Protein AF-0000000084946130 (afdb_homodimer)

InterPro domains:
  IPR002641 Patatin-like phospholipase domain [PF01734] (5-190)
  IPR002641 Patatin-like phospholipase domain [PS51635] (5-190)
  IPR016035 Acyl transferase/acyl hydrolase/lysophospholipase [SSF52151] (1-271)
  IPR050301 Neuropathy target esterase [PTHR14226] (4-206)

Solvent-accessible surface area (backbone atoms only — not comparable to full-atom values): 45003 Å² total; per-residue (Å²): 133,36,31,24,38,26,23,23,36,40,48,44,39,40,26,21,51,45,17,27,50,51,37,40,46,76,74,66,57,74,59,44,29,31,18,8,2,13,35,12,18,49,55,34,50,33,53,35,44,66,34,55,68,55,50,48,48,45,58,73,62,58,46,50,70,47,40,32,75,63,78,69,88,70,83,64,66,50,70,62,49,58,73,38,67,87,52,48,66,69,53,48,65,75,42,70,84,59,71,31,46,59,43,60,55,36,50,50,54,51,57,71,71,56,50,70,66,40,50,72,68,36,82,27,40,43,34,38,24,26,20,33,44,91,79,65,45,72,45,79,46,38,58,80,70,40,59,87,51,62,64,66,59,55,26,51,16,6,46,10,46,61,64,64,23,35,70,33,70,57,96,85,45,32,19,22,24,3,42,74,74,40,35,54,31,54,66,58,35,46,75,74,54,39,60,32,35,43,34,39,47,60,43,66,69,69,90,57,64,76,54,59,74,36,70,56,43,43,76,44,53,47,61,55,83,72,74,57,43,83,51,47,48,64,70,59,33,52,48,31,22,50,49,21,25,50,48,39,32,29,76,69,66,69,29,43,71,69,71,43,40,21,69,56,84,81,67,61,61,68,50,16,46,53,41,41,49,52,52,52,52,51,34,50,53,35,61,71,31,69,70,34,46,71,72,35,94,51,65,44,57,67,63,50,58,55,34,54,86,55,89,58,88,70,54,50,45,59,49,52,38,54,36,48,52,49,54,42,35,56,75,70,64,58,74,55,88,48,82,39,46,54,68,59,49,53,51,51,53,47,52,55,45,50,56,53,42,63,71,42,38,66,59,43,53,69,58,51,65,79,37,56,69,73,57,41,50,76,53,35,79,73,44,50,65,66,53,45,21,45,50,46,32,50,30,60,76,66,71,46,89,71,68,63,66,66,34,68,81,74,38,47,66,36,45,52,42,18,50,51,55,60,46,75,104,134,37,31,24,40,26,24,23,34,40,48,44,40,42,27,21,52,46,16,27,50,51,39,39,46,75,74,65,59,75,61,43,27,31,21,8,2,14,34,14,18,48,56,36,49,32,53,35,44,64,33,55,67,56,49,49,48,46,57,73,63,58,45,49,70,47,40,34,75,64,80,67,87,69,82,65,67,50,71,61,50,57,72,38,66,87,52,47,67,68,52,47,67,76,42,71,83,58,70,32,45,58,43,60,54,36,53,52,53,52,55,70,71,57,49,69,64,38,51,70,68,38,82,26,40,41,34,37,24,25,20,34,44,90,78,64,45,71,43,79,46,40,57,78,70,39,59,88,51,60,66,64,59,56,26,50,17,6,45,10,44,62,64,65,24,33,71,33,70,58,96,85,46,31,19,22,24,4,42,73,73,39,34,55,32,52,67,58,35,46,74,73,55,37,61,33,35,43,36,40,48,60,42,65,68,68,89,58,65,78,54,60,75,36,71,56,44,44,77,46,54,46,62,56,83,72,74,58,43,82,51,46,48,62,70,58,32,53,48,31,21,51,47,20,24,51,47,38,31,29,76,68,68,67,29,42,70,70,70,44,40,21,68,56,81,82,68,60,60,67,50,16,48,52,40,40,51,54,53,52,53,52,35,51,53,36,62,70,32,68,68,34,47,71,72,34,93,51,66,44,57,68,63,50,58,55,32,54,85,57,90,58,88,70,53,49,47,60,47,51,37,53,36,48,51,48,55,43,36,56,74,71,63,57,74,55,88,48,81,39,46,53,68,60,50,52,53,50,52,47,53,55,45,51,55,53,42,63,71,43,38,67,59,43,54,68,57,51,68,77,35,56,70,72,57,40,50,74,53,36,78,72,45,50,65,66,52,47,21,47,50,45,31,50,30,59,75,66,69,46,90,70,68,60,65,64,33,69,77,75,38,49,66,36,45,52,40,17,50,51,56,61,45,74,104

Sequence (850 aa):
MKRGLVLAGGGSKGAYQAGCIKALKELGYDFDLVTGTSIGALNGLLVVQEDYNTLYRLWDEITISEVLEDPVNFNFSIDSMLSQTNLIKPFFKSYINEKGADITPLKNILHALYNEEKAFNNKIDYGVVAVKYPKLTPIEITKEEMKPVPAIEYAIASASCFPAFPVHHIDKQGYIDGGYYDNLPISLALKMGADKIIAIELNQDATHDYFLDRPDIIFIRPSYDLGGFLDFGREILDWRIKLGYHDTLKKFNQLKGYRYNFKNFEINHELAHKFYRLILNYEDSINKNVVSKTITSSSTPLSDLLKNNTYLKELTTEDYFVRAVEITMDHYHYQSDLLYDLNEVCHEIFNTFKEEYQERYDILEKRFVDIPIKELFSKIKKLSSKDAICAFYHSLNNNEEIETTLISNIFLEEYLIALLLYTLVMKRGLVLAGGGSKGAYQAGCIKALKELGYDFDLVTGTSIGALNGLLVVQEDYNTLYRLWDEITISEVLEDPVNFNFSIDSMLSQTNLIKPFFKSYINEKGADITPLKNILHALYNEEKAFNNKIDYGVVAVKYPKLTPIEITKEEMKPVPAIEYAIASASCFPAFPVHHIDKQGYIDGGYYDNLPISLALKMGADKIIAIELNQDATHDYFLDRPDIIFIRPSYDLGGFLDFGREILDWRIKLGYHDTLKKFNQLKGYRYNFKNFEINHELAHKFYRLILNYEDSINKNVVSKTITSSSTPLSDLLKNNTYLKELTTEDYFVRAVEITMDHYHYQSDLLYDLNEVCHEIFNTFKEEYQERYDILEKRFVDIPIKELFSKIKKLSSKDAICAFYHSLNNNEEIETTLISNIFLEEYLIALLLYTLV

Foldseek 3Di:
DFEEEWEFDFALLCLLVLLQVVLCVVVPDDGQEYEAFASSQLLRLCVLLVVSVCSNVCLLDDFLCLFFVDPDPCPPCVVVVLLPLVCVLVVVVVCVPAQATDRVSVLVVSVVSDDQCSRQVGSYKYWYWKAWPPVRHIDIAISVRCPPPRSSQVNVLQNAAPPNHGFRDDPNITIHHRSSPARTPPVSVVVVPHPAYETEDSAQDDSDCVCPPDPRYHYQYFLDRLDHNSDSDNVSSVLSSLRSNQSNCCSVPCFDDRQATENDDDDDLQLLQQLVVVQVVLLVVLVVDPVSVVLFPDSRQLVVVLCPSGPDPDADSSSLLRSLLVLLCVVVPHDRSDYDHSVVSLVVSLVVLVVVLVVCVVVCCVVVVPDDLVNVLVVCVVPDLSRLLSVLLVCVVVVHDDDSNSCRPDNVSSNSNSSNSNSSD/DFEEEWEFDFALLCLLVLLQVVLCVVVPDDGQEYEAFASSQLLRLCVLLVVSVCSNVCLLDDFLCLFFVDPDPCPPCVVVVLVPLVCVLVVVVVCVPAQATDRVSVLVVSVVSDDQCSRQVGSYKYWYWKAWPPVRHIDIAISVRCPPPRSSQVNVLQNAAPPNHGFRDDPNITIHHRSSPARTPPVSVVVVPHPAYETEDSAQDDSDCVCPPDPRYHYQYFLDRLDHNSDSDNVSSVLSSLRSNQSNCCSVPCFDDRQATENDDDDDLQLLQQLVVVQVVLLVVLVVDPVSVVLFPDSRQLVVVLCPSGPDPDADSRSLLRSLLVLLCVVVPHDRSDYDHSVVSLVVSLVVLVVLLVVCVVVCCVVVVPDDLVNVLVVCVVPDLSRLLSNLLVCVVVVHDDDSNSCRPDNVSSNSNSSNSNSSD

pLDDT: mean 86.2, std 16.12, range [40.66, 98.94]

Secondary structure (DSSP, 8-state):
--EEEEE---GGGHHHHHHHHHHHHHTT---SEEEEETHHHHHHHHHHTT-HHHHHHHHHH--GGGT-SS-------HHHHHT-GGGHHHHHHTTTT------HHHHHHHHHH--HHHHHHSSSEEEEEEEEETTTEEEEEEHHHHTTS-HHHHHHHHT--TTTSPPEEETTEEEEEGGGT-SS-HHHHHHTT-SEEEEE-SSSS-S-GGGTT-TTEEEE--SS----TT---HHHHHHHHHHHHHHHHHHTTSSB-SSSEE------HHHHHHHHHHHHHHHHHHHH-HHHHHH-S-SSHHHHHHHTTS--SS--HHHHHHHHHHHHHHHTT--TTSEE-HHHHHHHHHHHHHHHHHHHHHHHHHHHSSS-HHHHHHHHTT--HHHHHHHHHHHHHTTPPPPHHHHHHH-HHHHHHHHHHHHT-/--EEEEE---GGGHHHHHHHHHHHHHTT---SEEEEETHHHHHHHHHHTT-HHHHHHHHHH--GGGT-SS-------HHHHHT-GGGHHHHHHTTTT------HHHHHHHHHH--HHHHHHSSSEEEEEEEEETTTEEEEEEHHHHTTS-HHHHHHHHT--TTTSPPEEETTEEEEEGGGT-SS-HHHHHHTT-SEEEEE-SSSS-S-GGGTT-TTEEEE--SS----TT---HHHHHHHHHHHHHHHHHHTTSSB-SSSEE------HHHHHHHHHHHHHHHHHHHH-HHHHHH-S-SSHHHHHHHTTS--SS--HHHHHHHHHHHHHHHTT--TTSEE-HHHHHHHHHHHHHHHHHHHHHHHHHHHHSS-HHHHHHHHTT--HHHHHHHHHHHHHTTPPPPHHHHHHH-HHHHHHHHHHHHT-

Structure (mmCIF, N/CA/C/O backbone):
data_AF-0000000084946130-model_v1
#
loop_
_entity.id
_entity.type
_entity.pdbx_description
1 polymer 'Phospholipase, patatin family'
#
loop_
_atom_site.group_PDB
_atom_site.id
_atom_site.type_symbol
_atom_site.label_atom_id
_atom_site.label_alt_id
_atom_site.label_comp_id
_atom_site.label_asym_id
_atom_site.label_entity_id
_atom_site.label_seq_id
_atom_site.pdbx_PDB_ins_code
_atom_site.Cartn_x
_atom_site.Cartn_y
_atom_site.Cartn_z
_atom_site.occupancy
_atom_site.B_iso_or_equiv
_atom_site.auth_seq_id
_atom_site.auth_comp_id
_atom_site.auth_asym_id
_atom_site.auth_atom_id
_atom_site.pdbx_PDB_model_num
ATOM 1 N N . MET A 1 1 ? 19.047 13.203 16.828 1 86.88 1 MET A N 1
ATOM 2 C CA . MET A 1 1 ? 17.797 13.148 16.078 1 86.88 1 MET A CA 1
ATOM 3 C C . MET A 1 1 ? 16.734 14.031 16.734 1 86.88 1 MET A C 1
ATOM 5 O O . MET A 1 1 ? 16.516 13.969 17.938 1 86.88 1 MET A O 1
ATOM 9 N N . LYS A 1 2 ? 16.25 15.031 16.031 1 95.75 2 LYS A N 1
ATOM 10 C CA . LYS A 1 2 ? 15.234 15.961 16.531 1 95.75 2 LYS A CA 1
ATOM 11 C C . LYS A 1 2 ? 13.828 15.445 16.219 1 95.75 2 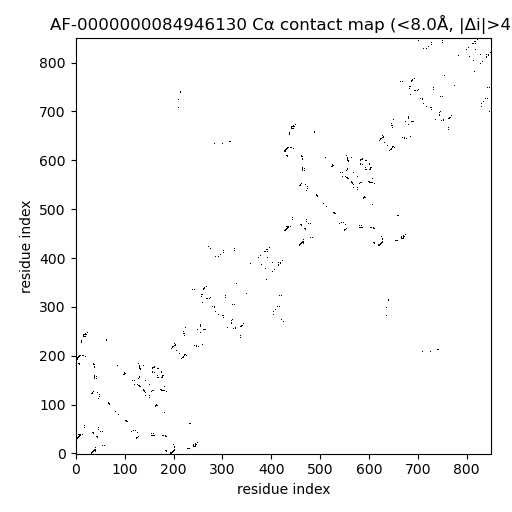LYS A C 1
ATOM 13 O O . LYS A 1 2 ? 13.516 15.094 15.086 1 95.75 2 LYS A O 1
ATOM 18 N N . ARG A 1 3 ? 13.016 15.414 17.281 1 97.38 3 ARG A N 1
ATOM 19 C CA . ARG A 1 3 ? 11.633 14.969 17.141 1 97.38 3 ARG A CA 1
ATOM 20 C C . ARG A 1 3 ? 10.672 16.156 17.125 1 97.38 3 ARG A C 1
ATOM 22 O O . ARG A 1 3 ? 10.68 16.984 18.031 1 97.38 3 ARG A O 1
ATOM 29 N N . GLY A 1 4 ? 9.859 16.172 16.047 1 98.75 4 GLY A N 1
ATOM 30 C CA . GLY A 1 4 ? 8.883 17.234 15.914 1 98.75 4 GLY A CA 1
ATOM 31 C C . GLY A 1 4 ? 7.453 16.781 16.109 1 98.75 4 GLY A C 1
ATOM 32 O O . GLY A 1 4 ? 7.086 15.68 15.703 1 98.75 4 GLY A O 1
ATOM 33 N N . LEU A 1 5 ? 6.664 17.594 16.797 1 98.88 5 LEU A N 1
ATOM 34 C CA . LEU A 1 5 ? 5.215 17.438 16.906 1 98.88 5 LEU A CA 1
ATOM 35 C C . LEU A 1 5 ? 4.504 18.484 16.062 1 98.88 5 LEU A C 1
ATOM 37 O O . LEU A 1 5 ? 4.762 19.688 16.203 1 98.88 5 LEU A O 1
ATOM 41 N N . VAL A 1 6 ? 3.711 18.047 15.125 1 98.94 6 VAL A N 1
ATOM 42 C CA . VAL A 1 6 ? 3.014 18.953 14.227 1 98.94 6 VAL A CA 1
ATOM 43 C C . VAL A 1 6 ? 1.508 18.875 14.461 1 98.94 6 VAL A C 1
ATOM 45 O O . VAL A 1 6 ? 0.928 17.781 14.414 1 98.94 6 VAL A O 1
ATOM 48 N N . LEU A 1 7 ? 0.896 20 14.727 1 98.88 7 LEU A N 1
ATOM 49 C CA . LEU A 1 7 ? -0.502 20.031 15.141 1 98.88 7 LEU A CA 1
ATOM 50 C C . LEU A 1 7 ? -1.347 20.812 14.141 1 98.88 7 LEU A C 1
ATOM 52 O O . LEU A 1 7 ? -1.06 21.984 13.867 1 98.88 7 LEU A O 1
ATOM 56 N N . ALA A 1 8 ? -2.426 20.266 13.648 1 98.44 8 ALA A N 1
ATOM 57 C CA . ALA A 1 8 ? -3.291 20.875 12.633 1 98.44 8 ALA A CA 1
ATOM 58 C C . ALA A 1 8 ? -4.238 21.891 13.266 1 98.44 8 ALA A C 1
ATOM 60 O O . ALA A 1 8 ? -4.477 21.859 14.469 1 98.44 8 ALA A O 1
ATOM 61 N N . GLY A 1 9 ? -4.734 22.766 12.406 1 97 9 GLY A N 1
ATOM 62 C CA . GLY A 1 9 ? -5.844 23.625 12.789 1 97 9 GLY A CA 1
ATOM 63 C C . GLY A 1 9 ? -7.195 22.953 12.656 1 97 9 GLY A C 1
ATOM 64 O O . GLY A 1 9 ? -7.355 22.016 11.859 1 97 9 GLY A O 1
ATOM 65 N N . GLY A 1 10 ? -8.102 23.438 13.555 1 94.38 10 GLY A N 1
ATOM 66 C CA . GLY A 1 10 ? -9.398 22.781 13.477 1 94.38 10 GLY A CA 1
ATOM 67 C C . GLY A 1 10 ? -10.367 23.25 14.547 1 94.38 10 GLY A C 1
ATOM 68 O O . GLY A 1 10 ? -11.344 22.562 14.859 1 94.38 10 GLY A O 1
ATOM 69 N N . GLY A 1 11 ? -10.117 24.391 15.188 1 91 11 GLY A N 1
ATOM 70 C CA . GLY A 1 11 ? -11.023 24.922 16.188 1 91 11 GLY A CA 1
ATOM 71 C C . GLY A 1 11 ? -11.203 24 17.391 1 91 11 GLY A C 1
ATOM 72 O O . GLY A 1 11 ? -10.227 23.562 17.984 1 91 11 GLY A O 1
ATOM 73 N N . SER A 1 12 ? -12.492 23.75 17.672 1 90.94 12 SER A N 1
ATOM 74 C CA . SER A 1 12 ? -12.789 22.953 18.875 1 90.94 12 SER A CA 1
ATOM 75 C C . SER A 1 12 ? -12.328 21.516 18.703 1 90.94 12 SER A C 1
ATOM 77 O O . SER A 1 12 ? -12.25 20.766 19.672 1 90.94 12 SER A O 1
ATOM 79 N N . LYS A 1 13 ? -11.984 21.109 17.5 1 96.12 13 LYS A N 1
ATOM 80 C CA . LYS A 1 13 ? -11.453 19.766 17.281 1 96.12 13 LYS A CA 1
ATOM 81 C C . LYS A 1 13 ? -10.109 19.578 17.984 1 96.12 13 LYS A C 1
ATOM 83 O O . LYS A 1 13 ? -9.609 18.453 18.109 1 96.12 13 LYS A O 1
ATOM 88 N N . GLY A 1 14 ? -9.539 20.672 18.469 1 97 14 GLY A N 1
ATOM 89 C CA . GLY A 1 14 ? -8.281 20.641 19.203 1 97 14 GLY A CA 1
ATOM 90 C C . GLY A 1 14 ? -8.32 19.75 20.438 1 97 14 GLY A C 1
ATOM 91 O O . GLY A 1 14 ? -7.281 19.344 20.938 1 97 14 GLY A O 1
ATOM 92 N N . ALA A 1 15 ? -9.57 19.469 20.953 1 97.19 15 ALA A N 1
ATOM 93 C CA . ALA A 1 15 ? -9.734 18.547 22.062 1 97.19 15 ALA A CA 1
ATOM 94 C C . ALA A 1 15 ? -9.148 17.172 21.734 1 97.19 15 ALA A C 1
ATOM 96 O O . ALA A 1 15 ? -8.578 16.5 22.609 1 97.19 15 ALA A O 1
ATOM 97 N N . TYR A 1 16 ? -9.281 16.766 20.516 1 98.25 16 TYR A N 1
ATOM 98 C CA . TYR A 1 16 ? -8.695 15.508 20.047 1 98.25 16 TYR A CA 1
ATOM 99 C C . TYR A 1 16 ? -7.188 15.508 20.234 1 98.25 16 TYR A C 1
ATOM 101 O O . TYR A 1 16 ? -6.613 14.5 20.672 1 98.25 16 TYR A O 1
ATOM 109 N N . GLN A 1 17 ? -6.516 16.625 19.953 1 98.81 17 GLN A N 1
ATOM 110 C CA . GLN A 1 17 ? -5.07 16.766 20.094 1 98.81 17 GLN A CA 1
ATOM 111 C C . GLN A 1 17 ? -4.652 16.594 21.562 1 98.81 17 GLN A C 1
ATOM 113 O O . GLN A 1 17 ? -3.607 16.016 21.844 1 98.81 17 GLN A O 1
ATOM 118 N N . ALA A 1 18 ? -5.484 17.141 22.453 1 98.25 18 ALA A N 1
ATOM 119 C CA . ALA A 1 18 ? -5.184 16.984 23.875 1 98.25 18 ALA A CA 1
ATOM 120 C C . ALA A 1 18 ? -5.105 15.516 24.266 1 98.25 18 ALA A C 1
ATOM 122 O O . ALA A 1 18 ? -4.199 15.109 25 1 98.25 18 ALA A O 1
ATOM 123 N N . GLY A 1 19 ? -6.074 14.734 23.75 1 98.38 19 GLY A N 1
ATOM 124 C CA . GLY A 1 19 ? -6.043 13.305 24 1 98.38 19 GLY A CA 1
ATOM 125 C C . GLY A 1 19 ? -4.82 12.625 23.406 1 98.38 19 GLY A C 1
ATOM 126 O O . GLY A 1 19 ? -4.195 11.781 24.062 1 98.38 19 GLY A O 1
ATOM 127 N N . CYS A 1 20 ? -4.492 12.977 22.188 1 98.81 20 CYS A N 1
ATOM 128 C CA . CYS A 1 20 ? -3.324 12.414 21.531 1 98.81 20 CYS A CA 1
ATOM 129 C C . CYS A 1 20 ? -2.051 12.711 22.312 1 98.81 20 CYS A C 1
ATOM 131 O O . CYS A 1 20 ? -1.237 11.82 22.547 1 98.81 20 CYS A O 1
ATOM 133 N N . ILE A 1 21 ? -1.889 13.961 22.703 1 98.75 21 ILE A N 1
ATOM 134 C CA . ILE A 1 21 ? -0.683 14.422 23.391 1 98.75 21 ILE A CA 1
ATOM 135 C C . ILE A 1 21 ? -0.556 13.727 24.75 1 98.75 21 ILE A C 1
ATOM 137 O O . ILE A 1 21 ? 0.54 13.328 25.141 1 98.75 21 ILE A O 1
ATOM 141 N N . LYS A 1 22 ? -1.69 13.609 25.438 1 98.25 22 LYS A N 1
ATOM 142 C CA . LYS A 1 22 ? -1.681 12.891 26.703 1 98.25 22 LYS A CA 1
ATOM 143 C C . LYS A 1 22 ? -1.158 11.469 26.516 1 98.25 22 LYS A C 1
ATOM 145 O O . LYS A 1 22 ? -0.281 11.023 27.266 1 98.25 22 LYS A O 1
ATOM 150 N N . ALA A 1 23 ? -1.681 10.742 25.531 1 98.38 23 ALA A N 1
ATOM 151 C CA . ALA A 1 23 ? -1.244 9.375 25.25 1 98.38 23 ALA A CA 1
ATOM 152 C C . ALA A 1 23 ? 0.241 9.336 24.906 1 98.38 23 ALA A C 1
ATOM 154 O O . ALA A 1 23 ? 0.976 8.477 25.406 1 98.38 23 ALA A O 1
ATOM 155 N N . LEU A 1 24 ? 0.704 10.242 24.078 1 98.62 24 LEU A N 1
ATOM 156 C CA . LEU A 1 24 ? 2.105 10.297 23.672 1 98.62 24 LEU A CA 1
ATOM 157 C C . LEU A 1 24 ? 3.012 10.5 24.891 1 98.62 24 LEU A C 1
ATOM 159 O O . LEU A 1 24 ? 4.047 9.844 25 1 98.62 24 LEU A O 1
ATOM 163 N N . LYS A 1 25 ? 2.623 11.398 25.75 1 97.81 25 LYS A N 1
ATOM 164 C CA . LYS A 1 25 ? 3.41 11.648 26.953 1 97.81 25 LYS A CA 1
ATOM 165 C C . LYS A 1 25 ? 3.477 10.406 27.844 1 97.81 25 LYS A C 1
ATOM 167 O O . LYS A 1 25 ? 4.543 10.062 28.359 1 97.81 25 LYS A O 1
ATOM 172 N N . GLU A 1 26 ? 2.34 9.805 28 1 97.56 26 GLU A N 1
ATOM 173 C CA . GLU A 1 26 ? 2.283 8.602 28.828 1 97.56 26 GLU A CA 1
ATOM 174 C C . GLU A 1 26 ? 3.139 7.488 28.219 1 97.56 26 GLU A C 1
ATOM 176 O O . GLU A 1 26 ? 3.66 6.637 28.953 1 97.56 26 GLU A O 1
ATOM 181 N N . LEU A 1 27 ? 3.318 7.473 26.906 1 97.56 27 LEU A N 1
ATOM 182 C CA . LEU A 1 27 ? 4.133 6.473 26.219 1 97.56 27 LEU A CA 1
ATOM 183 C C . LEU A 1 27 ? 5.609 6.852 26.266 1 97.56 27 LEU A C 1
ATOM 185 O O . LEU A 1 27 ? 6.465 6.094 25.812 1 97.56 27 LEU A O 1
ATOM 189 N N . GLY A 1 28 ? 5.895 8.07 26.734 1 96.94 28 GLY A N 1
ATOM 190 C CA . GLY A 1 28 ? 7.273 8.484 26.953 1 96.94 28 GLY A CA 1
ATOM 191 C C . GLY A 1 28 ? 7.832 9.32 25.812 1 96.94 28 GLY A C 1
ATOM 192 O O . GLY A 1 28 ? 9.047 9.484 25.703 1 96.94 28 GLY A O 1
ATOM 193 N N . TYR A 1 29 ? 6.996 9.891 25.031 1 96.06 29 TYR A N 1
ATOM 194 C CA . TYR A 1 29 ? 7.461 10.711 23.922 1 96.06 29 TYR A CA 1
ATOM 195 C C . TYR A 1 29 ? 7.73 12.141 24.375 1 96.06 29 TYR A C 1
ATOM 197 O O . TYR A 1 29 ? 6.902 12.75 25.047 1 96.06 29 TYR A O 1
ATOM 205 N N . ASP A 1 30 ? 8.914 12.617 24.031 1 95.62 30 ASP A N 1
ATOM 206 C CA . ASP A 1 30 ? 9.273 14.023 24.172 1 95.62 30 ASP A CA 1
ATOM 207 C C . ASP A 1 30 ? 9.547 14.656 22.797 1 95.62 30 ASP A C 1
ATOM 209 O O . ASP A 1 30 ? 9.836 13.953 21.828 1 95.62 30 ASP A O 1
ATOM 213 N N . PHE A 1 31 ? 9.508 15.969 22.797 1 97.56 31 PHE A N 1
ATOM 214 C CA . PHE A 1 31 ? 9.656 16.656 21.516 1 97.56 31 PHE A CA 1
ATOM 215 C C . PHE A 1 31 ? 10.695 17.75 21.594 1 97.56 31 PHE A C 1
ATOM 217 O O . PHE A 1 31 ? 10.844 18.391 22.641 1 97.56 31 PHE A O 1
ATOM 224 N N . ASP A 1 32 ? 11.398 17.938 20.531 1 98.19 32 ASP A N 1
ATOM 225 C CA . ASP A 1 32 ? 12.406 19 20.438 1 98.19 32 ASP A CA 1
ATOM 226 C C . ASP A 1 32 ? 11.836 20.25 19.781 1 98.19 32 ASP A C 1
ATOM 228 O O . ASP A 1 32 ? 12.359 21.344 19.969 1 98.19 32 ASP A O 1
ATOM 232 N N . LEU A 1 33 ? 10.797 20.078 19.047 1 98.31 33 LEU A N 1
ATOM 233 C CA . LEU A 1 33 ? 10.133 21.219 18.422 1 98.31 33 LEU A CA 1
ATOM 234 C C . LEU A 1 33 ? 8.656 20.922 18.203 1 98.31 33 LEU A C 1
ATOM 236 O O . LEU A 1 33 ? 8.258 19.766 18.062 1 98.31 33 LEU A O 1
ATOM 240 N N . VAL A 1 34 ? 7.805 21.938 18.188 1 98.75 34 VAL A N 1
ATOM 241 C CA . VAL A 1 34 ? 6.371 21.891 17.938 1 98.75 34 VAL A CA 1
ATOM 242 C C . VAL A 1 34 ? 5.992 22.938 16.891 1 98.75 34 VAL A C 1
ATOM 244 O O . VAL A 1 34 ? 6.426 24.094 16.984 1 98.75 34 VAL A O 1
ATOM 247 N N . THR A 1 35 ? 5.363 22.516 15.836 1 98.81 35 THR A N 1
ATOM 248 C CA . THR A 1 35 ? 4.758 23.453 14.898 1 98.81 35 THR A CA 1
ATOM 249 C C . THR A 1 35 ? 3.242 23.281 14.867 1 98.81 35 THR A C 1
ATOM 251 O O . THR A 1 35 ? 2.732 22.188 15.086 1 98.81 35 THR A O 1
ATOM 254 N N . GLY A 1 36 ? 2.543 24.375 14.688 1 98.62 36 GLY A N 1
ATOM 255 C CA . GLY A 1 36 ? 1.093 24.266 14.695 1 98.62 36 GLY A CA 1
ATOM 256 C C . GLY A 1 36 ? 0.409 25.391 13.953 1 98.62 36 GLY A C 1
ATOM 257 O O . GLY A 1 36 ? 1.017 26.438 13.703 1 98.62 36 GLY A O 1
ATOM 258 N N . THR A 1 37 ? -0.782 25.172 13.562 1 97.81 37 THR A N 1
ATOM 259 C CA . THR A 1 37 ? -1.651 26.156 12.93 1 97.81 37 THR A CA 1
ATOM 260 C C . THR A 1 37 ? -2.973 26.281 13.68 1 97.81 37 THR A C 1
ATOM 262 O O . THR A 1 37 ? -3.596 25.266 14.016 1 97.81 37 THR A O 1
ATOM 265 N N . SER A 1 38 ? -3.434 27.531 13.969 1 95.75 38 SER A N 1
ATOM 266 C CA . SER A 1 38 ? -4.703 27.797 14.641 1 95.75 38 SER A CA 1
ATOM 267 C C . SER A 1 38 ? -4.754 27.125 16.016 1 95.75 38 SER A C 1
ATOM 269 O O . SER A 1 38 ? -3.896 27.359 16.859 1 95.75 38 SER A O 1
ATOM 271 N N . ILE A 1 39 ? -5.711 26.281 16.25 1 95.25 39 ILE A N 1
ATOM 272 C CA . ILE A 1 39 ? -5.801 25.594 17.531 1 95.25 39 ILE A CA 1
ATOM 273 C C . ILE A 1 39 ? -4.535 24.781 17.781 1 95.25 39 ILE A C 1
ATOM 275 O O . ILE A 1 39 ? -4.102 24.625 18.922 1 95.25 39 ILE A O 1
ATOM 279 N N . GLY A 1 40 ? -3.938 24.281 16.703 1 98.06 40 GLY A N 1
ATOM 280 C CA . GLY A 1 40 ? -2.666 23.594 16.828 1 98.06 40 GLY A CA 1
ATOM 281 C C . GLY A 1 40 ? -1.554 24.469 17.359 1 98.06 40 GLY A C 1
ATOM 282 O O . GLY A 1 40 ? -0.707 24.016 18.141 1 98.06 40 GLY A O 1
ATOM 283 N N . ALA A 1 41 ? -1.538 25.734 16.906 1 98 41 ALA A N 1
ATOM 284 C CA . ALA A 1 41 ? -0.574 26.703 17.438 1 98 41 ALA A CA 1
ATOM 285 C C . ALA A 1 41 ? -0.812 26.953 18.922 1 98 41 ALA A C 1
ATOM 287 O O . ALA A 1 41 ? 0.137 27.016 19.703 1 98 41 ALA A O 1
ATOM 288 N N . LEU A 1 42 ? -2.08 27.062 19.328 1 95.94 42 LEU A N 1
ATOM 289 C CA . LEU A 1 42 ? -2.439 27.328 20.703 1 95.94 42 LEU A CA 1
ATOM 290 C C . LEU A 1 42 ? -2.105 26.141 21.609 1 95.94 42 LEU A C 1
ATOM 292 O O . LEU A 1 42 ? -1.437 26.297 22.625 1 95.94 42 LEU A O 1
ATOM 296 N N . ASN A 1 43 ? -2.549 24.922 21.234 1 97.75 43 ASN A N 1
ATOM 297 C CA . ASN A 1 43 ? -2.168 23.719 21.969 1 97.75 43 ASN A CA 1
ATOM 298 C C . ASN A 1 43 ? -0.652 23.547 22 1 97.75 43 ASN A C 1
ATOM 300 O O . ASN A 1 43 ? -0.09 23.172 23.031 1 97.75 43 ASN A O 1
ATOM 304 N N . GLY A 1 44 ? -0.013 23.844 20.859 1 98.25 44 GLY A N 1
ATOM 305 C CA . GLY A 1 44 ? 1.431 23.703 20.75 1 98.25 44 GLY A CA 1
ATOM 306 C C . GLY A 1 44 ? 2.188 24.594 21.734 1 98.25 44 GLY A C 1
ATOM 307 O O . GLY A 1 44 ? 3.23 24.188 22.25 1 98.25 44 GLY A O 1
ATOM 308 N N . LEU A 1 45 ? 1.667 25.766 21.953 1 97 45 LEU A N 1
ATOM 309 C CA . LEU A 1 45 ? 2.309 26.688 22.891 1 97 45 LEU A CA 1
ATOM 310 C C . LEU A 1 45 ? 2.318 26.125 24.297 1 97 45 LEU A C 1
ATOM 312 O O . LEU A 1 45 ? 3.309 26.266 25.031 1 97 45 LEU A O 1
ATOM 316 N N . LEU A 1 46 ? 1.202 25.469 24.703 1 96.69 46 LEU A N 1
ATOM 317 C CA . LEU A 1 46 ? 1.142 24.828 26.016 1 96.69 46 LEU A CA 1
ATOM 318 C C . LEU A 1 46 ? 2.119 23.672 26.094 1 96.69 46 LEU A C 1
ATOM 320 O O . LEU A 1 46 ? 2.709 23.422 27.156 1 96.69 46 LEU A O 1
ATOM 324 N N . VAL A 1 47 ? 2.352 22.953 25.016 1 97.38 47 VAL A N 1
ATOM 325 C CA . VAL A 1 47 ? 3.324 21.859 24.953 1 97.38 47 VAL A CA 1
ATOM 326 C C . VAL A 1 47 ? 4.734 22.422 25.109 1 97.38 47 VAL A C 1
ATOM 328 O O . VAL A 1 47 ? 5.543 21.891 25.875 1 97.38 47 VAL A O 1
ATOM 331 N N . VAL A 1 48 ? 5.039 23.531 24.422 1 97.19 48 VAL A N 1
ATOM 332 C CA . VAL A 1 48 ? 6.352 24.172 24.453 1 97.19 48 VAL A CA 1
ATOM 333 C C . VAL A 1 48 ? 6.668 24.641 25.875 1 97.19 48 VAL A C 1
ATOM 335 O O . VAL A 1 48 ? 7.812 24.547 26.328 1 97.19 48 VAL A O 1
ATOM 338 N N . GLN A 1 49 ? 5.605 25.125 26.562 1 96.31 49 GLN A N 1
ATOM 339 C CA . GLN A 1 49 ? 5.746 25.578 27.953 1 96.31 49 GLN A CA 1
ATOM 340 C C . GLN A 1 49 ? 5.797 24.391 28.906 1 96.31 49 GLN A C 1
ATOM 342 O O . GLN A 1 49 ? 5.914 24.578 30.125 1 96.31 49 GLN A O 1
ATOM 347 N N . GLU A 1 50 ? 5.562 23.172 28.375 1 95.38 50 GLU A N 1
ATOM 348 C CA . GLU A 1 50 ? 5.488 21.938 29.141 1 95.38 50 GLU A CA 1
ATOM 349 C C . GLU A 1 50 ? 4.359 21.984 30.156 1 95.38 50 GLU A C 1
ATOM 351 O O . GLU A 1 50 ? 4.508 21.5 31.281 1 95.38 50 GLU A O 1
ATOM 356 N N . ASP A 1 51 ? 3.385 22.672 29.828 1 94.81 51 ASP A N 1
ATOM 357 C CA . ASP A 1 51 ? 2.189 22.766 30.656 1 94.81 51 ASP A CA 1
ATOM 358 C C . ASP A 1 51 ? 1.129 21.766 30.203 1 94.81 51 ASP A C 1
ATOM 360 O O . ASP A 1 51 ? -0.006 22.141 29.906 1 94.81 51 ASP A O 1
ATOM 364 N N . TYR A 1 52 ? 1.444 20.562 30.266 1 95 52 TYR A N 1
ATOM 365 C CA . TYR A 1 52 ? 0.578 19.5 29.781 1 95 52 TYR A CA 1
ATOM 366 C C . TYR A 1 52 ? -0.702 19.406 30.609 1 95 52 TYR A C 1
ATOM 368 O O . TYR A 1 52 ? -1.795 19.266 30.047 1 95 52 TYR A O 1
ATOM 376 N N . ASN A 1 53 ? -0.569 19.5 31.844 1 94.31 53 ASN A N 1
ATOM 377 C CA . ASN A 1 53 ? -1.741 19.438 32.719 1 94.31 53 ASN A CA 1
ATOM 378 C C . ASN A 1 53 ? -2.723 20.578 32.406 1 94.31 53 ASN A C 1
ATOM 380 O O . ASN A 1 53 ? -3.938 20.359 32.438 1 94.31 53 ASN A O 1
ATOM 384 N N . THR A 1 54 ? -2.143 21.703 32.188 1 94.06 54 THR A N 1
ATOM 385 C CA . THR A 1 54 ? -2.973 22.844 31.828 1 94.06 54 THR A CA 1
ATOM 386 C C . THR A 1 54 ? -3.699 22.594 30.516 1 94.06 54 THR A C 1
ATOM 388 O O . THR A 1 54 ? -4.883 22.922 30.375 1 94.06 54 THR A O 1
ATOM 391 N N . LEU A 1 55 ? -3.029 22.031 29.594 1 94.88 55 LEU A N 1
ATOM 392 C CA . LEU A 1 55 ? -3.621 21.672 28.312 1 94.88 55 LEU A CA 1
ATOM 393 C C . LEU A 1 55 ? -4.82 20.75 28.516 1 94.88 55 LEU A C 1
ATOM 395 O O . LEU A 1 55 ? -5.898 21 27.969 1 94.88 55 LEU A O 1
ATOM 399 N N . TYR A 1 56 ? -4.672 19.766 29.375 1 93.62 56 TYR A N 1
ATOM 400 C CA . TYR A 1 56 ? -5.727 18.781 29.609 1 93.62 56 TYR A CA 1
ATOM 401 C C . TYR A 1 56 ? -6.91 19.422 30.328 1 93.62 56 TYR A C 1
ATOM 403 O O . TYR A 1 56 ? -8.062 19.234 29.922 1 93.62 56 TYR A O 1
ATOM 411 N N . ARG A 1 57 ? -6.613 20.203 31.266 1 91.38 57 ARG A N 1
ATOM 412 C CA . ARG A 1 57 ? -7.648 20.859 32.062 1 91.38 57 ARG A CA 1
ATOM 413 C C . ARG A 1 57 ? -8.438 21.844 31.203 1 91.38 57 ARG A C 1
ATOM 415 O O . ARG A 1 57 ? -9.656 21.969 31.359 1 91.38 57 ARG A O 1
ATOM 422 N N . LEU A 1 58 ? -7.688 22.516 30.391 1 90.44 58 LEU A N 1
ATOM 423 C CA . LEU A 1 58 ? -8.336 23.484 29.516 1 90.44 58 LEU A CA 1
ATOM 424 C C . LEU A 1 58 ? -9.453 22.828 28.703 1 90.44 58 LEU A C 1
ATOM 426 O O . LEU A 1 58 ? -10.586 23.312 28.703 1 90.44 58 LEU A O 1
ATOM 430 N N . TRP A 1 59 ? -9.164 21.75 28.125 1 92.56 59 TRP A N 1
ATOM 431 C CA . TRP A 1 59 ? -10.141 21.094 27.25 1 92.56 59 TRP A CA 1
ATOM 432 C C . TRP A 1 59 ? -11.188 20.344 28.078 1 92.56 59 TRP A C 1
ATOM 434 O O . TRP A 1 59 ? -12.305 20.109 27.609 1 92.56 59 TRP A O 1
ATOM 444 N N . ASP A 1 60 ? -10.867 20.031 29.297 1 89.5 60 ASP A N 1
ATOM 445 C CA . ASP A 1 60 ? -11.82 19.391 30.188 1 89.5 60 ASP A CA 1
ATOM 446 C C . ASP A 1 60 ? -12.867 20.391 30.672 1 89.5 60 ASP A C 1
ATOM 448 O O . ASP A 1 60 ? -14.008 20 30.969 1 89.5 60 ASP A O 1
ATOM 452 N N . GLU A 1 61 ? -12.469 21.688 30.656 1 86.5 61 GLU A N 1
ATOM 453 C CA . GLU A 1 61 ? -13.312 22.656 31.359 1 86.5 61 GLU A CA 1
ATOM 454 C C . GLU A 1 61 ? -13.875 23.703 30.406 1 86.5 61 GLU A C 1
ATOM 456 O O . GLU A 1 61 ? -14.859 24.375 30.719 1 86.5 61 GLU A O 1
ATOM 461 N N . ILE A 1 62 ? -13.297 23.828 29.281 1 83.25 62 ILE A N 1
ATOM 462 C CA . ILE A 1 62 ? -13.625 24.938 28.391 1 83.25 62 ILE A CA 1
ATOM 463 C C . ILE A 1 62 ? -15.086 24.844 27.969 1 83.25 62 ILE A C 1
ATOM 465 O O . ILE A 1 62 ? -15.602 23.75 27.734 1 83.25 62 ILE A O 1
ATOM 469 N N . THR A 1 63 ? -15.781 25.984 27.906 1 74.88 63 THR A N 1
ATOM 470 C CA . THR A 1 63 ? -17.156 26.109 27.438 1 74.88 63 THR A CA 1
ATOM 471 C C . THR A 1 63 ? -17.25 27.156 26.328 1 74.88 63 THR A C 1
ATOM 473 O O . THR A 1 63 ? -16.344 27.969 26.156 1 74.88 63 THR A O 1
ATOM 476 N N . ILE A 1 64 ? -18.359 27.109 25.609 1 69.25 64 ILE A N 1
ATOM 477 C CA . ILE A 1 64 ? -18.562 28.016 24.469 1 69.25 64 ILE A CA 1
ATOM 478 C C . ILE A 1 64 ? -18.547 29.469 24.969 1 69.25 64 ILE A C 1
ATOM 480 O O . ILE A 1 64 ? -18.062 30.359 24.266 1 69.25 64 ILE A O 1
ATOM 484 N N . SER A 1 65 ? -19.141 29.688 26.031 1 66.81 65 SER A N 1
ATOM 485 C CA . SER A 1 65 ? -19.234 31.031 26.578 1 66.81 65 SER A CA 1
ATOM 486 C C . SER A 1 65 ? -17.844 31.609 26.859 1 66.81 65 SER A C 1
ATOM 488 O O . SER A 1 65 ? -17.672 32.844 26.875 1 66.81 65 SER A O 1
ATOM 490 N N . GLU A 1 66 ? -16.969 30.766 27.047 1 69.25 66 GLU A N 1
ATOM 491 C CA . GLU A 1 66 ? -15.594 31.188 27.312 1 69.25 66 GLU A CA 1
ATOM 492 C C . GLU A 1 66 ? -14.859 31.5 26 1 69.25 66 GLU A C 1
ATOM 494 O O . GLU A 1 66 ? -13.805 32.125 26.016 1 69.25 66 GLU A O 1
ATOM 499 N N . VAL A 1 67 ? -15.5 31.094 24.984 1 67.94 67 VAL A N 1
ATOM 500 C CA . VAL A 1 67 ? -14.828 31.281 23.688 1 67.94 67 VAL A CA 1
ATOM 501 C C . VAL A 1 67 ? -15.492 32.406 22.922 1 67.94 67 VAL A C 1
ATOM 503 O O . VAL A 1 67 ? -14.805 33.281 22.391 1 67.94 67 VAL A O 1
ATOM 506 N N . LEU A 1 68 ? -16.781 32.344 22.859 1 66.56 68 LEU A N 1
ATOM 507 C CA . LEU A 1 68 ? -17.547 33.312 22.109 1 66.56 68 LEU A CA 1
ATOM 508 C C . LEU A 1 68 ? -18.547 34.031 23 1 66.56 68 LEU A C 1
ATOM 510 O O . LEU A 1 68 ? -19.25 33.406 23.797 1 66.56 68 LEU A O 1
ATOM 514 N N . GLU A 1 69 ? -18.547 35.344 23.031 1 58.16 69 GLU A N 1
ATOM 515 C CA . GLU A 1 69 ? -19.562 36.062 23.797 1 58.16 69 GLU A CA 1
ATOM 516 C C . GLU A 1 69 ? -20.938 35.906 23.156 1 58.16 69 GLU A C 1
ATOM 518 O O . GLU A 1 69 ? -21.938 35.719 23.859 1 58.16 69 GLU A O 1
ATOM 523 N N . ASP A 1 70 ? -21.125 36.219 21.797 1 55.28 70 ASP A N 1
ATOM 524 C CA . ASP A 1 70 ? -22.391 36.094 21.078 1 55.28 70 ASP A CA 1
ATOM 525 C C . ASP A 1 70 ? -22.266 35.062 19.938 1 55.28 70 ASP A C 1
ATOM 527 O O . ASP A 1 70 ? -21.75 35.375 18.875 1 55.28 70 ASP A O 1
ATOM 531 N N . PRO A 1 71 ? -22.531 33.812 20.328 1 51.03 71 PRO A N 1
ATOM 532 C CA . PRO A 1 71 ? -22.344 32.781 19.281 1 51.03 71 PRO A CA 1
ATOM 533 C C . PRO A 1 71 ? -23.141 33.094 18.016 1 51.03 71 PRO A C 1
ATOM 535 O O . PRO A 1 71 ? -24.359 33.281 18.094 1 51.03 71 PRO A O 1
ATOM 538 N N . VAL A 1 72 ? -22.656 33.875 17.094 1 46.19 72 VAL A N 1
ATOM 539 C CA . VAL A 1 72 ? -23.312 34.062 15.805 1 46.19 72 VAL A CA 1
ATOM 540 C C . VAL A 1 72 ? -23.359 32.719 15.07 1 46.19 72 VAL A C 1
ATOM 542 O O . VAL A 1 72 ? -22.438 31.906 15.172 1 46.19 72 VAL A O 1
ATOM 545 N N . ASN A 1 73 ? -24.594 32.219 14.703 1 44.34 73 ASN A N 1
ATOM 546 C CA . ASN A 1 73 ? -24.844 31.031 13.883 1 44.34 73 ASN A CA 1
ATOM 547 C C . ASN A 1 73 ? -24.016 31.047 12.609 1 44.34 73 ASN A C 1
ATOM 549 O O . ASN A 1 73 ? -24.406 31.625 11.602 1 44.34 73 ASN A O 1
ATOM 553 N N . PHE A 1 74 ? -22.797 31.141 12.648 1 43.34 74 PHE A N 1
ATOM 554 C CA . PHE A 1 74 ? -22.062 31.062 11.391 1 43.34 74 PHE A CA 1
ATOM 555 C C . PHE A 1 74 ? -22.125 29.656 10.812 1 43.34 74 PHE A C 1
ATOM 557 O O . PHE A 1 74 ? -21.609 28.703 11.414 1 43.34 74 PHE A O 1
ATOM 564 N N . ASN A 1 75 ? -23.188 29.312 10.117 1 42.25 75 ASN A N 1
ATOM 565 C CA . ASN A 1 75 ? -23.219 28.094 9.297 1 42.25 75 ASN A CA 1
ATOM 566 C C . ASN A 1 75 ? -22.047 28.047 8.32 1 42.25 75 ASN A C 1
ATOM 568 O O . ASN A 1 75 ? -22.25 28.125 7.105 1 42.25 75 ASN A O 1
ATOM 572 N N . PHE A 1 76 ? -20.953 28.766 8.516 1 41.88 76 PHE A N 1
ATOM 573 C CA . PHE A 1 76 ? -19.953 28.781 7.453 1 41.88 76 PHE A CA 1
ATOM 574 C C . PHE A 1 76 ? -19.25 27.438 7.352 1 41.88 76 PHE A C 1
ATOM 576 O O . PHE A 1 76 ? -18.719 26.922 8.344 1 41.88 76 PHE A O 1
ATOM 583 N N . SER A 1 77 ? -19.594 26.656 6.441 1 45.91 77 SER A N 1
ATOM 584 C CA . SER A 1 77 ? -18.766 25.5 6.129 1 45.91 77 SER A CA 1
ATOM 585 C C . SER A 1 77 ? -17.328 25.906 5.863 1 45.91 77 SER A C 1
ATOM 587 O O . SER A 1 77 ? -16.938 26.078 4.707 1 45.91 77 SER A O 1
ATOM 589 N N . ILE A 1 78 ? -16.641 26.594 6.684 1 45.97 78 ILE A N 1
ATOM 590 C CA . ILE A 1 78 ? -15.242 26.984 6.582 1 45.97 78 ILE A CA 1
ATOM 591 C C . ILE A 1 78 ? -14.406 25.781 6.141 1 45.97 78 ILE A C 1
ATOM 593 O O . ILE A 1 78 ? -13.352 25.953 5.523 1 45.97 78 ILE A O 1
ATOM 597 N N . ASP A 1 79 ? -14.938 24.672 6.543 1 49.62 79 ASP A N 1
ATOM 598 C CA . ASP A 1 79 ? -14.18 23.484 6.16 1 49.62 79 ASP A CA 1
ATOM 599 C C . ASP A 1 79 ? -13.953 23.438 4.648 1 49.62 79 ASP A C 1
ATOM 601 O O . ASP A 1 79 ? -12.867 23.078 4.188 1 49.62 79 ASP A O 1
ATOM 605 N N . SER A 1 80 ? -15.078 23.828 3.949 1 47.06 80 SER A N 1
ATOM 606 C CA . SER A 1 80 ? -14.977 23.828 2.494 1 47.06 80 SER A CA 1
ATOM 607 C C . SER A 1 80 ? -14.055 24.953 2.014 1 47.06 80 SER A C 1
ATOM 609 O O . SER A 1 80 ? -13.406 24.828 0.978 1 47.06 80 SER A O 1
ATOM 611 N N . MET A 1 81 ? -14.023 25.953 2.744 1 47.12 81 MET A N 1
ATOM 612 C CA . MET A 1 81 ? -13.227 27.094 2.297 1 47.12 81 MET A CA 1
ATOM 613 C C . MET A 1 81 ? -11.742 26.828 2.482 1 47.12 81 MET A C 1
ATOM 615 O O . MET A 1 81 ? -10.922 27.219 1.65 1 47.12 81 MET A O 1
ATOM 619 N N . LEU A 1 82 ? -11.484 26.25 3.551 1 48.5 82 LEU A N 1
ATOM 620 C CA . LEU A 1 82 ? -10.094 25.922 3.85 1 48.5 82 LEU A CA 1
ATOM 621 C C . LEU A 1 82 ? -9.523 24.953 2.807 1 48.5 82 LEU A C 1
ATOM 623 O O . LEU A 1 82 ? -8.312 24.922 2.586 1 48.5 82 LEU A O 1
ATOM 627 N N . SER A 1 83 ? -10.453 24.188 2.201 1 45.88 83 SER A N 1
ATOM 628 C CA . SER A 1 83 ? -9.977 23.219 1.224 1 45.88 83 SER A CA 1
ATOM 629 C C . SER A 1 83 ? -9.781 23.859 -0.146 1 45.88 83 SER A C 1
ATOM 631 O O . SER A 1 83 ? -9.195 23.266 -1.043 1 45.88 83 SER A O 1
ATOM 633 N N . GLN A 1 84 ? -10.32 25.188 -0.374 1 40.66 84 GLN A N 1
ATOM 634 C CA . GLN A 1 84 ? -10.273 25.797 -1.7 1 40.66 84 GLN A CA 1
ATOM 635 C C . GLN A 1 84 ? -9.43 27.062 -1.69 1 40.66 84 GLN A C 1
ATOM 637 O O . GLN A 1 84 ? -9.961 28.172 -1.516 1 40.66 84 GLN A O 1
ATOM 642 N N . THR A 1 85 ? -8.188 26.969 -1.797 1 45.97 85 THR A N 1
ATOM 643 C CA . THR A 1 85 ? -7.219 28.062 -1.744 1 45.97 85 THR A CA 1
ATOM 644 C C . THR A 1 85 ? -7.566 29.141 -2.762 1 45.97 85 THR A C 1
ATOM 646 O O . THR A 1 85 ? -7.348 30.328 -2.512 1 45.97 85 THR A O 1
ATOM 649 N N . ASN A 1 86 ? -8.062 28.781 -3.955 1 43.84 86 ASN A N 1
ATOM 650 C CA . ASN A 1 86 ? -8.219 29.719 -5.062 1 43.84 86 ASN A CA 1
ATOM 651 C C . ASN A 1 86 ? -9.312 30.734 -4.781 1 43.84 86 ASN A C 1
ATOM 653 O O . ASN A 1 86 ? -9.438 31.734 -5.492 1 43.84 86 ASN A O 1
ATOM 657 N N . LEU A 1 87 ? -10.086 30.484 -3.865 1 43.66 87 LEU A N 1
ATOM 658 C CA . LEU A 1 87 ? -11.25 31.344 -3.707 1 43.66 87 LEU A CA 1
ATOM 659 C C . LEU A 1 87 ? -11.094 32.25 -2.486 1 43.66 87 LEU A C 1
ATOM 661 O O . LEU A 1 87 ? -12.055 32.906 -2.059 1 43.66 87 LEU A O 1
ATOM 665 N N . ILE A 1 88 ? -9.891 32.344 -2.027 1 50.03 88 ILE A N 1
ATOM 666 C CA . ILE A 1 88 ? -9.711 33.062 -0.771 1 50.03 88 ILE A CA 1
ATOM 667 C C . ILE A 1 88 ? -9.875 34.562 -1.007 1 50.03 88 ILE A C 1
ATOM 669 O O . ILE A 1 88 ? -10.547 35.25 -0.236 1 50.03 88 ILE A O 1
ATOM 673 N N . LYS A 1 89 ? -9.289 35.156 -2.08 1 53.62 89 LYS A N 1
ATOM 674 C CA . LYS A 1 89 ? -9.281 36.625 -2.305 1 53.62 89 LYS A CA 1
ATOM 675 C C . LYS A 1 89 ? -10.695 37.156 -2.48 1 53.62 89 LYS A C 1
ATOM 677 O O . LYS A 1 89 ? -11.086 38.125 -1.825 1 53.62 89 LYS A O 1
ATOM 682 N N . PRO A 1 90 ? -11.383 36.5 -3.41 1 46.34 90 PRO A N 1
ATOM 683 C CA . PRO A 1 90 ? -12.742 37 -3.545 1 46.34 90 PRO A CA 1
ATOM 684 C C . PRO A 1 90 ? -13.555 36.875 -2.262 1 46.34 90 PRO A C 1
ATOM 686 O O . PRO A 1 90 ? -14.398 37.719 -1.962 1 46.34 90 PRO A O 1
ATOM 689 N N . PHE A 1 91 ? -13.305 35.906 -1.6 1 48.25 91 PHE A N 1
ATOM 690 C CA . PHE A 1 91 ? -14.031 35.625 -0.363 1 48.25 91 PHE A CA 1
ATOM 691 C C . PHE A 1 91 ? -13.789 36.75 0.653 1 48.25 91 PHE A C 1
ATOM 693 O O . PHE A 1 91 ? -14.734 37.281 1.235 1 48.25 91 PHE A O 1
ATOM 700 N N . PHE A 1 92 ? -12.625 37.188 0.737 1 51.97 92 PHE A N 1
ATOM 701 C CA . PHE A 1 92 ? -12.305 38.156 1.781 1 51.97 92 PHE A CA 1
ATOM 702 C C . PHE A 1 92 ? -12.75 39.562 1.381 1 51.97 92 PHE A C 1
ATOM 704 O O . PHE A 1 92 ? -13.047 40.375 2.24 1 51.97 92 PHE A O 1
ATOM 711 N N . LYS A 1 93 ? -12.859 39.875 0.125 1 53 93 LYS A N 1
ATOM 712 C CA . LYS A 1 93 ? -13.336 41.188 -0.332 1 53 93 LYS A CA 1
ATOM 713 C C . LYS A 1 93 ? -14.758 41.438 0.167 1 53 93 LYS A C 1
ATOM 715 O O . LYS A 1 93 ? -15.109 42.594 0.46 1 53 93 LYS A O 1
ATOM 720 N N . SER A 1 94 ? -15.477 40.344 0.285 1 47.69 94 SER A N 1
ATOM 721 C CA . SER A 1 94 ? -16.875 40.5 0.685 1 47.69 94 SER A CA 1
ATOM 722 C C . SER A 1 94 ? -16.984 40.719 2.189 1 47.69 94 SER A C 1
ATOM 724 O O . SER A 1 94 ? -18.016 41.188 2.676 1 47.69 94 SER A O 1
ATOM 726 N N . TYR A 1 95 ? -15.953 40.469 2.883 1 49.19 95 TYR A N 1
ATOM 727 C CA . TYR A 1 95 ? -16.078 40.562 4.336 1 49.19 95 TYR A CA 1
ATOM 728 C C . TYR A 1 95 ? -15.188 41.656 4.898 1 49.19 95 TYR A C 1
ATOM 730 O O . TYR A 1 95 ? -14.922 41.688 6.105 1 49.19 95 TYR A O 1
ATOM 738 N N . ILE A 1 96 ? -14.68 42.469 4.152 1 47.34 96 ILE A N 1
ATOM 739 C CA . ILE A 1 96 ? -13.742 43.531 4.527 1 47.34 96 ILE A CA 1
ATOM 740 C C . ILE A 1 96 ? -14.344 44.375 5.641 1 47.34 96 ILE A C 1
ATOM 742 O O . ILE A 1 96 ? -13.633 44.844 6.535 1 47.34 96 ILE A O 1
ATOM 746 N N . ASN A 1 97 ? -15.695 44.375 5.629 1 47.97 97 ASN A N 1
ATOM 747 C CA . ASN A 1 97 ? -16.328 45.25 6.609 1 47.97 97 ASN A CA 1
ATOM 748 C C . ASN A 1 97 ? -16.812 44.5 7.832 1 47.97 97 ASN A C 1
ATOM 750 O O . ASN A 1 97 ? -17.453 45.062 8.719 1 47.97 97 ASN A O 1
ATOM 754 N N . GLU A 1 98 ? -16.625 43.188 7.891 1 53.88 98 GLU A N 1
ATOM 755 C CA . GLU A 1 98 ? -17.141 42.375 8.984 1 53.88 98 GLU A CA 1
ATOM 756 C C . GLU A 1 98 ? -16.172 42.344 10.156 1 53.88 98 GLU A C 1
ATOM 758 O O . GLU A 1 98 ? -14.953 42.344 9.961 1 53.88 98 GLU A O 1
ATOM 763 N N . LYS A 1 99 ? -16.609 42.688 11.422 1 59.12 99 LYS A N 1
ATOM 764 C CA . LYS A 1 99 ? -15.805 42.812 12.633 1 59.12 99 LYS A CA 1
ATOM 765 C C . LYS A 1 99 ? -15.641 41.469 13.32 1 59.12 99 LYS A C 1
ATOM 767 O O . LYS A 1 99 ? -14.961 41.375 14.344 1 59.12 99 LYS A O 1
ATOM 772 N N . GLY A 1 100 ? -15.898 40.344 12.719 1 59.84 100 GLY A N 1
ATOM 773 C CA . GLY A 1 100 ? -15.82 39.031 13.336 1 59.84 100 GLY A CA 1
ATOM 774 C C . GLY A 1 100 ? -16.422 39 14.727 1 59.84 100 GLY A C 1
ATOM 775 O O . GLY A 1 100 ? -16.812 40.031 15.273 1 59.84 100 GLY A O 1
ATOM 776 N N . ALA A 1 101 ? -16.625 37.75 15.375 1 66.06 101 ALA A N 1
ATOM 777 C CA . ALA A 1 101 ? -17.172 37.562 16.719 1 66.06 101 ALA A CA 1
ATOM 778 C C . ALA A 1 101 ? -16.219 38.094 17.781 1 66.06 101 ALA A C 1
ATOM 780 O O . ALA A 1 101 ? -15.008 38.188 17.562 1 66.06 101 ALA A O 1
ATOM 781 N N . ASP A 1 102 ? -16.766 38.594 18.844 1 67.5 102 ASP A N 1
ATOM 782 C CA . ASP A 1 102 ? -15.945 39.031 19.953 1 67.5 102 ASP A CA 1
ATOM 783 C C . ASP A 1 102 ? -15.32 37.875 20.688 1 67.5 102 ASP A C 1
ATOM 785 O O . ASP A 1 102 ? -16.016 37.094 21.359 1 67.5 102 ASP A O 1
ATOM 789 N N . ILE A 1 103 ? -13.969 37.688 20.516 1 73.69 103 ILE A N 1
ATOM 790 C CA . ILE A 1 103 ? -13.258 36.562 21.109 1 73.69 103 ILE A CA 1
ATOM 791 C C . ILE A 1 103 ? -12.453 37.031 22.312 1 73.69 103 ILE A C 1
ATOM 793 O O . ILE A 1 103 ? -11.469 36.406 22.688 1 73.69 103 ILE A O 1
ATOM 797 N N . THR A 1 104 ? -12.812 38.094 22.891 1 78.5 104 THR A N 1
ATOM 798 C CA . THR A 1 104 ? -12.102 38.656 24.016 1 78.5 104 THR A CA 1
ATOM 799 C C . THR A 1 104 ? -11.992 37.656 25.156 1 78.5 104 THR A C 1
ATOM 801 O O . THR A 1 104 ? -10.93 37.531 25.766 1 78.5 104 THR A O 1
ATOM 804 N N . PRO A 1 105 ? -13.047 36.938 25.438 1 77.38 105 PRO A N 1
ATOM 805 C CA . PRO A 1 105 ? -12.922 35.938 26.5 1 77.38 105 PRO A CA 1
ATOM 806 C C . PRO A 1 105 ? -11.852 34.875 26.203 1 77.38 105 PRO A C 1
ATOM 808 O O . PRO A 1 105 ? -11.094 34.5 27.094 1 77.38 105 PRO A O 1
ATOM 811 N N . LEU A 1 106 ? -11.805 34.469 25.031 1 80.38 106 LEU A N 1
ATOM 812 C CA . LEU A 1 106 ? -10.789 33.5 24.641 1 80.38 106 LEU A CA 1
ATOM 813 C C . LEU A 1 106 ? -9.391 34.062 24.781 1 80.38 106 LEU A C 1
ATOM 815 O O . LEU A 1 106 ? -8.484 33.406 25.281 1 80.38 106 LEU A O 1
ATOM 819 N N . LYS A 1 107 ? -9.211 35.281 24.359 1 85.38 107 LYS A N 1
ATOM 820 C CA . LYS A 1 107 ? -7.91 35.938 24.453 1 85.38 107 LYS A CA 1
ATOM 821 C C . LYS A 1 107 ? -7.449 36.062 25.906 1 85.38 107 LYS A C 1
ATOM 823 O O . LYS A 1 107 ? -6.27 35.844 26.203 1 85.38 107 LYS A O 1
ATOM 828 N N . ASN A 1 108 ? -8.406 36.344 26.75 1 85.38 108 ASN A N 1
ATOM 829 C CA . ASN A 1 108 ? -8.086 36.438 28.156 1 85.38 108 ASN A CA 1
ATOM 830 C C . ASN A 1 108 ? -7.602 35.125 28.734 1 85.38 108 ASN A C 1
ATOM 832 O O . ASN A 1 108 ? -6.621 35.094 29.484 1 85.38 108 ASN A O 1
ATOM 836 N N . ILE A 1 109 ? -8.234 34.094 28.391 1 85.5 109 ILE A N 1
ATOM 837 C CA . ILE A 1 109 ? -7.852 32.781 28.859 1 85.5 109 ILE A CA 1
ATOM 838 C C . ILE A 1 109 ? -6.457 32.438 28.344 1 85.5 109 ILE A C 1
ATOM 840 O O . ILE A 1 109 ? -5.613 31.938 29.094 1 85.5 109 ILE A O 1
ATOM 844 N N . LEU A 1 110 ? -6.195 32.75 27.125 1 88.69 110 LEU A N 1
ATOM 845 C CA . LEU A 1 110 ? -4.926 32.406 26.484 1 88.69 110 LEU A CA 1
ATOM 846 C C . LEU A 1 110 ? -3.779 33.188 27.109 1 88.69 110 LEU A C 1
ATOM 848 O O . LEU A 1 110 ? -2.717 32.625 27.391 1 88.69 110 LEU A O 1
ATOM 852 N N . HIS A 1 111 ? -4.055 34.406 27.375 1 91.5 111 HIS A N 1
ATOM 853 C CA . HIS A 1 111 ? -3.037 35.25 28.016 1 91.5 111 HIS A CA 1
ATOM 854 C C . HIS A 1 111 ? -2.764 34.781 29.438 1 91.5 111 HIS A C 1
ATOM 856 O O . HIS A 1 111 ? -1.624 34.844 29.906 1 91.5 111 HIS A O 1
ATOM 862 N N . ALA A 1 112 ? -3.789 34.312 30.109 1 90.06 112 ALA A N 1
ATOM 863 C CA . ALA A 1 112 ? -3.643 33.844 31.469 1 90.06 112 ALA A CA 1
ATOM 864 C C . ALA A 1 112 ? -2.801 32.562 31.516 1 90.06 112 ALA A C 1
ATOM 866 O O . ALA A 1 112 ? -2.107 32.312 32.5 1 90.06 112 ALA A O 1
ATOM 867 N N . LEU A 1 113 ? -2.785 31.859 30.469 1 90.88 113 LEU A N 1
ATOM 868 C CA . LEU A 1 113 ? -2.092 30.578 30.422 1 90.88 113 LEU A CA 1
ATOM 869 C C . LEU A 1 113 ? -0.682 30.734 29.875 1 90.88 113 LEU A C 1
ATOM 871 O O . LEU A 1 113 ? 0.137 29.812 29.969 1 90.88 113 LEU A O 1
ATOM 875 N N . TYR A 1 114 ? -0.397 31.906 29.375 1 93.62 114 TYR A N 1
ATOM 876 C CA . TYR A 1 114 ? 0.884 32.156 28.719 1 93.62 114 TYR A CA 1
ATOM 877 C C . TYR A 1 114 ? 1.955 32.5 29.75 1 93.62 114 TYR A C 1
ATOM 879 O O . TYR A 1 114 ? 1.715 33.312 30.656 1 93.62 114 TYR A O 1
ATOM 887 N N . ASN A 1 115 ? 3.031 31.891 29.734 1 94.25 115 ASN A N 1
ATOM 888 C CA . ASN A 1 115 ? 4.23 32.188 30.5 1 94.25 115 ASN A CA 1
ATOM 889 C C . ASN A 1 115 ? 5.426 32.469 29.609 1 94.25 115 ASN A C 1
ATOM 891 O O . ASN A 1 115 ? 5.992 31.547 29.016 1 94.25 115 ASN A O 1
ATOM 895 N N . GLU A 1 116 ? 5.84 33.656 29.562 1 92.94 116 GLU A N 1
ATOM 896 C CA . GLU A 1 116 ? 6.875 34.125 28.641 1 92.94 116 GLU A CA 1
ATOM 897 C C . GLU A 1 116 ? 8.195 33.406 28.875 1 92.94 116 GLU A C 1
ATOM 899 O O . GLU A 1 116 ? 8.867 33 27.922 1 92.94 116 GLU A O 1
ATOM 904 N N . GLU A 1 117 ? 8.555 33.281 30.109 1 93.25 117 GLU A N 1
ATOM 905 C CA . GLU A 1 117 ? 9.812 32.625 30.453 1 93.25 117 GLU A CA 1
ATOM 906 C C . GLU A 1 117 ? 9.82 31.156 29.984 1 93.25 117 GLU A C 1
ATOM 908 O O . GLU A 1 117 ? 10.805 30.688 29.406 1 93.25 117 GLU A O 1
ATOM 913 N N . LYS A 1 118 ? 8.75 30.516 30.203 1 93 118 LYS A N 1
ATOM 914 C CA . LYS A 1 118 ? 8.656 29.125 29.781 1 93 118 LYS A CA 1
ATOM 915 C C . LYS A 1 118 ? 8.625 29.016 28.25 1 93 118 LYS A C 1
ATOM 917 O O . LYS A 1 118 ? 9.219 28.094 27.688 1 93 118 LYS A O 1
ATOM 922 N N . ALA A 1 119 ? 7.953 29.891 27.625 1 93 119 ALA A N 1
ATOM 923 C CA . ALA A 1 119 ? 7.793 29.844 26.172 1 93 119 ALA A CA 1
ATOM 924 C C . ALA A 1 119 ? 9.125 30.047 25.469 1 93 119 ALA A C 1
ATOM 926 O O . ALA A 1 119 ? 9.438 29.344 24.5 1 93 119 ALA A O 1
ATOM 927 N N . PHE A 1 120 ? 9.93 30.969 25.938 1 93.25 120 PHE A N 1
ATOM 928 C CA . PHE A 1 120 ? 11.141 31.344 25.203 1 93.25 120 PHE A CA 1
ATOM 929 C C . PHE A 1 120 ? 12.359 30.609 25.766 1 93.25 120 PHE A C 1
ATOM 931 O O . PHE A 1 120 ? 13.328 30.359 25.047 1 93.25 120 PHE A O 1
ATOM 938 N N . ASN A 1 121 ? 12.375 30.203 27.031 1 90.44 121 ASN A N 1
ATOM 939 C CA . ASN A 1 121 ? 13.57 29.641 27.656 1 90.44 121 ASN A CA 1
ATOM 940 C C . ASN A 1 121 ? 13.539 28.125 27.641 1 90.44 121 ASN A C 1
ATOM 942 O O . ASN A 1 121 ? 14.555 27.469 27.891 1 90.44 121 ASN A O 1
ATOM 946 N N . ASN A 1 122 ? 12.445 27.578 27.328 1 89.56 122 ASN A N 1
ATOM 947 C CA . ASN A 1 122 ? 12.375 26.125 27.234 1 89.56 122 ASN A CA 1
ATOM 948 C C . ASN A 1 122 ? 13.148 25.609 26.031 1 89.56 122 ASN A C 1
ATOM 950 O O . ASN A 1 122 ? 13.352 26.344 25.062 1 89.56 122 ASN A O 1
ATOM 954 N N . LYS A 1 123 ? 13.594 24.375 26.078 1 92.88 123 LYS A N 1
ATOM 955 C CA . LYS A 1 123 ? 14.422 23.75 25.047 1 92.88 123 LYS A CA 1
ATOM 956 C C . LYS A 1 123 ? 13.594 23.375 23.828 1 92.88 123 LYS A C 1
ATOM 958 O O . LYS A 1 123 ? 14.141 23.234 22.734 1 92.88 123 LYS A O 1
ATOM 963 N N . ILE A 1 124 ? 12.312 23.219 24 1 97.12 124 ILE A N 1
ATOM 964 C CA . ILE A 1 124 ? 11.461 22.844 22.875 1 97.12 124 ILE A CA 1
ATOM 965 C C . ILE A 1 124 ? 11.258 24.047 21.969 1 97.12 124 ILE A C 1
ATOM 967 O O . ILE A 1 124 ? 10.773 25.094 22.406 1 97.12 124 ILE A O 1
ATOM 971 N N . ASP A 1 125 ? 11.617 23.938 20.719 1 97.75 125 ASP A N 1
ATOM 972 C CA . ASP A 1 125 ? 11.43 25.016 19.734 1 97.75 125 ASP A CA 1
ATOM 973 C C . ASP A 1 125 ? 9.969 25.094 19.297 1 97.75 125 ASP A C 1
ATOM 975 O O . ASP A 1 125 ? 9.219 24.125 19.406 1 97.75 125 ASP A O 1
ATOM 979 N N . TYR A 1 126 ? 9.602 26.281 18.859 1 98.06 126 TYR A N 1
ATOM 980 C CA . TYR A 1 126 ? 8.203 26.562 18.547 1 98.06 126 TYR A CA 1
ATOM 981 C C . TYR A 1 126 ? 8.07 27.297 17.219 1 98.06 126 TYR A C 1
ATOM 983 O O . TYR A 1 126 ? 8.859 28.203 16.922 1 98.06 126 TYR A O 1
ATOM 991 N N . GLY A 1 127 ? 7.188 26.797 16.359 1 98.44 127 GLY A N 1
ATOM 992 C CA . GLY A 1 127 ? 6.887 27.469 15.109 1 98.44 127 GLY A CA 1
ATOM 993 C C . GLY A 1 127 ? 5.402 27.531 14.805 1 98.44 127 GLY A C 1
ATOM 994 O O . GLY A 1 127 ? 4.672 26.578 15.07 1 98.44 127 GLY A O 1
ATOM 995 N N . VAL A 1 128 ? 4.914 28.656 14.219 1 98.12 128 VAL A N 1
ATOM 996 C CA . VAL A 1 128 ? 3.498 28.844 13.922 1 98.12 128 VAL A CA 1
ATOM 997 C C . VAL A 1 128 ? 3.336 29.391 12.508 1 98.12 128 VAL A C 1
ATOM 999 O O . VAL A 1 128 ? 4.262 30.016 11.969 1 98.12 128 VAL A O 1
ATOM 1002 N N . VAL A 1 129 ? 2.197 29.094 11.906 1 97.44 129 VAL A N 1
ATOM 1003 C CA . VAL A 1 129 ? 1.835 29.609 10.586 1 97.44 129 VAL A CA 1
ATOM 1004 C C . VAL A 1 129 ? 0.692 30.625 10.719 1 97.44 129 VAL A C 1
ATOM 1006 O O . VAL A 1 129 ? -0.244 30.406 11.492 1 97.44 129 VAL A O 1
ATOM 1009 N N . ALA A 1 130 ? 0.784 31.719 10.102 1 96.81 130 ALA A N 1
ATOM 1010 C CA . ALA A 1 130 ? -0.26 32.75 9.992 1 96.81 130 ALA A CA 1
ATOM 1011 C C . ALA A 1 130 ? -0.234 33.406 8.617 1 96.81 130 ALA A C 1
ATOM 1013 O O . ALA A 1 130 ? 0.549 33.031 7.746 1 96.81 130 ALA A O 1
ATOM 1014 N N . VAL A 1 131 ? -1.21 34.281 8.383 1 94.88 131 VAL A N 1
ATOM 1015 C CA . VAL A 1 131 ? -1.285 35 7.109 1 94.88 131 VAL A CA 1
ATOM 1016 C C . VAL A 1 131 ? -1.45 36.5 7.363 1 94.88 131 VAL A C 1
ATOM 1018 O O . VAL A 1 131 ? -2.332 36.906 8.117 1 94.88 131 VAL A O 1
ATOM 1021 N N . LYS A 1 132 ? -0.565 37.281 6.754 1 95.25 132 LYS A N 1
ATOM 1022 C CA . LYS A 1 132 ? -0.702 38.719 6.848 1 95.25 132 LYS A CA 1
ATOM 1023 C C . LYS A 1 132 ? -1.949 39.188 6.113 1 95.25 132 LYS A C 1
ATOM 1025 O O . LYS A 1 132 ? -2.264 38.719 5.027 1 95.25 132 LYS A O 1
ATOM 1030 N N . TYR A 1 133 ? -2.596 40.031 6.68 1 90.69 133 TYR A N 1
ATOM 1031 C CA . TYR A 1 133 ? -3.809 40.625 6.137 1 90.69 133 TYR A CA 1
ATOM 1032 C C . TYR A 1 133 ? -3.719 42.156 6.137 1 90.69 133 TYR A C 1
ATOM 1034 O O . TYR A 1 133 ? -3.299 42.75 7.129 1 90.69 133 TYR A O 1
ATOM 1042 N N . PRO A 1 134 ? -3.994 42.844 4.973 1 90.19 134 PRO A N 1
ATOM 1043 C CA . PRO A 1 134 ? -4.809 42.344 3.867 1 90.19 134 PRO A CA 1
ATOM 1044 C C . PRO A 1 134 ? -3.965 41.781 2.715 1 90.19 134 PRO A C 1
ATOM 1046 O O . PRO A 1 134 ? -4.508 41.375 1.691 1 90.19 134 PRO A O 1
ATOM 1049 N N . LYS A 1 135 ? -2.682 41.719 2.793 1 90.94 135 LYS A N 1
ATOM 1050 C CA . LYS A 1 135 ? -1.813 41.312 1.689 1 90.94 135 LYS A CA 1
ATOM 1051 C C . LYS A 1 135 ? -1.92 39.812 1.424 1 90.94 135 LYS A C 1
ATOM 1053 O O . LYS A 1 135 ? -1.526 39.344 0.357 1 90.94 135 LYS A O 1
ATOM 1058 N N . LEU A 1 136 ? -2.398 39.125 2.389 1 90.12 136 LEU A N 1
ATOM 1059 C CA . LEU A 1 136 ? -2.586 37.656 2.303 1 90.12 136 LEU A CA 1
ATOM 1060 C C . LEU A 1 136 ? -1.261 36.969 2.041 1 90.12 136 LEU A C 1
ATOM 1062 O O . LEU A 1 136 ? -1.204 36 1.258 1 90.12 136 LEU A O 1
ATOM 1066 N N . THR A 1 137 ? -0.211 37.469 2.555 1 92.75 137 THR A N 1
ATOM 1067 C CA . THR A 1 137 ? 1.104 36.844 2.5 1 92.75 137 THR A CA 1
ATOM 1068 C C . THR A 1 137 ? 1.297 35.906 3.676 1 92.75 137 THR A C 1
ATOM 1070 O O . THR A 1 137 ? 1.172 36.312 4.836 1 92.75 137 THR A O 1
ATOM 1073 N N . PRO A 1 138 ? 1.576 34.656 3.336 1 94.38 138 PRO A N 1
ATOM 1074 C CA . PRO A 1 138 ? 1.784 33.719 4.434 1 94.38 138 PRO A CA 1
ATOM 1075 C C . PRO A 1 138 ? 3.062 34 5.219 1 94.38 138 PRO A C 1
ATOM 1077 O O . PRO A 1 138 ? 4.027 34.531 4.668 1 94.38 138 PRO A O 1
ATOM 1080 N N . ILE A 1 139 ? 3.025 33.656 6.453 1 95.06 139 ILE A N 1
ATOM 1081 C CA . ILE A 1 139 ? 4.234 33.75 7.266 1 95.06 139 ILE A CA 1
ATOM 1082 C C . ILE A 1 139 ? 4.402 32.469 8.094 1 95.06 139 ILE A C 1
ATOM 1084 O O . ILE A 1 139 ? 3.422 31.938 8.609 1 95.06 139 ILE A O 1
ATOM 1088 N N . GLU A 1 140 ? 5.547 31.938 8.078 1 97.12 140 GLU A N 1
ATOM 1089 C CA . GLU A 1 140 ? 6.055 30.922 9 1 97.12 140 GLU A CA 1
ATOM 1090 C C . GLU A 1 140 ? 7.07 31.516 9.969 1 97.12 140 GLU A C 1
ATOM 1092 O O . GLU A 1 140 ? 8.133 31.984 9.555 1 97.12 140 GLU A O 1
ATOM 1097 N N . ILE A 1 141 ? 6.688 31.516 11.258 1 97.5 141 ILE A N 1
ATOM 1098 C CA . ILE A 1 141 ? 7.531 32.25 12.195 1 97.5 141 ILE A CA 1
ATOM 1099 C C . ILE A 1 141 ? 7.926 31.328 13.352 1 97.5 141 ILE A C 1
ATOM 1101 O O . ILE A 1 141 ? 7.094 30.578 13.875 1 97.5 141 ILE A O 1
ATOM 1105 N N . THR A 1 142 ? 9.18 31.328 13.711 1 97.56 142 THR A N 1
ATOM 1106 C CA . THR A 1 142 ? 9.711 30.516 14.797 1 97.56 142 THR A CA 1
ATOM 1107 C C . THR A 1 142 ? 9.836 31.328 16.078 1 97.56 142 THR A C 1
ATOM 1109 O O . THR A 1 142 ? 9.797 32.562 16.047 1 97.56 142 THR A O 1
ATOM 1112 N N . LYS A 1 143 ? 9.977 30.578 17.125 1 95.38 143 LYS A N 1
ATOM 1113 C CA . LYS A 1 143 ? 10.047 31.172 18.453 1 95.38 143 LYS A CA 1
ATOM 1114 C C . LYS A 1 143 ? 11.117 32.25 18.516 1 95.38 143 LYS A C 1
ATOM 1116 O O . LYS A 1 143 ? 10.891 33.344 19.094 1 95.38 143 LYS A O 1
ATOM 1121 N N . GLU A 1 144 ? 12.25 32.094 17.922 1 93.19 144 GLU A N 1
ATOM 1122 C CA . GLU A 1 144 ? 13.344 33.062 17.938 1 93.19 144 GLU A CA 1
ATOM 1123 C C . GLU A 1 144 ? 12.984 34.312 17.141 1 93.19 144 GLU A C 1
ATOM 1125 O O . GLU A 1 144 ? 13.359 35.438 17.531 1 93.19 144 GLU A O 1
ATOM 1130 N N . GLU A 1 145 ? 12.25 34.125 16.156 1 95.75 145 GLU A N 1
ATOM 1131 C CA . GLU A 1 145 ? 11.891 35.219 15.281 1 95.75 145 GLU A CA 1
ATOM 1132 C C . GLU A 1 145 ? 10.766 36.062 15.883 1 95.75 145 GLU A C 1
ATOM 1134 O O . GLU A 1 145 ? 10.539 37.219 15.453 1 95.75 145 GLU A O 1
ATOM 1139 N N . MET A 1 146 ? 10.055 35.594 16.828 1 95 146 MET A N 1
ATOM 1140 C CA . MET A 1 146 ? 8.906 36.25 17.438 1 95 146 MET A CA 1
ATOM 1141 C C . MET A 1 146 ? 9.359 37.375 18.375 1 95 146 MET A C 1
ATOM 1143 O O . MET A 1 146 ? 8.625 38.312 18.609 1 95 146 MET A O 1
ATOM 1147 N N . LYS A 1 147 ? 10.547 37.219 18.953 1 91.5 147 LYS A N 1
ATOM 1148 C CA . LYS A 1 147 ? 11.047 38.188 19.922 1 91.5 147 LYS A CA 1
ATOM 1149 C C . LYS A 1 147 ? 11.203 39.562 19.266 1 91.5 147 LYS A C 1
ATOM 1151 O O . LYS A 1 147 ? 11.57 39.688 18.094 1 91.5 147 LYS A O 1
ATOM 1156 N N . PRO A 1 148 ? 10.758 40.562 19.906 1 91.69 148 PRO A N 1
ATOM 1157 C CA . PRO A 1 148 ? 10.406 40.594 21.328 1 91.69 148 PRO A CA 1
ATOM 1158 C C . PRO A 1 148 ? 8.914 40.438 21.578 1 91.69 148 PRO A C 1
ATOM 1160 O O . PRO A 1 148 ? 8.453 40.594 22.719 1 91.69 148 PRO A O 1
ATOM 1163 N N . VAL A 1 149 ? 8.156 40.25 20.531 1 93.25 149 VAL A N 1
ATOM 1164 C CA . VAL A 1 149 ? 6.719 40.062 20.672 1 93.25 149 VAL A CA 1
ATOM 1165 C C . VAL A 1 149 ? 6.449 38.75 21.391 1 93.25 149 VAL A C 1
ATOM 1167 O O . VAL A 1 149 ? 7.086 37.719 21.109 1 93.25 149 VAL A O 1
ATOM 1170 N N . PRO A 1 150 ? 5.535 38.781 22.422 1 93.5 150 PRO A N 1
ATOM 1171 C CA . PRO A 1 150 ? 5.195 37.531 23.094 1 93.5 150 PRO A CA 1
ATOM 1172 C C . PRO A 1 150 ? 4.664 36.469 22.125 1 93.5 150 PRO A C 1
ATOM 1174 O O . PRO A 1 150 ? 3.904 36.781 21.203 1 93.5 150 PRO A O 1
ATOM 1177 N N . ALA A 1 151 ? 5.066 35.219 22.328 1 95.75 151 ALA A N 1
ATOM 1178 C CA . ALA A 1 151 ? 4.699 34.094 21.438 1 95.75 151 ALA A CA 1
ATOM 1179 C C . ALA A 1 151 ? 3.184 33.938 21.359 1 95.75 151 ALA A C 1
ATOM 1181 O O . ALA A 1 151 ? 2.648 33.562 20.328 1 95.75 151 ALA A O 1
ATOM 1182 N N . ILE A 1 152 ? 2.475 34.25 22.422 1 95.94 152 ILE A N 1
ATOM 1183 C CA . ILE A 1 152 ? 1.025 34.094 22.5 1 95.94 152 ILE A CA 1
ATOM 1184 C C . ILE A 1 152 ? 0.358 34.969 21.438 1 95.94 152 ILE A C 1
ATOM 1186 O O . ILE A 1 152 ? -0.677 34.594 20.875 1 95.94 152 ILE A O 1
ATOM 1190 N N . GLU A 1 153 ? 0.935 36.156 21.062 1 96 153 GLU A N 1
ATOM 1191 C CA . GLU A 1 153 ? 0.362 37.031 20.062 1 96 153 GLU A CA 1
ATOM 1192 C C . GLU A 1 153 ? 0.348 36.375 18.688 1 96 153 GLU A C 1
ATOM 1194 O O . GLU A 1 153 ? -0.638 36.469 17.953 1 96 153 GLU A O 1
ATOM 1199 N N . TYR A 1 154 ? 1.414 35.656 18.391 1 96.81 154 TYR A N 1
ATOM 1200 C CA . TYR A 1 154 ? 1.486 35 17.094 1 96.81 154 TYR A CA 1
ATOM 1201 C C . TYR A 1 154 ? 0.605 33.75 17.094 1 96.81 154 TYR A C 1
ATOM 1203 O O . TYR A 1 154 ? 0.041 33.406 16.047 1 96.81 154 TYR A O 1
ATOM 1211 N N . ALA A 1 155 ? 0.506 33.094 18.25 1 96.69 155 ALA A N 1
ATOM 1212 C CA . ALA A 1 155 ? -0.42 31.984 18.344 1 96.69 155 ALA A CA 1
ATOM 1213 C C . ALA A 1 155 ? -1.857 32.438 18.094 1 96.69 155 ALA A C 1
ATOM 1215 O O . ALA A 1 155 ? -2.605 31.781 17.375 1 96.69 155 ALA A O 1
ATOM 1216 N N . ILE A 1 156 ? -2.25 33.562 18.703 1 94.81 156 ILE A N 1
ATOM 1217 C CA . ILE A 1 156 ? -3.586 34.125 18.516 1 94.81 156 ILE A CA 1
ATOM 1218 C C . ILE A 1 156 ? -3.773 34.531 17.047 1 94.81 156 ILE A C 1
ATOM 1220 O O . ILE A 1 156 ? -4.824 34.281 16.453 1 94.81 156 ILE A O 1
ATOM 1224 N N . ALA A 1 157 ? -2.74 35.125 16.5 1 95.38 157 ALA A N 1
ATOM 1225 C CA . ALA A 1 157 ? -2.781 35.5 15.086 1 95.38 157 ALA A CA 1
ATOM 1226 C C . ALA A 1 157 ? -3.049 34.25 14.211 1 95.38 157 ALA A C 1
ATOM 1228 O O . ALA A 1 157 ? -3.904 34.312 13.32 1 95.38 157 ALA A O 1
ATOM 1229 N N . SER A 1 158 ? -2.357 33.188 14.477 1 96.56 158 SER A N 1
ATOM 1230 C CA . SER A 1 158 ? -2.492 31.953 13.734 1 96.56 158 SER A CA 1
ATOM 1231 C C . SER A 1 158 ? -3.912 31.406 13.836 1 96.56 158 SER A C 1
ATOM 1233 O O . SER A 1 158 ? -4.371 30.688 12.938 1 96.56 158 SER A O 1
ATOM 1235 N N . ALA A 1 159 ? -4.648 31.766 14.906 1 92.94 159 ALA A N 1
ATOM 1236 C CA . ALA A 1 159 ? -5.969 31.203 15.164 1 92.94 159 ALA A CA 1
ATOM 1237 C C . ALA A 1 159 ? -7.07 32.188 14.805 1 92.94 159 ALA A C 1
ATOM 1239 O O . ALA A 1 159 ? -8.242 31.984 15.141 1 92.94 159 ALA A O 1
ATOM 1240 N N . SER A 1 160 ? -6.676 33.281 14.234 1 90.56 160 SER A N 1
ATOM 1241 C CA . SER A 1 160 ? -7.648 34.312 13.859 1 90.56 160 SER A CA 1
ATOM 1242 C C . SER A 1 160 ? -8.336 33.969 12.539 1 90.56 160 SER A C 1
ATOM 1244 O O . SER A 1 160 ? -8.016 34.531 11.5 1 90.56 160 SER A O 1
ATOM 1246 N N . CYS A 1 161 ? -9.289 33.125 12.609 1 83.94 161 CYS A N 1
ATOM 1247 C CA . CYS A 1 161 ? -10 32.625 11.445 1 83.94 161 CYS A CA 1
ATOM 1248 C C . CYS A 1 161 ? -11 33.625 10.914 1 83.94 161 CYS A C 1
ATOM 1250 O O . CYS A 1 161 ? -12.211 33.438 11.016 1 83.94 161 CYS A O 1
ATOM 1252 N N . PHE A 1 162 ? -10.586 34.594 10.328 1 79.38 162 PHE A N 1
ATOM 1253 C CA . PHE A 1 162 ? -11.414 35.625 9.719 1 79.38 162 PHE A CA 1
ATOM 1254 C C . PHE A 1 162 ? -12.227 35.062 8.562 1 79.38 162 PHE A C 1
ATOM 1256 O O . PHE A 1 162 ? -11.727 34.25 7.785 1 79.38 162 PHE A O 1
ATOM 1263 N N . PRO A 1 163 ? -13.547 35.344 8.562 1 75.31 163 PRO A N 1
ATOM 1264 C CA . PRO A 1 163 ? -14.242 36.438 9.258 1 75.31 163 PRO A CA 1
ATOM 1265 C C . PRO A 1 163 ? -14.984 35.969 10.5 1 75.31 163 PRO A C 1
ATOM 1267 O O . PRO A 1 163 ? -15.609 36.75 11.195 1 75.31 163 PRO A O 1
ATOM 1270 N N . ALA A 1 164 ? -14.844 34.688 10.789 1 71.5 164 ALA A N 1
ATOM 1271 C CA . ALA A 1 164 ? -15.5 34.188 12.008 1 71.5 164 ALA A CA 1
ATOM 1272 C C . ALA A 1 164 ? -14.93 34.875 13.242 1 71.5 164 ALA A C 1
ATOM 1274 O O . ALA A 1 164 ? -15.664 35.219 14.18 1 71.5 164 ALA A O 1
ATOM 1275 N N . PHE A 1 165 ? -13.633 35.094 13.133 1 79.31 165 PHE A N 1
ATOM 1276 C CA . PHE A 1 165 ? -12.922 35.812 14.188 1 79.31 165 PHE A CA 1
ATOM 1277 C C . PHE A 1 165 ? -12.242 37.062 13.625 1 79.31 165 PHE A C 1
ATOM 1279 O O . PHE A 1 165 ? -11.898 37.125 12.445 1 79.31 165 PHE A O 1
ATOM 1286 N N . PRO A 1 166 ? -12.102 38 14.453 1 82.5 166 PRO A N 1
ATOM 1287 C CA . PRO A 1 166 ? -11.523 39.25 13.961 1 82.5 166 PRO A CA 1
ATOM 1288 C C . PRO A 1 166 ? -10.047 39.094 13.594 1 82.5 166 PRO A C 1
ATOM 1290 O O . PRO A 1 166 ? -9.359 38.219 14.109 1 82.5 166 PRO A O 1
ATOM 1293 N N . VAL A 1 167 ? -9.641 40 12.75 1 90.31 167 VAL A N 1
ATOM 1294 C CA . VAL A 1 167 ? -8.227 40.156 12.43 1 90.31 167 VAL A CA 1
ATOM 1295 C C . VAL A 1 167 ? -7.445 40.5 13.695 1 90.31 167 VAL A C 1
ATOM 1297 O O . VAL A 1 167 ? -7.891 41.312 14.5 1 90.31 167 VAL A O 1
ATOM 1300 N N . HIS A 1 168 ? -6.375 39.812 13.961 1 92.5 168 HIS A N 1
ATOM 1301 C CA . HIS A 1 168 ? -5.504 40.125 15.094 1 92.5 168 HIS A CA 1
ATOM 1302 C C . HIS A 1 168 ? -4.34 41.031 14.672 1 92.5 168 HIS A C 1
ATOM 1304 O O . HIS A 1 168 ? -3.658 40.719 13.68 1 92.5 168 HIS A O 1
ATOM 1310 N N . HIS A 1 169 ? -4.141 42.062 15.406 1 94.38 169 HIS A N 1
ATOM 1311 C CA . HIS A 1 169 ? -3.096 43 15.031 1 94.38 169 HIS A CA 1
ATOM 1312 C C . HIS A 1 169 ? -1.896 42.906 15.969 1 94.38 169 HIS A C 1
ATOM 1314 O O . HIS A 1 169 ? -2.061 42.875 17.188 1 94.38 169 HIS A O 1
ATOM 1320 N N . ILE A 1 170 ? -0.715 42.781 15.406 1 95.25 170 ILE A N 1
ATOM 1321 C CA . ILE A 1 170 ? 0.569 42.875 16.094 1 95.25 170 ILE A CA 1
ATOM 1322 C C . ILE A 1 170 ? 1.348 44.062 15.539 1 95.25 170 ILE A C 1
ATOM 1324 O O . ILE A 1 170 ? 1.737 44.094 14.367 1 95.25 170 ILE A O 1
ATOM 1328 N N . ASP A 1 171 ? 1.771 45.062 16.25 1 91.31 171 ASP A N 1
ATOM 1329 C CA . ASP A 1 171 ? 2.461 46.281 15.836 1 91.31 171 ASP A CA 1
ATOM 1330 C C . ASP A 1 171 ? 1.859 46.844 14.547 1 91.31 171 ASP A C 1
ATOM 1332 O O . ASP A 1 171 ? 2.574 47.062 13.57 1 91.31 171 ASP A O 1
ATOM 1336 N N . LYS A 1 172 ? 0.671 46.938 14.281 1 92.56 172 LYS A N 1
ATOM 1337 C CA . LYS A 1 172 ? -0.095 47.594 13.219 1 92.56 172 LYS A CA 1
ATOM 1338 C C . LYS A 1 172 ? -0.344 46.625 12.07 1 92.56 172 LYS A C 1
ATOM 1340 O O . LYS A 1 172 ? -1.131 46.906 11.164 1 92.56 172 LYS A O 1
ATOM 1345 N N . GLN A 1 173 ? 0.449 45.562 12.031 1 94.56 173 GLN A N 1
ATOM 1346 C CA . GLN A 1 173 ? 0.25 44.562 10.992 1 94.56 173 GLN A CA 1
ATOM 1347 C C . GLN A 1 173 ? -0.885 43.594 11.367 1 94.56 173 GLN A C 1
ATOM 1349 O O . GLN A 1 173 ? -0.903 43.031 12.469 1 94.56 173 GLN A O 1
ATOM 1354 N N . GLY A 1 174 ? -1.87 43.469 10.516 1 94.94 174 GLY A N 1
ATOM 1355 C CA . GLY A 1 174 ? -2.951 42.5 10.711 1 94.94 174 GLY A CA 1
ATOM 1356 C C . GLY A 1 174 ? -2.586 41.094 10.297 1 94.94 174 GLY A C 1
ATOM 1357 O O . GLY A 1 174 ? -1.859 40.906 9.32 1 94.94 174 GLY A O 1
ATOM 1358 N N . TYR A 1 175 ? -3.1 40.094 11.047 1 95.12 175 TYR A N 1
ATOM 1359 C CA . TYR A 1 175 ? -2.891 38.688 10.742 1 95.12 175 TYR A CA 1
ATOM 1360 C C . TYR A 1 175 ? -4.207 37.938 10.797 1 95.12 175 TYR A C 1
ATOM 1362 O O . TYR A 1 175 ? -5.113 38.281 11.555 1 95.12 175 TYR A O 1
ATOM 1370 N N . ILE A 1 176 ? -4.328 36.906 9.938 1 93.06 176 ILE A N 1
ATOM 1371 C CA . ILE A 1 176 ? -5.453 35.969 9.984 1 93.06 176 ILE A CA 1
ATOM 1372 C C . ILE A 1 176 ? -4.934 34.531 10.062 1 93.06 176 ILE A C 1
ATOM 1374 O O . ILE A 1 176 ? -3.723 34.312 10.117 1 93.06 176 ILE A O 1
ATOM 1378 N N . ASP A 1 177 ? -5.844 33.656 10.133 1 93.12 177 ASP A N 1
ATOM 1379 C CA . ASP A 1 177 ? -5.57 32.25 10.453 1 93.12 177 ASP A CA 1
ATOM 1380 C C . ASP A 1 177 ? -4.59 31.641 9.453 1 93.12 177 ASP A C 1
ATOM 1382 O O . ASP A 1 177 ? -4.711 31.859 8.242 1 93.12 177 ASP A O 1
ATOM 1386 N N . GLY A 1 178 ? -3.654 30.812 9.984 1 94.56 178 GLY A N 1
ATOM 1387 C CA . GLY A 1 178 ? -2.646 30.141 9.172 1 94.56 178 GLY A CA 1
ATOM 1388 C C . GLY A 1 178 ? -3.213 29.047 8.305 1 94.56 178 GLY A C 1
ATOM 1389 O O . GLY A 1 178 ? -2.557 28.578 7.367 1 94.56 178 GLY A O 1
ATOM 1390 N N . GLY A 1 179 ? -4.383 28.562 8.641 1 92.19 179 GLY A N 1
ATOM 1391 C CA . GLY A 1 179 ? -5.031 27.5 7.883 1 92.19 179 GLY A CA 1
ATOM 1392 C C . GLY A 1 179 ? -5.273 27.875 6.434 1 92.19 179 GLY A C 1
ATOM 1393 O O . GLY A 1 179 ? -5.43 26.984 5.582 1 92.19 179 GLY A O 1
ATOM 1394 N N . TYR A 1 180 ? -5.266 29.156 6.156 1 88.75 180 TYR A N 1
ATOM 1395 C CA . TYR A 1 180 ? -5.445 29.625 4.789 1 88.75 180 TYR A CA 1
ATOM 1396 C C . TYR A 1 180 ? -4.207 29.328 3.945 1 88.75 180 TYR A C 1
ATOM 1398 O O . TYR A 1 180 ? -4.25 29.422 2.717 1 88.75 180 TYR A O 1
ATOM 1406 N N . TYR A 1 181 ? -3.141 28.969 4.598 1 90.81 181 TYR A N 1
ATOM 1407 C CA . TYR A 1 181 ? -1.905 28.656 3.889 1 90.81 181 TYR A CA 1
ATOM 1408 C C . TYR A 1 181 ? -1.493 27.219 4.125 1 90.81 181 TYR A C 1
ATOM 1410 O O . TYR A 1 181 ? -1.407 26.422 3.182 1 90.81 181 TYR A O 1
ATOM 1418 N N . ASP A 1 182 ? -1.277 26.875 5.32 1 94.94 182 ASP A N 1
ATOM 1419 C CA . ASP A 1 182 ? -0.847 25.531 5.691 1 94.94 182 ASP A CA 1
ATOM 1420 C C . ASP A 1 182 ? -1.485 25.094 7.004 1 94.94 182 ASP A C 1
ATOM 1422 O O . ASP A 1 182 ? -1.066 25.531 8.078 1 94.94 182 ASP A O 1
ATOM 1426 N N . ASN A 1 183 ? -2.363 24.125 6.953 1 96.31 183 ASN A N 1
ATOM 1427 C CA . ASN A 1 183 ? -3.15 23.766 8.125 1 96.31 183 ASN A CA 1
ATOM 1428 C C . ASN A 1 183 ? -2.473 22.656 8.93 1 96.31 183 ASN A C 1
ATOM 1430 O O . ASN A 1 183 ? -2.932 22.297 10.016 1 96.31 183 ASN A O 1
ATOM 1434 N N . LEU A 1 184 ? -1.521 22.094 8.406 1 97.94 184 LEU A N 1
ATOM 1435 C CA . LEU A 1 184 ? -0.656 21.125 9.086 1 97.94 184 LEU A CA 1
ATOM 1436 C C . LEU A 1 184 ? 0.807 21.359 8.727 1 97.94 184 LEU A C 1
ATOM 1438 O O . LEU A 1 184 ? 1.329 20.75 7.801 1 97.94 184 LEU A O 1
ATOM 1442 N N . PRO A 1 185 ? 1.463 22.188 9.406 1 98.12 185 PRO A N 1
ATOM 1443 C CA . PRO A 1 185 ? 2.746 22.75 8.961 1 98.12 185 PRO A CA 1
ATOM 1444 C C . PRO A 1 185 ? 3.904 21.766 9.156 1 98.12 185 PRO A C 1
ATOM 1446 O O . PRO A 1 185 ? 4.871 22.078 9.859 1 98.12 185 PRO A O 1
ATOM 1449 N N . ILE A 1 186 ? 3.865 20.625 8.492 1 98.31 186 ILE A N 1
ATOM 1450 C CA . ILE A 1 186 ? 4.949 19.656 8.461 1 98.31 186 ILE A CA 1
ATOM 1451 C C . ILE A 1 186 ? 6.18 20.266 7.801 1 98.31 186 ILE A C 1
ATOM 1453 O O . ILE A 1 186 ? 7.305 20.078 8.266 1 98.31 186 ILE A O 1
ATOM 1457 N N . SER A 1 187 ? 6.004 21.047 6.754 1 97.06 187 SER A N 1
ATOM 1458 C CA . SER A 1 187 ? 7.094 21.719 6.047 1 97.06 187 SER A CA 1
ATOM 1459 C C . SER A 1 187 ? 7.906 22.594 6.988 1 97.06 187 SER A C 1
ATOM 1461 O O . SER A 1 187 ? 9.141 22.594 6.93 1 97.06 187 SER A O 1
ATOM 1463 N N . LEU A 1 188 ? 7.188 23.359 7.805 1 97.88 188 LEU A N 1
ATOM 1464 C CA . LEU A 1 188 ? 7.863 24.234 8.766 1 97.88 188 LEU A CA 1
ATOM 1465 C C . LEU A 1 188 ? 8.703 23.406 9.734 1 97.88 188 LEU A C 1
ATOM 1467 O O . LEU A 1 188 ? 9.852 23.766 10.031 1 97.88 188 LEU A O 1
ATOM 1471 N N . ALA A 1 189 ? 8.164 22.281 10.219 1 98.38 189 ALA A N 1
ATOM 1472 C CA . ALA A 1 189 ? 8.906 21.406 11.117 1 98.38 189 ALA A CA 1
ATOM 1473 C C . ALA A 1 189 ? 10.18 20.875 10.453 1 98.38 189 ALA A C 1
ATOM 1475 O O . ALA A 1 189 ? 11.234 20.828 11.086 1 98.38 189 ALA A O 1
ATOM 1476 N N . LEU A 1 190 ? 10.062 20.484 9.211 1 96.62 190 LEU A N 1
ATOM 1477 C CA . LEU A 1 190 ? 11.219 20 8.461 1 96.62 190 LEU A CA 1
ATOM 1478 C C . LEU A 1 190 ? 12.273 21.094 8.344 1 96.62 190 LEU A C 1
ATOM 1480 O O . LEU A 1 190 ? 13.461 20.859 8.562 1 96.62 190 LEU A O 1
ATOM 1484 N N . LYS A 1 191 ? 11.859 22.297 8.008 1 95.31 191 LYS A N 1
ATOM 1485 C CA . LYS A 1 191 ? 12.758 23.438 7.887 1 95.31 191 LYS A CA 1
ATOM 1486 C C . LYS A 1 191 ? 13.469 23.719 9.203 1 95.31 191 LYS A C 1
ATOM 1488 O O . LYS A 1 191 ? 14.625 24.156 9.211 1 95.31 191 LYS A O 1
ATOM 1493 N N . MET A 1 192 ? 12.758 23.453 10.266 1 97.31 192 MET A N 1
ATOM 1494 C CA . MET A 1 192 ? 13.305 23.688 11.594 1 97.31 192 MET A CA 1
ATOM 1495 C C . MET A 1 192 ? 14.242 22.562 12.008 1 97.31 192 MET A C 1
ATOM 1497 O O . MET A 1 192 ? 14.797 22.578 13.109 1 97.31 192 MET A O 1
ATOM 1501 N N . GLY A 1 193 ? 14.344 21.5 11.148 1 95.56 193 GLY A N 1
ATOM 1502 C CA . GLY A 1 193 ? 15.367 20.484 11.352 1 95.56 193 GLY A CA 1
ATOM 1503 C C . GLY A 1 193 ? 14.828 19.203 11.953 1 95.56 193 GLY A C 1
ATOM 1504 O O . GLY A 1 193 ? 15.594 18.375 12.461 1 95.56 193 GLY A O 1
ATOM 1505 N N . ALA A 1 194 ? 13.547 18.984 11.945 1 97.38 194 ALA A N 1
ATOM 1506 C CA . ALA A 1 194 ? 12.969 17.766 12.5 1 97.38 194 ALA A CA 1
ATOM 1507 C C . ALA A 1 194 ? 13.438 16.531 11.711 1 97.38 194 ALA A C 1
ATOM 1509 O O . ALA A 1 194 ? 13.422 16.531 10.484 1 97.38 194 ALA A O 1
ATOM 1510 N N . ASP A 1 195 ? 13.883 15.469 12.43 1 95.5 195 ASP A N 1
ATOM 1511 C CA . ASP A 1 195 ? 14.273 14.195 11.828 1 95.5 195 ASP A CA 1
ATOM 1512 C C . ASP A 1 195 ? 13.109 13.211 11.805 1 95.5 195 ASP A C 1
ATOM 1514 O O . ASP A 1 195 ? 12.953 12.445 10.852 1 95.5 195 ASP A O 1
ATOM 1518 N N . LYS A 1 196 ? 12.406 13.188 12.891 1 97.25 196 LYS A N 1
ATOM 1519 C CA . LYS A 1 196 ? 11.195 12.391 13.047 1 97.25 196 LYS A CA 1
ATOM 1520 C C . LYS A 1 196 ? 10 13.266 13.383 1 97.25 196 LYS A C 1
ATOM 1522 O O . LYS A 1 196 ? 10.117 14.219 14.156 1 97.25 196 LYS A O 1
ATOM 1527 N N . ILE A 1 197 ? 8.922 12.977 12.758 1 98.56 197 ILE A N 1
ATOM 1528 C CA . ILE A 1 197 ? 7.762 13.844 12.945 1 98.56 197 ILE A CA 1
ATOM 1529 C C . ILE A 1 197 ? 6.547 13.008 13.328 1 98.56 197 ILE A C 1
ATOM 1531 O O . ILE A 1 197 ? 6.316 11.938 12.766 1 98.56 197 ILE A O 1
ATOM 1535 N N . ILE A 1 198 ? 5.836 13.398 14.305 1 98.81 198 ILE A N 1
ATOM 1536 C CA . ILE A 1 198 ? 4.473 12.953 14.586 1 98.81 198 ILE A CA 1
ATOM 1537 C C . ILE A 1 198 ? 3.49 14.07 14.242 1 98.81 198 ILE A C 1
ATOM 1539 O O . ILE A 1 198 ? 3.535 15.148 14.836 1 98.81 198 ILE A O 1
ATOM 1543 N N . ALA A 1 199 ? 2.686 13.859 13.258 1 98.88 199 ALA A N 1
ATOM 1544 C CA . ALA A 1 199 ? 1.702 14.844 12.805 1 98.88 199 ALA A CA 1
ATOM 1545 C C . ALA A 1 199 ? 0.292 14.438 13.219 1 98.88 199 ALA A C 1
ATOM 1547 O O . ALA A 1 199 ? -0.149 13.32 12.938 1 98.88 199 ALA A O 1
ATOM 1548 N N . ILE A 1 200 ? -0.41 15.297 13.891 1 98.88 200 ILE A N 1
ATOM 1549 C CA . ILE A 1 200 ? -1.765 15.016 14.352 1 98.88 200 ILE A CA 1
ATOM 1550 C C . ILE A 1 200 ? -2.771 15.789 13.508 1 98.88 200 ILE A C 1
ATOM 1552 O O . ILE A 1 200 ? -2.805 17.016 13.547 1 98.88 200 ILE A O 1
ATOM 1556 N N . GLU A 1 201 ? -3.584 15.078 12.766 1 98.31 201 GLU A N 1
ATOM 1557 C CA . GLU A 1 201 ? -4.648 15.617 11.93 1 98.31 201 GLU A CA 1
ATOM 1558 C C . GLU A 1 201 ? -5.922 15.859 12.742 1 98.31 201 GLU A C 1
ATOM 1560 O O . GLU A 1 201 ? -6.145 15.195 13.758 1 98.31 201 GLU A O 1
ATOM 1565 N N . LEU A 1 202 ? -6.719 16.766 12.242 1 97.81 202 LEU A N 1
ATOM 1566 C CA . LEU A 1 202 ? -8.023 16.969 12.867 1 97.81 202 LEU A CA 1
ATOM 1567 C C . LEU A 1 202 ? -9.148 16.656 11.891 1 97.81 202 LEU A C 1
ATOM 1569 O O . LEU A 1 202 ? -10.312 16.953 12.164 1 97.81 202 LEU A O 1
ATOM 1573 N N . ASN A 1 203 ? -8.773 16.141 10.766 1 95.56 203 ASN A N 1
ATOM 1574 C CA . ASN A 1 203 ? -9.688 15.57 9.781 1 95.56 203 ASN A CA 1
ATOM 1575 C C . ASN A 1 203 ? -9.242 14.18 9.336 1 95.56 203 ASN A C 1
ATOM 1577 O O . ASN A 1 203 ? -8.07 13.82 9.484 1 95.56 203 ASN A O 1
ATOM 1581 N N . GLN A 1 204 ? -10.172 13.461 8.867 1 95.31 204 GLN A N 1
ATOM 1582 C CA . GLN A 1 204 ? -9.836 12.117 8.398 1 95.31 204 GLN A CA 1
ATOM 1583 C C . GLN A 1 204 ? -9.008 12.18 7.121 1 95.31 204 GLN A C 1
ATOM 1585 O O . GLN A 1 204 ? -8.062 11.406 6.949 1 95.31 204 GLN A O 1
ATOM 1590 N N . ASP A 1 205 ? -9.344 13.094 6.223 1 94 205 ASP A N 1
ATOM 1591 C CA . ASP A 1 205 ? -8.523 13.289 5.031 1 94 205 ASP A CA 1
ATOM 1592 C C . ASP A 1 205 ? -7.207 13.977 5.383 1 94 205 ASP A C 1
ATOM 1594 O O . ASP A 1 205 ? -7.184 14.906 6.188 1 94 205 ASP A O 1
ATOM 1598 N N . ALA A 1 206 ? -6.156 13.531 4.809 1 94.06 206 ALA A N 1
ATOM 1599 C CA . ALA A 1 206 ? -4.852 14.141 5.059 1 94.06 206 ALA A CA 1
ATOM 1600 C C . ALA A 1 206 ? -4.773 15.539 4.441 1 94.06 206 ALA A C 1
ATOM 1602 O O . ALA A 1 206 ? -5.199 15.742 3.303 1 94.06 206 ALA A O 1
ATOM 1603 N N . THR A 1 207 ? -4.227 16.422 5.191 1 93.94 207 THR A N 1
ATOM 1604 C CA . THR A 1 207 ? -4.02 17.781 4.699 1 93.94 207 THR A CA 1
ATOM 1605 C C . THR A 1 207 ? -3.01 17.797 3.557 1 93.94 207 THR A C 1
ATOM 1607 O O . THR A 1 207 ? -3.197 18.5 2.566 1 93.94 207 THR A O 1
ATOM 1610 N N . HIS A 1 208 ? -1.953 17.031 3.771 1 94.5 208 HIS A N 1
ATOM 1611 C CA . HIS A 1 208 ? -0.882 16.875 2.795 1 94.5 208 HIS A CA 1
ATOM 1612 C C . HIS A 1 208 ? -0.655 15.406 2.447 1 94.5 208 HIS A C 1
ATOM 1614 O O . HIS A 1 208 ? 0.137 14.727 3.104 1 94.5 208 HIS A O 1
ATOM 1620 N N . ASP A 1 209 ? -1.227 15.008 1.391 1 93.88 209 ASP A N 1
ATOM 1621 C CA . ASP A 1 209 ? -1.19 13.594 1.049 1 93.88 209 ASP A CA 1
ATOM 1622 C C . ASP A 1 209 ? 0.214 13.164 0.631 1 93.88 209 ASP A C 1
ATOM 1624 O O . ASP A 1 209 ? 0.567 11.984 0.736 1 93.88 209 ASP A O 1
ATOM 1628 N N . TYR A 1 210 ? 1.046 14.125 0.142 1 94.06 210 TYR A N 1
ATOM 1629 C CA . TYR A 1 210 ? 2.365 13.781 -0.374 1 94.06 210 TYR A CA 1
ATOM 1630 C C . TYR A 1 210 ? 3.322 13.438 0.761 1 94.06 210 TYR A C 1
ATOM 1632 O O . TYR A 1 210 ? 4.422 12.938 0.524 1 94.06 210 TYR A O 1
ATOM 1640 N N . PHE A 1 211 ? 2.881 13.609 2.033 1 96.88 211 PHE A N 1
ATOM 1641 C CA . PHE A 1 211 ? 3.688 13.227 3.189 1 96.88 211 PHE A CA 1
ATOM 1642 C C . PHE A 1 211 ? 3.27 11.867 3.721 1 96.88 211 PHE A C 1
ATOM 1644 O O . PHE A 1 211 ? 3.93 11.305 4.598 1 96.88 211 PHE A O 1
ATOM 1651 N N . LEU A 1 212 ? 2.178 11.312 3.227 1 96 212 LEU A N 1
ATOM 1652 C CA . LEU A 1 212 ? 1.696 10.031 3.715 1 96 212 LEU A CA 1
ATOM 1653 C C . LEU A 1 212 ? 2.678 8.914 3.365 1 96 212 LEU A C 1
ATOM 1655 O O . LEU A 1 212 ? 3.234 8.891 2.266 1 96 212 LEU A O 1
ATOM 1659 N N . ASP A 1 213 ? 2.877 7.98 4.285 1 93.94 213 ASP A N 1
ATOM 1660 C CA . ASP A 1 213 ? 3.67 6.766 4.113 1 93.94 213 ASP A CA 1
ATOM 1661 C C . ASP A 1 213 ? 5.137 7.102 3.861 1 93.94 213 ASP A C 1
ATOM 1663 O O . ASP A 1 213 ? 5.824 6.391 3.125 1 93.94 213 ASP A O 1
ATOM 1667 N N . ARG A 1 214 ? 5.574 8.273 4.293 1 97.12 214 ARG A N 1
ATOM 1668 C CA . ARG A 1 214 ? 6.98 8.648 4.254 1 97.12 214 ARG A CA 1
ATOM 1669 C C . ARG A 1 214 ? 7.711 8.164 5.5 1 97.12 214 ARG A C 1
ATOM 1671 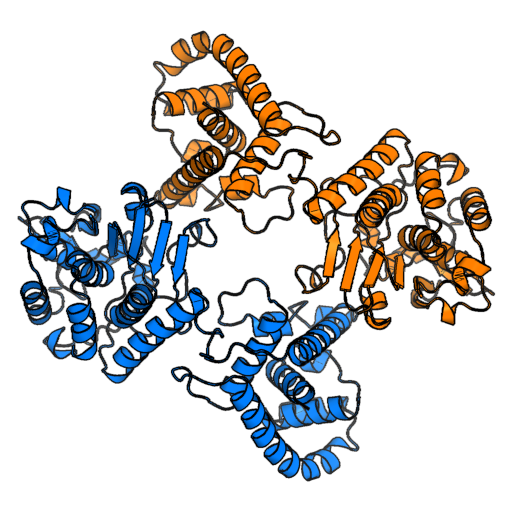O O . ARG A 1 214 ? 7.176 8.242 6.609 1 97.12 214 ARG A O 1
ATOM 1678 N N . PRO A 1 215 ? 8.945 7.672 5.25 1 96.81 215 PRO A N 1
ATOM 1679 C CA . PRO A 1 215 ? 9.719 7.266 6.43 1 96.81 215 PRO A CA 1
ATOM 1680 C C . PRO A 1 215 ? 9.852 8.391 7.457 1 96.81 215 PRO A C 1
ATOM 1682 O O . PRO A 1 215 ? 10.031 9.555 7.09 1 96.81 215 PRO A O 1
ATOM 1685 N N . ASP A 1 216 ? 9.656 8.094 8.688 1 96.56 216 ASP A N 1
ATOM 1686 C CA . ASP A 1 216 ? 9.938 8.945 9.844 1 96.56 216 ASP A CA 1
ATOM 1687 C C . ASP A 1 216 ? 8.875 10.039 9.992 1 96.56 216 ASP A C 1
ATOM 1689 O O . ASP A 1 216 ? 9.078 11.008 10.719 1 96.56 216 ASP A O 1
ATOM 1693 N N . ILE A 1 217 ? 7.793 9.992 9.227 1 98.12 217 ILE A N 1
ATOM 1694 C CA . ILE A 1 217 ? 6.625 10.844 9.422 1 98.12 217 ILE A CA 1
ATOM 1695 C C . ILE A 1 217 ? 5.418 9.984 9.797 1 98.12 217 ILE A C 1
ATOM 1697 O O . ILE A 1 217 ? 4.914 9.219 8.969 1 98.12 217 ILE A O 1
ATOM 1701 N N . ILE A 1 218 ? 5.004 10.086 11 1 98.12 218 ILE A N 1
ATOM 1702 C CA . ILE A 1 218 ? 3.889 9.297 11.508 1 98.12 218 ILE A CA 1
ATOM 1703 C C . ILE A 1 218 ? 2.646 10.18 11.633 1 98.12 218 ILE A C 1
ATOM 1705 O O . ILE A 1 218 ? 2.699 11.258 12.227 1 98.12 218 ILE A O 1
ATOM 1709 N N . PHE A 1 219 ? 1.574 9.75 11.109 1 98.38 219 PHE A N 1
ATOM 1710 C CA . PHE A 1 219 ? 0.314 10.477 11.188 1 98.38 219 PHE A CA 1
ATOM 1711 C C . PHE A 1 219 ? -0.604 9.859 12.234 1 98.38 219 PHE A C 1
ATOM 1713 O O . PHE A 1 219 ? -0.762 8.641 12.289 1 98.38 219 PHE A O 1
ATOM 1720 N N . ILE A 1 220 ? -1.082 10.617 13.062 1 98.56 220 ILE A N 1
ATOM 1721 C CA . ILE A 1 220 ? -2.256 10.266 13.852 1 98.56 220 ILE A CA 1
ATOM 1722 C C . ILE A 1 220 ? -3.488 10.969 13.289 1 98.56 220 ILE A C 1
ATOM 1724 O O . ILE A 1 220 ? -3.553 12.203 13.281 1 98.56 220 ILE A O 1
ATOM 1728 N N . ARG A 1 221 ? -4.398 10.25 12.812 1 97.75 221 ARG A N 1
ATOM 1729 C CA . ARG A 1 221 ? -5.625 10.758 12.203 1 97.75 221 ARG A CA 1
ATOM 1730 C C . ARG A 1 221 ? -6.859 10.211 12.906 1 97.75 221 ARG A C 1
ATOM 1732 O O . ARG A 1 221 ? -6.871 9.062 13.344 1 97.75 221 ARG A O 1
ATOM 1739 N N . PRO A 1 222 ? -7.895 11.016 12.953 1 98.25 222 PRO A N 1
ATOM 1740 C CA . PRO A 1 222 ? -9.094 10.555 13.664 1 98.25 222 PRO A CA 1
ATOM 1741 C C . PRO A 1 222 ? -9.766 9.367 12.977 1 98.25 222 PRO A C 1
ATOM 1743 O O . PRO A 1 222 ? -9.938 9.367 11.758 1 98.25 222 PRO A O 1
ATOM 1746 N N . SER A 1 223 ? -10.141 8.375 13.773 1 97.5 223 SER A N 1
ATOM 1747 C CA . SER A 1 223 ? -10.828 7.203 13.258 1 97.5 223 SER A CA 1
ATOM 1748 C C . SER A 1 223 ? -12.289 7.516 12.938 1 97.5 223 SER A C 1
ATOM 1750 O O . SER A 1 223 ? -12.961 6.746 12.25 1 97.5 223 SER A O 1
ATOM 1752 N N . TYR A 1 224 ? -12.805 8.617 13.461 1 96.56 224 TYR A N 1
ATOM 1753 C CA . TYR A 1 224 ? -14.148 9.125 13.203 1 96.56 224 TYR A CA 1
ATOM 1754 C C . TYR A 1 224 ? -14.117 10.602 12.82 1 96.56 224 TYR A C 1
ATOM 1756 O O . TYR A 1 224 ? -13.164 11.305 13.148 1 96.56 224 TYR A O 1
ATOM 1764 N N . ASP A 1 225 ? -15.141 10.992 12.133 1 95.69 225 ASP A N 1
ATOM 1765 C CA . ASP A 1 225 ? -15.289 12.422 11.852 1 95.69 225 ASP A CA 1
ATOM 1766 C C . ASP A 1 225 ? -15.469 13.211 13.148 1 95.69 225 ASP A C 1
ATOM 1768 O O . ASP A 1 225 ? -16.312 12.859 13.984 1 95.69 225 ASP A O 1
ATOM 1772 N N . LEU A 1 226 ? -14.742 14.227 13.312 1 96.12 226 LEU A N 1
ATOM 1773 C CA . LEU A 1 226 ? -14.727 14.969 14.562 1 96.12 226 LEU A CA 1
ATOM 1774 C C . LEU A 1 226 ? -15.844 16.016 14.594 1 96.12 226 LEU A C 1
ATOM 1776 O O . LEU A 1 226 ? -16.047 16.688 15.602 1 96.12 226 LEU A O 1
ATOM 1780 N N . GLY A 1 227 ? -16.516 16.156 13.508 1 91.5 227 GLY A N 1
ATOM 1781 C CA . GLY A 1 227 ? -17.641 17.062 13.469 1 91.5 227 GLY A CA 1
ATOM 1782 C C . GLY A 1 227 ? -17.234 18.5 13.164 1 91.5 227 GLY A C 1
ATOM 1783 O O . GLY A 1 227 ? -16.312 18.734 12.383 1 91.5 227 GLY A O 1
ATOM 1784 N N . GLY A 1 228 ? -17.969 19.453 13.711 1 85.69 228 GLY A N 1
ATOM 1785 C CA . GLY A 1 228 ? -17.797 20.859 13.383 1 85.69 228 GLY A CA 1
ATOM 1786 C C . GLY A 1 228 ? -16.688 21.531 14.18 1 85.69 228 GLY A C 1
ATOM 1787 O O . GLY A 1 228 ? -16.469 21.188 15.344 1 85.69 228 GLY A O 1
ATOM 1788 N N . PHE A 1 229 ? -16.031 22.516 13.672 1 82.19 229 PHE A N 1
ATOM 1789 C CA . PHE A 1 229 ? -14.867 23.125 14.289 1 82.19 229 PHE A CA 1
ATOM 1790 C C . PHE A 1 229 ? -15.289 24.141 15.352 1 82.19 229 PHE A C 1
ATOM 1792 O O . PHE A 1 229 ? -14.469 24.547 16.188 1 82.19 229 PHE A O 1
ATOM 1799 N N . LEU A 1 230 ? -16.594 24.516 15.445 1 79.81 230 LEU A N 1
ATOM 1800 C CA . LEU A 1 230 ? -17.016 25.469 16.469 1 79.81 230 LEU A CA 1
ATOM 1801 C C . LEU A 1 230 ? -17.984 24.797 17.453 1 79.81 230 LEU A C 1
ATOM 1803 O O . LEU A 1 230 ? -18.75 25.484 18.141 1 79.81 230 LEU A O 1
ATOM 1807 N N . ASP A 1 231 ? -17.984 23.5 17.484 1 84.12 231 ASP A N 1
ATOM 1808 C CA . ASP A 1 231 ? -18.812 22.75 18.438 1 84.12 231 ASP A CA 1
ATOM 1809 C C . ASP A 1 231 ? -18.078 22.562 19.766 1 84.12 231 ASP A C 1
ATOM 1811 O O . ASP A 1 231 ? -17.234 21.688 19.891 1 84.12 231 ASP A O 1
ATOM 1815 N N . PHE A 1 232 ? -18.516 23.344 20.781 1 85.38 232 PHE A N 1
ATOM 1816 C CA . PHE A 1 232 ? -17.844 23.297 22.078 1 85.38 232 PHE A CA 1
ATOM 1817 C C . PHE A 1 232 ? -18.719 22.609 23.125 1 85.38 232 PHE A C 1
ATOM 1819 O O . PHE A 1 232 ? -18.578 22.828 24.312 1 85.38 232 PHE A O 1
ATOM 1826 N N . GLY A 1 233 ? -19.641 21.781 22.641 1 86.62 233 GLY A N 1
ATOM 1827 C CA . GLY A 1 233 ? -20.406 20.969 23.578 1 86.62 233 GLY A CA 1
ATOM 1828 C C . GLY A 1 233 ? -19.562 20.016 24.391 1 86.62 233 GLY A C 1
ATOM 1829 O O . GLY A 1 233 ? -18.641 19.391 23.875 1 86.62 233 GLY A O 1
ATOM 1830 N N . ARG A 1 234 ? -19.875 19.906 25.672 1 91.44 234 ARG A N 1
ATOM 1831 C CA . ARG A 1 234 ? -19.047 19.156 26.594 1 91.44 234 ARG A CA 1
ATOM 1832 C C . ARG A 1 234 ? -18.953 17.688 26.188 1 91.44 234 ARG A C 1
ATOM 1834 O O . ARG A 1 234 ? -17.859 17.109 26.172 1 91.44 234 ARG A O 1
ATOM 1841 N N . GLU A 1 235 ? -20.078 17.125 25.859 1 90.62 235 GLU A N 1
ATOM 1842 C CA . GLU A 1 235 ? -20.094 15.711 25.484 1 90.62 235 GLU A CA 1
ATOM 1843 C C . GLU A 1 235 ? -19.188 15.445 24.281 1 90.62 235 GLU A C 1
ATOM 1845 O O . GLU A 1 235 ? -18.422 14.477 24.266 1 90.62 235 GLU A O 1
ATOM 1850 N N . ILE A 1 236 ? -19.266 16.312 23.312 1 93.06 236 ILE A N 1
ATOM 1851 C CA . ILE A 1 236 ? -18.484 16.141 22.094 1 93.06 236 ILE A CA 1
ATOM 1852 C C . ILE A 1 236 ? -17 16.359 22.391 1 93.06 236 ILE A C 1
ATOM 1854 O O . ILE A 1 236 ? -16.156 15.648 21.859 1 93.06 236 ILE A O 1
ATOM 1858 N N . LEU A 1 237 ? -16.688 17.375 23.172 1 94.19 237 LEU A N 1
ATOM 1859 C CA . LEU A 1 237 ? -15.297 17.641 23.531 1 94.19 237 LEU A CA 1
ATOM 1860 C C . LEU A 1 237 ? -14.695 16.453 24.281 1 94.19 237 LEU A C 1
ATOM 1862 O O . LEU A 1 237 ? -13.578 16.031 23.969 1 94.19 237 LEU A O 1
ATOM 1866 N N . ASP A 1 238 ? -15.5 15.898 25.203 1 94.69 238 ASP A N 1
ATOM 1867 C CA . ASP A 1 238 ? -15.039 14.734 25.953 1 94.69 238 ASP A CA 1
ATOM 1868 C C . ASP A 1 238 ? -14.797 13.547 25.031 1 94.69 238 ASP A C 1
ATOM 1870 O O . ASP A 1 238 ? -13.797 12.836 25.172 1 94.69 238 ASP A O 1
ATOM 1874 N N . TRP A 1 239 ? -15.656 13.367 24.125 1 95.5 239 TRP A N 1
ATOM 1875 C CA . TRP A 1 239 ? -15.523 12.281 23.156 1 95.5 239 TRP A CA 1
ATOM 1876 C C . TRP A 1 239 ? -14.273 12.461 22.312 1 95.5 239 TRP A C 1
ATOM 1878 O O . TRP A 1 239 ? -13.539 11.508 22.062 1 95.5 239 TRP A O 1
ATOM 1888 N N . ARG A 1 240 ? -13.977 13.672 21.844 1 97.12 240 ARG A N 1
ATOM 1889 C CA . ARG A 1 240 ? -12.812 13.977 21.016 1 97.12 240 ARG A CA 1
ATOM 1890 C C . ARG A 1 240 ? -11.516 13.688 21.781 1 97.12 240 ARG A C 1
ATOM 1892 O O . ARG A 1 240 ? -10.57 13.141 21.203 1 97.12 240 ARG A O 1
ATOM 1899 N N . ILE A 1 241 ? -11.523 14.062 23.094 1 97.31 241 ILE A N 1
ATOM 1900 C CA . ILE A 1 241 ? -10.359 13.797 23.922 1 97.31 241 ILE A CA 1
ATOM 1901 C C . ILE A 1 241 ? -10.109 12.289 24 1 97.31 241 ILE A C 1
ATOM 1903 O O . ILE A 1 241 ? -9 11.82 23.766 1 97.31 241 ILE A O 1
ATOM 1907 N N . LYS A 1 242 ? -11.172 11.57 24.25 1 97.12 242 LYS A N 1
ATOM 1908 C CA . LYS A 1 242 ? -11.062 10.117 24.375 1 97.12 242 LYS A CA 1
ATOM 1909 C C . LYS A 1 242 ? -10.633 9.477 23.062 1 97.12 242 LYS A C 1
ATOM 1911 O O . LYS A 1 242 ? -9.781 8.586 23.047 1 97.12 242 LYS A O 1
ATOM 1916 N N . LEU A 1 243 ? -11.234 9.922 22.031 1 97.94 243 LEU A N 1
ATOM 1917 C CA . LEU A 1 243 ? -10.922 9.391 20.703 1 97.94 243 LEU A CA 1
ATOM 1918 C C . LEU A 1 243 ? -9.445 9.594 20.375 1 97.94 243 LEU A C 1
ATOM 1920 O O . LEU A 1 243 ? -8.773 8.672 19.906 1 97.94 243 LEU A O 1
ATOM 1924 N N . GLY A 1 244 ? -8.93 10.836 20.625 1 98.56 244 GLY A N 1
ATOM 1925 C CA . GLY A 1 244 ? -7.52 11.117 20.391 1 98.56 244 GLY A CA 1
ATOM 1926 C C . GLY A 1 244 ? -6.59 10.234 21.203 1 98.56 244 GLY A C 1
ATOM 1927 O O . GLY A 1 244 ? -5.582 9.75 20.688 1 98.56 244 GLY A O 1
ATOM 1928 N N . TYR A 1 245 ? -7.008 10.055 22.438 1 98.12 245 TYR A N 1
ATOM 1929 C CA . TYR A 1 245 ? -6.23 9.211 23.344 1 98.12 245 TYR A CA 1
ATOM 1930 C C . TYR A 1 245 ? -6.152 7.781 22.812 1 98.12 245 TYR A C 1
ATOM 1932 O O . TYR A 1 245 ? -5.062 7.227 22.672 1 98.12 245 TYR A O 1
ATOM 1940 N N . HIS A 1 246 ? -7.258 7.207 22.422 1 98.06 246 HIS A N 1
ATOM 1941 C CA . HIS A 1 246 ? -7.316 5.82 21.969 1 98.06 246 HIS A CA 1
ATOM 1942 C C . HIS A 1 246 ? -6.691 5.66 20.594 1 98.06 246 HIS A C 1
ATOM 1944 O O . HIS A 1 246 ? -5.992 4.676 20.328 1 98.06 246 HIS A O 1
ATOM 1950 N N . ASP A 1 247 ? -6.93 6.574 19.641 1 98.31 247 ASP A N 1
ATOM 1951 C CA . ASP A 1 247 ? -6.332 6.512 18.312 1 98.31 247 ASP A CA 1
ATOM 1952 C C . ASP A 1 247 ? -4.809 6.488 18.406 1 98.31 247 ASP A C 1
ATOM 1954 O O . ASP A 1 247 ? -4.148 5.77 17.641 1 98.31 247 ASP A O 1
ATOM 1958 N N . THR A 1 248 ? -4.309 7.309 19.328 1 98.62 248 THR A N 1
ATOM 1959 C CA . THR A 1 248 ? -2.861 7.359 19.516 1 98.62 248 THR A CA 1
ATOM 1960 C C . THR A 1 248 ? -2.336 6.035 20.047 1 98.62 248 THR A C 1
ATOM 1962 O O . THR A 1 248 ? -1.343 5.504 19.547 1 98.62 248 THR A O 1
ATOM 1965 N N . LEU A 1 249 ? -2.998 5.508 21.047 1 97.69 249 LEU A N 1
ATOM 1966 C CA . LEU A 1 249 ? -2.58 4.234 21.609 1 97.69 249 LEU A CA 1
ATOM 1967 C C . LEU A 1 249 ? -2.627 3.129 20.562 1 97.69 249 LEU A C 1
ATOM 1969 O O . LEU A 1 249 ? -1.769 2.244 20.547 1 97.69 249 LEU A O 1
ATOM 1973 N N . LYS A 1 250 ? -3.592 3.18 19.719 1 96.69 250 LYS A N 1
ATOM 1974 C CA . LYS A 1 250 ? -3.684 2.195 18.641 1 96.69 250 LYS A CA 1
ATOM 1975 C C . LYS A 1 250 ? -2.561 2.381 17.641 1 96.69 250 LYS A C 1
ATOM 1977 O O . LYS A 1 250 ? -1.956 1.404 17.188 1 96.69 250 LYS A O 1
ATOM 1982 N N . LYS A 1 251 ? -2.295 3.66 17.266 1 97.25 251 LYS A N 1
ATOM 1983 C CA . LYS A 1 251 ? -1.23 3.949 16.297 1 97.25 251 LYS A CA 1
ATOM 1984 C C . LYS A 1 251 ? 0.112 3.416 16.797 1 97.25 251 LYS A C 1
ATOM 1986 O O . LYS A 1 251 ? 0.943 2.979 16 1 97.25 251 LYS A O 1
ATOM 1991 N N . PHE A 1 252 ? 0.259 3.336 18.109 1 97.25 252 PHE A N 1
ATOM 1992 C CA . PHE A 1 252 ? 1.531 2.908 18.688 1 97.25 252 PHE A CA 1
ATOM 1993 C C . PHE A 1 252 ? 1.408 1.522 19.312 1 97.25 252 PHE A C 1
ATOM 1995 O O . PHE A 1 252 ? 2.178 1.168 20.203 1 97.25 252 PHE A O 1
ATOM 2002 N N . ASN A 1 253 ? 0.381 0.743 19 1 94.06 253 ASN A N 1
ATOM 2003 C CA . ASN A 1 253 ? 0.188 -0.683 19.234 1 94.06 253 ASN A CA 1
ATOM 2004 C C . ASN A 1 253 ? 0.009 -0.983 20.719 1 94.06 253 ASN A C 1
ATOM 2006 O O . ASN A 1 253 ? 0.451 -2.027 21.203 1 94.06 253 ASN A O 1
ATOM 2010 N N . GLN A 1 254 ? -0.458 -0.008 21.422 1 95.5 254 GLN A N 1
ATOM 2011 C CA . GLN A 1 254 ? -0.782 -0.25 22.812 1 95.5 254 GLN A CA 1
ATOM 2012 C C . GLN A 1 254 ? -2.221 -0.733 22.969 1 95.5 254 GLN A C 1
ATOM 2014 O O . GLN A 1 254 ? -2.586 -1.284 24.016 1 95.5 254 GLN A O 1
ATOM 2019 N N . LEU A 1 255 ? -3.055 -0.432 22 1 95.5 255 LEU A N 1
ATOM 2020 C CA . LEU A 1 255 ? -4.402 -0.961 21.828 1 95.5 255 LEU A CA 1
ATOM 2021 C C . LEU A 1 255 ? -4.578 -1.552 20.422 1 95.5 255 LEU A C 1
ATOM 2023 O O . LEU A 1 255 ? -3.811 -1.239 19.516 1 95.5 255 LEU A O 1
ATOM 2027 N N . LYS A 1 256 ? -5.523 -2.436 20.297 1 94.19 256 LYS A N 1
ATOM 2028 C CA . LYS A 1 256 ? -5.863 -2.99 18.984 1 94.19 256 LYS A CA 1
ATOM 2029 C C . LYS A 1 256 ? -7.188 -2.428 18.484 1 94.19 256 LYS A C 1
ATOM 2031 O O . LYS A 1 256 ? -7.969 -1.871 19.25 1 94.19 256 LYS A O 1
ATOM 2036 N N . GLY A 1 257 ? -7.359 -2.588 17.172 1 95.44 257 GLY A N 1
ATOM 2037 C CA . GLY A 1 257 ? -8.586 -2.127 16.547 1 95.44 257 GLY A CA 1
ATOM 2038 C C . GLY A 1 257 ? -8.375 -0.912 15.656 1 95.44 257 GLY A C 1
ATOM 2039 O O . GLY A 1 257 ? -7.27 -0.376 15.578 1 95.44 257 GLY A O 1
ATOM 2040 N N . TYR A 1 258 ? -9.469 -0.505 15 1 96.44 258 TYR A N 1
ATOM 2041 C CA . TYR A 1 258 ? -9.406 0.592 14.039 1 96.44 258 TYR A CA 1
ATOM 2042 C C . TYR A 1 258 ? -10.516 1.606 14.297 1 96.44 258 TYR A C 1
ATOM 2044 O O . TYR A 1 258 ? -10.25 2.801 14.445 1 96.44 258 TYR A O 1
ATOM 2052 N N . ARG A 1 259 ? -11.711 1.094 14.422 1 96.12 259 ARG A N 1
ATOM 2053 C CA . ARG A 1 259 ? -12.852 1.939 14.75 1 96.12 259 ARG A CA 1
ATOM 2054 C C . ARG A 1 259 ? -13.258 1.775 16.219 1 96.12 259 ARG A C 1
ATOM 2056 O O . ARG A 1 259 ? -13.883 2.664 16.797 1 96.12 259 ARG A O 1
ATOM 2063 N N . TYR A 1 260 ? -12.953 0.645 16.734 1 96.94 260 TYR A N 1
ATOM 2064 C CA . TYR A 1 260 ? -13.18 0.346 18.141 1 96.94 260 TYR A CA 1
ATOM 2065 C C . TYR A 1 260 ? -11.859 0.122 18.875 1 96.94 260 TYR A C 1
ATOM 2067 O O . TYR A 1 260 ? -10.789 0.116 18.25 1 96.94 260 TYR A O 1
ATOM 2075 N N . ASN A 1 261 ? -11.906 0.052 20.172 1 96.81 261 ASN A N 1
ATOM 2076 C CA . ASN A 1 261 ? -10.711 -0.094 20.984 1 96.81 261 ASN A CA 1
ATOM 2077 C C . ASN A 1 261 ? -10.719 -1.414 21.75 1 96.81 261 ASN A C 1
ATOM 2079 O O . ASN A 1 261 ? -11.641 -1.683 22.531 1 96.81 261 ASN A O 1
ATOM 2083 N N . PHE A 1 262 ? -9.672 -2.205 21.531 1 96.56 262 PHE A N 1
ATOM 2084 C CA . PHE A 1 262 ? -9.57 -3.482 22.219 1 96.56 262 PHE A CA 1
ATOM 2085 C C . PHE A 1 262 ? -8.336 -3.516 23.109 1 96.56 262 PHE A C 1
ATOM 2087 O O . PHE A 1 262 ? -7.227 -3.213 22.656 1 96.56 262 PHE A O 1
ATOM 2094 N N . LYS A 1 263 ? -8.43 -3.912 24.375 1 92.44 263 LYS A N 1
ATOM 2095 C CA . LYS A 1 263 ? -7.328 -3.982 25.344 1 92.44 263 LYS A CA 1
ATOM 2096 C C . LYS A 1 263 ? -6.547 -5.285 25.188 1 92.44 263 LYS A C 1
ATOM 2098 O O . LYS A 1 263 ? -5.359 -5.344 25.5 1 92.44 263 LYS A O 1
ATOM 2103 N N . ASN A 1 264 ? -7.32 -6.363 24.891 1 70.56 264 ASN A N 1
ATOM 2104 C CA . ASN A 1 264 ? -6.715 -7.688 24.812 1 70.56 264 ASN A CA 1
ATOM 2105 C C . ASN A 1 264 ? -6.145 -7.961 23.422 1 70.56 264 ASN A C 1
ATOM 2107 O O . ASN A 1 264 ? -6.867 -7.891 22.422 1 70.56 264 ASN A O 1
ATOM 2111 N N . PHE A 1 265 ? -4.836 -8.469 23.5 1 67.81 265 PHE A N 1
ATOM 2112 C CA . PHE A 1 265 ? -4.066 -8.602 22.266 1 67.81 265 PHE A CA 1
ATOM 2113 C C . PHE A 1 265 ? -4.086 -10.047 21.766 1 67.81 265 PHE A C 1
ATOM 2115 O O . PHE A 1 265 ? -3.562 -10.344 20.703 1 67.81 265 PHE A O 1
ATOM 2122 N N . GLU A 1 266 ? -4.746 -10.93 22.547 1 80 266 GLU A N 1
ATOM 2123 C CA . GLU A 1 266 ? -4.629 -12.312 22.109 1 80 266 GLU A CA 1
ATOM 2124 C C . GLU A 1 266 ? -5.723 -12.672 21.109 1 80 266 GLU A C 1
ATOM 2126 O O . GLU A 1 266 ? -6.863 -12.938 21.484 1 80 266 GLU A O 1
ATOM 2131 N N . ILE A 1 267 ? -5.531 -12.43 19.969 1 82.56 267 ILE A N 1
ATOM 2132 C CA . ILE A 1 267 ? -6.426 -12.82 18.891 1 82.56 267 ILE A CA 1
ATOM 2133 C C . ILE A 1 267 ? -6.25 -14.312 18.594 1 82.56 267 ILE A C 1
ATOM 2135 O O . ILE A 1 267 ? -5.125 -14.805 18.484 1 82.56 267 ILE A O 1
ATOM 2139 N N . ASN A 1 268 ? -7.352 -15.023 18.688 1 88.25 268 ASN A N 1
ATOM 2140 C CA . ASN A 1 268 ? -7.301 -16.422 18.297 1 88.25 268 ASN A CA 1
ATOM 2141 C C . ASN A 1 268 ? -6.887 -16.578 16.828 1 88.25 268 ASN A C 1
ATOM 2143 O O . ASN A 1 268 ? -7.68 -16.312 15.93 1 88.25 268 ASN A O 1
ATOM 2147 N N . HIS A 1 269 ? -5.68 -17.047 16.609 1 90.38 269 HIS A N 1
ATOM 2148 C CA . HIS A 1 269 ? -5.109 -17.109 15.266 1 90.38 269 HIS A CA 1
ATOM 2149 C C . HIS A 1 269 ? -5.867 -18.109 14.398 1 90.38 269 HIS A C 1
ATOM 2151 O O . HIS A 1 269 ? -6 -17.922 13.195 1 90.38 269 HIS A O 1
ATOM 2157 N N . GLU A 1 270 ? -6.371 -19.141 15.031 1 91.94 270 GLU A N 1
ATOM 2158 C CA . GLU A 1 270 ? -7.117 -20.141 14.281 1 91.94 270 GLU A CA 1
ATOM 2159 C C . GLU A 1 270 ? -8.43 -19.578 13.742 1 91.94 270 GLU A C 1
ATOM 2161 O O . GLU A 1 270 ? -8.781 -19.812 12.586 1 91.94 270 GLU A O 1
ATOM 2166 N N . LEU A 1 271 ? -9.062 -18.797 14.578 1 94 271 LEU A N 1
ATOM 2167 C CA . LEU A 1 271 ? -10.305 -18.156 14.164 1 94 271 LEU A CA 1
ATOM 2168 C C . LEU A 1 271 ? -10.062 -17.156 13.047 1 94 271 LEU A C 1
ATOM 2170 O O . LEU A 1 271 ? -10.805 -17.109 12.07 1 94 271 LEU A O 1
ATOM 2174 N N . ALA A 1 272 ? -8.992 -16.375 13.25 1 95.94 272 ALA A N 1
ATOM 2175 C CA . ALA A 1 272 ? -8.648 -15.352 12.258 1 95.94 272 ALA A CA 1
ATOM 2176 C C . ALA A 1 272 ? -8.328 -15.992 10.906 1 95.94 272 ALA A C 1
ATOM 2178 O O . ALA A 1 272 ? -8.781 -15.508 9.859 1 95.94 272 ALA A O 1
ATOM 2179 N N . HIS A 1 273 ? -7.645 -17.094 10.953 1 95.62 273 HIS A N 1
ATOM 2180 C CA . HIS A 1 273 ? -7.273 -17.797 9.727 1 95.62 273 HIS A CA 1
ATOM 2181 C C . HIS A 1 273 ? -8.5 -18.391 9.047 1 95.62 273 HIS A C 1
ATOM 2183 O O . HIS A 1 273 ? -8.625 -18.328 7.82 1 95.62 273 HIS A O 1
ATOM 2189 N N . LYS A 1 274 ? -9.328 -19 9.828 1 95.19 274 LYS A N 1
ATOM 2190 C CA . LYS A 1 274 ? -10.562 -19.594 9.305 1 95.19 274 LYS A CA 1
ATOM 2191 C C . LYS A 1 274 ? -11.414 -18.531 8.602 1 95.19 274 LYS A C 1
ATOM 2193 O O . LYS A 1 274 ? -11.891 -18.75 7.488 1 95.19 274 LYS A O 1
ATOM 2198 N N . PHE A 1 275 ? -11.602 -17.422 9.266 1 97.25 275 PHE A N 1
ATOM 2199 C CA . PHE A 1 275 ? -12.398 -16.344 8.703 1 97.25 275 PHE A CA 1
ATOM 2200 C C . PHE A 1 275 ? -11.781 -15.836 7.406 1 97.25 275 PHE A C 1
ATOM 2202 O O . PHE A 1 275 ? -12.477 -15.68 6.398 1 97.25 275 PHE A O 1
ATOM 2209 N N . TYR A 1 276 ? -10.453 -15.609 7.449 1 97.94 276 TYR A N 1
ATOM 2210 C CA . TYR A 1 276 ? -9.734 -15.141 6.27 1 97.94 276 TYR A CA 1
ATOM 2211 C C . TYR A 1 276 ? -9.93 -16.094 5.098 1 97.94 276 TYR A C 1
ATOM 2213 O O . TYR A 1 276 ? -10.18 -15.656 3.971 1 97.94 276 TYR A O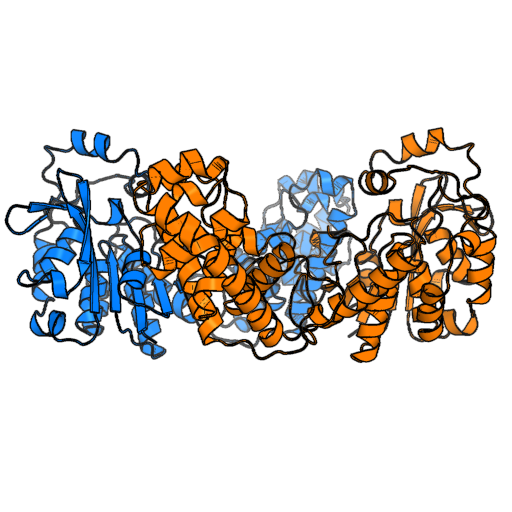 1
ATOM 2221 N N . ARG A 1 277 ? -9.875 -17.344 5.32 1 96.19 277 ARG A N 1
ATOM 2222 C CA . ARG A 1 277 ? -10.031 -18.359 4.273 1 96.19 277 ARG A CA 1
ATOM 2223 C C . ARG A 1 277 ? -11.422 -18.281 3.648 1 96.19 277 ARG A C 1
ATOM 2225 O O . ARG A 1 277 ? -11.57 -18.469 2.438 1 96.19 277 ARG A O 1
ATOM 2232 N N . LEU A 1 278 ? -12.406 -18.031 4.461 1 95.31 278 LEU A N 1
ATOM 2233 C CA . LEU A 1 278 ? -13.773 -17.922 3.953 1 95.31 278 LEU A CA 1
ATOM 2234 C C . LEU A 1 278 ? -13.898 -16.719 3.008 1 95.31 278 LEU A C 1
ATOM 2236 O O . LEU A 1 278 ? -14.531 -16.828 1.954 1 95.31 278 LEU A O 1
ATOM 2240 N N . ILE A 1 279 ? -13.266 -15.609 3.398 1 96.38 279 ILE A N 1
ATOM 2241 C CA . ILE A 1 279 ? -13.289 -14.414 2.566 1 96.38 279 ILE A CA 1
ATOM 2242 C C . ILE A 1 279 ? -12.578 -14.688 1.246 1 96.38 279 ILE A C 1
ATOM 2244 O O . ILE A 1 279 ? -13.094 -14.367 0.174 1 96.38 279 ILE A O 1
ATOM 2248 N N . LEU A 1 280 ? -11.406 -15.297 1.376 1 96.06 280 LEU A N 1
ATOM 2249 C CA . LEU A 1 280 ? -10.594 -15.602 0.205 1 96.06 280 LEU A CA 1
ATOM 2250 C C . LEU A 1 280 ? -11.359 -16.5 -0.763 1 96.06 280 LEU A C 1
ATOM 2252 O O . LEU A 1 280 ? -11.367 -16.25 -1.971 1 96.06 280 LEU A O 1
ATOM 2256 N N . ASN A 1 281 ? -12.008 -17.516 -0.25 1 91.88 281 ASN A N 1
ATOM 2257 C CA . ASN A 1 281 ? -12.758 -18.469 -1.074 1 91.88 281 ASN A CA 1
ATOM 2258 C C . ASN A 1 281 ? -13.945 -17.781 -1.762 1 91.88 281 ASN A C 1
ATOM 2260 O O . ASN A 1 281 ? -14.211 -18.047 -2.936 1 91.88 281 ASN A O 1
ATOM 2264 N N . TYR A 1 282 ? -14.633 -16.953 -1.062 1 90 282 TYR A N 1
ATOM 2265 C CA . TYR A 1 282 ? -15.75 -16.234 -1.646 1 90 282 TYR A CA 1
ATOM 2266 C C . TYR A 1 282 ? -15.281 -15.344 -2.793 1 90 282 TYR A C 1
ATOM 2268 O O . TYR A 1 282 ? -15.867 -15.352 -3.875 1 90 282 TYR A O 1
ATOM 2276 N N . GLU A 1 283 ? -14.258 -14.594 -2.551 1 91.75 283 GLU A N 1
ATOM 2277 C CA . GLU A 1 283 ? -13.797 -13.648 -3.564 1 91.75 283 GLU A CA 1
ATOM 2278 C C . GLU A 1 283 ? -13.164 -14.375 -4.75 1 91.75 283 GLU A C 1
ATOM 2280 O O . GLU A 1 283 ? -13.266 -13.914 -5.891 1 91.75 283 GLU A O 1
ATOM 2285 N N . ASP A 1 284 ? -12.516 -15.469 -4.484 1 91.19 284 ASP A N 1
ATOM 2286 C CA . ASP A 1 284 ? -12.047 -16.312 -5.582 1 91.19 284 ASP A CA 1
ATOM 2287 C C . ASP A 1 284 ? -13.211 -16.781 -6.445 1 91.19 284 ASP A C 1
ATOM 2289 O O . ASP A 1 284 ? -13.133 -16.75 -7.676 1 91.19 284 ASP A O 1
ATOM 2293 N N . SER A 1 285 ? -14.312 -17.203 -5.855 1 86.69 285 SER A N 1
ATOM 2294 C CA . SER A 1 285 ? -15.484 -17.719 -6.559 1 86.69 285 SER A CA 1
ATOM 2295 C C . SER A 1 285 ? -16.109 -16.641 -7.438 1 86.69 285 SER A C 1
ATOM 2297 O O . SER A 1 285 ? -16.547 -16.922 -8.555 1 86.69 285 SER A O 1
ATOM 2299 N N . ILE A 1 286 ? -16.125 -15.422 -6.953 1 85.5 286 ILE A N 1
ATOM 2300 C CA . ILE A 1 286 ? -16.766 -14.359 -7.719 1 85.5 286 ILE A CA 1
ATOM 2301 C C . ILE A 1 286 ? -15.914 -14.016 -8.938 1 85.5 286 ILE A C 1
ATOM 2303 O O . ILE A 1 286 ? -16.438 -13.656 -9.992 1 85.5 286 ILE A O 1
ATOM 2307 N N . ASN A 1 287 ? -14.656 -14.109 -8.805 1 88.19 287 ASN A N 1
ATOM 2308 C CA . ASN A 1 287 ? -13.766 -13.742 -9.891 1 88.19 287 ASN A CA 1
ATOM 2309 C C . ASN A 1 287 ? -13.672 -14.844 -10.945 1 88.19 287 ASN A C 1
ATOM 2311 O O . ASN A 1 287 ? -13.266 -14.602 -12.078 1 88.19 287 ASN A O 1
ATOM 2315 N N . LYS A 1 288 ? -13.969 -16.047 -10.633 1 82 288 LYS A N 1
ATOM 2316 C CA . LYS A 1 288 ? -13.953 -17.172 -11.57 1 82 288 LYS A CA 1
ATOM 2317 C C . LYS A 1 288 ? -15.25 -17.234 -12.383 1 82 288 LYS A C 1
ATOM 2319 O O . LYS A 1 288 ? -15.289 -17.828 -13.453 1 82 288 LYS A O 1
ATOM 2324 N N . ASN A 1 289 ? -16.219 -16.609 -11.836 1 71 289 ASN A N 1
ATOM 2325 C CA . ASN A 1 289 ? -17.516 -16.609 -12.516 1 71 289 ASN A CA 1
ATOM 2326 C C . ASN A 1 289 ? -17.688 -15.352 -13.367 1 71 289 ASN A C 1
ATOM 2328 O O . ASN A 1 289 ? -17.688 -14.234 -12.852 1 71 289 ASN A O 1
ATOM 2332 N N . VAL A 1 290 ? -17.672 -15.523 -14.688 1 60.47 290 VAL A N 1
ATOM 2333 C CA . VAL A 1 290 ? -17.734 -14.438 -15.656 1 60.47 290 VAL A CA 1
ATOM 2334 C C . VAL A 1 290 ? -18.922 -13.531 -15.336 1 60.47 290 VAL A C 1
ATOM 2336 O O . VAL A 1 290 ? -18.812 -12.305 -15.406 1 60.47 290 VAL A O 1
ATOM 2339 N N . VAL A 1 291 ? -19.969 -14.172 -15 1 56.31 291 VAL A N 1
ATOM 2340 C CA . VAL A 1 291 ? -21.188 -13.422 -14.734 1 56.31 291 VAL A CA 1
ATOM 2341 C C . VAL A 1 291 ? -21 -12.539 -13.5 1 56.31 291 VAL A C 1
ATOM 2343 O O . VAL A 1 291 ? -21.391 -11.367 -13.5 1 56.31 291 VAL A O 1
ATOM 2346 N N . SER A 1 292 ? -20.375 -13.141 -12.641 1 56.78 292 SER A N 1
ATOM 2347 C CA . SER A 1 292 ? -20.172 -12.414 -11.383 1 56.78 292 SER A CA 1
ATOM 2348 C C . SER A 1 292 ? -19.234 -11.234 -11.578 1 56.78 292 SER A C 1
ATOM 2350 O O . SER A 1 292 ? -19.438 -10.164 -11 1 56.78 292 SER A O 1
ATOM 2352 N N . LYS A 1 293 ? -18.266 -11.414 -12.383 1 61.62 293 LYS A N 1
ATOM 2353 C CA . LYS A 1 293 ? -17.25 -10.391 -12.594 1 61.62 293 LYS A CA 1
ATOM 2354 C C . LYS A 1 293 ? -17.859 -9.141 -13.234 1 61.62 293 LYS A C 1
ATOM 2356 O O . LYS A 1 293 ? -17.422 -8.023 -12.969 1 61.62 293 LYS A O 1
ATOM 2361 N N . THR A 1 294 ? -18.875 -9.375 -13.93 1 59.19 294 THR A N 1
ATOM 2362 C CA . THR A 1 294 ? -19.5 -8.273 -14.648 1 59.19 294 THR A CA 1
ATOM 2363 C C . THR A 1 294 ? -20.422 -7.484 -13.727 1 59.19 294 THR A C 1
ATOM 2365 O O . THR A 1 294 ? -20.609 -6.277 -13.906 1 59.19 294 THR A O 1
ATOM 2368 N N . ILE A 1 295 ? -20.922 -8.172 -12.742 1 58.91 295 ILE A N 1
ATOM 2369 C CA . ILE A 1 295 ? -21.938 -7.543 -11.898 1 58.91 295 ILE A CA 1
ATOM 2370 C C . ILE A 1 295 ? -21.25 -6.793 -10.75 1 58.91 295 ILE A C 1
ATOM 2372 O O . ILE A 1 295 ? -21.75 -5.754 -10.305 1 58.91 295 ILE A O 1
ATOM 2376 N N . THR A 1 296 ? -20.141 -7.379 -10.516 1 62.97 296 THR A N 1
ATOM 2377 C CA . THR A 1 296 ? -19.5 -6.773 -9.352 1 62.97 296 THR A CA 1
ATOM 2378 C C . THR A 1 296 ? -18.516 -5.695 -9.773 1 62.97 296 THR A C 1
ATOM 2380 O O . THR A 1 296 ? -17.797 -5.855 -10.766 1 62.97 296 THR A O 1
ATOM 2383 N N . SER A 1 297 ? -18.625 -4.602 -9.188 1 69.31 297 SER A N 1
ATOM 2384 C CA . SER A 1 297 ? -17.734 -3.482 -9.477 1 69.31 297 SER A CA 1
ATOM 2385 C C . SER A 1 297 ? -16.344 -3.725 -8.914 1 69.31 297 SER A C 1
ATOM 2387 O O . SER A 1 297 ? -15.367 -3.084 -9.336 1 69.31 297 SER A O 1
ATOM 2389 N N . SER A 1 298 ? -16.281 -4.695 -7.953 1 82.81 298 SER A N 1
ATOM 2390 C CA . SER A 1 298 ? -15 -4.953 -7.301 1 82.81 298 SER A CA 1
ATOM 2391 C C . SER A 1 298 ? -14.625 -6.43 -7.375 1 82.81 298 SER A C 1
ATOM 2393 O O . SER A 1 298 ? -15.484 -7.301 -7.234 1 82.81 298 SER A O 1
ATOM 2395 N N . SER A 1 299 ? -13.344 -6.684 -7.547 1 88.69 299 SER A N 1
ATOM 2396 C CA . SER A 1 299 ? -12.852 -8.055 -7.551 1 88.69 299 SER A CA 1
ATOM 2397 C C . SER A 1 299 ? -12.664 -8.578 -6.129 1 88.69 299 SER A C 1
ATOM 2399 O O . SER A 1 299 ? -12.5 -9.781 -5.922 1 88.69 299 SER A O 1
ATOM 2401 N N . THR A 1 300 ? -12.695 -7.668 -5.145 1 92.94 300 THR A N 1
ATOM 2402 C CA . THR A 1 300 ? -12.531 -8.055 -3.746 1 92.94 300 THR A CA 1
ATOM 2403 C C . THR A 1 300 ? -13.516 -7.305 -2.857 1 92.94 300 THR A C 1
ATOM 2405 O O . THR A 1 300 ? -13.109 -6.594 -1.936 1 92.94 300 THR A O 1
ATOM 2408 N N . PRO A 1 301 ? -14.789 -7.473 -3.045 1 91.81 301 PRO A N 1
ATOM 2409 C CA . PRO A 1 301 ? -15.812 -6.648 -2.395 1 91.81 301 PRO A CA 1
ATOM 2410 C C . PRO A 1 301 ? -15.766 -6.75 -0.871 1 91.81 301 PRO A C 1
ATOM 2412 O O . PRO A 1 301 ? -15.953 -5.75 -0.176 1 91.81 301 PRO A O 1
ATOM 2415 N N . LEU A 1 302 ? -15.586 -7.949 -0.316 1 94.81 302 LEU A N 1
ATOM 2416 C CA . LEU A 1 302 ? -15.562 -8.102 1.135 1 94.81 302 LEU A CA 1
ATOM 2417 C C . LEU A 1 302 ? -14.32 -7.457 1.73 1 94.81 302 LEU A C 1
ATOM 2419 O O . LEU A 1 302 ? -14.398 -6.777 2.758 1 94.81 302 LEU A O 1
ATOM 2423 N N . SER A 1 303 ? -13.18 -7.676 1.079 1 96.31 303 SER A N 1
ATOM 2424 C CA . SER A 1 303 ? -11.945 -7.043 1.531 1 96.31 303 SER A CA 1
ATOM 2425 C C . SER A 1 303 ? -12.055 -5.523 1.503 1 96.31 303 SER A C 1
ATOM 2427 O O . SER A 1 303 ? -11.57 -4.844 2.408 1 96.31 303 SER A O 1
ATOM 2429 N N . ASP A 1 304 ? -12.703 -5.031 0.475 1 95.12 304 ASP A N 1
ATOM 2430 C CA . ASP A 1 304 ? -12.914 -3.594 0.369 1 95.12 304 ASP A CA 1
ATOM 2431 C C . ASP A 1 304 ? -13.812 -3.086 1.499 1 95.12 304 ASP A C 1
ATOM 2433 O O . ASP A 1 304 ? -13.555 -2.021 2.068 1 95.12 304 ASP A O 1
ATOM 2437 N N . LEU A 1 305 ? -14.844 -3.857 1.771 1 95.44 305 LEU A N 1
ATOM 2438 C CA . LEU A 1 305 ? -15.734 -3.514 2.871 1 95.44 305 LEU A CA 1
ATOM 2439 C C . LEU A 1 305 ? -14.977 -3.463 4.191 1 95.44 305 LEU A C 1
ATOM 2441 O O . LEU A 1 305 ? -15.195 -2.559 5.004 1 95.44 305 LEU A O 1
ATOM 2445 N N . LEU A 1 306 ? -14.086 -4.379 4.371 1 97.69 306 LEU A N 1
ATOM 2446 C CA . LEU A 1 306 ? -13.312 -4.465 5.605 1 97.69 306 LEU A CA 1
ATOM 2447 C C . LEU A 1 306 ? -12.383 -3.266 5.75 1 97.69 306 LEU A C 1
ATOM 2449 O O . LEU A 1 306 ? -12.086 -2.832 6.863 1 97.69 306 LEU A O 1
ATOM 2453 N N . LYS A 1 307 ? -11.914 -2.701 4.672 1 97.44 307 LYS A N 1
ATOM 2454 C CA . LYS A 1 307 ? -11 -1.562 4.703 1 97.44 307 LYS A CA 1
ATOM 2455 C C . LYS A 1 307 ? -11.766 -0.247 4.828 1 97.44 307 LYS A C 1
ATOM 2457 O O . LYS A 1 307 ? -11.18 0.788 5.156 1 97.44 307 LYS A O 1
ATOM 2462 N N . ASN A 1 308 ? -13.023 -0.353 4.605 1 94.81 308 ASN A N 1
ATOM 2463 C CA . ASN A 1 308 ? -13.836 0.862 4.605 1 94.81 308 ASN A CA 1
ATOM 2464 C C . ASN A 1 308 ? -13.75 1.596 5.938 1 94.81 308 ASN A C 1
ATOM 2466 O O . ASN A 1 308 ? -13.75 0.966 7 1 94.81 308 ASN A O 1
ATOM 2470 N N . ASN A 1 309 ? -13.648 2.951 5.855 1 94.5 309 ASN A N 1
ATOM 2471 C CA . ASN A 1 309 ? -13.641 3.854 7 1 94.5 309 ASN A CA 1
ATOM 2472 C C . ASN A 1 309 ? -12.406 3.635 7.875 1 94.5 309 ASN A C 1
ATOM 2474 O O . ASN A 1 309 ? -12.469 3.793 9.094 1 94.5 309 ASN A O 1
ATOM 2478 N N . THR A 1 310 ? -11.406 3.031 7.359 1 96.62 310 THR A N 1
ATOM 2479 C CA . THR A 1 310 ? -10.102 2.91 7.988 1 96.62 310 THR A CA 1
ATOM 2480 C C . THR A 1 310 ? -9.008 3.463 7.078 1 96.62 310 THR A C 1
ATOM 2482 O O . THR A 1 310 ? -9.289 3.908 5.965 1 96.62 310 THR A O 1
ATOM 2485 N N . TYR A 1 311 ? -7.836 3.479 7.543 1 95.94 311 TYR A N 1
ATOM 2486 C CA . TYR A 1 311 ? -6.711 3.949 6.742 1 95.94 311 TYR A CA 1
ATOM 2487 C C . TYR A 1 311 ? -5.871 2.779 6.238 1 95.94 311 TYR A C 1
ATOM 2489 O O . TYR A 1 311 ? -4.73 2.965 5.812 1 95.94 311 TYR A O 1
ATOM 2497 N N . LEU A 1 312 ? -6.438 1.513 6.324 1 94.69 312 LEU A N 1
ATOM 2498 C CA . LEU A 1 312 ? -5.719 0.301 5.949 1 94.69 312 LEU A CA 1
ATOM 2499 C C . LEU A 1 312 ? -5.594 0.192 4.434 1 94.69 312 LEU A C 1
ATOM 2501 O O . LEU A 1 312 ? -6.578 0.371 3.711 1 94.69 312 LEU A O 1
ATOM 2505 N N . LYS A 1 313 ? -4.418 -0.113 3.998 1 92.31 313 LYS A N 1
ATOM 2506 C CA . LYS A 1 313 ? -4.191 -0.39 2.582 1 92.31 313 LYS A CA 1
ATOM 2507 C C . LYS A 1 313 ? -4.188 -1.891 2.311 1 92.31 313 LYS A C 1
ATOM 2509 O O . LYS A 1 313 ? -4.777 -2.352 1.329 1 92.31 313 LYS A O 1
ATOM 2514 N N . GLU A 1 314 ? -3.547 -2.658 3.15 1 94.25 314 GLU A N 1
ATOM 2515 C CA . GLU A 1 314 ? -3.484 -4.117 3.135 1 94.25 314 GLU A CA 1
ATOM 2516 C C . GLU A 1 314 ? -3.957 -4.703 4.461 1 94.25 314 GLU A C 1
ATOM 2518 O O . GLU A 1 314 ? -3.963 -4.016 5.484 1 94.25 314 GLU A O 1
ATOM 2523 N N . LEU A 1 315 ? -4.41 -5.926 4.402 1 97.44 315 LEU A N 1
ATOM 2524 C CA . LEU A 1 315 ? -4.953 -6.566 5.594 1 97.44 315 LEU A CA 1
ATOM 2525 C C . LEU A 1 315 ? -4.113 -7.773 5.996 1 97.44 315 LEU A C 1
ATOM 2527 O O . LEU A 1 315 ? -3.789 -8.617 5.16 1 97.44 315 LEU A O 1
ATOM 2531 N N . THR A 1 316 ? -3.719 -7.832 7.234 1 96 316 THR A N 1
ATOM 2532 C CA . THR A 1 316 ? -3.203 -9.078 7.797 1 96 316 THR A CA 1
ATOM 2533 C C . THR A 1 316 ? -4.344 -10.039 8.125 1 96 316 THR A C 1
ATOM 2535 O O . THR A 1 316 ? -5.512 -9.641 8.125 1 96 316 THR A O 1
ATOM 2538 N N . THR A 1 317 ? -3.99 -11.219 8.43 1 96.44 317 THR A N 1
ATOM 2539 C CA . THR A 1 317 ? -5.004 -12.195 8.805 1 96.44 317 THR A CA 1
ATOM 2540 C C . THR A 1 317 ? -5.797 -11.711 10.016 1 96.44 317 THR A C 1
ATOM 2542 O O . THR A 1 317 ? -7.02 -11.867 10.07 1 96.44 317 THR A O 1
ATOM 2545 N N . GLU A 1 318 ? -5.117 -11.102 10.922 1 94.88 318 GLU A N 1
ATOM 2546 C CA . GLU A 1 318 ? -5.773 -10.578 12.117 1 94.88 318 GLU A CA 1
ATOM 2547 C C . GLU A 1 318 ? -6.688 -9.406 11.766 1 94.88 318 GLU A C 1
ATOM 2549 O O . GLU A 1 318 ? -7.77 -9.266 12.344 1 94.88 318 GLU A O 1
ATOM 2554 N N . ASP A 1 319 ? -6.246 -8.57 10.844 1 96.44 319 ASP A N 1
ATOM 2555 C CA . ASP A 1 319 ? -7.051 -7.422 10.43 1 96.44 319 ASP A CA 1
ATOM 2556 C C . ASP A 1 319 ? -8.398 -7.871 9.867 1 96.44 319 ASP A C 1
ATOM 2558 O O . ASP A 1 319 ? -9.43 -7.246 10.141 1 96.44 319 ASP A O 1
ATOM 2562 N N . TYR A 1 320 ? -8.359 -8.938 9.055 1 97.94 320 TYR A N 1
ATOM 2563 C CA . TYR A 1 320 ? -9.609 -9.461 8.508 1 97.94 320 TYR A CA 1
ATOM 2564 C C . TYR A 1 320 ? -10.609 -9.75 9.617 1 97.94 320 TYR A C 1
ATOM 2566 O O . TYR A 1 320 ? -11.773 -9.352 9.523 1 97.94 320 TYR A O 1
ATOM 2574 N N . PHE A 1 321 ? -10.133 -10.406 10.625 1 96.94 321 PHE A N 1
ATOM 2575 C CA . PHE A 1 321 ? -10.984 -10.852 11.719 1 96.94 321 PHE A CA 1
ATOM 2576 C C . PHE A 1 321 ? -11.445 -9.672 12.562 1 96.94 321 PHE A C 1
ATOM 2578 O O . PHE A 1 321 ? -12.648 -9.508 12.805 1 96.94 321 PHE A O 1
ATOM 2585 N N . VAL A 1 322 ? -10.531 -8.812 12.977 1 96.75 322 VAL A N 1
ATOM 2586 C CA . VAL A 1 322 ? -10.812 -7.695 13.867 1 96.75 322 VAL A CA 1
ATOM 2587 C C . VAL A 1 322 ? -11.805 -6.738 13.195 1 96.75 322 VAL A C 1
ATOM 2589 O O . VAL A 1 322 ? -12.758 -6.285 13.82 1 96.75 322 VAL A O 1
ATOM 2592 N N . ARG A 1 323 ? -11.609 -6.453 11.93 1 97.81 323 ARG A N 1
ATOM 2593 C CA . ARG A 1 323 ? -12.492 -5.547 11.203 1 97.81 323 ARG A CA 1
ATOM 2594 C C . ARG A 1 323 ? -13.891 -6.133 11.07 1 97.81 323 ARG A C 1
ATOM 2596 O O . ARG A 1 323 ? -14.883 -5.406 11.141 1 97.81 323 ARG A O 1
ATOM 2603 N N . ALA A 1 324 ? -13.969 -7.43 10.867 1 98.12 324 ALA A N 1
ATOM 2604 C CA . ALA A 1 324 ? -15.273 -8.078 10.805 1 98.12 324 ALA A CA 1
ATOM 2605 C C . ALA A 1 324 ? -16.016 -7.934 12.133 1 98.12 324 ALA A C 1
ATOM 2607 O O . ALA A 1 324 ? -17.234 -7.672 12.148 1 98.12 324 ALA A O 1
ATOM 2608 N N . VAL A 1 325 ? -15.297 -8.125 13.211 1 97.25 325 VAL A N 1
ATOM 2609 C CA . VAL A 1 325 ? -15.891 -7.953 14.531 1 97.25 325 VAL A CA 1
ATOM 2610 C C . VAL A 1 325 ? -16.391 -6.52 14.695 1 97.25 325 VAL A C 1
ATOM 2612 O O . VAL A 1 325 ? -17.516 -6.293 15.148 1 97.25 325 VAL A O 1
ATOM 2615 N N . GLU A 1 326 ? -15.578 -5.566 14.281 1 97.81 326 GLU A N 1
ATOM 2616 C CA . GLU A 1 326 ? -15.938 -4.16 14.414 1 97.81 326 GLU A CA 1
ATOM 2617 C C . GLU A 1 326 ? -17.188 -3.828 13.602 1 97.81 326 GLU A C 1
ATOM 2619 O O . GLU A 1 326 ? -18.062 -3.109 14.078 1 97.81 326 GLU A O 1
ATOM 2624 N N . ILE A 1 327 ? -17.25 -4.332 12.367 1 97.88 327 ILE A N 1
ATOM 2625 C CA . ILE A 1 327 ? -18.422 -4.102 11.516 1 97.88 327 ILE A CA 1
ATOM 2626 C C . ILE A 1 327 ? -19.656 -4.711 12.164 1 97.88 327 ILE A C 1
ATOM 2628 O O . ILE A 1 327 ? -20.734 -4.121 12.125 1 97.88 327 ILE A O 1
ATOM 2632 N N . THR A 1 328 ? -19.531 -5.855 12.734 1 98.12 328 THR A N 1
ATOM 2633 C CA . THR A 1 328 ? -20.641 -6.496 13.438 1 98.12 328 THR A CA 1
ATOM 2634 C C . THR A 1 328 ? -21.047 -5.691 14.664 1 98.12 328 THR A C 1
ATOM 2636 O O . THR A 1 328 ? -22.234 -5.578 14.984 1 98.12 328 THR A O 1
ATOM 2639 N N . MET A 1 329 ? -20.047 -5.188 15.367 1 97.88 329 MET A N 1
ATOM 2640 C CA . MET A 1 329 ? -20.312 -4.32 16.516 1 97.88 329 MET A CA 1
ATOM 2641 C C . MET A 1 329 ? -21.141 -3.107 16.078 1 97.88 329 MET A C 1
ATOM 2643 O O . MET A 1 329 ? -22.047 -2.684 16.797 1 97.88 329 MET A O 1
ATOM 2647 N N . ASP A 1 330 ? -20.812 -2.541 14.906 1 96.88 330 ASP A N 1
ATOM 2648 C CA . ASP A 1 330 ? -21.625 -1.449 14.367 1 96.88 330 ASP A CA 1
ATOM 2649 C C . ASP A 1 330 ? -23.078 -1.88 14.188 1 96.88 330 ASP A C 1
ATOM 2651 O O . ASP A 1 330 ? -24 -1.135 14.523 1 96.88 330 ASP A O 1
ATOM 2655 N N . HIS A 1 331 ? -23.219 -3.043 13.625 1 96 331 HIS A N 1
ATOM 2656 C CA . HIS A 1 331 ? -24.547 -3.584 13.375 1 96 331 HIS A CA 1
ATOM 2657 C C . HIS A 1 331 ? -25.344 -3.705 14.664 1 96 331 HIS A C 1
ATOM 2659 O O . HIS A 1 331 ? -26.547 -3.439 14.68 1 96 331 HIS A O 1
ATOM 2665 N N . TYR A 1 332 ? -24.719 -4.07 15.727 1 96.5 332 TYR A N 1
ATOM 2666 C CA . TYR A 1 332 ? -25.391 -4.258 17.016 1 96.5 332 TYR A CA 1
ATOM 2667 C C . TYR A 1 332 ? -25.328 -2.988 17.859 1 96.5 332 TYR A C 1
ATOM 2669 O O . TYR A 1 332 ? -25.625 -3.012 19.047 1 96.5 332 TYR A O 1
ATOM 2677 N N . HIS A 1 333 ? -24.781 -1.892 17.391 1 95.5 333 HIS A N 1
ATOM 2678 C CA . HIS A 1 333 ? -24.828 -0.549 17.969 1 95.5 333 HIS A CA 1
ATOM 2679 C C . HIS A 1 333 ? -24.016 -0.474 19.25 1 95.5 333 HIS A C 1
ATOM 2681 O O . HIS A 1 333 ? -24.5 0.049 20.266 1 95.5 333 HIS A O 1
ATOM 2687 N N . TYR A 1 334 ? -22.844 -1.052 19.219 1 96.75 334 TYR A N 1
ATOM 2688 C CA . TYR A 1 334 ? -21.906 -0.877 20.312 1 96.75 334 TYR A CA 1
ATOM 2689 C C . TYR A 1 334 ? -21.422 0.566 20.406 1 96.75 334 TYR A C 1
ATOM 2691 O O . TYR A 1 334 ? -21.438 1.291 19.406 1 96.75 334 TYR A O 1
ATOM 2699 N N . GLN A 1 335 ? -20.969 0.938 21.562 1 94 335 GLN A N 1
ATOM 2700 C CA . GLN A 1 335 ? -20.391 2.262 21.734 1 94 335 GLN A CA 1
ATOM 2701 C C . GLN A 1 335 ? -18.922 2.271 21.312 1 94 335 GLN A C 1
ATOM 2703 O O . GLN A 1 335 ? -18.141 1.411 21.719 1 94 335 GLN A O 1
ATOM 2708 N N . SER A 1 336 ? -18.531 3.209 20.562 1 90.44 336 SER A N 1
ATOM 2709 C CA . SER A 1 336 ? -17.219 3.189 19.938 1 90.44 336 SER A CA 1
ATOM 2710 C C . SER A 1 336 ? -16.141 3.738 20.859 1 90.44 336 SER A C 1
ATOM 2712 O O . SER A 1 336 ? -14.953 3.541 20.641 1 90.44 336 SER A O 1
ATOM 2714 N N . ASP A 1 337 ? -16.453 4.465 21.922 1 89.69 337 ASP A N 1
ATOM 2715 C CA . ASP A 1 337 ? -15.469 5.176 22.734 1 89.69 337 ASP A CA 1
ATOM 2716 C C . ASP A 1 337 ? -15.102 4.375 23.984 1 89.69 337 ASP A C 1
ATOM 2718 O O . ASP A 1 337 ? -14.398 4.875 24.859 1 89.69 337 ASP A O 1
ATOM 2722 N N . LEU A 1 338 ? -15.594 3.123 24.094 1 94.25 338 LEU A N 1
ATOM 2723 C CA . LEU A 1 338 ? -15.281 2.281 25.234 1 94.25 338 LEU A CA 1
ATOM 2724 C C . LEU A 1 338 ? -14.148 1.312 24.906 1 94.25 338 LEU A C 1
ATOM 2726 O O . LEU A 1 338 ? -13.797 1.134 23.734 1 94.25 338 LEU A O 1
ATOM 2730 N N . LEU A 1 339 ? -13.57 0.842 25.953 1 95.62 339 LEU A N 1
ATOM 2731 C CA . LEU A 1 339 ? -12.555 -0.2 25.844 1 95.62 339 LEU A CA 1
ATOM 2732 C C . LEU A 1 339 ? -13.172 -1.583 26 1 95.62 339 LEU A C 1
ATOM 2734 O O . LEU A 1 339 ? -13.891 -1.837 26.984 1 95.62 339 LEU A O 1
ATOM 2738 N N . TYR A 1 340 ? -12.922 -2.428 25.062 1 96.31 340 TYR A N 1
ATOM 2739 C CA . TYR A 1 340 ? -13.523 -3.758 25.062 1 96.31 340 TYR A CA 1
ATOM 2740 C C . TYR A 1 340 ? -12.453 -4.84 25.141 1 96.31 340 TYR A C 1
ATOM 2742 O O . TYR A 1 340 ? -11.266 -4.562 24.938 1 96.31 340 TYR A O 1
ATOM 2750 N N . ASP A 1 341 ? -12.867 -6.004 25.578 1 94.94 341 ASP A N 1
ATOM 2751 C CA . ASP A 1 341 ? -12.117 -7.242 25.375 1 94.94 341 ASP A CA 1
ATOM 2752 C C . ASP A 1 341 ? -12.625 -7.984 24.141 1 94.94 341 ASP A C 1
ATOM 2754 O O . ASP A 1 341 ? -13.805 -8.312 24.047 1 94.94 341 ASP A O 1
ATOM 2758 N N . LEU A 1 342 ? -11.789 -8.195 23.203 1 94.81 342 LEU A N 1
ATOM 2759 C CA . LEU A 1 342 ? -12.188 -8.742 21.906 1 94.81 342 LEU A CA 1
ATOM 2760 C C . LEU A 1 342 ? -12.898 -10.086 22.078 1 94.81 342 LEU A C 1
ATOM 2762 O O . LEU A 1 342 ? -13.93 -10.336 21.438 1 94.81 342 LEU A O 1
ATOM 2766 N N . ASN A 1 343 ? -12.383 -10.984 22.891 1 93.25 343 ASN A N 1
ATOM 2767 C CA . ASN A 1 343 ? -12.977 -12.297 23.109 1 93.25 343 ASN A CA 1
ATOM 2768 C C . ASN A 1 343 ? -14.359 -12.195 23.75 1 93.25 343 ASN A C 1
ATOM 2770 O O . ASN A 1 343 ? -15.273 -12.93 23.375 1 93.25 343 ASN A O 1
ATOM 2774 N N . GLU A 1 344 ? -14.453 -11.281 24.672 1 94.44 344 GLU A N 1
ATOM 2775 C CA . GLU A 1 344 ? -15.742 -11.078 25.328 1 94.44 344 GLU A CA 1
ATOM 2776 C C . GLU A 1 344 ? -16.781 -10.547 24.328 1 94.44 344 GLU A C 1
ATOM 2778 O O . GLU A 1 344 ? -17.938 -10.977 24.359 1 94.44 344 GLU A O 1
ATOM 2783 N N . VAL A 1 345 ? -16.312 -9.656 23.531 1 95.88 345 VAL A N 1
ATOM 2784 C CA . VAL A 1 345 ? -17.219 -9.102 22.531 1 95.88 345 VAL A CA 1
ATOM 2785 C C . VAL A 1 345 ? -17.688 -10.195 21.578 1 95.88 345 VAL A C 1
ATOM 2787 O O . VAL A 1 345 ? -18.875 -10.281 21.234 1 95.88 345 VAL A O 1
ATOM 2790 N N . CYS A 1 346 ? -16.797 -11.023 21.109 1 95.56 346 CYS A N 1
ATOM 2791 C CA . CYS A 1 346 ? -17.141 -12.125 20.203 1 95.56 346 CYS A CA 1
ATOM 2792 C C . CYS A 1 346 ? -18.188 -13.031 20.844 1 95.56 346 CYS A C 1
ATOM 2794 O O . CYS A 1 346 ? -19.156 -13.422 20.172 1 95.56 346 CYS A O 1
ATOM 2796 N N . HIS A 1 347 ? -18 -13.352 22.094 1 95.25 347 HIS A N 1
ATOM 2797 C CA . HIS A 1 347 ? -18.953 -14.195 22.812 1 95.25 347 HIS A CA 1
ATOM 2798 C C . HIS A 1 347 ? -20.312 -13.523 22.922 1 95.25 347 HIS A C 1
ATOM 2800 O O . HIS A 1 347 ? -21.344 -14.172 22.719 1 95.25 347 HIS A O 1
ATOM 2806 N N . GLU A 1 348 ? -20.297 -12.281 23.234 1 96.88 348 GLU A N 1
ATOM 2807 C CA . GLU A 1 348 ? -21.531 -11.531 23.391 1 96.88 348 GLU A CA 1
ATOM 2808 C C . GLU A 1 348 ? -22.297 -11.453 22.078 1 96.88 348 GLU A C 1
ATOM 2810 O O . GLU A 1 348 ? -23.516 -11.664 22.047 1 96.88 348 GLU A O 1
ATOM 2815 N N . ILE A 1 349 ? -21.609 -11.156 21.031 1 97.12 349 ILE A N 1
ATOM 2816 C CA . ILE A 1 349 ? -22.203 -11.047 19.703 1 97.12 349 ILE A CA 1
ATOM 2817 C C . ILE A 1 349 ? -22.828 -12.383 19.297 1 97.12 349 ILE A C 1
ATOM 2819 O O . ILE A 1 349 ? -23.969 -12.43 18.844 1 97.12 349 ILE A O 1
ATOM 2823 N N . PHE A 1 350 ? -22.094 -13.438 19.484 1 96.44 350 PHE A N 1
ATOM 2824 C CA . PHE A 1 350 ? -22.578 -14.75 19.078 1 96.44 350 PHE A CA 1
ATOM 2825 C C . PHE A 1 350 ? -23.797 -15.148 19.891 1 96.44 350 PHE A C 1
ATOM 2827 O O . PHE A 1 350 ? -24.766 -15.68 19.344 1 96.44 350 PHE A O 1
ATOM 2834 N N . ASN A 1 351 ? -23.781 -14.906 21.188 1 96.44 351 ASN A N 1
ATOM 2835 C CA . ASN A 1 351 ? -24.906 -15.234 22.047 1 96.44 351 ASN A CA 1
ATOM 2836 C C . ASN A 1 351 ? -26.156 -14.438 21.656 1 96.44 351 ASN A C 1
ATOM 2838 O O . ASN A 1 351 ? -27.25 -14.984 21.625 1 96.44 351 ASN A O 1
ATOM 2842 N N . THR A 1 352 ? -25.938 -13.195 21.422 1 95.94 352 THR A N 1
ATOM 2843 C CA . THR A 1 352 ? -27.047 -12.352 20.984 1 95.94 352 THR A CA 1
ATOM 2844 C C . THR A 1 352 ? -27.641 -12.875 19.688 1 95.94 352 THR A C 1
ATOM 2846 O O . THR A 1 352 ? -28.859 -13 19.562 1 95.94 352 THR A O 1
ATOM 2849 N N . PHE A 1 353 ? -26.766 -13.195 18.766 1 95 353 PHE A N 1
ATOM 2850 C CA . PHE A 1 353 ? -27.219 -13.711 17.484 1 95 353 PHE A CA 1
ATOM 2851 C C . PHE A 1 353 ? -27.938 -15.047 17.641 1 95 353 PHE A C 1
ATOM 2853 O O . PHE A 1 353 ? -28.969 -15.289 17.016 1 95 353 PHE A O 1
ATOM 2860 N N . LYS A 1 354 ? -27.375 -15.906 18.438 1 93.5 354 LYS A N 1
ATOM 2861 C CA . LYS A 1 354 ? -27.969 -17.219 18.672 1 93.5 354 LYS A CA 1
ATOM 2862 C C . LYS A 1 354 ? -29.406 -17.109 19.141 1 93.5 354 LYS A C 1
ATOM 2864 O O . LYS A 1 354 ? -30.281 -17.859 18.703 1 93.5 354 LYS A O 1
ATOM 2869 N N . GLU A 1 355 ? -29.656 -16.234 19.984 1 92 355 GLU A N 1
ATOM 2870 C CA . GLU A 1 355 ? -31.016 -15.984 20.469 1 92 355 GLU A CA 1
ATOM 2871 C C . GLU A 1 355 ? -31.922 -15.508 19.328 1 92 355 GLU A C 1
ATOM 2873 O O . GLU A 1 355 ? -33.062 -15.992 19.203 1 92 355 GLU A O 1
ATOM 2878 N N . GLU A 1 356 ? -31.438 -14.633 18.531 1 88.56 356 GLU A N 1
ATOM 2879 C CA . GLU A 1 356 ? -32.188 -14.109 17.391 1 88.56 356 GLU A CA 1
ATOM 2880 C C . GLU A 1 356 ? -32.469 -15.203 16.359 1 88.56 356 GLU A C 1
ATOM 2882 O O . GLU A 1 356 ? -33.562 -15.266 15.789 1 88.56 356 GLU A O 1
ATOM 2887 N N . TYR A 1 357 ? -31.469 -15.961 16.156 1 88.69 357 TYR A N 1
ATOM 2888 C CA . TYR A 1 357 ? -31.547 -17.047 15.188 1 88.69 357 TYR A CA 1
ATOM 2889 C C . TYR A 1 357 ? -32.594 -18.078 15.609 1 88.69 357 TYR A C 1
ATOM 2891 O O . TYR A 1 357 ? -33.375 -18.562 14.781 1 88.69 357 TYR A O 1
ATOM 2899 N N . GLN A 1 358 ? -32.594 -18.438 16.891 1 86.81 358 GLN A N 1
ATOM 2900 C CA . GLN A 1 358 ? -33.562 -19.406 17.422 1 86.81 358 GLN A CA 1
ATOM 2901 C C . GLN A 1 358 ? -35 -18.875 17.328 1 86.81 358 GLN A C 1
ATOM 2903 O O . GLN A 1 358 ? -35.906 -19.625 17.031 1 86.81 358 GLN A O 1
ATOM 2908 N N . GLU A 1 359 ? -35.125 -17.625 17.484 1 83.56 359 GLU A N 1
ATOM 2909 C CA . GLU A 1 359 ? -36.469 -17.016 17.406 1 83.56 359 GLU A CA 1
ATOM 2910 C C . GLU A 1 359 ? -37 -17 15.984 1 83.56 359 GLU A C 1
ATOM 2912 O O . GLU A 1 359 ? -38.188 -17.062 15.758 1 83.56 359 GLU A O 1
ATOM 2917 N N . ARG A 1 360 ? -36.094 -16.922 15.031 1 77 360 ARG A N 1
ATOM 2918 C CA . ARG A 1 360 ? -36.5 -16.719 13.641 1 77 360 ARG A CA 1
ATOM 2919 C C . ARG A 1 360 ? -36.438 -18.016 12.852 1 77 360 ARG A C 1
ATOM 2921 O O . ARG A 1 360 ? -36.875 -18.078 11.703 1 77 360 ARG A O 1
ATOM 2928 N N . TYR A 1 361 ? -35.844 -19 13.508 1 71.12 361 TYR A N 1
ATOM 2929 C CA . TYR A 1 361 ? -35.562 -20.266 12.844 1 71.12 361 TYR A CA 1
ATOM 2930 C C . TYR A 1 361 ? -36.812 -20.906 12.266 1 71.12 361 TYR A C 1
ATOM 2932 O O . TYR A 1 361 ? -36.812 -21.328 11.117 1 71.12 361 TYR A O 1
ATOM 2940 N N . ASP A 1 362 ? -37.781 -21 13.133 1 64.56 362 ASP A N 1
ATOM 2941 C CA . ASP A 1 362 ? -39.031 -21.625 12.711 1 64.56 362 ASP A CA 1
ATOM 2942 C C . ASP A 1 362 ? -39.656 -20.906 11.516 1 64.56 362 ASP A C 1
ATOM 2944 O O . ASP A 1 362 ? -40.156 -21.531 10.586 1 64.56 362 ASP A O 1
ATOM 2948 N N . ILE A 1 363 ? -39.5 -19.625 11.5 1 59.56 363 ILE A N 1
ATOM 2949 C CA . ILE A 1 363 ? -40.031 -18.812 10.414 1 59.56 363 ILE A CA 1
ATOM 2950 C C . ILE A 1 363 ? -39.219 -19.047 9.141 1 59.56 363 ILE A C 1
ATOM 2952 O O . ILE A 1 363 ? -39.812 -19.172 8.055 1 59.56 363 ILE A O 1
ATOM 2956 N N . LEU A 1 364 ? -37.938 -19.188 9.281 1 61.41 364 LEU A N 1
ATOM 2957 C CA . LEU A 1 364 ? -37.031 -19.312 8.133 1 61.41 364 LEU A CA 1
ATOM 2958 C C . LEU A 1 364 ? -37.094 -20.734 7.578 1 61.41 364 LEU A C 1
ATOM 2960 O O . LEU A 1 364 ? -37.031 -20.938 6.363 1 61.41 364 LEU A O 1
ATOM 2964 N N . GLU A 1 365 ? -37.094 -21.75 8.508 1 58.81 365 GLU A N 1
ATOM 2965 C CA . GLU A 1 365 ? -37.219 -23.125 8.055 1 58.81 365 GLU A CA 1
ATOM 2966 C C . GLU A 1 365 ? -38.469 -23.328 7.223 1 58.81 365 GLU A C 1
ATOM 2968 O O . GLU A 1 365 ? -38.438 -24.062 6.227 1 58.81 365 GLU A O 1
ATOM 2973 N N . LYS A 1 366 ? -39.625 -22.844 7.727 1 56.72 366 LYS A N 1
ATOM 2974 C CA . LYS A 1 366 ? -40.875 -22.969 6.965 1 56.72 366 LYS A CA 1
ATOM 2975 C C . LYS A 1 366 ? -40.781 -22.172 5.66 1 56.72 366 LYS A C 1
ATOM 2977 O O . LYS A 1 366 ? -41.312 -22.609 4.637 1 56.72 366 LYS A O 1
ATOM 2982 N N . ARG A 1 367 ? -40.219 -21 5.734 1 52.22 367 ARG A N 1
ATOM 2983 C CA . ARG A 1 367 ? -40.156 -20.094 4.59 1 52.22 367 ARG A CA 1
ATOM 2984 C C . ARG A 1 367 ? -39.094 -20.516 3.609 1 52.22 367 ARG A C 1
ATOM 2986 O O . ARG A 1 367 ? -39.219 -20.344 2.398 1 52.22 367 ARG A O 1
ATOM 2993 N N . PHE A 1 368 ? -37.906 -20.953 4.062 1 50.19 368 PHE A N 1
ATOM 2994 C CA . PHE A 1 368 ? -36.781 -21.188 3.197 1 50.19 368 PHE A CA 1
ATOM 2995 C C . PHE A 1 368 ? -36.719 -22.656 2.758 1 50.19 368 PHE A C 1
ATOM 2997 O O . PHE A 1 368 ? -35.875 -23.016 1.928 1 50.19 368 PHE A O 1
ATOM 3004 N N . VAL A 1 369 ? -37.469 -23.531 3.379 1 48.38 369 VAL A N 1
ATOM 3005 C CA . VAL A 1 369 ? -37.406 -24.938 2.998 1 48.38 369 VAL A CA 1
ATOM 3006 C C . VAL A 1 369 ? -37.75 -25.094 1.517 1 48.38 369 VAL A C 1
ATOM 3008 O O . VAL A 1 369 ? -37.094 -25.844 0.798 1 48.38 369 VAL A O 1
ATOM 3011 N N . ASP A 1 370 ? -38.906 -24.609 1.074 1 46.84 370 ASP A N 1
ATOM 3012 C CA . ASP A 1 370 ? -39.312 -24.922 -0.288 1 46.84 370 ASP A CA 1
ATOM 3013 C C . ASP A 1 370 ? -38.906 -23.812 -1.258 1 46.84 370 ASP A C 1
ATOM 3015 O O . ASP A 1 370 ? -39.344 -23.797 -2.406 1 46.84 370 ASP A O 1
ATOM 3019 N N . ILE A 1 371 ? -38.375 -22.75 -0.877 1 48.62 371 ILE A N 1
ATOM 3020 C CA . ILE A 1 371 ? -38.094 -21.703 -1.851 1 48.62 371 ILE A CA 1
ATOM 3021 C C . ILE A 1 371 ? -36.625 -21.812 -2.305 1 48.62 371 ILE A C 1
ATOM 3023 O O . ILE A 1 371 ? -35.719 -21.703 -1.489 1 48.62 371 ILE A O 1
ATOM 3027 N N . PRO A 1 372 ? -36.531 -22.344 -3.502 1 46.56 372 PRO A N 1
ATOM 3028 C CA . PRO A 1 372 ? -35.188 -22.266 -4.043 1 46.56 372 PRO A CA 1
ATOM 3029 C C . PRO A 1 372 ? -34.5 -20.938 -3.758 1 46.56 372 PRO A C 1
ATOM 3031 O O . PRO A 1 372 ? -35.188 -19.906 -3.66 1 46.56 372 PRO A O 1
ATOM 3034 N N . ILE A 1 373 ? -33.344 -20.938 -3.307 1 45.53 373 ILE A N 1
ATOM 3035 C CA . ILE A 1 373 ? -32.531 -19.781 -2.875 1 45.53 373 ILE A CA 1
ATOM 3036 C C . ILE A 1 373 ? -32.75 -18.625 -3.842 1 45.53 373 ILE A C 1
ATOM 3038 O O . ILE A 1 373 ? -32.688 -17.453 -3.447 1 45.53 373 ILE A O 1
ATOM 3042 N N . LYS A 1 374 ? -32.906 -19 -5.086 1 47.19 374 LYS A N 1
ATOM 3043 C CA . LYS A 1 374 ? -33.188 -18 -6.117 1 47.19 374 LYS A CA 1
ATOM 3044 C C . LYS A 1 374 ? -34.469 -17.234 -5.812 1 47.19 374 LYS A C 1
ATOM 3046 O O . LYS A 1 374 ? -34.531 -16.016 -6.035 1 47.19 374 LYS A O 1
ATOM 3051 N N . GLU A 1 375 ? -35.438 -17.891 -5.441 1 52.09 375 GLU A N 1
ATOM 3052 C CA . GLU A 1 375 ? -36.719 -17.25 -5.18 1 52.09 375 GLU A CA 1
ATOM 3053 C C . GLU A 1 375 ? -36.688 -16.484 -3.859 1 52.09 375 GLU A C 1
ATOM 3055 O O . GLU A 1 375 ? -37.469 -15.555 -3.66 1 52.09 375 GLU A O 1
ATOM 3060 N N . LEU A 1 376 ? -35.906 -16.844 -3.057 1 50 376 LEU A N 1
ATOM 3061 C CA . LEU A 1 376 ? -35.719 -16.172 -1.785 1 50 376 LEU A CA 1
ATOM 3062 C C . LEU A 1 376 ? -35.219 -14.734 -2.01 1 50 376 LEU A C 1
ATOM 3064 O O . LEU A 1 376 ? -35.688 -13.805 -1.339 1 50 376 LEU A O 1
ATOM 3068 N N . PHE A 1 377 ? -34.375 -14.555 -2.992 1 48.38 377 PHE A N 1
ATOM 3069 C CA . PHE A 1 377 ? -33.844 -13.234 -3.289 1 48.38 377 PHE A CA 1
ATOM 3070 C C . PHE A 1 377 ? -34.938 -12.281 -3.752 1 48.38 377 PHE A C 1
ATOM 3072 O O . PHE A 1 377 ? -34.938 -11.102 -3.402 1 48.38 377 PHE A O 1
ATOM 3079 N N . SER A 1 378 ? -35.688 -12.75 -4.625 1 51.97 378 SER A N 1
ATOM 3080 C CA . SER A 1 378 ? -36.812 -11.914 -5.039 1 51.97 378 SER A CA 1
ATOM 3081 C C . SER A 1 378 ? -37.656 -11.508 -3.842 1 51.97 378 SER A C 1
ATOM 3083 O O . SER A 1 378 ? -38.219 -10.406 -3.811 1 51.97 378 SER A O 1
ATOM 3085 N N . LYS A 1 379 ? -37.75 -12.266 -2.945 1 53.66 379 LYS A N 1
ATOM 3086 C CA . LYS A 1 379 ? -38.469 -12.008 -1.708 1 53.66 379 LYS A CA 1
ATOM 3087 C C . LYS A 1 379 ? -37.562 -11.336 -0.67 1 53.66 379 LYS A C 1
ATOM 3089 O O . LYS A 1 379 ? -38.062 -10.688 0.254 1 53.66 379 LYS A O 1
ATOM 3094 N N . ILE A 1 380 ? -36.281 -11.422 -0.852 1 54.44 380 ILE A N 1
ATOM 3095 C CA . ILE A 1 380 ? -35.25 -11.008 0.083 1 54.44 380 ILE A CA 1
ATOM 3096 C C . ILE A 1 380 ? -35.188 -9.484 0.13 1 54.44 380 ILE A C 1
ATOM 3098 O O . ILE A 1 380 ? -34.875 -8.898 1.18 1 54.44 380 ILE A O 1
ATOM 3102 N N . LYS A 1 381 ? -35.469 -9.016 -1.144 1 55.72 381 LYS A N 1
ATOM 3103 C CA . LYS A 1 381 ? -35.5 -7.562 -1.076 1 55.72 381 LYS A CA 1
ATOM 3104 C C . LYS A 1 381 ? -36.375 -7.07 0.078 1 55.72 381 LYS A C 1
ATOM 3106 O O . LYS A 1 381 ? -36.219 -5.934 0.53 1 55.72 381 LYS A O 1
ATOM 3111 N N . LYS A 1 382 ? -37.188 -7.973 0.509 1 61.47 382 LYS A N 1
ATOM 3112 C CA . LYS A 1 382 ? -38.062 -7.562 1.592 1 61.47 382 LYS A CA 1
ATOM 3113 C C . LYS A 1 382 ? -37.531 -8 2.947 1 61.47 382 LYS A C 1
ATOM 3115 O O . LYS A 1 382 ? -38.188 -7.789 3.979 1 61.47 382 LYS A O 1
ATOM 3120 N N . LEU A 1 383 ? -36.219 -8.578 2.803 1 69.88 383 LEU A N 1
ATOM 3121 C CA . LEU A 1 383 ? -35.656 -9.102 4.047 1 69.88 383 LEU A CA 1
ATOM 3122 C C . LEU A 1 383 ? -34.969 -7.988 4.84 1 69.88 383 LEU A C 1
ATOM 3124 O O . LEU A 1 383 ? -34.281 -7.145 4.262 1 69.88 383 LEU A O 1
ATOM 3128 N N . SER A 1 384 ? -35.344 -8.008 6.102 1 78.31 384 SER A N 1
ATOM 3129 C CA . SER A 1 384 ? -34.562 -7.156 7 1 78.31 384 SER A CA 1
ATOM 3130 C C . SER A 1 384 ? -33.125 -7.605 7.082 1 78.31 384 SER A C 1
ATOM 3132 O O . SER A 1 384 ? -32.781 -8.719 6.668 1 78.31 384 SER A O 1
ATOM 3134 N N . SER A 1 385 ? -32.25 -6.836 7.449 1 86.12 385 SER A N 1
ATOM 3135 C CA . SER A 1 385 ? -30.859 -7.156 7.637 1 86.12 385 SER A CA 1
ATOM 3136 C C . SER A 1 385 ? -30.672 -8.375 8.531 1 86.12 385 SER A C 1
ATOM 3138 O O . SER A 1 385 ? -29.875 -9.258 8.242 1 86.12 385 SER A O 1
ATOM 3140 N N . LYS A 1 386 ? -31.531 -8.445 9.484 1 87.31 386 LYS A N 1
ATOM 3141 C CA . LYS A 1 386 ? -31.453 -9.562 10.43 1 87.31 386 LYS A CA 1
ATOM 3142 C C . LYS A 1 386 ? -31.844 -10.875 9.75 1 87.31 386 LYS A C 1
ATOM 3144 O O . LYS A 1 386 ? -31.203 -11.898 9.969 1 87.31 386 LYS A O 1
ATOM 3149 N N . ASP A 1 387 ? -32.812 -10.758 8.977 1 84.62 387 ASP A N 1
ATOM 3150 C CA . ASP A 1 387 ? -33.281 -11.953 8.258 1 84.62 387 ASP A CA 1
ATOM 3151 C C . ASP A 1 387 ? -32.219 -12.445 7.285 1 84.62 387 ASP A C 1
ATOM 3153 O O . ASP A 1 387 ? -31.984 -13.648 7.156 1 84.62 387 ASP A O 1
ATOM 3157 N N . ALA A 1 388 ? -31.609 -11.492 6.66 1 85.25 388 ALA A N 1
ATOM 3158 C CA . ALA A 1 388 ? -30.578 -11.844 5.691 1 85.25 388 ALA A CA 1
ATOM 3159 C C . ALA A 1 388 ? -29.406 -12.531 6.375 1 85.25 388 ALA A C 1
ATOM 3161 O O . ALA A 1 388 ? -28.891 -13.547 5.883 1 85.25 388 ALA A O 1
ATOM 3162 N N . ILE A 1 389 ? -28.969 -12.031 7.523 1 91.31 389 ILE A N 1
ATOM 3163 C CA . ILE A 1 389 ? -27.859 -12.594 8.273 1 91.31 389 ILE A CA 1
ATOM 3164 C C . ILE A 1 389 ? -28.188 -14.023 8.695 1 91.31 389 ILE A C 1
ATOM 3166 O O . ILE A 1 389 ? -27.375 -14.938 8.539 1 91.31 389 ILE A O 1
ATOM 3170 N N . CYS A 1 390 ? -29.406 -14.172 9.164 1 89.12 390 CYS A N 1
ATOM 3171 C CA . CYS A 1 390 ? -29.844 -15.492 9.609 1 89.12 390 CYS A CA 1
ATOM 3172 C C . CYS A 1 390 ? -29.875 -16.484 8.445 1 89.12 390 CYS A C 1
ATOM 3174 O O . CYS A 1 390 ? -29.453 -17.625 8.594 1 89.12 390 CYS A O 1
ATOM 3176 N N . ALA A 1 391 ? -30.344 -15.992 7.344 1 84 391 ALA A N 1
ATOM 3177 C CA . ALA A 1 391 ? -30.438 -16.844 6.164 1 84 391 ALA A CA 1
ATOM 3178 C C . ALA A 1 391 ? -29.062 -17.281 5.688 1 84 391 ALA A C 1
ATOM 3180 O O . ALA A 1 391 ? -28.844 -18.453 5.387 1 84 391 ALA A O 1
ATOM 3181 N N . PHE A 1 392 ? -28.172 -16.344 5.594 1 88.25 392 PHE A N 1
ATOM 3182 C CA . PHE A 1 392 ? -26.812 -16.656 5.168 1 88.25 392 PHE A CA 1
ATOM 3183 C C . PHE A 1 392 ? -26.141 -17.609 6.152 1 88.25 392 PHE A C 1
ATOM 3185 O O . PHE A 1 392 ? -25.5 -18.578 5.742 1 88.25 392 PHE A O 1
ATOM 3192 N N . TYR A 1 393 ? -26.328 -17.297 7.426 1 90.69 393 TYR A N 1
ATOM 3193 C CA . TYR A 1 393 ? -25.766 -18.141 8.461 1 90.69 393 TYR A CA 1
ATOM 3194 C C . TYR A 1 393 ? -26.281 -19.562 8.344 1 90.69 393 TYR A C 1
ATOM 3196 O O . TYR A 1 393 ? -25.531 -20.531 8.445 1 90.69 393 TYR A O 1
ATOM 3204 N N . HIS A 1 394 ? -27.562 -19.656 8.148 1 87.38 394 HIS A N 1
ATOM 3205 C CA . HIS A 1 394 ? -28.203 -20.953 8 1 87.38 394 HIS A CA 1
ATOM 3206 C C . HIS A 1 394 ? -27.625 -21.719 6.812 1 87.38 394 HIS A C 1
ATOM 3208 O O . HIS A 1 394 ? -27.328 -22.906 6.926 1 87.38 394 HIS A O 1
ATOM 3214 N N . SER A 1 395 ? -27.453 -21.062 5.738 1 85.31 395 SER A N 1
ATOM 3215 C CA . SER A 1 395 ? -26.922 -21.672 4.527 1 85.31 395 SER A CA 1
ATOM 3216 C C . SER A 1 395 ? -25.484 -22.141 4.738 1 85.31 395 SER A C 1
ATOM 3218 O O . SER A 1 395 ? -25.109 -23.219 4.293 1 85.31 395 SER A O 1
ATOM 3220 N N . LEU A 1 396 ? -24.719 -21.359 5.391 1 88.75 396 LEU A N 1
ATOM 3221 C CA . LEU A 1 396 ? -23.328 -21.703 5.676 1 88.75 396 LEU A CA 1
ATOM 3222 C C . LEU A 1 396 ? -23.25 -22.938 6.578 1 88.75 396 LEU A C 1
ATOM 3224 O O . LEU A 1 396 ? -22.438 -23.828 6.332 1 88.75 396 LEU A O 1
ATOM 3228 N N . ASN A 1 397 ? -24.094 -22.953 7.547 1 87.12 397 ASN A N 1
ATOM 3229 C CA . ASN A 1 397 ? -24.094 -24.047 8.516 1 87.12 397 ASN A CA 1
ATOM 3230 C C . ASN A 1 397 ? -24.531 -25.359 7.887 1 87.12 397 ASN A C 1
ATOM 3232 O O . ASN A 1 397 ? -24.125 -26.438 8.32 1 87.12 397 ASN A O 1
ATOM 3236 N N . ASN A 1 398 ? -25.328 -25.219 6.871 1 84.19 398 ASN A N 1
ATOM 3237 C CA . ASN A 1 398 ? -25.859 -26.406 6.223 1 84.19 398 ASN A CA 1
ATOM 3238 C C . ASN A 1 398 ? -25.125 -26.719 4.918 1 84.19 398 ASN A C 1
ATOM 3240 O O . ASN A 1 398 ? -25.562 -27.547 4.121 1 84.19 398 ASN A O 1
ATOM 3244 N N . ASN A 1 399 ? -24.078 -25.953 4.613 1 82.38 399 ASN A N 1
ATOM 3245 C CA . ASN A 1 399 ? -23.25 -26.125 3.426 1 82.38 399 ASN A CA 1
ATOM 3246 C C . ASN A 1 399 ? -24.062 -25.984 2.145 1 82.38 399 ASN A C 1
ATOM 3248 O O . ASN A 1 399 ? -23.906 -26.766 1.212 1 82.38 399 ASN A O 1
ATOM 3252 N N . GLU A 1 400 ? -24.984 -25.109 2.246 1 77.81 400 GLU A N 1
ATOM 3253 C CA . GLU A 1 400 ? -25.781 -24.797 1.066 1 77.81 400 GLU A CA 1
ATOM 3254 C C . GLU A 1 400 ? -25.062 -23.781 0.173 1 77.81 400 GLU A C 1
ATOM 3256 O O . GLU A 1 400 ? -24.391 -22.875 0.666 1 77.81 400 GLU A O 1
ATOM 3261 N N . GLU A 1 401 ? -25.172 -24.031 -1.128 1 72.75 401 GLU A N 1
ATOM 3262 C CA . GLU A 1 401 ? -24.531 -23.125 -2.074 1 72.75 401 GLU A CA 1
ATOM 3263 C C . GLU A 1 401 ? -25.234 -21.766 -2.086 1 72.75 401 GLU A C 1
ATOM 3265 O O . GLU A 1 401 ? -26.469 -21.688 -2.102 1 72.75 401 GLU A O 1
ATOM 3270 N N . ILE A 1 402 ? -24.516 -20.75 -1.859 1 71.12 402 ILE A N 1
ATOM 3271 C CA . ILE A 1 402 ? -25.031 -19.375 -1.936 1 71.12 402 ILE A CA 1
ATOM 3272 C C . ILE A 1 402 ? -24.609 -18.75 -3.258 1 71.12 402 ILE A C 1
ATOM 3274 O O . ILE A 1 402 ? -23.438 -18.797 -3.633 1 71.12 402 ILE A O 1
ATOM 3278 N N . GLU A 1 403 ? -25.609 -18.328 -3.975 1 64.88 403 GLU A N 1
ATOM 3279 C CA . GLU A 1 403 ? -25.281 -17.656 -5.227 1 64.88 403 GLU A CA 1
ATOM 3280 C C . GLU A 1 403 ? -24.484 -16.375 -4.969 1 64.88 403 GLU A C 1
ATOM 3282 O O . GLU A 1 403 ? -24.969 -15.461 -4.301 1 64.88 403 GLU A O 1
ATOM 3287 N N . THR A 1 404 ? -23.312 -16.281 -5.449 1 66.38 404 THR A N 1
ATOM 3288 C CA . THR A 1 404 ? -22.359 -15.203 -5.176 1 66.38 404 THR A CA 1
ATOM 3289 C C . THR A 1 404 ? -22.875 -13.875 -5.723 1 66.38 404 THR A C 1
ATOM 3291 O O . THR A 1 404 ? -22.594 -12.812 -5.164 1 66.38 404 THR A O 1
ATOM 3294 N N . THR A 1 405 ? -23.688 -13.953 -6.75 1 62.25 405 THR A N 1
ATOM 3295 C CA . THR A 1 405 ? -24.172 -12.742 -7.41 1 62.25 405 THR A CA 1
ATOM 3296 C C . THR A 1 405 ? -25.156 -12 -6.512 1 62.25 405 THR A C 1
ATOM 3298 O O . THR A 1 405 ? -25.297 -10.781 -6.602 1 62.25 405 THR A O 1
ATOM 3301 N N . LEU A 1 406 ? -25.891 -12.734 -5.723 1 60.81 406 LEU A N 1
ATOM 3302 C CA . LEU A 1 406 ? -26.875 -12.141 -4.828 1 60.81 406 LEU A CA 1
ATOM 3303 C C . LEU A 1 406 ? -26.203 -11.312 -3.742 1 60.81 406 LEU A C 1
ATOM 3305 O O . LEU A 1 406 ? -26.703 -10.25 -3.357 1 60.81 406 LEU A O 1
ATOM 3309 N N . ILE A 1 407 ? -25.094 -11.703 -3.268 1 66.56 407 ILE A N 1
ATOM 3310 C CA . ILE A 1 407 ? -24.375 -11.117 -2.152 1 66.56 407 ILE A CA 1
ATOM 3311 C C . ILE A 1 407 ? -23.781 -9.766 -2.574 1 66.56 407 ILE A C 1
ATOM 3313 O O . ILE A 1 407 ? -23.875 -8.789 -1.834 1 66.56 407 ILE A O 1
ATOM 3317 N N . SER A 1 408 ? -23.156 -9.633 -3.758 1 61.81 408 SER A N 1
ATOM 3318 C CA . SER A 1 408 ? -22.219 -8.586 -4.156 1 61.81 408 SER A CA 1
ATOM 3319 C C . SER A 1 408 ? -22.844 -7.203 -4.035 1 61.81 408 SER A C 1
ATOM 3321 O O . SER A 1 408 ? -22.188 -6.258 -3.582 1 61.81 408 SER A O 1
ATOM 3323 N N . ASN A 1 409 ? -24.141 -6.984 -4.371 1 61.59 409 ASN A N 1
ATOM 3324 C CA . ASN A 1 409 ? -24.547 -5.59 -4.488 1 61.59 409 ASN A CA 1
ATOM 3325 C C . ASN A 1 409 ? -25.531 -5.199 -3.393 1 61.59 409 ASN A C 1
ATOM 3327 O O . ASN A 1 409 ? -25.688 -4.02 -3.078 1 61.59 409 ASN A O 1
ATOM 3331 N N . ILE A 1 410 ? -26.031 -6.113 -2.656 1 71.88 410 ILE A N 1
ATOM 3332 C CA . ILE A 1 410 ? -27.156 -5.676 -1.824 1 71.88 410 ILE A CA 1
ATOM 3333 C C . ILE A 1 410 ? -26.906 -6.098 -0.376 1 71.88 410 ILE A C 1
ATOM 3335 O O . ILE A 1 410 ? -27.141 -5.316 0.55 1 71.88 410 ILE A O 1
ATOM 3339 N N . PHE A 1 411 ? -26.328 -7.25 -0.098 1 84.06 411 PHE A N 1
ATOM 3340 C CA . PHE A 1 411 ? -26.234 -7.77 1.262 1 84.06 411 PHE A CA 1
ATOM 3341 C C . PHE A 1 411 ? -24.797 -8.141 1.613 1 84.06 411 PHE A C 1
ATOM 3343 O O . PHE A 1 411 ? -24.562 -9.156 2.26 1 84.06 411 PHE A O 1
ATOM 3350 N N . LEU A 1 412 ? -23.891 -7.324 1.154 1 89.94 412 LEU A N 1
ATOM 3351 C CA . LEU A 1 412 ? -22.469 -7.613 1.375 1 89.94 412 LEU A CA 1
ATOM 3352 C C . LEU A 1 412 ? -22.141 -7.598 2.863 1 89.94 412 LEU A C 1
ATOM 3354 O O . LEU A 1 412 ? -21.453 -8.492 3.359 1 89.94 412 LEU A O 1
ATOM 3358 N N . GLU A 1 413 ? -22.672 -6.605 3.574 1 93.5 413 GLU A N 1
ATOM 3359 C CA . GLU A 1 413 ? -22.406 -6.477 5.004 1 93.5 413 GLU A CA 1
ATOM 3360 C C . GLU A 1 413 ? -23.031 -7.633 5.785 1 93.5 413 GLU A C 1
ATOM 3362 O O . GLU A 1 413 ? -22.391 -8.203 6.672 1 93.5 413 GLU A O 1
ATOM 3367 N N . GLU A 1 414 ? -24.281 -7.934 5.426 1 92.25 414 GLU A N 1
ATOM 3368 C CA . GLU A 1 414 ? -25 -9.023 6.094 1 92.25 414 GLU A CA 1
ATOM 3369 C C . GLU A 1 414 ? -24.281 -10.352 5.875 1 92.25 414 GLU A C 1
ATOM 3371 O O . GLU A 1 414 ? -24.188 -11.172 6.793 1 92.25 414 GLU A O 1
ATOM 3376 N N . TYR A 1 415 ? -23.812 -10.539 4.68 1 92.5 415 TYR A N 1
ATOM 3377 C CA . TYR A 1 415 ? -23.094 -11.773 4.387 1 92.5 415 TYR A CA 1
ATOM 3378 C C . TYR A 1 415 ? -21.781 -11.844 5.172 1 92.5 415 TYR A C 1
ATOM 3380 O O . TYR A 1 415 ? -21.438 -12.898 5.707 1 92.5 415 TYR A O 1
ATOM 3388 N N . LEU A 1 416 ? -21.047 -10.719 5.25 1 96.31 416 LEU A N 1
ATOM 3389 C CA . LEU A 1 416 ? -19.812 -10.648 6.023 1 96.31 416 LEU A CA 1
ATOM 3390 C C . LEU A 1 416 ? -20.062 -11.023 7.48 1 96.31 416 LEU A C 1
ATOM 3392 O O . LEU A 1 416 ? -19.297 -11.789 8.07 1 96.31 416 LEU A O 1
ATOM 3396 N N . ILE A 1 417 ? -21.109 -10.469 8.047 1 97.12 417 ILE A N 1
ATOM 3397 C CA . ILE A 1 417 ? -21.469 -10.734 9.438 1 97.12 417 ILE A CA 1
ATOM 3398 C C . ILE A 1 417 ? -21.781 -12.219 9.617 1 97.12 417 ILE A C 1
ATOM 3400 O O . ILE A 1 417 ? -21.344 -12.836 10.594 1 97.12 417 ILE A O 1
ATOM 3404 N N . ALA A 1 418 ? -22.547 -12.773 8.68 1 94.5 418 ALA A N 1
ATOM 3405 C CA . ALA A 1 418 ? -22.875 -14.195 8.742 1 94.5 418 ALA A CA 1
ATOM 3406 C C . ALA A 1 418 ? -21.609 -15.055 8.719 1 94.5 418 ALA A C 1
ATOM 3408 O O . ALA A 1 418 ? -21.516 -16.047 9.445 1 94.5 418 ALA A O 1
ATOM 3409 N N . LEU A 1 419 ? -20.625 -14.688 7.871 1 96.69 419 LEU A N 1
ATOM 3410 C CA . LEU A 1 419 ? -19.359 -15.406 7.801 1 96.69 419 LEU A CA 1
ATOM 3411 C C . LEU A 1 419 ? -18.641 -15.375 9.148 1 96.69 419 LEU A C 1
ATOM 3413 O O . LEU A 1 419 ? -18.078 -16.375 9.578 1 96.69 419 LEU A O 1
ATOM 3417 N N . LEU A 1 420 ? -18.641 -14.188 9.805 1 98 420 LEU A N 1
ATOM 3418 C CA . LEU A 1 420 ? -18.016 -14.062 11.117 1 98 420 LEU A CA 1
ATOM 3419 C C . LEU A 1 420 ? -18.688 -14.969 12.133 1 98 420 LEU A C 1
ATOM 3421 O O . LEU A 1 420 ? -18.031 -15.703 12.867 1 98 420 LEU A O 1
ATOM 3425 N N . LEU A 1 421 ? -20.062 -14.906 12.148 1 97.19 421 LEU A N 1
ATOM 3426 C CA . LEU A 1 421 ? -20.828 -15.703 13.102 1 97.19 421 LEU A CA 1
ATOM 3427 C C . LEU A 1 421 ? -20.578 -17.188 12.883 1 97.19 421 LEU A C 1
ATOM 3429 O O . LEU A 1 421 ? -20.453 -17.953 13.852 1 97.19 421 LEU A O 1
ATOM 3433 N N . TYR A 1 422 ? -20.5 -17.562 11.633 1 95.94 422 TYR A N 1
ATOM 3434 C CA . TYR A 1 422 ? -20.203 -18.938 11.273 1 95.94 422 TYR A CA 1
ATOM 3435 C C . TYR A 1 422 ? -18.828 -19.359 11.789 1 95.94 422 TYR A C 1
ATOM 3437 O O . TYR A 1 422 ? -18.625 -20.5 12.18 1 95.94 422 TYR A O 1
ATOM 3445 N N . THR A 1 423 ? -17.844 -18.438 11.836 1 96.31 423 THR A N 1
ATOM 3446 C CA . THR A 1 423 ? -16.469 -18.688 12.258 1 96.31 423 THR A CA 1
ATOM 3447 C C . THR A 1 423 ? -16.391 -18.828 13.773 1 96.31 423 THR A C 1
ATOM 3449 O O . THR A 1 423 ? -15.539 -19.547 14.289 1 96.31 423 THR A O 1
ATOM 3452 N N . LEU A 1 424 ? -17.25 -18.141 14.516 1 94.38 424 LEU A N 1
ATOM 3453 C CA . LEU A 1 424 ? -17.188 -18.062 15.977 1 94.38 424 LEU A CA 1
ATOM 3454 C C . LEU A 1 424 ? -17.75 -19.328 16.609 1 94.38 424 LEU A C 1
ATOM 3456 O O . LEU A 1 424 ? -17.688 -19.484 17.828 1 94.38 424 LEU A O 1
ATOM 3460 N N . VAL A 1 425 ? -18.172 -20.281 15.789 1 83.94 425 VAL A N 1
ATOM 3461 C CA . VAL A 1 425 ? -18.703 -21.531 16.312 1 83.94 425 VAL A CA 1
ATOM 3462 C C . VAL A 1 425 ? -17.547 -22.5 16.609 1 83.94 425 VAL A C 1
ATOM 3464 O O . VAL A 1 425 ? -16.594 -22.578 15.828 1 83.94 425 VAL A O 1
ATOM 3467 N N . MET B 1 1 ? 0.236 -27.531 8.141 1 87.06 1 MET B N 1
ATOM 3468 C CA . MET B 1 1 ? 0.136 -26.484 7.125 1 87.06 1 MET B CA 1
ATOM 3469 C C . MET B 1 1 ? 0.672 -26.969 5.785 1 87.06 1 MET B C 1
ATOM 3471 O O . MET B 1 1 ? 1.754 -27.562 5.723 1 87.06 1 MET B O 1
ATOM 3475 N N . LYS B 1 2 ? -0.131 -27.016 4.75 1 95.75 2 LYS B N 1
ATOM 3476 C CA . LYS B 1 2 ? 0.238 -27.453 3.41 1 95.75 2 LYS B CA 1
ATOM 3477 C C . LYS B 1 2 ? 0.776 -26.297 2.574 1 95.75 2 LYS B C 1
ATOM 3479 O O . LYS B 1 2 ? 0.14 -25.25 2.48 1 95.75 2 LYS B O 1
ATOM 3484 N N . ARG B 1 3 ? 1.949 -26.562 1.991 1 97.38 3 ARG B N 1
ATOM 3485 C CA . ARG B 1 3 ? 2.578 -25.562 1.144 1 97.38 3 ARG B CA 1
ATOM 3486 C C . ARG B 1 3 ? 2.4 -25.891 -0.333 1 97.38 3 ARG B C 1
ATOM 3488 O O . ARG B 1 3 ? 2.75 -26.984 -0.771 1 97.38 3 ARG B O 1
ATOM 3495 N N . GLY B 1 4 ? 1.849 -24.891 -1.052 1 98.75 4 GLY B N 1
ATOM 3496 C CA . GLY B 1 4 ? 1.628 -25.078 -2.477 1 98.75 4 GLY B CA 1
ATOM 3497 C C . GLY B 1 4 ? 2.555 -24.234 -3.338 1 98.75 4 GLY B C 1
ATOM 3498 O O . GLY B 1 4 ? 2.859 -23.094 -3 1 98.75 4 GLY B O 1
ATOM 3499 N N . LEU B 1 5 ? 3.045 -24.828 -4.418 1 98.88 5 LEU B N 1
ATOM 3500 C CA . LEU B 1 5 ? 3.754 -24.141 -5.492 1 98.88 5 LEU B CA 1
ATOM 3501 C C . LEU B 1 5 ? 2.873 -24.016 -6.727 1 98.88 5 LEU B C 1
ATOM 3503 O O . LEU B 1 5 ? 2.342 -25 -7.227 1 98.88 5 LEU B O 1
ATOM 3507 N N . VAL B 1 6 ? 2.639 -22.797 -7.148 1 98.94 6 VAL B N 1
ATOM 3508 C CA . VAL B 1 6 ? 1.774 -22.547 -8.297 1 98.94 6 VAL B CA 1
ATOM 3509 C C . VAL B 1 6 ? 2.592 -21.953 -9.438 1 98.94 6 VAL B C 1
ATOM 3511 O O . VAL B 1 6 ? 3.273 -20.938 -9.266 1 98.94 6 VAL B O 1
ATOM 3514 N N . LEU B 1 7 ? 2.529 -22.578 -10.586 1 98.88 7 LEU B N 1
ATOM 3515 C CA . LEU B 1 7 ? 3.389 -22.203 -11.711 1 98.88 7 LEU B CA 1
ATOM 3516 C C . LEU B 1 7 ? 2.559 -21.766 -12.906 1 98.88 7 LEU B C 1
ATOM 3518 O O . LEU B 1 7 ? 1.697 -22.5 -13.383 1 98.88 7 LEU B O 1
ATOM 3522 N N . ALA B 1 8 ? 2.83 -20.609 -13.469 1 98.44 8 ALA B N 1
ATOM 3523 C CA . ALA B 1 8 ? 2.082 -20.016 -14.57 1 98.44 8 ALA B CA 1
ATOM 3524 C C . ALA B 1 8 ? 2.488 -20.641 -15.906 1 98.44 8 ALA B C 1
ATOM 3526 O O . ALA B 1 8 ? 3.566 -21.219 -16.016 1 98.44 8 ALA B O 1
ATOM 3527 N N . GLY B 1 9 ? 1.601 -20.484 -16.875 1 97.06 9 GLY B N 1
ATOM 3528 C CA . GLY B 1 9 ? 1.952 -20.781 -18.25 1 97.06 9 GLY B CA 1
ATOM 3529 C C . GLY B 1 9 ? 2.672 -19.641 -18.938 1 97.06 9 GLY B C 1
ATOM 3530 O O . GLY B 1 9 ? 2.521 -18.469 -18.547 1 97.06 9 GLY B O 1
ATOM 3531 N N . GLY B 1 10 ? 3.516 -20.078 -19.922 1 94.5 10 GLY B N 1
ATOM 3532 C CA . GLY B 1 10 ? 4.254 -19.016 -20.578 1 94.5 10 GLY B CA 1
ATOM 3533 C C . GLY B 1 10 ? 5.273 -19.531 -21.578 1 94.5 10 GLY B C 1
ATOM 3534 O O . GLY B 1 10 ? 6.215 -18.812 -21.938 1 94.5 10 GLY B O 1
ATOM 3535 N N . GLY B 1 11 ? 5.176 -20.766 -22.016 1 91 11 GLY B N 1
ATOM 3536 C CA . GLY B 1 11 ? 6.09 -21.312 -23.016 1 91 11 GLY B CA 1
ATOM 3537 C C . GLY B 1 11 ? 7.535 -21.328 -22.562 1 91 11 GLY B C 1
ATOM 3538 O O . GLY B 1 11 ? 7.84 -21.828 -21.469 1 91 11 GLY B O 1
ATOM 3539 N N . SER B 1 12 ? 8.391 -20.734 -23.422 1 90.88 12 SER B N 1
ATOM 3540 C CA . SER B 1 12 ? 9.82 -20.781 -23.125 1 90.88 12 SER B CA 1
ATOM 3541 C C . SER B 1 12 ? 10.156 -19.938 -21.906 1 90.88 12 SER B C 1
ATOM 3543 O O . SER B 1 12 ? 11.258 -20.062 -21.344 1 90.88 12 SER B O 1
ATOM 3545 N N . LYS B 1 13 ? 9.242 -19.125 -21.453 1 96.12 13 LYS B N 1
ATOM 3546 C CA . LYS B 1 13 ? 9.477 -18.344 -20.234 1 96.12 13 LYS B CA 1
ATOM 3547 C C . LYS B 1 13 ? 9.594 -19.25 -19.016 1 96.12 13 LYS B C 1
ATOM 3549 O O . LYS B 1 13 ? 10.008 -18.797 -17.938 1 96.12 13 LYS B O 1
ATOM 3554 N N . GLY B 1 14 ? 9.281 -20.516 -19.172 1 97 14 GLY B N 1
ATOM 3555 C CA . GLY B 1 14 ? 9.383 -21.484 -18.109 1 97 14 GLY B CA 1
ATOM 3556 C C . GLY B 1 14 ? 10.789 -21.625 -17.547 1 97 14 GLY B C 1
ATOM 3557 O O . GLY B 1 14 ? 10.984 -22.125 -16.438 1 97 14 GLY B O 1
ATOM 3558 N N . ALA B 1 15 ? 11.82 -21.172 -18.344 1 97.12 15 ALA B N 1
ATOM 3559 C CA . ALA B 1 15 ? 13.195 -21.156 -17.875 1 97.12 15 ALA B CA 1
ATOM 3560 C C . ALA B 1 15 ? 13.328 -20.312 -16.609 1 97.12 15 ALA B C 1
ATOM 3562 O O . ALA B 1 15 ? 14.109 -20.656 -15.711 1 97.12 15 ALA B O 1
ATOM 3563 N N . TYR B 1 16 ? 12.586 -19.266 -16.547 1 98.19 16 TYR B N 1
ATOM 3564 C CA . TYR B 1 16 ? 12.547 -18.406 -15.359 1 98.19 16 TYR B CA 1
ATOM 3565 C C . TYR B 1 16 ? 12.117 -19.203 -14.133 1 98.19 16 TYR B C 1
ATOM 3567 O O . TYR B 1 16 ? 12.703 -19.062 -13.055 1 98.19 16 TYR B O 1
ATOM 3575 N N . GLN B 1 17 ? 11.125 -20.094 -14.273 1 98.75 17 GLN B N 1
ATOM 3576 C CA . GLN B 1 17 ? 10.625 -20.922 -13.18 1 98.75 17 GLN B CA 1
ATOM 3577 C C . GLN B 1 17 ? 11.711 -21.859 -12.672 1 98.75 17 GLN B C 1
ATOM 3579 O O . GLN B 1 17 ? 11.797 -22.125 -11.469 1 98.75 17 GLN B O 1
ATOM 3584 N N . ALA B 1 18 ? 12.5 -22.375 -13.609 1 98.25 18 ALA B N 1
ATOM 3585 C CA . ALA B 1 18 ? 13.586 -23.25 -13.211 1 98.25 18 ALA B CA 1
ATOM 3586 C C . ALA B 1 18 ? 14.547 -22.547 -12.25 1 98.25 18 ALA B C 1
ATOM 3588 O O . ALA B 1 18 ? 14.961 -23.125 -11.242 1 98.25 18 ALA B O 1
ATOM 3589 N N . GLY B 1 19 ? 14.859 -21.281 -12.586 1 98.38 19 GLY B N 1
ATOM 3590 C CA . GLY B 1 19 ? 15.695 -20.5 -11.695 1 98.38 19 GLY B CA 1
ATOM 3591 C C . GLY B 1 19 ? 15.055 -20.25 -10.344 1 98.38 19 GLY B C 1
ATOM 3592 O O . GLY B 1 19 ? 15.719 -20.359 -9.312 1 98.38 19 GLY B O 1
ATOM 3593 N N . CYS B 1 20 ? 13.789 -19.922 -10.352 1 98.81 20 CYS B N 1
ATOM 3594 C CA . CYS B 1 20 ? 13.062 -19.672 -9.109 1 98.81 20 CYS B CA 1
ATOM 3595 C C . CYS B 1 20 ? 13.055 -20.922 -8.227 1 98.81 20 CYS B C 1
ATOM 3597 O O . CYS B 1 20 ? 13.336 -20.828 -7.031 1 98.81 20 CYS B O 1
ATOM 3599 N N . ILE B 1 21 ? 12.758 -22.047 -8.82 1 98.75 21 ILE B N 1
ATOM 3600 C CA . ILE B 1 21 ? 12.625 -23.312 -8.094 1 98.75 21 ILE B CA 1
ATOM 3601 C C . ILE B 1 21 ? 13.977 -23.703 -7.508 1 98.75 21 ILE B C 1
ATOM 3603 O O . ILE B 1 21 ? 14.047 -24.188 -6.371 1 98.75 21 ILE B O 1
ATOM 3607 N N . LYS B 1 22 ? 15.016 -23.531 -8.32 1 98.19 22 LYS B N 1
ATOM 3608 C CA . LYS B 1 22 ? 16.359 -23.812 -7.816 1 98.19 22 LYS B CA 1
ATOM 3609 C C . LYS B 1 22 ? 16.656 -23 -6.562 1 98.19 22 LYS B C 1
ATOM 3611 O O . LYS B 1 22 ? 17.125 -23.547 -5.559 1 98.19 22 LYS B O 1
ATOM 3616 N N . ALA B 1 23 ? 16.391 -21.688 -6.598 1 98.38 23 ALA B N 1
ATOM 3617 C CA . ALA B 1 23 ? 16.625 -20.812 -5.449 1 98.38 23 ALA B CA 1
ATOM 3618 C C . ALA B 1 23 ? 15.789 -21.25 -4.25 1 98.38 23 ALA B C 1
ATOM 3620 O O . ALA B 1 23 ? 16.297 -21.312 -3.123 1 98.38 23 ALA B O 1
ATOM 3621 N N . LEU B 1 24 ? 14.531 -21.578 -4.465 1 98.62 24 LEU B N 1
ATOM 3622 C CA . LEU B 1 24 ? 13.641 -22.016 -3.391 1 98.62 24 LEU B CA 1
ATOM 3623 C C . LEU B 1 24 ? 14.164 -23.281 -2.725 1 98.62 24 LEU B C 1
ATOM 3625 O O . LEU B 1 24 ? 14.164 -23.391 -1.495 1 98.62 24 LEU B O 1
ATOM 3629 N N . LYS B 1 25 ? 14.617 -24.203 -3.533 1 97.75 25 LYS B N 1
ATOM 3630 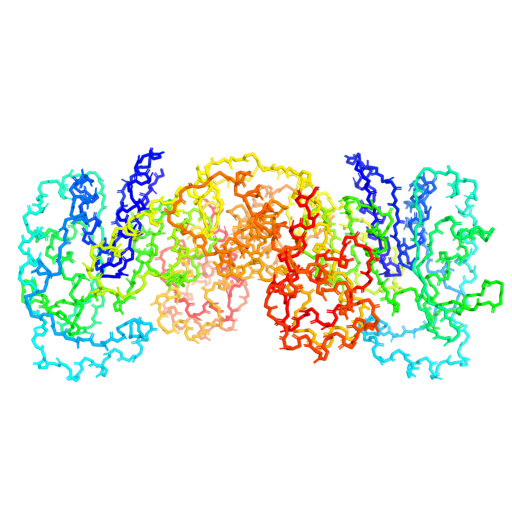C CA . LYS B 1 25 ? 15.164 -25.453 -2.992 1 97.75 25 LYS B CA 1
ATOM 3631 C C . LYS B 1 25 ? 16.406 -25.188 -2.154 1 97.75 25 LYS B C 1
ATOM 3633 O O . LYS B 1 25 ? 16.562 -25.75 -1.068 1 97.75 25 LYS B O 1
ATOM 3638 N N . GLU B 1 26 ? 17.25 -24.359 -2.701 1 97.56 26 GLU B N 1
ATOM 3639 C CA . GLU B 1 26 ? 18.469 -24.016 -1.985 1 97.56 26 GLU B CA 1
ATOM 3640 C C . GLU B 1 26 ? 18.172 -23.312 -0.667 1 97.56 26 GLU B C 1
ATOM 3642 O O . GLU B 1 26 ? 18.938 -23.422 0.293 1 97.56 26 GLU B O 1
ATOM 3647 N N . LEU B 1 27 ? 17.047 -22.609 -0.578 1 97.56 27 LEU B N 1
ATOM 3648 C CA . LEU B 1 27 ? 16.625 -21.922 0.635 1 97.56 27 LEU B CA 1
ATOM 3649 C C . LEU B 1 27 ? 15.93 -22.875 1.597 1 97.56 27 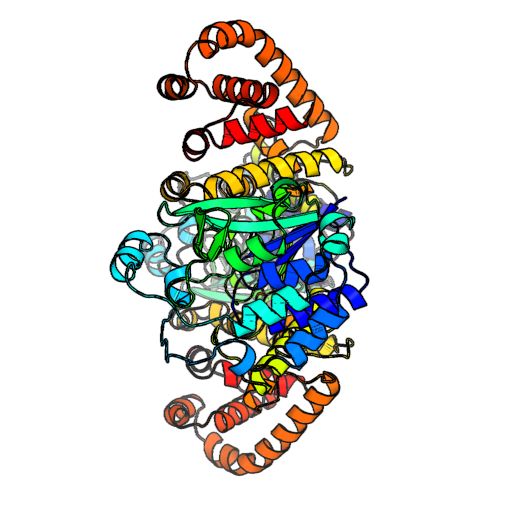LEU B C 1
ATOM 3651 O O . LEU B 1 27 ? 15.57 -22.484 2.711 1 97.56 27 LEU B O 1
ATOM 3655 N N . GLY B 1 28 ? 15.641 -24.078 1.121 1 96.88 28 GLY B N 1
ATOM 3656 C CA . GLY B 1 28 ? 15.094 -25.109 1.994 1 96.88 28 GLY B CA 1
ATOM 3657 C C . GLY B 1 28 ? 13.586 -25.234 1.887 1 96.88 28 GLY B C 1
ATOM 3658 O O . GLY B 1 28 ? 12.945 -25.828 2.764 1 96.88 28 GLY B O 1
ATOM 3659 N N . TYR B 1 29 ? 13.008 -24.781 0.84 1 96 29 TYR B N 1
ATOM 3660 C CA . TYR B 1 29 ? 11.562 -24.875 0.671 1 96 29 TYR B CA 1
ATOM 3661 C C . TYR B 1 29 ? 11.172 -26.219 0.062 1 96 29 TYR B C 1
ATOM 3663 O O . TYR B 1 29 ? 11.766 -26.656 -0.925 1 96 29 TYR B O 1
ATOM 3671 N N . ASP B 1 30 ? 10.227 -26.844 0.713 1 95.44 30 ASP B N 1
ATOM 3672 C CA . ASP B 1 30 ? 9.562 -28.031 0.175 1 95.44 30 ASP B CA 1
ATOM 3673 C C . ASP B 1 30 ? 8.07 -27.766 -0.05 1 95.44 30 ASP B C 1
ATOM 3675 O O . ASP B 1 30 ? 7.504 -26.844 0.555 1 95.44 30 ASP B O 1
ATOM 3679 N N . PHE B 1 31 ? 7.477 -28.609 -0.861 1 97.56 31 PHE B N 1
ATOM 3680 C CA . PHE B 1 31 ? 6.082 -28.359 -1.216 1 97.56 31 PHE B CA 1
ATOM 3681 C C . PHE B 1 31 ? 5.246 -29.625 -1.035 1 97.56 31 PHE B C 1
ATOM 3683 O O . PHE B 1 31 ? 5.738 -30.734 -1.245 1 97.56 31 PHE B O 1
ATOM 3690 N N . ASP B 1 32 ? 4.039 -29.438 -0.626 1 98.19 32 ASP B N 1
ATOM 3691 C CA . ASP B 1 32 ? 3.094 -30.531 -0.445 1 98.19 32 ASP B CA 1
ATOM 3692 C C . ASP B 1 32 ? 2.229 -30.719 -1.689 1 98.19 32 ASP B C 1
ATOM 3694 O O . ASP B 1 32 ? 1.677 -31.797 -1.91 1 98.19 32 ASP B O 1
ATOM 3698 N N . LEU B 1 33 ? 2.113 -29.688 -2.459 1 98.31 33 LEU B N 1
ATOM 3699 C CA . LEU B 1 33 ? 1.358 -29.781 -3.705 1 98.31 33 LEU B CA 1
ATOM 3700 C C . LEU B 1 33 ? 1.884 -28.766 -4.73 1 98.31 33 LEU B C 1
ATOM 3702 O O . LEU B 1 33 ? 2.455 -27.75 -4.363 1 98.31 33 LEU B O 1
ATOM 3706 N N . VAL B 1 34 ? 1.745 -29.062 -6.012 1 98.75 34 VAL B N 1
ATOM 3707 C CA . VAL B 1 34 ? 2.117 -28.219 -7.145 1 98.75 34 VAL B CA 1
ATOM 3708 C C . VAL B 1 34 ? 0.951 -28.125 -8.125 1 98.75 34 VAL B C 1
ATOM 3710 O O . VAL B 1 34 ? 0.328 -29.141 -8.453 1 98.75 34 VAL B O 1
ATOM 3713 N N . THR B 1 35 ? 0.536 -26.938 -8.438 1 98.81 35 THR B N 1
ATOM 3714 C CA . THR B 1 35 ? -0.406 -26.734 -9.531 1 98.81 35 THR B CA 1
ATOM 3715 C C . THR B 1 35 ? 0.234 -25.906 -10.648 1 98.81 35 THR B C 1
ATOM 3717 O O . THR B 1 35 ? 1.106 -25.078 -10.391 1 98.81 35 THR B O 1
ATOM 3720 N N . GLY B 1 36 ? -0.125 -26.203 -11.867 1 98.69 36 GLY B N 1
ATOM 3721 C CA . GLY B 1 36 ? 0.494 -25.484 -12.969 1 98.69 36 GLY B CA 1
ATOM 3722 C C . GLY B 1 36 ? -0.352 -25.484 -14.227 1 98.69 36 GLY B C 1
ATOM 3723 O O . GLY B 1 36 ? -1.262 -26.297 -14.375 1 98.69 36 GLY B O 1
ATOM 3724 N N . THR B 1 37 ? -0.1 -24.547 -15.07 1 97.81 37 THR B N 1
ATOM 3725 C CA . THR B 1 37 ? -0.717 -24.438 -16.391 1 97.81 37 THR B CA 1
ATOM 3726 C C . THR B 1 37 ? 0.347 -24.359 -17.469 1 97.81 37 THR B C 1
ATOM 3728 O O . THR B 1 37 ? 1.317 -23.609 -17.359 1 97.81 37 THR B O 1
ATOM 3731 N N . SER B 1 38 ? 0.193 -25.172 -18.578 1 95.81 38 SER B N 1
ATOM 3732 C CA . SER B 1 38 ? 1.105 -25.156 -19.719 1 95.81 38 SER B CA 1
ATOM 3733 C C . SER B 1 38 ? 2.529 -25.5 -19.281 1 95.81 38 SER B C 1
ATOM 3735 O O . SER B 1 38 ? 2.771 -26.562 -18.703 1 95.81 38 SER B O 1
ATOM 3737 N N . ILE B 1 39 ? 3.465 -24.641 -19.547 1 95.25 39 ILE B N 1
ATOM 3738 C CA . ILE B 1 39 ? 4.84 -24.922 -19.141 1 95.25 39 ILE B CA 1
ATOM 3739 C C . ILE B 1 39 ? 4.914 -25.094 -17.625 1 95.25 39 ILE B C 1
ATOM 3741 O O . ILE B 1 39 ? 5.742 -25.859 -17.125 1 95.25 39 ILE B O 1
ATOM 3745 N N . GLY B 1 40 ? 4.051 -24.406 -16.906 1 98.06 40 GLY B N 1
ATOM 3746 C CA . GLY B 1 40 ? 3.975 -24.594 -15.461 1 98.06 40 GLY B CA 1
ATOM 3747 C C . GLY B 1 40 ? 3.57 -26.016 -15.07 1 98.06 40 GLY B C 1
ATOM 3748 O O . GLY B 1 40 ? 4.066 -26.547 -14.078 1 98.06 40 GLY B O 1
ATOM 3749 N N . ALA B 1 41 ? 2.619 -26.578 -15.844 1 97.94 41 ALA B N 1
ATOM 3750 C CA . ALA B 1 41 ? 2.232 -27.969 -15.617 1 97.94 41 ALA B CA 1
ATOM 3751 C C . ALA B 1 41 ? 3.398 -28.906 -15.883 1 97.94 41 ALA B C 1
ATOM 3753 O O . ALA B 1 41 ? 3.635 -29.844 -15.117 1 97.94 41 ALA B O 1
ATOM 3754 N N . LEU B 1 42 ? 4.168 -28.641 -16.938 1 95.88 42 LEU B N 1
ATOM 3755 C CA . LEU B 1 42 ? 5.293 -29.484 -17.312 1 95.88 42 LEU B CA 1
ATOM 3756 C C . LEU B 1 42 ? 6.422 -29.391 -16.297 1 95.88 42 LEU B C 1
ATOM 3758 O O . LEU B 1 42 ? 6.91 -30.406 -15.797 1 95.88 42 LEU B O 1
ATOM 3762 N N . ASN B 1 43 ? 6.855 -28.156 -15.945 1 97.69 43 ASN B N 1
ATOM 3763 C CA . ASN B 1 43 ? 7.84 -27.953 -14.891 1 97.69 43 ASN B CA 1
ATOM 3764 C C . ASN B 1 43 ? 7.363 -28.547 -13.562 1 97.69 43 ASN B C 1
ATOM 3766 O O . ASN B 1 43 ? 8.141 -29.172 -12.836 1 97.69 43 ASN B O 1
ATOM 3770 N N . GLY B 1 44 ? 6.059 -28.359 -13.281 1 98.19 44 GLY B N 1
ATOM 3771 C CA . GLY B 1 44 ? 5.477 -28.875 -12.047 1 98.19 44 GLY B CA 1
ATOM 3772 C C . GLY B 1 44 ? 5.562 -30.375 -11.922 1 98.19 44 GLY B C 1
ATOM 3773 O O . GLY B 1 44 ? 5.758 -30.906 -10.82 1 98.19 44 GLY B O 1
ATOM 3774 N N . LEU B 1 45 ? 5.414 -31.062 -13.031 1 96.94 45 LEU B N 1
ATOM 3775 C CA . LEU B 1 45 ? 5.496 -32.531 -13.016 1 96.94 45 LEU B CA 1
ATOM 3776 C C . LEU B 1 45 ? 6.887 -32.969 -12.594 1 96.94 45 LEU B C 1
ATOM 3778 O O . LEU B 1 45 ? 7.02 -33.969 -11.844 1 96.94 45 LEU B O 1
ATOM 3782 N N . LEU B 1 46 ? 7.93 -32.281 -13.078 1 96.62 46 LEU B N 1
ATOM 3783 C CA . LEU B 1 46 ? 9.289 -32.594 -12.68 1 96.62 46 LEU B CA 1
ATOM 3784 C C . LEU B 1 46 ? 9.516 -32.344 -11.195 1 96.62 46 LEU B C 1
ATOM 3786 O O . LEU B 1 46 ? 10.234 -33.062 -10.523 1 96.62 46 LEU B O 1
ATOM 3790 N N . VAL B 1 47 ? 8.883 -31.312 -10.641 1 97.25 47 VAL B N 1
ATOM 3791 C CA . VAL B 1 47 ? 8.953 -31.016 -9.219 1 97.25 47 VAL B CA 1
ATOM 3792 C C . VAL B 1 47 ? 8.273 -32.125 -8.414 1 97.25 47 VAL B C 1
ATOM 3794 O O . VAL B 1 47 ? 8.82 -32.594 -7.414 1 97.25 47 VAL B O 1
ATOM 3797 N N . VAL B 1 48 ? 7.105 -32.594 -8.867 1 97.19 48 VAL B N 1
ATOM 3798 C CA . VAL B 1 48 ? 6.328 -33.625 -8.188 1 97.19 48 VAL B CA 1
ATOM 3799 C C . VAL B 1 48 ? 7.133 -34.906 -8.148 1 97.19 48 VAL B C 1
ATOM 3801 O O . VAL B 1 48 ? 7.094 -35.625 -7.148 1 97.19 48 VAL B O 1
ATOM 3804 N N . GLN B 1 49 ? 7.883 -35.156 -9.258 1 96.19 49 GLN B N 1
ATOM 3805 C CA . GLN B 1 49 ? 8.734 -36.344 -9.344 1 96.19 49 GLN B CA 1
ATOM 3806 C C . GLN B 1 49 ? 10.023 -36.156 -8.547 1 96.19 49 GLN B C 1
ATOM 3808 O O . GLN B 1 49 ? 10.867 -37.031 -8.508 1 96.19 49 GLN B O 1
ATOM 3813 N N . GLU B 1 50 ? 10.219 -34.906 -8.031 1 95.25 50 GLU B N 1
ATOM 3814 C CA . GLU B 1 50 ? 11.422 -34.531 -7.309 1 95.25 50 GLU B CA 1
ATOM 3815 C C . GLU B 1 50 ? 12.656 -34.656 -8.188 1 95.25 50 GLU B C 1
ATOM 3817 O O . GLU B 1 50 ? 13.719 -35.062 -7.719 1 95.25 50 GLU B O 1
ATOM 3822 N N . ASP B 1 51 ? 12.469 -34.438 -9.406 1 94.62 51 ASP B N 1
ATOM 3823 C CA . ASP B 1 51 ? 13.555 -34.469 -10.375 1 94.62 51 ASP B CA 1
ATOM 3824 C C . ASP B 1 51 ? 14.062 -33.062 -10.656 1 94.62 51 ASP B C 1
ATOM 3826 O O . ASP B 1 51 ? 14.094 -32.625 -11.812 1 94.62 51 ASP B O 1
ATOM 3830 N N . TYR B 1 52 ? 14.531 -32.438 -9.68 1 94.75 52 TYR B N 1
ATOM 3831 C CA . TYR B 1 52 ? 14.953 -31.062 -9.773 1 94.75 52 TYR B CA 1
ATOM 3832 C C . TYR B 1 52 ? 16.141 -30.906 -10.703 1 94.75 52 TYR B C 1
ATOM 3834 O O . TYR B 1 52 ? 16.188 -30 -11.531 1 94.75 52 TYR B O 1
ATOM 3842 N N . ASN B 1 53 ? 17.062 -31.781 -10.594 1 94 53 ASN B N 1
ATOM 3843 C CA . ASN B 1 53 ? 18.234 -31.719 -11.453 1 94 53 ASN B CA 1
ATOM 3844 C C . ASN B 1 53 ? 17.859 -31.844 -12.93 1 94 53 ASN B C 1
ATOM 3846 O O . ASN B 1 53 ? 18.438 -31.172 -13.781 1 94 53 ASN B O 1
ATOM 3850 N N . THR B 1 54 ? 16.953 -32.75 -13.141 1 93.75 54 THR B N 1
ATOM 3851 C CA . THR B 1 54 ? 16.453 -32.906 -14.508 1 93.75 54 THR B CA 1
ATOM 3852 C C . THR B 1 54 ? 15.805 -31.609 -15.008 1 93.75 54 THR B C 1
ATOM 3854 O O . THR B 1 54 ? 16 -31.219 -16.156 1 93.75 54 THR B O 1
ATOM 3857 N N . LEU B 1 55 ? 15.062 -31 -14.172 1 94.69 55 LEU B N 1
ATOM 3858 C CA . LEU B 1 55 ? 14.43 -29.719 -14.5 1 94.69 55 LEU B CA 1
ATOM 3859 C C . LEU B 1 55 ? 15.469 -28.688 -14.898 1 94.69 55 LEU B C 1
ATOM 3861 O O . LEU B 1 55 ? 15.344 -28.047 -15.945 1 94.69 55 LEU B O 1
ATOM 3865 N N . TYR B 1 56 ? 16.547 -28.609 -14.156 1 93.44 56 TYR B N 1
ATOM 3866 C CA . TYR B 1 56 ? 17.594 -27.625 -14.414 1 93.44 56 TYR B CA 1
ATOM 3867 C C . TYR B 1 56 ? 18.344 -27.938 -15.703 1 93.44 56 TYR B C 1
ATOM 3869 O O . TYR B 1 56 ? 18.547 -27.047 -16.531 1 93.44 56 TYR B O 1
ATOM 3877 N N . ARG B 1 57 ? 18.609 -29.141 -15.883 1 91 57 ARG B N 1
ATOM 3878 C CA . ARG B 1 57 ? 19.359 -29.594 -17.062 1 91 57 ARG B CA 1
ATOM 3879 C C . ARG B 1 57 ? 18.531 -29.375 -18.328 1 91 57 ARG B C 1
ATOM 3881 O O . ARG B 1 57 ? 19.078 -29 -19.375 1 91 57 ARG B O 1
ATOM 3888 N N . LEU B 1 58 ? 17.297 -29.688 -18.172 1 90.19 58 LEU B N 1
ATOM 3889 C CA . LEU B 1 58 ? 16.391 -29.516 -19.297 1 90.19 58 LEU B CA 1
ATOM 3890 C C . LEU B 1 58 ? 16.484 -28.094 -19.844 1 90.19 58 LEU B C 1
ATOM 3892 O O . LEU B 1 58 ? 16.703 -27.891 -21.047 1 90.19 58 LEU B O 1
ATOM 3896 N N . TRP B 1 59 ? 16.391 -27.156 -19.016 1 92.31 59 TRP B N 1
ATOM 3897 C CA . TRP B 1 59 ? 16.375 -25.766 -19.453 1 92.31 59 TRP B CA 1
ATOM 3898 C C . TRP B 1 59 ? 17.781 -25.281 -19.812 1 92.31 59 TRP B C 1
ATOM 3900 O O . TRP B 1 59 ? 17.938 -24.344 -20.594 1 92.31 59 TRP B O 1
ATOM 3910 N N . ASP B 1 60 ? 18.766 -25.922 -19.281 1 89.31 60 ASP B N 1
ATOM 3911 C CA . ASP B 1 60 ? 20.156 -25.594 -19.625 1 89.31 60 ASP B CA 1
ATOM 3912 C C . ASP B 1 60 ? 20.5 -26.078 -21.031 1 89.31 60 ASP B C 1
ATOM 3914 O O . ASP B 1 60 ? 21.344 -25.5 -21.703 1 89.31 60 ASP B O 1
ATOM 3918 N N . GLU B 1 61 ? 19.719 -27.125 -21.484 1 86.12 61 GLU B N 1
ATOM 3919 C CA . GLU B 1 61 ? 20.188 -27.797 -22.703 1 86.12 61 GLU B CA 1
ATOM 3920 C C . GLU B 1 61 ? 19.156 -27.672 -23.828 1 86.12 61 GLU B C 1
ATOM 3922 O O . GLU B 1 61 ? 19.484 -27.859 -25 1 86.12 61 GLU B O 1
ATOM 3927 N N . ILE B 1 62 ? 17.984 -27.344 -23.5 1 82.81 62 ILE B N 1
ATOM 3928 C CA . ILE B 1 62 ? 16.906 -27.406 -24.469 1 82.81 62 ILE B CA 1
ATOM 3929 C C . ILE B 1 62 ? 17.172 -26.422 -25.609 1 82.81 62 ILE B C 1
ATOM 3931 O O . ILE B 1 62 ? 17.688 -25.328 -25.375 1 82.81 62 ILE B O 1
ATOM 3935 N N . THR B 1 63 ? 16.875 -26.844 -26.844 1 74.31 63 THR B N 1
ATOM 3936 C CA . THR B 1 63 ? 16.969 -26.016 -28.047 1 74.31 63 THR B CA 1
ATOM 3937 C C . THR B 1 63 ? 15.656 -26.016 -28.812 1 74.31 63 THR B C 1
ATOM 3939 O O . THR B 1 63 ? 14.789 -26.859 -28.578 1 74.31 63 THR B O 1
ATOM 3942 N N . ILE B 1 64 ? 15.523 -25.047 -29.719 1 69.19 64 ILE B N 1
ATOM 3943 C CA . ILE B 1 64 ? 14.289 -24.891 -30.469 1 69.19 64 ILE B CA 1
ATOM 3944 C C . ILE B 1 64 ? 14.008 -26.141 -31.297 1 69.19 64 ILE B C 1
ATOM 3946 O O . ILE B 1 64 ? 12.859 -26.547 -31.469 1 69.19 64 ILE B O 1
ATOM 3950 N N . SER B 1 65 ? 14.992 -26.656 -31.844 1 66.62 65 SER B N 1
ATOM 3951 C CA . SER B 1 65 ? 14.852 -27.844 -32.688 1 66.62 65 SER B CA 1
ATOM 3952 C C . SER B 1 65 ? 14.266 -29.016 -31.906 1 66.62 65 SER B C 1
ATOM 3954 O O . SER B 1 65 ? 13.656 -29.906 -32.5 1 66.62 65 SER B O 1
ATOM 3956 N N . GLU B 1 66 ? 14.469 -28.969 -30.703 1 69.06 66 GLU B N 1
ATOM 3957 C CA . GLU B 1 66 ? 13.945 -30.016 -29.828 1 69.06 66 GLU B CA 1
ATOM 3958 C C . GLU B 1 66 ? 12.477 -29.766 -29.5 1 69.06 66 GLU B C 1
ATOM 3960 O O . GLU B 1 66 ? 11.781 -30.672 -29.016 1 69.06 66 GLU B O 1
ATOM 3965 N N . VAL B 1 67 ? 12.086 -28.594 -29.812 1 67.81 67 VAL B N 1
ATOM 3966 C CA . VAL B 1 67 ? 10.711 -28.266 -29.453 1 67.81 67 VAL B CA 1
ATOM 3967 C C . VAL B 1 67 ? 9.836 -28.266 -30.703 1 67.81 67 VAL B C 1
ATOM 3969 O O . VAL B 1 67 ? 8.742 -28.844 -30.703 1 67.81 67 VAL B O 1
ATOM 3972 N N . LEU B 1 68 ? 10.328 -27.594 -31.703 1 66.44 68 LEU B N 1
ATOM 3973 C CA . LEU B 1 68 ? 9.57 -27.453 -32.938 1 66.44 68 LEU B CA 1
ATOM 3974 C C . LEU B 1 68 ? 10.352 -28.016 -34.125 1 66.44 68 LEU B C 1
ATOM 3976 O O . LEU B 1 68 ? 11.555 -27.766 -34.25 1 66.44 68 LEU B O 1
ATOM 3980 N N . GLU B 1 69 ? 9.805 -28.875 -34.906 1 58.06 69 GLU B N 1
ATOM 3981 C CA . GLU B 1 69 ? 10.484 -29.359 -36.094 1 58.06 69 GLU B CA 1
ATOM 3982 C C . GLU B 1 69 ? 10.578 -28.25 -37.156 1 58.06 69 GLU B C 1
ATOM 3984 O O . GLU B 1 69 ? 11.617 -28.094 -37.812 1 58.06 69 GLU B O 1
ATOM 3989 N N . ASP B 1 70 ? 9.414 -27.547 -37.531 1 55.38 70 ASP B N 1
ATOM 3990 C CA . ASP B 1 70 ? 9.406 -26.469 -38.531 1 55.38 70 ASP B CA 1
ATOM 3991 C C . ASP B 1 70 ? 8.922 -25.156 -37.906 1 55.38 70 ASP B C 1
ATOM 3993 O O . ASP B 1 70 ? 7.723 -24.938 -37.719 1 55.38 70 ASP B O 1
ATOM 3997 N N . PRO B 1 71 ? 9.914 -24.422 -37.312 1 50.88 71 PRO B N 1
ATOM 3998 C CA . PRO B 1 71 ? 9.484 -23.203 -36.625 1 50.88 71 PRO B CA 1
ATOM 3999 C C . PRO B 1 71 ? 8.648 -22.281 -37.531 1 50.88 71 PRO B C 1
ATOM 4001 O O . PRO B 1 71 ? 9.086 -21.922 -38.625 1 50.88 71 PRO B O 1
ATOM 4004 N N . VAL B 1 72 ? 7.379 -22.5 -37.688 1 45.88 72 VAL B N 1
ATOM 4005 C CA . VAL B 1 72 ? 6.527 -21.547 -38.375 1 45.88 72 VAL B CA 1
ATOM 4006 C C . VAL B 1 72 ? 6.551 -20.203 -37.656 1 45.88 72 VAL B C 1
ATOM 4008 O O . VAL B 1 72 ? 6.633 -20.156 -36.438 1 45.88 72 VAL B O 1
ATOM 4011 N N . ASN B 1 73 ? 6.957 -19.094 -38.375 1 44.25 73 ASN B N 1
ATOM 4012 C CA . ASN B 1 73 ? 6.922 -17.703 -37.906 1 44.25 73 ASN B CA 1
ATOM 4013 C C . ASN B 1 73 ? 5.566 -17.344 -37.312 1 44.25 73 ASN B C 1
ATOM 4015 O O . ASN B 1 73 ? 4.645 -16.969 -38.031 1 44.25 73 ASN B O 1
ATOM 4019 N N . PHE B 1 74 ? 5.07 -18 -36.406 1 43.41 74 PHE B N 1
ATOM 4020 C CA . PHE B 1 74 ? 3.803 -17.547 -35.844 1 43.41 74 PHE B CA 1
ATOM 4021 C C . PHE B 1 74 ? 3.992 -16.25 -35.094 1 43.41 74 PHE B C 1
ATOM 4023 O O . PHE B 1 74 ? 4.707 -16.203 -34.094 1 43.41 74 PHE B O 1
ATOM 4030 N N . ASN B 1 75 ? 4.012 -15.109 -35.781 1 42.16 75 ASN B N 1
ATOM 4031 C CA . ASN B 1 75 ? 3.91 -13.812 -35.125 1 42.16 75 ASN B CA 1
ATOM 4032 C C . ASN B 1 75 ? 2.703 -13.758 -34.188 1 42.16 75 ASN B C 1
ATOM 4034 O O . ASN B 1 75 ? 1.743 -13.031 -34.438 1 42.16 75 ASN B O 1
ATOM 4038 N N . PHE B 1 76 ? 2.145 -14.859 -33.688 1 42.62 76 PHE B N 1
ATOM 4039 C CA . PHE B 1 76 ? 0.902 -14.711 -32.938 1 42.62 76 PHE B CA 1
ATOM 4040 C C . PHE B 1 76 ? 1.148 -14.008 -31.609 1 42.62 76 PHE B C 1
ATOM 4042 O O . PHE B 1 76 ? 1.992 -14.438 -30.812 1 42.62 76 PHE B O 1
ATOM 4049 N N . SER B 1 77 ? 0.857 -12.797 -31.516 1 46.62 77 SER B N 1
ATOM 4050 C CA . SER B 1 77 ? 0.783 -12.172 -30.203 1 46.62 77 SER B CA 1
ATOM 4051 C C . SER B 1 77 ? -0.155 -12.938 -29.281 1 46.62 77 SER B C 1
ATOM 4053 O O . SER B 1 77 ? -1.324 -12.578 -29.125 1 46.62 77 SER B O 1
ATOM 4055 N N . ILE B 1 78 ? -0.061 -14.195 -29.109 1 45.94 78 ILE B N 1
ATOM 4056 C CA . ILE B 1 78 ? -0.847 -15.047 -28.219 1 45.94 78 ILE B CA 1
ATOM 4057 C C . ILE B 1 78 ? -0.974 -14.375 -26.844 1 45.94 78 ILE B C 1
ATOM 4059 O O . ILE B 1 78 ? -1.95 -14.594 -26.125 1 45.94 78 ILE B O 1
ATOM 4063 N N . ASP B 1 79 ? 0.055 -13.633 -26.578 1 49.62 79 ASP B N 1
ATOM 4064 C CA . ASP B 1 79 ? -0.02 -12.953 -25.281 1 49.62 79 ASP B CA 1
ATOM 4065 C C . ASP B 1 79 ? -1.302 -12.133 -25.172 1 49.62 79 ASP B C 1
ATOM 4067 O O . ASP B 1 79 ? -1.942 -12.117 -24.109 1 49.62 79 ASP B O 1
ATOM 4071 N N . SER B 1 80 ? -1.593 -11.461 -26.328 1 47.09 80 SER B N 1
ATOM 4072 C CA . SER B 1 80 ? -2.809 -10.656 -26.344 1 47.09 80 SER B CA 1
ATOM 4073 C C . SER B 1 80 ? -4.055 -11.531 -26.297 1 47.09 80 SER B C 1
ATOM 4075 O O . SER B 1 80 ? -5.086 -11.125 -25.766 1 47.09 80 SER B O 1
ATOM 4077 N N . MET B 1 81 ? -3.918 -12.656 -26.828 1 47.03 81 MET B N 1
ATOM 4078 C CA . MET B 1 81 ? -5.098 -13.508 -26.906 1 47.03 81 MET B CA 1
ATOM 4079 C C . MET B 1 81 ? -5.41 -14.117 -25.531 1 47.03 81 MET B C 1
ATOM 4081 O O . MET B 1 81 ? -6.574 -14.258 -25.172 1 47.03 81 MET B O 1
ATOM 4085 N N . LEU B 1 82 ? -4.395 -14.484 -24.922 1 48.53 82 LEU B N 1
ATOM 4086 C CA . LEU B 1 82 ? -4.559 -15.062 -23.594 1 48.53 82 LEU B CA 1
ATOM 4087 C C . LEU B 1 82 ? -5.18 -14.062 -22.641 1 48.53 82 LEU B C 1
ATOM 4089 O O . LEU B 1 82 ? -5.824 -14.445 -21.656 1 48.53 82 LEU B O 1
ATOM 4093 N N . SER B 1 83 ? -4.945 -12.766 -22.953 1 45.81 83 SER B N 1
ATOM 4094 C CA . SER B 1 83 ? -5.473 -11.75 -22.047 1 45.81 83 SER B CA 1
ATOM 4095 C C . SER B 1 83 ? -6.938 -11.445 -22.359 1 45.81 83 SER B C 1
ATOM 4097 O O . SER B 1 83 ? -7.613 -10.781 -21.562 1 45.81 83 SER B O 1
ATOM 4099 N N . GLN B 1 84 ? -7.523 -11.953 -23.562 1 40.66 84 GLN B N 1
ATOM 4100 C CA . GLN B 1 84 ? -8.883 -11.602 -23.953 1 40.66 84 GLN B CA 1
ATOM 4101 C C . GLN B 1 84 ? -9.773 -12.836 -24.031 1 40.66 84 GLN B C 1
ATOM 4103 O O . GLN B 1 84 ? -9.93 -13.445 -25.094 1 40.66 84 GLN B O 1
ATOM 4108 N N . THR B 1 85 ? -10.297 -13.266 -22.984 1 45.69 85 THR B N 1
ATOM 4109 C CA . THR B 1 85 ? -11.117 -14.461 -22.828 1 45.69 85 THR B CA 1
ATOM 4110 C C . THR B 1 85 ? -12.305 -14.422 -23.797 1 45.69 85 THR B C 1
ATOM 4112 O O . THR B 1 85 ? -12.727 -15.469 -24.297 1 45.69 85 THR B O 1
ATOM 4115 N N . ASN B 1 86 ? -12.906 -13.258 -24.031 1 43.94 86 ASN B N 1
ATOM 4116 C CA . ASN B 1 86 ? -14.164 -13.156 -24.766 1 43.94 86 ASN B CA 1
ATOM 4117 C C . ASN B 1 86 ? -13.992 -13.5 -26.234 1 43.94 86 ASN B C 1
ATOM 4119 O O . ASN B 1 86 ? -14.969 -13.68 -26.953 1 43.94 86 ASN B O 1
ATOM 4123 N N . LEU B 1 87 ? -12.844 -13.5 -26.656 1 43.5 87 LEU B N 1
ATOM 4124 C CA . LEU B 1 87 ? -12.664 -13.648 -28.094 1 43.5 87 LEU B CA 1
ATOM 4125 C C . LEU B 1 87 ? -12.148 -15.039 -28.438 1 43.5 87 LEU B C 1
ATOM 4127 O O . LEU B 1 87 ? -11.719 -15.281 -29.578 1 43.5 87 LEU B O 1
ATOM 4131 N N . ILE B 1 88 ? -12.297 -15.906 -27.5 1 49.53 88 ILE B N 1
ATOM 4132 C CA . ILE B 1 88 ? -11.68 -17.203 -27.719 1 49.53 88 ILE B CA 1
ATOM 4133 C C . ILE B 1 88 ? -12.477 -18 -28.75 1 49.53 88 ILE B C 1
ATOM 4135 O O . ILE B 1 88 ? -11.906 -18.609 -29.656 1 49.53 88 ILE B O 1
ATOM 4139 N N . LYS B 1 89 ? -13.836 -18.016 -28.703 1 53.31 89 LYS B N 1
ATOM 4140 C CA . LYS B 1 89 ? -14.672 -18.859 -29.562 1 53.31 89 LYS B CA 1
ATOM 4141 C C . LYS B 1 89 ? -14.5 -18.469 -31.031 1 53.31 89 LYS B C 1
ATOM 4143 O O . LYS B 1 89 ? -14.258 -19.328 -31.875 1 53.31 89 LYS B O 1
ATOM 4148 N N . PRO B 1 90 ? -14.688 -17.156 -31.234 1 46 90 PRO B N 1
ATOM 4149 C CA . PRO B 1 90 ? -14.5 -16.812 -32.656 1 46 90 PRO B CA 1
ATOM 4150 C C . PRO B 1 90 ? -13.086 -17.109 -33.156 1 46 90 PRO B C 1
ATOM 4152 O O . PRO B 1 90 ? -12.898 -17.469 -34.312 1 46 90 PRO B O 1
ATOM 4155 N N . PHE B 1 91 ? -12.219 -16.984 -32.312 1 47.94 91 PHE B N 1
ATOM 4156 C CA . PHE B 1 91 ? -10.828 -17.219 -32.688 1 47.94 91 PHE B CA 1
ATOM 4157 C C . PHE B 1 91 ? -10.602 -18.656 -33.094 1 47.94 91 PHE B C 1
ATOM 4159 O O . PHE B 1 91 ? -10.008 -18.938 -34.125 1 47.94 91 PHE B O 1
ATOM 4166 N N . PHE B 1 92 ? -11.18 -19.531 -32.438 1 52 92 PHE B N 1
ATOM 4167 C CA . PHE B 1 92 ? -10.898 -20.938 -32.688 1 52 92 PHE B CA 1
ATOM 4168 C C . PHE B 1 92 ? -11.68 -21.422 -33.906 1 52 92 PHE B C 1
ATOM 4170 O O . PHE B 1 92 ? -11.25 -22.344 -34.594 1 52 92 PHE B O 1
ATOM 4177 N N . LYS B 1 93 ? -12.797 -20.844 -34.25 1 52.78 93 LYS B N 1
ATOM 4178 C CA . LYS B 1 93 ? -13.562 -21.219 -35.438 1 52.78 93 LYS B CA 1
ATOM 4179 C C . LYS B 1 93 ? -12.734 -21.047 -36.688 1 52.78 93 LYS B C 1
ATOM 4181 O O . LYS B 1 93 ? -12.875 -21.812 -37.625 1 52.78 93 LYS B O 1
ATOM 4186 N N . SER B 1 94 ? -11.852 -20.047 -36.594 1 47.22 94 SER B N 1
ATOM 4187 C CA . SER B 1 94 ? -11.07 -19.766 -37.812 1 47.22 94 SER B CA 1
ATOM 4188 C C . SER B 1 94 ? -9.914 -20.75 -37.938 1 47.22 94 SER B C 1
ATOM 4190 O O . SER B 1 94 ? -9.328 -20.891 -39.031 1 47.22 94 SER B O 1
ATOM 4192 N N . TYR B 1 95 ? -9.656 -21.484 -36.906 1 48.81 95 TYR B N 1
ATOM 4193 C CA . TYR B 1 95 ? -8.484 -22.344 -37 1 48.81 95 TYR B CA 1
ATOM 4194 C C . TYR B 1 95 ? -8.875 -23.812 -36.906 1 48.81 95 TYR B C 1
ATOM 4196 O O . TYR B 1 95 ? -8.031 -24.672 -36.656 1 48.81 95 TYR B O 1
ATOM 4204 N N . ILE B 1 96 ? -10.047 -24.125 -37.031 1 47.19 96 ILE B N 1
ATOM 4205 C CA . ILE B 1 96 ? -10.586 -25.484 -36.875 1 47.19 96 ILE B CA 1
ATOM 4206 C C . ILE B 1 96 ? -9.852 -26.438 -37.812 1 47.19 96 ILE B C 1
ATOM 4208 O O . ILE B 1 96 ? -9.617 -27.594 -37.469 1 47.19 96 ILE B O 1
ATOM 4212 N N . ASN B 1 97 ? -9.344 -25.828 -38.906 1 47.66 97 ASN B N 1
ATOM 4213 C CA . ASN B 1 97 ? -8.711 -26.703 -39.875 1 47.66 97 ASN B CA 1
ATOM 4214 C C . ASN B 1 97 ? -7.195 -26.703 -39.75 1 47.66 97 ASN B C 1
ATOM 4216 O O . ASN B 1 97 ? -6.492 -27.328 -40.531 1 47.66 97 ASN B O 1
ATOM 4220 N N . GLU B 1 98 ? -6.637 -25.953 -38.812 1 53.53 98 GLU B N 1
ATOM 4221 C CA . GLU B 1 98 ? -5.188 -25.844 -38.688 1 53.53 98 GLU B CA 1
ATOM 4222 C C . GLU B 1 98 ? -4.609 -26.938 -37.812 1 53.53 98 GLU B C 1
ATOM 4224 O O . GLU B 1 98 ? -5.254 -27.375 -36.844 1 53.53 98 GLU B O 1
ATOM 4229 N N . LYS B 1 99 ? -3.598 -27.734 -38.312 1 58.53 99 LYS B N 1
ATOM 4230 C CA . LYS B 1 99 ? -3.002 -28.906 -37.656 1 58.53 99 LYS B CA 1
ATOM 4231 C C . LYS B 1 99 ? -1.897 -28.484 -36.688 1 58.53 99 LYS B C 1
ATOM 4233 O O . LYS B 1 99 ? -1.293 -29.328 -36.031 1 58.53 99 LYS B O 1
ATOM 4238 N N . GLY B 1 100 ? -1.777 -27.266 -36.281 1 59.38 100 GLY B N 1
ATOM 4239 C CA . GLY B 1 100 ? -0.72 -26.781 -35.406 1 59.38 100 GLY B CA 1
ATOM 4240 C C . GLY B 1 100 ? 0.651 -27.312 -35.781 1 59.38 100 GLY B C 1
ATOM 4241 O O . GLY B 1 100 ? 0.773 -28.156 -36.656 1 59.38 100 GLY B O 1
ATOM 4242 N N . ALA B 1 101 ? 1.821 -26.781 -35.156 1 65.44 101 ALA B N 1
ATOM 4243 C CA . ALA B 1 101 ? 3.191 -27.203 -35.438 1 65.44 101 ALA B CA 1
ATOM 4244 C C . ALA B 1 101 ? 3.432 -28.625 -34.906 1 65.44 101 ALA B C 1
ATOM 4246 O O . ALA B 1 101 ? 2.756 -29.094 -34 1 65.44 101 ALA B O 1
ATOM 4247 N N . ASP B 1 102 ? 4.25 -29.328 -35.625 1 67.31 102 ASP B N 1
ATOM 4248 C CA . ASP B 1 102 ? 4.613 -30.672 -35.188 1 67.31 102 ASP B CA 1
ATOM 4249 C C . ASP B 1 102 ? 5.5 -30.625 -33.938 1 67.31 102 ASP B C 1
ATOM 4251 O O . ASP B 1 102 ? 6.648 -30.188 -34 1 67.31 102 ASP B O 1
ATOM 4255 N N . ILE B 1 103 ? 4.918 -31 -32.75 1 73.25 103 ILE B N 1
ATOM 4256 C CA . ILE B 1 103 ? 5.633 -30.938 -31.484 1 73.25 103 ILE B CA 1
ATOM 4257 C C . ILE B 1 103 ? 6.066 -32.344 -31.062 1 73.25 103 ILE B C 1
ATOM 4259 O O . ILE B 1 103 ? 6.281 -32.594 -29.859 1 73.25 103 ILE B O 1
ATOM 4263 N N . THR B 1 104 ? 6.191 -33.219 -31.938 1 78.25 104 THR B N 1
ATOM 4264 C CA . THR B 1 104 ? 6.555 -34.594 -31.656 1 78.25 104 THR B CA 1
ATOM 4265 C C . THR B 1 104 ? 7.883 -34.656 -30.906 1 78.25 104 THR B C 1
ATOM 4267 O O . THR B 1 104 ? 8.023 -35.406 -29.938 1 78.25 104 THR B O 1
ATOM 4270 N N . PRO B 1 105 ? 8.852 -33.875 -31.297 1 77.06 105 PRO B N 1
ATOM 4271 C CA . PRO B 1 105 ? 10.109 -33.906 -30.547 1 77.06 105 PRO B CA 1
ATOM 4272 C C . PRO B 1 105 ? 9.93 -33.5 -29.078 1 77.06 105 PRO B C 1
ATOM 4274 O O . PRO B 1 105 ? 10.523 -34.125 -28.188 1 77.06 105 PRO B O 1
ATOM 4277 N N . LEU B 1 106 ? 9.164 -32.562 -28.859 1 80.31 106 LEU B N 1
ATOM 4278 C CA . LEU B 1 106 ? 8.906 -32.125 -27.484 1 80.31 106 LEU B CA 1
ATOM 4279 C C . LEU B 1 106 ? 8.203 -33.25 -26.703 1 80.31 106 LEU B C 1
ATOM 4281 O O . LEU B 1 106 ? 8.555 -33.5 -25.547 1 80.31 106 LEU B O 1
ATOM 4285 N N . LYS B 1 107 ? 7.254 -33.875 -27.281 1 85.19 107 LYS B N 1
ATOM 4286 C CA . LYS B 1 107 ? 6.516 -34.938 -26.641 1 85.19 107 LYS B CA 1
ATOM 4287 C C . LYS B 1 107 ? 7.445 -36.094 -26.25 1 85.19 107 LYS B C 1
ATOM 4289 O O . LYS B 1 107 ? 7.32 -36.656 -25.172 1 85.19 107 LYS B O 1
ATOM 4294 N N . ASN B 1 108 ? 8.367 -36.344 -27.141 1 85.19 108 ASN B N 1
ATOM 4295 C CA . ASN B 1 108 ? 9.32 -37.406 -26.875 1 85.19 108 ASN B CA 1
ATOM 4296 C C . ASN B 1 108 ? 10.195 -37.094 -25.672 1 85.19 108 ASN B C 1
ATOM 4298 O O . ASN B 1 108 ? 10.438 -37.969 -24.828 1 85.19 108 ASN B O 1
ATOM 4302 N N . ILE B 1 109 ? 10.633 -35.938 -25.594 1 85.31 109 ILE B N 1
ATOM 4303 C CA . ILE B 1 109 ? 11.461 -35.5 -24.469 1 85.31 109 ILE B CA 1
ATOM 4304 C C . ILE B 1 109 ? 10.656 -35.594 -23.172 1 85.31 109 ILE B C 1
ATOM 4306 O O . ILE B 1 109 ? 11.156 -36.125 -22.172 1 85.31 109 ILE B O 1
ATOM 4310 N N . LEU B 1 110 ? 9.445 -35.188 -23.219 1 88.56 110 LEU B N 1
ATOM 4311 C CA . LEU B 1 110 ? 8.586 -35.188 -22.031 1 88.56 110 LEU B CA 1
ATOM 4312 C C . LEU B 1 110 ? 8.297 -36.594 -21.547 1 88.56 110 LEU B C 1
ATOM 4314 O O . LEU B 1 110 ? 8.359 -36.844 -20.344 1 88.56 110 LEU B O 1
ATOM 4318 N N . HIS B 1 111 ? 8.055 -37.438 -22.484 1 91.44 111 HIS B N 1
ATOM 4319 C CA . HIS B 1 111 ? 7.797 -38.812 -22.125 1 91.44 111 HIS B CA 1
ATOM 4320 C C . HIS B 1 111 ? 9.047 -39.469 -21.547 1 91.44 111 HIS B C 1
ATOM 4322 O O . HIS B 1 111 ? 8.945 -40.312 -20.641 1 91.44 111 HIS B O 1
ATOM 4328 N N . ALA B 1 112 ? 10.18 -39.094 -22.062 1 89.94 112 ALA B N 1
ATOM 4329 C CA . ALA B 1 112 ? 11.438 -39.656 -21.578 1 89.94 112 ALA B CA 1
ATOM 4330 C C . ALA B 1 112 ? 11.727 -39.219 -20.141 1 89.94 112 ALA B C 1
ATOM 4332 O O . ALA B 1 112 ? 12.367 -39.969 -19.391 1 89.94 112 ALA B O 1
ATOM 4333 N N . LEU B 1 113 ? 11.203 -38.156 -19.766 1 90.62 113 LEU B N 1
ATOM 4334 C CA . LEU B 1 113 ? 11.477 -37.594 -18.453 1 90.62 113 LEU B CA 1
ATOM 4335 C C . LEU B 1 113 ? 10.414 -38 -17.453 1 90.62 113 LEU B C 1
ATOM 4337 O O . LEU B 1 113 ? 10.586 -37.812 -16.234 1 90.62 113 LEU B O 1
ATOM 4341 N N . TYR B 1 114 ? 9.375 -38.625 -17.938 1 93.56 114 TYR B N 1
ATOM 4342 C CA . TYR B 1 114 ? 8.242 -38.969 -17.109 1 93.56 114 TYR B CA 1
ATOM 4343 C C . TYR B 1 114 ? 8.492 -40.312 -16.391 1 93.56 114 TYR B C 1
ATOM 4345 O O . TYR B 1 114 ? 8.953 -41.281 -17.016 1 93.56 114 TYR B O 1
ATOM 4353 N N . ASN B 1 115 ? 8.344 -40.344 -15.164 1 94.12 115 ASN B N 1
ATOM 4354 C CA . ASN B 1 115 ? 8.367 -41.562 -14.336 1 94.12 115 ASN B CA 1
ATOM 4355 C C . ASN B 1 115 ? 7.047 -41.75 -13.594 1 94.12 115 ASN B C 1
ATOM 4357 O O . ASN B 1 115 ? 6.77 -41.031 -12.625 1 94.12 115 ASN B O 1
ATOM 4361 N N . GLU B 1 116 ? 6.309 -42.719 -13.977 1 92.75 116 GLU B N 1
ATOM 4362 C CA . GLU B 1 116 ? 4.957 -42.938 -13.469 1 92.75 116 GLU B CA 1
ATOM 4363 C C . GLU B 1 116 ? 4.973 -43.219 -11.969 1 92.75 116 GLU B C 1
ATOM 4365 O O . GLU B 1 116 ? 4.133 -42.688 -11.234 1 92.75 116 GLU B O 1
ATOM 4370 N N . GLU B 1 117 ? 5.871 -44 -11.539 1 93.12 117 GLU B N 1
ATOM 4371 C CA . GLU B 1 117 ? 5.965 -44.344 -10.117 1 93.12 117 GLU B CA 1
ATOM 4372 C C . GLU B 1 117 ? 6.25 -43.094 -9.273 1 93.12 117 GLU B C 1
ATOM 4374 O O . GLU B 1 117 ? 5.605 -42.906 -8.242 1 93.12 117 GLU B O 1
ATOM 4379 N N . LYS B 1 118 ? 7.125 -42.312 -9.734 1 92.81 118 LYS B N 1
ATOM 4380 C CA . LYS B 1 118 ? 7.453 -41.094 -9 1 92.81 118 LYS B CA 1
ATOM 4381 C C . LYS B 1 118 ? 6.301 -40.094 -9.047 1 92.81 118 LYS B C 1
ATOM 4383 O O . LYS B 1 118 ? 6.02 -39.438 -8.055 1 92.81 118 LYS B O 1
ATOM 4388 N N . ALA B 1 119 ? 5.652 -40 -10.141 1 92.81 119 ALA B N 1
ATOM 4389 C CA . ALA B 1 119 ? 4.57 -39.031 -10.32 1 92.81 119 ALA B CA 1
ATOM 4390 C C . ALA B 1 119 ? 3.393 -39.375 -9.406 1 92.81 119 ALA B C 1
ATOM 4392 O O . ALA B 1 119 ? 2.816 -38.469 -8.789 1 92.81 119 ALA B O 1
ATOM 4393 N N . PHE B 1 120 ? 3.039 -40.625 -9.281 1 93.06 120 PHE B N 1
ATOM 4394 C CA . PHE B 1 120 ? 1.819 -40.969 -8.57 1 93.06 120 PHE B CA 1
ATOM 4395 C C . PHE B 1 120 ? 2.129 -41.375 -7.137 1 93.06 120 PHE B C 1
ATOM 4397 O O . PHE B 1 120 ? 1.291 -41.219 -6.246 1 93.06 120 PHE B O 1
ATOM 4404 N N . ASN B 1 121 ? 3.324 -41.875 -6.828 1 90.25 121 ASN B N 1
ATOM 4405 C CA . ASN B 1 121 ? 3.607 -42.406 -5.5 1 90.25 121 ASN B CA 1
ATOM 4406 C C . ASN B 1 121 ? 4.297 -41.375 -4.613 1 90.25 121 ASN B C 1
ATOM 4408 O O . ASN B 1 121 ? 4.406 -41.562 -3.402 1 90.25 121 ASN B O 1
ATOM 4412 N N . ASN B 1 122 ? 4.715 -40.344 -5.188 1 89.56 122 ASN B N 1
ATOM 4413 C CA . ASN B 1 122 ? 5.32 -39.281 -4.387 1 89.56 122 ASN B CA 1
ATOM 4414 C C . ASN B 1 122 ? 4.289 -38.594 -3.516 1 89.56 122 ASN B C 1
ATOM 4416 O O . ASN B 1 122 ? 3.098 -38.562 -3.836 1 89.56 122 ASN B O 1
ATOM 4420 N N . LYS B 1 123 ? 4.715 -38 -2.428 1 92.75 123 LYS B N 1
ATOM 4421 C CA . LYS B 1 123 ? 3.854 -37.344 -1.441 1 92.75 123 LYS B CA 1
ATOM 4422 C C . LYS B 1 123 ? 3.357 -36 -1.948 1 92.75 123 LYS B C 1
ATOM 4424 O O . LYS B 1 123 ? 2.34 -35.5 -1.476 1 92.75 123 LYS B O 1
ATOM 4429 N N . ILE B 1 124 ? 4.074 -35.406 -2.869 1 97.12 124 ILE B N 1
ATOM 4430 C CA . ILE B 1 124 ? 3.674 -34.125 -3.389 1 97.12 124 ILE B CA 1
ATOM 4431 C C . ILE B 1 124 ? 2.473 -34.281 -4.316 1 97.12 124 ILE B C 1
ATOM 4433 O O . ILE B 1 124 ? 2.541 -35 -5.309 1 97.12 124 ILE B O 1
ATOM 4437 N N . ASP B 1 125 ? 1.378 -33.625 -4.02 1 97.75 125 ASP B N 1
ATOM 4438 C CA . ASP B 1 125 ? 0.186 -33.656 -4.859 1 97.75 125 ASP B CA 1
ATOM 4439 C C . ASP B 1 125 ? 0.365 -32.781 -6.105 1 97.75 125 ASP B C 1
ATOM 4441 O O . ASP B 1 125 ? 1.194 -31.875 -6.121 1 97.75 125 ASP B O 1
ATOM 4445 N N . TYR B 1 126 ? -0.393 -33.125 -7.121 1 98.06 126 TYR B N 1
ATOM 4446 C CA . TYR B 1 126 ? -0.224 -32.531 -8.43 1 98.06 126 TYR B CA 1
ATOM 4447 C C . TYR B 1 126 ? -1.572 -32.156 -9.039 1 98.06 126 TYR B C 1
ATOM 4449 O O . TYR B 1 126 ? -2.527 -32.938 -8.953 1 98.06 126 TYR B O 1
ATOM 4457 N N . GLY B 1 127 ? -1.689 -30.922 -9.508 1 98.44 127 GLY B N 1
ATOM 4458 C CA . GLY B 1 127 ? -2.881 -30.469 -10.211 1 98.44 127 GLY B CA 1
ATOM 4459 C C . GLY B 1 127 ? -2.572 -29.672 -11.461 1 98.44 127 GLY B C 1
ATOM 4460 O O . GLY B 1 127 ? -1.636 -28.859 -11.469 1 98.44 127 GLY B O 1
ATOM 4461 N N . VAL B 1 128 ? -3.361 -29.844 -12.547 1 98.06 128 VAL B N 1
ATOM 4462 C CA . VAL B 1 128 ? -3.135 -29.141 -13.805 1 98.06 128 VAL B CA 1
ATOM 4463 C C . VAL B 1 128 ? -4.457 -28.609 -14.344 1 98.06 128 VAL B C 1
ATOM 4465 O O . VAL B 1 128 ? -5.527 -29.109 -13.992 1 98.06 128 VAL B O 1
ATOM 4468 N N . VAL B 1 129 ? -4.363 -27.531 -15.109 1 97.5 129 VAL B N 1
ATOM 4469 C CA . VAL B 1 129 ? -5.512 -26.922 -15.773 1 97.5 129 VAL B CA 1
ATOM 4470 C C . VAL B 1 129 ? -5.418 -27.156 -17.281 1 97.5 129 VAL B C 1
ATOM 4472 O O . VAL B 1 129 ? -4.336 -27.047 -17.859 1 97.5 129 VAL B O 1
ATOM 4475 N N . ALA B 1 130 ? -6.449 -27.562 -17.891 1 96.81 130 ALA B N 1
ATOM 4476 C CA . ALA B 1 130 ? -6.594 -27.703 -19.344 1 96.81 130 ALA B CA 1
ATOM 4477 C C . ALA B 1 130 ? -8.008 -27.344 -19.781 1 96.81 130 ALA B C 1
ATOM 4479 O O . ALA B 1 130 ? -8.828 -26.906 -18.984 1 96.81 130 ALA B O 1
ATOM 4480 N N . VAL B 1 131 ? -8.211 -27.344 -21.109 1 94.88 131 VAL B N 1
ATOM 4481 C CA . VAL B 1 131 ? -9.523 -27.031 -21.656 1 94.88 131 VAL B CA 1
ATOM 4482 C C . VAL B 1 131 ? -9.938 -28.094 -22.672 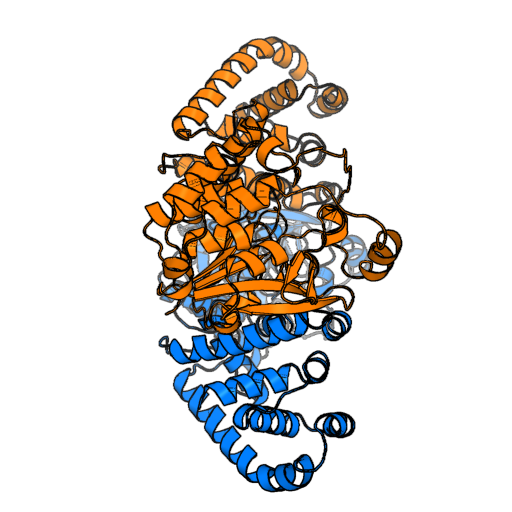1 94.88 131 VAL B C 1
ATOM 4484 O O . VAL B 1 131 ? -9.172 -28.422 -23.578 1 94.88 131 VAL B O 1
ATOM 4487 N N . LYS B 1 132 ? -11.117 -28.641 -22.453 1 95.25 132 LYS B N 1
ATOM 4488 C CA . LYS B 1 132 ? -11.648 -29.609 -23.422 1 95.25 132 LYS B CA 1
ATOM 4489 C C . LYS B 1 132 ? -11.969 -28.922 -24.75 1 95.25 132 LYS B C 1
ATOM 4491 O O . LYS B 1 132 ? -12.492 -27.812 -24.766 1 95.25 132 LYS B O 1
ATOM 4496 N N . TYR B 1 133 ? -11.633 -29.516 -25.734 1 90.75 133 TYR B N 1
ATOM 4497 C CA . TYR B 1 133 ? -11.867 -29.031 -27.078 1 90.75 133 TYR B CA 1
ATOM 4498 C C . TYR B 1 133 ? -12.586 -30.094 -27.922 1 90.75 133 TYR B C 1
ATOM 4500 O O . TYR B 1 133 ? -12.227 -31.266 -27.891 1 90.75 133 TYR B O 1
ATOM 4508 N N . PRO B 1 134 ? -13.734 -29.719 -28.609 1 90.06 134 PRO B N 1
ATOM 4509 C CA . PRO B 1 134 ? -14.07 -28.359 -29.016 1 90.06 134 PRO B CA 1
ATOM 4510 C C . PRO B 1 134 ? -15.078 -27.688 -28.078 1 90.06 134 PRO B C 1
ATOM 4512 O O . PRO B 1 134 ? -15.5 -26.562 -28.328 1 90.06 134 PRO B O 1
ATOM 4515 N N . LYS B 1 135 ? -15.484 -28.266 -27.016 1 90.94 135 LYS B N 1
ATOM 4516 C CA . LYS B 1 135 ? -16.531 -27.75 -26.141 1 90.94 135 LYS B CA 1
ATOM 4517 C C . LYS B 1 135 ? -16.031 -26.547 -25.344 1 90.94 135 LYS B C 1
ATOM 4519 O O . LYS B 1 135 ? -16.828 -25.781 -24.797 1 90.94 135 LYS B O 1
ATOM 4524 N N . LEU B 1 136 ? -14.742 -26.438 -25.25 1 90.12 136 LEU B N 1
ATOM 4525 C CA . LEU B 1 136 ? -14.086 -25.344 -24.547 1 90.12 136 LEU B CA 1
ATOM 4526 C C . LEU B 1 136 ? -14.492 -25.312 -23.078 1 90.12 136 LEU B C 1
ATOM 4528 O O . LEU B 1 136 ? -14.711 -24.25 -22.5 1 90.12 136 LEU B O 1
ATOM 4532 N N . THR B 1 137 ? -14.734 -26.453 -22.516 1 92.88 137 THR B N 1
ATOM 4533 C CA . THR B 1 137 ? -15 -26.594 -21.078 1 92.88 137 THR B CA 1
ATOM 4534 C C . THR B 1 137 ? -13.703 -26.75 -20.297 1 92.88 137 THR B C 1
ATOM 4536 O O . THR B 1 137 ? -12.898 -27.641 -20.578 1 92.88 137 THR B O 1
ATOM 4539 N N . PRO B 1 138 ? -13.516 -25.844 -19.375 1 94.38 138 PRO B N 1
ATOM 4540 C CA . PRO B 1 138 ? -12.281 -25.953 -18.578 1 94.38 138 PRO B CA 1
ATOM 4541 C C . PRO B 1 138 ? -12.273 -27.188 -17.672 1 94.38 138 PRO B C 1
ATOM 4543 O O . PRO B 1 138 ? -13.336 -27.656 -17.25 1 94.38 138 PRO B O 1
ATOM 4546 N N . ILE B 1 139 ? -11.117 -27.672 -17.438 1 95.12 139 ILE B N 1
ATOM 4547 C CA . ILE B 1 139 ? -10.984 -28.766 -16.484 1 95.12 139 ILE B CA 1
ATOM 4548 C C . ILE B 1 139 ? -9.805 -28.5 -15.547 1 95.12 139 ILE B C 1
ATOM 4550 O O . ILE B 1 139 ? -8.766 -27.984 -15.984 1 95.12 139 ILE B O 1
ATOM 4554 N N . GLU B 1 140 ? -10.016 -28.656 -14.305 1 97.19 140 GLU B N 1
ATOM 4555 C CA . GLU B 1 140 ? -9.016 -28.766 -13.25 1 97.19 140 GLU B CA 1
ATOM 4556 C C . GLU B 1 140 ? -8.898 -30.203 -12.734 1 97.19 140 GLU B C 1
ATOM 4558 O O . GLU B 1 140 ? -9.852 -30.734 -12.172 1 97.19 140 GLU B O 1
ATOM 4563 N N . ILE B 1 141 ? -7.719 -30.781 -12.977 1 97.5 141 ILE B N 1
ATOM 4564 C CA . ILE B 1 141 ? -7.625 -32.219 -12.68 1 97.5 141 ILE B CA 1
ATOM 4565 C C . ILE B 1 141 ? -6.434 -32.469 -11.758 1 97.5 141 ILE B C 1
ATOM 4567 O O . ILE B 1 141 ? -5.352 -31.906 -11.961 1 97.5 141 ILE B O 1
ATOM 4571 N N . THR B 1 142 ? -6.641 -33.25 -10.727 1 97.56 142 THR B N 1
ATOM 4572 C CA . THR B 1 142 ? -5.602 -33.594 -9.766 1 97.56 142 THR B CA 1
ATOM 4573 C C . THR B 1 142 ? -4.988 -34.969 -10.086 1 97.56 142 THR B C 1
ATOM 4575 O O . THR B 1 142 ? -5.555 -35.719 -10.852 1 97.56 142 THR B O 1
ATOM 4578 N N . LYS B 1 143 ? -3.863 -35.156 -9.469 1 95.38 143 LYS B N 1
ATOM 4579 C CA . LYS B 1 143 ? -3.092 -36.375 -9.695 1 95.38 143 LYS B CA 1
ATOM 4580 C C . LYS B 1 143 ? -3.951 -37.625 -9.484 1 95.38 143 LYS B C 1
ATOM 4582 O O . LYS B 1 143 ? -3.887 -38.562 -10.266 1 95.38 143 LYS B O 1
ATOM 4587 N N . GLU B 1 144 ? -4.801 -37.656 -8.508 1 93.25 144 GLU B N 1
ATOM 4588 C CA . GLU B 1 144 ? -5.648 -38.781 -8.211 1 93.25 144 GLU B CA 1
ATOM 4589 C C . GLU B 1 144 ? -6.715 -39 -9.281 1 93.25 144 GLU B C 1
ATOM 4591 O O . GLU B 1 144 ? -7.055 -40.125 -9.625 1 93.25 144 GLU B O 1
ATOM 4596 N N . GLU B 1 145 ? -7.137 -37.938 -9.805 1 95.81 145 GLU B N 1
ATOM 4597 C CA . GLU B 1 145 ? -8.211 -38 -10.797 1 95.81 145 GLU B CA 1
ATOM 4598 C C . GLU B 1 145 ? -7.672 -38.406 -12.164 1 95.81 145 GLU B C 1
ATOM 4600 O O . GLU B 1 145 ? -8.438 -38.812 -13.047 1 95.81 145 GLU B O 1
ATOM 4605 N N . MET B 1 146 ? -6.398 -38.312 -12.398 1 95 146 MET B N 1
ATOM 4606 C CA . MET B 1 146 ? -5.77 -38.594 -13.68 1 95 146 MET B CA 1
ATOM 4607 C C . MET B 1 146 ? -5.699 -40.125 -13.93 1 95 146 MET B C 1
ATOM 4609 O O . MET B 1 146 ? -5.668 -40.562 -15.078 1 95 146 MET B O 1
ATOM 4613 N N . LYS B 1 147 ? -5.625 -40.906 -12.852 1 91.69 147 LYS B N 1
ATOM 4614 C CA . LYS B 1 147 ? -5.496 -42.344 -12.984 1 91.69 147 LYS B CA 1
ATOM 4615 C C . LYS B 1 147 ? -6.699 -42.938 -13.703 1 91.69 147 LYS B C 1
ATOM 4617 O O . LYS B 1 147 ? -7.828 -42.469 -13.523 1 91.69 147 LYS B O 1
ATOM 4622 N N . PRO B 1 148 ? -6.453 -43.781 -14.633 1 91.75 148 PRO B N 1
ATOM 4623 C CA . PRO B 1 148 ? -5.203 -44.5 -14.867 1 91.75 148 PRO B CA 1
ATOM 4624 C C . PRO B 1 148 ? -4.352 -43.875 -15.969 1 91.75 148 PRO B C 1
ATOM 4626 O O . PRO B 1 148 ? -3.338 -44.438 -16.375 1 91.75 148 PRO B O 1
ATOM 4629 N N . VAL B 1 149 ? -4.812 -42.781 -16.5 1 93.19 149 VAL B N 1
ATOM 4630 C CA . VAL B 1 149 ? -4.047 -42.062 -17.531 1 93.19 149 VAL B CA 1
ATOM 4631 C C . VAL B 1 149 ? -2.768 -41.5 -16.938 1 93.19 149 VAL B C 1
ATOM 4633 O O . VAL B 1 149 ? -2.789 -40.938 -15.836 1 93.19 149 VAL B O 1
ATOM 4636 N N . PRO B 1 150 ? -1.604 -41.719 -17.641 1 93.5 150 PRO B N 1
ATOM 4637 C CA . PRO B 1 150 ? -0.364 -41.156 -17.141 1 93.5 150 PRO B CA 1
ATOM 4638 C C . PRO B 1 150 ? -0.451 -39.625 -16.984 1 93.5 150 PRO B C 1
ATOM 4640 O O . PRO B 1 150 ? -1.034 -38.938 -17.828 1 93.5 150 PRO B O 1
ATOM 4643 N N . ALA B 1 151 ? 0.114 -39.094 -15.891 1 95.75 151 ALA B N 1
ATOM 4644 C CA . ALA B 1 151 ? 0.048 -37.656 -15.578 1 95.75 151 ALA B CA 1
ATOM 4645 C C . ALA B 1 151 ? 0.643 -36.812 -16.703 1 95.75 151 ALA B C 1
ATOM 4647 O O . ALA B 1 151 ? 0.196 -35.688 -16.953 1 95.75 151 ALA B O 1
ATOM 4648 N N . ILE B 1 152 ? 1.635 -37.344 -17.406 1 95.88 152 ILE B N 1
ATOM 4649 C CA . ILE B 1 152 ? 2.326 -36.625 -18.469 1 95.88 152 ILE B CA 1
ATOM 4650 C C . ILE B 1 152 ? 1.339 -36.25 -19.578 1 95.88 152 ILE B C 1
ATOM 4652 O O . ILE B 1 152 ? 1.465 -35.188 -20.203 1 95.88 152 ILE B O 1
ATOM 4656 N N . GLU B 1 153 ? 0.277 -37.094 -19.828 1 96 153 GLU B N 1
ATOM 4657 C CA . GLU B 1 153 ? -0.711 -36.812 -20.875 1 96 153 GLU B CA 1
ATOM 4658 C C . GLU B 1 153 ? -1.508 -35.562 -20.562 1 96 153 GLU B C 1
ATOM 4660 O O . GLU B 1 153 ? -1.756 -34.719 -21.453 1 96 153 GLU B O 1
ATOM 4665 N N . TYR B 1 154 ? -1.839 -35.406 -19.312 1 96.81 154 TYR B N 1
ATOM 4666 C CA . TYR B 1 154 ? -2.594 -34.219 -18.906 1 96.81 154 TYR B CA 1
ATOM 4667 C C . TYR B 1 154 ? -1.696 -32.969 -18.875 1 96.81 154 TYR B C 1
ATOM 4669 O O . TYR B 1 154 ? -2.145 -31.875 -19.172 1 96.81 154 TYR B O 1
ATOM 4677 N N . ALA B 1 155 ? -0.43 -33.219 -18.516 1 96.69 155 ALA B N 1
ATOM 4678 C CA . ALA B 1 155 ? 0.514 -32.094 -18.578 1 96.69 155 ALA B CA 1
ATOM 4679 C C . ALA B 1 155 ? 0.67 -31.594 -20.016 1 96.69 155 ALA B C 1
ATOM 4681 O O . ALA B 1 155 ? 0.676 -30.391 -20.266 1 96.69 155 ALA B O 1
ATOM 4682 N N . ILE B 1 156 ? 0.798 -32.5 -20.969 1 94.81 156 ILE B N 1
ATOM 4683 C CA . ILE B 1 156 ? 0.913 -32.156 -22.391 1 94.81 156 ILE B CA 1
ATOM 4684 C C . ILE B 1 156 ? -0.372 -31.484 -22.859 1 94.81 156 ILE B C 1
ATOM 4686 O O . ILE B 1 156 ? -0.324 -30.484 -23.578 1 94.81 156 ILE B O 1
ATOM 4690 N N . ALA B 1 157 ? -1.486 -32.031 -22.406 1 95.38 157 ALA B N 1
ATOM 4691 C CA . ALA B 1 157 ? -2.771 -31.406 -22.734 1 95.38 157 ALA B CA 1
ATOM 4692 C C . ALA B 1 157 ? -2.816 -29.953 -22.266 1 95.38 157 ALA B C 1
ATOM 4694 O O . ALA B 1 157 ? -3.217 -29.062 -23.016 1 95.38 157 ALA B O 1
ATOM 4695 N N . SER B 1 158 ? -2.389 -29.734 -21.062 1 96.56 158 SER B N 1
ATOM 4696 C CA . SER B 1 158 ? -2.365 -28.406 -20.469 1 96.56 158 SER B CA 1
ATOM 4697 C C . SER B 1 158 ? -1.489 -27.453 -21.266 1 96.56 158 SER B C 1
ATOM 4699 O O . SER B 1 158 ? -1.709 -26.234 -21.266 1 96.56 158 SER B O 1
ATOM 4701 N N . ALA B 1 159 ? -0.508 -27.984 -22.031 1 92.94 159 ALA B N 1
ATOM 4702 C CA . ALA B 1 159 ? 0.471 -27.172 -22.734 1 92.94 159 ALA B CA 1
ATOM 4703 C C . ALA B 1 159 ? 0.159 -27.109 -24.234 1 92.94 159 ALA B C 1
ATOM 4705 O O . ALA B 1 159 ? 0.976 -26.641 -25.031 1 92.94 159 ALA B O 1
ATOM 4706 N N . SER B 1 160 ? -0.955 -27.672 -24.594 1 90.44 160 SER B N 1
ATOM 4707 C CA . SER B 1 160 ? -1.344 -27.688 -26 1 90.44 160 SER B CA 1
ATOM 4708 C C . SER B 1 160 ? -1.975 -26.359 -26.406 1 90.44 160 SER B C 1
ATOM 4710 O O . SER B 1 160 ? -3.197 -26.266 -26.547 1 90.44 160 SER B O 1
ATOM 4712 N N . CYS B 1 161 ? -1.172 -25.422 -26.688 1 83.94 161 CYS B N 1
ATOM 4713 C CA . CYS B 1 161 ? -1.6 -24.062 -27.016 1 83.94 161 CYS B CA 1
ATOM 4714 C C . CYS B 1 161 ? -2.102 -23.969 -28.438 1 83.94 161 CYS B C 1
ATOM 4716 O O . CYS B 1 161 ? -1.466 -23.328 -29.281 1 83.94 161 CYS B O 1
ATOM 4718 N N . PHE B 1 162 ? -3.172 -24.453 -28.719 1 79.94 162 PHE B N 1
ATOM 4719 C CA . PHE B 1 162 ? -3.809 -24.406 -30.031 1 79.94 162 PHE B CA 1
ATOM 4720 C C . PHE B 1 162 ? -4.164 -22.969 -30.406 1 79.94 162 PHE B C 1
ATOM 4722 O O . PHE B 1 162 ? -4.613 -22.188 -29.562 1 79.94 162 PHE B O 1
ATOM 4729 N N . PRO B 1 163 ? -3.771 -22.547 -31.625 1 75.69 163 PRO B N 1
ATOM 4730 C CA . PRO B 1 163 ? -3.428 -23.375 -32.781 1 75.69 163 PRO B CA 1
ATOM 4731 C C . PRO B 1 163 ? -1.922 -23.438 -33.031 1 75.69 163 PRO B C 1
ATOM 4733 O O . PRO B 1 163 ? -1.479 -24.094 -34 1 75.69 163 PRO B O 1
ATOM 4736 N N . ALA B 1 164 ? -1.171 -22.828 -32.156 1 71.81 164 ALA B N 1
ATOM 4737 C CA . ALA B 1 164 ? 0.275 -22.938 -32.312 1 71.81 164 ALA B CA 1
ATOM 4738 C C . ALA B 1 164 ? 0.736 -24.391 -32.219 1 71.81 164 ALA B C 1
ATOM 4740 O O . ALA B 1 164 ? 1.629 -24.828 -32.938 1 71.81 164 ALA B O 1
ATOM 4741 N N . PHE B 1 165 ? 0.053 -25.078 -31.312 1 79.25 165 PHE B N 1
ATOM 4742 C CA . PHE B 1 165 ? 0.292 -26.5 -31.109 1 79.25 165 PHE B CA 1
ATOM 4743 C C . PHE B 1 165 ? -0.984 -27.297 -31.344 1 79.25 165 PHE B C 1
ATOM 4745 O O . PHE B 1 165 ? -2.088 -26.781 -31.156 1 79.25 165 PHE B O 1
ATOM 4752 N N . PRO B 1 166 ? -0.805 -28.453 -31.734 1 82.44 166 PRO B N 1
ATOM 4753 C CA . PRO B 1 166 ? -1.993 -29.25 -32.031 1 82.44 166 PRO B CA 1
ATOM 4754 C C . PRO B 1 166 ? -2.795 -29.625 -30.79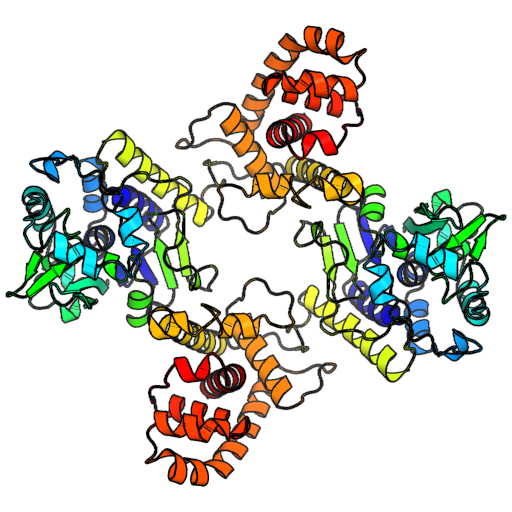7 1 82.44 166 PRO B C 1
ATOM 4756 O O . PRO B 1 166 ? -2.25 -29.641 -29.688 1 82.44 166 PRO B O 1
ATOM 4759 N N . VAL B 1 167 ? -4.031 -29.891 -31.062 1 90.31 167 VAL B N 1
ATOM 4760 C CA . VAL B 1 167 ? -4.898 -30.453 -30.016 1 90.31 167 VAL B CA 1
ATOM 4761 C C . VAL B 1 167 ? -4.34 -31.781 -29.531 1 90.31 167 VAL B C 1
ATOM 4763 O O . VAL B 1 167 ? -3.898 -32.594 -30.344 1 90.31 167 VAL B O 1
ATOM 4766 N N . HIS B 1 168 ? -4.25 -31.984 -28.266 1 92.5 168 HIS B N 1
ATOM 4767 C CA . HIS B 1 168 ? -3.816 -33.25 -27.688 1 92.5 168 HIS B CA 1
ATOM 4768 C C . HIS B 1 168 ? -5.012 -34.125 -27.297 1 92.5 168 HIS B C 1
ATOM 4770 O O . HIS B 1 168 ? -5.938 -33.656 -26.641 1 92.5 168 HIS B O 1
ATOM 4776 N N . HIS B 1 169 ? -4.973 -35.344 -27.719 1 94.38 169 HIS B N 1
ATOM 4777 C CA . HIS B 1 169 ? -6.105 -36.219 -27.469 1 94.38 169 HIS B CA 1
ATOM 4778 C C . HIS B 1 169 ? -5.773 -37.25 -26.391 1 94.38 169 HIS B C 1
ATOM 4780 O O . HIS B 1 169 ? -4.707 -37.875 -26.438 1 94.38 169 HIS B O 1
ATOM 4786 N N . ILE B 1 170 ? -6.621 -37.375 -25.406 1 95.25 170 ILE B N 1
ATOM 4787 C CA . ILE B 1 170 ? -6.617 -38.438 -24.391 1 95.25 170 ILE B CA 1
ATOM 4788 C C . ILE B 1 170 ? -7.902 -39.25 -24.516 1 95.25 170 ILE B C 1
ATOM 4790 O O . ILE B 1 170 ? -9 -38.75 -24.266 1 95.25 170 ILE B O 1
ATOM 4794 N N . ASP B 1 171 ? -7.934 -40.531 -24.734 1 91.5 171 ASP B N 1
ATOM 4795 C CA . ASP B 1 171 ? -9.086 -41.406 -24.938 1 91.5 171 ASP B CA 1
ATOM 4796 C C . ASP B 1 171 ? -10.133 -40.75 -25.812 1 91.5 171 ASP B C 1
ATOM 4798 O O . ASP B 1 171 ? -11.305 -40.656 -25.438 1 91.5 171 ASP B O 1
ATOM 4802 N N . LYS B 1 172 ? -9.93 -40.094 -26.828 1 92.56 172 LYS B N 1
ATOM 4803 C CA . LYS B 1 172 ? -10.773 -39.531 -27.891 1 92.56 172 LYS B CA 1
ATOM 4804 C C . LYS B 1 172 ? -11.172 -38.094 -27.562 1 92.56 172 LYS B C 1
ATOM 4806 O O . LYS B 1 172 ? -11.719 -37.406 -28.406 1 92.56 172 LYS B O 1
ATOM 4811 N N . GLN B 1 173 ? -11.039 -37.75 -26.297 1 94.69 173 GLN B N 1
ATOM 4812 C CA . GLN B 1 173 ? -11.336 -36.375 -25.906 1 94.69 173 GLN B CA 1
ATOM 4813 C C . GLN B 1 173 ? -10.172 -35.438 -26.234 1 94.69 173 GLN B C 1
ATOM 4815 O O . GLN B 1 173 ? -9.023 -35.719 -25.875 1 94.69 173 GLN B O 1
ATOM 4820 N N . GLY B 1 174 ? -10.398 -34.375 -26.969 1 95 174 GLY B N 1
ATOM 4821 C CA . GLY B 1 174 ? -9.398 -33.375 -27.266 1 95 174 GLY B CA 1
ATOM 4822 C C . GLY B 1 174 ? -9.227 -32.375 -26.156 1 95 174 GLY B C 1
ATOM 4823 O O . GLY B 1 174 ? -10.203 -31.984 -25.5 1 95 174 GLY B O 1
ATOM 4824 N N . TYR B 1 175 ? -7.984 -31.922 -25.953 1 95.19 175 TYR B N 1
ATOM 4825 C CA . TYR B 1 175 ? -7.664 -30.906 -24.953 1 95.19 175 TYR B CA 1
ATOM 4826 C C . TYR B 1 175 ? -6.762 -29.828 -25.547 1 95.19 175 TYR B C 1
ATOM 4828 O O . TYR B 1 175 ? -5.969 -30.109 -26.453 1 95.19 175 TYR B O 1
ATOM 4836 N N . ILE B 1 176 ? -6.93 -28.578 -25.094 1 93.12 176 ILE B N 1
ATOM 4837 C CA . ILE B 1 176 ? -6.039 -27.484 -25.438 1 93.12 176 ILE B CA 1
ATOM 4838 C C . ILE B 1 176 ? -5.527 -26.812 -24.172 1 93.12 176 ILE B C 1
ATOM 4840 O O . ILE B 1 176 ? -5.844 -27.25 -23.062 1 93.12 176 ILE B O 1
ATOM 4844 N N . ASP B 1 177 ? -4.723 -25.859 -24.359 1 93.19 177 ASP B N 1
ATOM 4845 C CA . ASP B 1 177 ? -3.941 -25.234 -23.281 1 93.19 177 ASP B CA 1
ATOM 4846 C C . ASP B 1 177 ? -4.848 -24.688 -22.188 1 93.19 177 ASP B C 1
ATOM 4848 O O . ASP B 1 177 ? -5.871 -24.047 -22.484 1 93.19 177 ASP B O 1
ATOM 4852 N N . GLY B 1 178 ? -4.41 -24.859 -20.922 1 94.69 178 GLY B N 1
ATOM 4853 C CA . GLY B 1 178 ? -5.156 -24.406 -19.766 1 94.69 178 GLY B CA 1
ATOM 4854 C C . GLY B 1 178 ? -5.133 -22.891 -19.609 1 94.69 178 GLY B C 1
ATOM 4855 O O . GLY B 1 178 ? -5.938 -22.328 -18.859 1 94.69 178 GLY B O 1
ATOM 4856 N N . GLY B 1 179 ? -4.188 -22.25 -20.25 1 92.31 179 GLY B N 1
ATOM 4857 C CA . GLY B 1 179 ? -4.062 -20.797 -20.172 1 92.31 179 GLY B CA 1
ATOM 4858 C C . GLY B 1 179 ? -5.301 -20.078 -20.656 1 92.31 179 GLY B C 1
ATOM 4859 O O . GLY B 1 179 ? -5.523 -18.906 -20.312 1 92.31 179 GLY B O 1
ATOM 4860 N N . TYR B 1 180 ? -6.109 -20.766 -21.438 1 88.81 180 TYR B N 1
ATOM 4861 C CA . TYR B 1 180 ? -7.348 -20.172 -21.922 1 88.81 180 TYR B CA 1
ATOM 4862 C C . TYR B 1 180 ? -8.375 -20.047 -20.812 1 88.81 180 TYR B C 1
ATOM 4864 O O . TYR B 1 180 ? -9.383 -19.359 -20.953 1 88.81 180 TYR B O 1
ATOM 4872 N N . TYR B 1 181 ? -8.094 -20.688 -19.703 1 90.94 181 TYR B N 1
ATOM 4873 C CA . TYR B 1 181 ? -9 -20.609 -18.562 1 90.94 181 TYR B CA 1
ATOM 4874 C C . TYR B 1 181 ? -8.32 -19.984 -17.359 1 90.94 181 TYR B C 1
ATOM 4876 O O . TYR B 1 181 ? -8.75 -18.938 -16.875 1 90.94 181 TYR B O 1
ATOM 4884 N N . ASP B 1 182 ? -7.297 -20.562 -16.906 1 95 182 ASP B N 1
ATOM 4885 C CA . ASP B 1 182 ? -6.559 -20.094 -15.75 1 95 182 ASP B CA 1
ATOM 4886 C C . ASP B 1 182 ? -5.055 -20.281 -15.93 1 95 182 ASP B C 1
ATOM 4888 O O . ASP B 1 182 ? -4.555 -21.406 -15.797 1 95 182 ASP B O 1
ATOM 4892 N N . ASN B 1 183 ? -4.32 -19.219 -16.062 1 96.38 183 ASN B N 1
ATOM 4893 C CA . ASN B 1 183 ? -2.908 -19.312 -16.422 1 96.38 183 ASN B CA 1
ATOM 4894 C C . ASN B 1 183 ? -2.023 -19.359 -15.18 1 96.38 183 ASN B C 1
ATOM 4896 O O . ASN B 1 183 ? -0.812 -19.562 -15.281 1 96.38 183 ASN B O 1
ATOM 4900 N N . LEU B 1 184 ? -2.559 -19.109 -14.102 1 97.94 184 LEU B N 1
ATOM 4901 C CA . LEU B 1 184 ? -1.912 -19.281 -12.805 1 97.94 184 LEU B CA 1
ATOM 4902 C C . LEU B 1 184 ? -2.875 -19.875 -11.789 1 97.94 184 LEU B C 1
ATOM 4904 O O . LEU B 1 184 ? -3.541 -19.156 -11.047 1 97.94 184 LEU B O 1
ATOM 4908 N N . PRO B 1 185 ? -2.959 -21.125 -11.711 1 98.12 185 PRO B N 1
ATOM 4909 C CA . PRO B 1 185 ? -4.062 -21.812 -11.039 1 98.12 185 PRO B CA 1
ATOM 4910 C C . PRO B 1 185 ? -3.916 -21.797 -9.516 1 98.12 185 PRO B C 1
ATOM 4912 O O . PRO B 1 185 ? -3.875 -22.859 -8.891 1 98.12 185 PRO B O 1
ATOM 4915 N N . ILE B 1 186 ? -3.91 -20.641 -8.906 1 98.38 186 ILE B N 1
ATOM 4916 C CA . ILE B 1 186 ? -3.916 -20.469 -7.461 1 98.38 186 ILE B CA 1
ATOM 4917 C C . ILE B 1 186 ? -5.203 -21.047 -6.879 1 98.38 186 ILE B C 1
ATOM 4919 O O . ILE B 1 186 ? -5.18 -21.703 -5.836 1 98.38 186 ILE B O 1
ATOM 4923 N N . SER B 1 187 ? -6.324 -20.859 -7.527 1 97.12 187 SER B N 1
ATOM 4924 C CA . SER B 1 187 ? -7.617 -21.375 -7.086 1 97.12 187 SER B CA 1
ATOM 4925 C C . SER B 1 187 ? -7.578 -22.875 -6.91 1 97.12 187 SER B C 1
ATOM 4927 O O . SER B 1 187 ? -8.102 -23.406 -5.93 1 97.12 187 SER B O 1
ATOM 4929 N N . LEU B 1 188 ? -6.988 -23.547 -7.91 1 97.94 188 LEU B N 1
ATOM 4930 C CA . LEU B 1 188 ? -6.871 -25 -7.832 1 97.94 188 LEU B CA 1
ATOM 4931 C C . LEU B 1 188 ? -6.047 -25.422 -6.617 1 97.94 188 LEU B C 1
ATOM 4933 O O . LEU B 1 188 ? -6.418 -26.344 -5.902 1 97.94 188 LEU B O 1
ATOM 4937 N N . ALA B 1 189 ? -4.945 -24.703 -6.355 1 98.38 189 ALA B N 1
ATOM 4938 C CA . ALA B 1 189 ? -4.113 -25 -5.191 1 98.38 189 ALA B CA 1
ATOM 4939 C C . ALA B 1 189 ? -4.906 -24.844 -3.896 1 98.38 189 ALA B C 1
ATOM 4941 O O . ALA B 1 189 ? -4.789 -25.656 -2.98 1 98.38 189 ALA B O 1
ATOM 4942 N N . LEU B 1 190 ? -5.672 -23.766 -3.811 1 96.69 190 LEU B N 1
ATOM 4943 C CA . LEU B 1 190 ? -6.508 -23.547 -2.637 1 96.69 190 LEU B CA 1
ATOM 4944 C C . LEU B 1 190 ? -7.512 -24.672 -2.451 1 96.69 190 LEU B C 1
ATOM 4946 O O . LEU B 1 190 ? -7.688 -25.172 -1.341 1 96.69 190 LEU B O 1
ATOM 4950 N N . LYS B 1 191 ? -8.164 -25.078 -3.518 1 95.38 191 LYS B N 1
ATOM 4951 C CA . LYS B 1 191 ? -9.125 -26.172 -3.48 1 95.38 191 LYS B CA 1
ATOM 4952 C C . LYS B 1 191 ? -8.469 -27.469 -3.006 1 95.38 191 LYS B C 1
ATOM 4954 O O . LYS B 1 191 ? -9.102 -28.281 -2.34 1 95.38 191 LYS B O 1
ATOM 4959 N N . MET B 1 192 ? -7.223 -27.594 -3.363 1 97.31 192 MET B N 1
ATOM 4960 C CA . MET B 1 192 ? -6.469 -28.797 -3 1 97.31 192 MET B CA 1
ATOM 4961 C C . MET B 1 192 ? -5.984 -28.719 -1.557 1 97.31 192 MET B C 1
ATOM 4963 O O . MET B 1 192 ? -5.324 -29.641 -1.067 1 97.31 192 MET B O 1
ATOM 4967 N N . GLY B 1 193 ? -6.238 -27.547 -0.878 1 95.56 193 GLY B N 1
ATOM 4968 C CA . GLY B 1 193 ? -6.016 -27.453 0.556 1 95.56 193 GLY B CA 1
ATOM 4969 C C . GLY B 1 193 ? -4.738 -26.719 0.918 1 95.56 193 GLY B C 1
ATOM 4970 O O . GLY B 1 193 ? -4.25 -26.844 2.043 1 95.56 193 GLY B O 1
ATOM 4971 N N . ALA B 1 194 ? -4.148 -25.984 0.013 1 97.38 194 ALA B N 1
ATOM 4972 C CA . ALA B 1 194 ? -2.928 -25.25 0.312 1 97.38 194 ALA B CA 1
ATOM 4973 C C . ALA B 1 194 ? -3.182 -24.188 1.373 1 97.38 194 ALA B C 1
ATOM 4975 O O . ALA B 1 194 ? -4.164 -23.438 1.293 1 97.38 194 ALA B O 1
ATOM 4976 N N . ASP B 1 195 ? -2.311 -24.094 2.404 1 95.56 195 ASP B N 1
ATOM 4977 C CA . ASP B 1 195 ? -2.369 -23.078 3.445 1 95.56 195 ASP B CA 1
ATOM 4978 C C . ASP B 1 195 ? -1.487 -21.875 3.094 1 95.56 195 ASP B C 1
ATOM 4980 O O . ASP B 1 195 ? -1.845 -20.734 3.373 1 95.56 195 ASP B O 1
ATOM 4984 N N . LYS B 1 196 ? -0.338 -22.188 2.596 1 97.25 196 LYS B N 1
ATOM 4985 C CA . LYS B 1 196 ? 0.622 -21.188 2.107 1 97.25 196 LYS B CA 1
ATOM 4986 C C . LYS B 1 196 ? 0.958 -21.438 0.639 1 97.25 196 LYS B C 1
ATOM 4988 O O . LYS B 1 196 ? 1.099 -22.578 0.207 1 97.25 196 LYS B O 1
ATOM 4993 N N . ILE B 1 197 ? 1.01 -20.375 -0.088 1 98.56 197 ILE B N 1
ATOM 4994 C CA . ILE B 1 197 ? 1.213 -20.531 -1.523 1 98.56 197 ILE B CA 1
ATOM 4995 C C . ILE B 1 197 ? 2.377 -19.656 -1.979 1 98.56 197 ILE B C 1
ATOM 4997 O O . ILE B 1 197 ? 2.5 -18.516 -1.552 1 98.56 197 ILE B O 1
ATOM 5001 N N . ILE B 1 198 ? 3.256 -20.188 -2.725 1 98.81 198 ILE B N 1
ATOM 5002 C CA . ILE B 1 198 ? 4.207 -19.438 -3.539 1 98.81 198 ILE B CA 1
ATOM 5003 C C . ILE B 1 198 ? 3.811 -19.531 -5.012 1 98.81 198 ILE B C 1
ATOM 5005 O O . ILE B 1 198 ? 3.785 -20.625 -5.582 1 98.81 198 ILE B O 1
ATOM 5009 N N . ALA B 1 199 ? 3.424 -18.438 -5.578 1 98.88 199 ALA B N 1
ATOM 5010 C CA . ALA B 1 199 ? 3 -18.375 -6.977 1 98.88 199 ALA B CA 1
ATOM 5011 C C . ALA B 1 199 ? 4.066 -17.703 -7.844 1 98.88 199 ALA B C 1
ATOM 5013 O O . ALA B 1 199 ? 4.512 -16.594 -7.551 1 98.88 199 ALA B O 1
ATOM 5014 N N . ILE B 1 200 ? 4.492 -18.375 -8.883 1 98.88 200 ILE B N 1
ATOM 5015 C CA . ILE B 1 200 ? 5.516 -17.844 -9.781 1 98.88 200 ILE B CA 1
ATOM 5016 C C . ILE B 1 200 ? 4.875 -17.391 -11.094 1 98.88 200 ILE B C 1
ATOM 5018 O O . ILE B 1 200 ? 4.355 -18.219 -11.852 1 98.88 200 ILE B O 1
ATOM 5022 N N . GLU B 1 201 ? 4.926 -16.109 -11.359 1 98.31 201 GLU B N 1
ATOM 5023 C CA . GLU B 1 201 ? 4.422 -15.492 -12.578 1 98.31 201 GLU B CA 1
ATOM 5024 C C . GLU B 1 201 ? 5.457 -15.562 -13.703 1 98.31 201 GLU B C 1
ATOM 5026 O O . GLU B 1 201 ? 6.66 -15.633 -13.438 1 98.31 201 GLU B O 1
ATOM 5031 N N . LEU B 1 202 ? 4.953 -15.5 -14.914 1 97.81 202 LEU B N 1
ATOM 5032 C CA . LEU B 1 202 ? 5.867 -15.422 -16.047 1 97.81 202 LEU B CA 1
ATOM 5033 C C . LEU B 1 202 ? 5.664 -14.117 -16.812 1 97.81 202 LEU B C 1
ATOM 5035 O O . LEU B 1 202 ? 6.195 -13.953 -17.922 1 97.81 202 LEU B O 1
ATOM 5039 N N . ASN B 1 203 ? 4.859 -13.266 -16.25 1 95.56 203 ASN B N 1
ATOM 5040 C CA . ASN B 1 203 ? 4.676 -11.891 -16.703 1 95.56 203 ASN B CA 1
ATOM 5041 C C . ASN B 1 203 ? 4.781 -10.906 -15.547 1 95.56 203 ASN B C 1
ATOM 5043 O O . ASN B 1 203 ? 4.609 -11.281 -14.383 1 95.56 203 ASN B O 1
ATOM 5047 N N . GLN B 1 204 ? 5.086 -9.734 -15.898 1 95.38 204 GLN B N 1
ATOM 5048 C CA . GLN B 1 204 ? 5.184 -8.711 -14.859 1 95.38 204 GLN B CA 1
ATOM 5049 C C . GLN B 1 204 ? 3.809 -8.367 -14.297 1 95.38 204 GLN B C 1
ATOM 5051 O O . GLN B 1 204 ? 3.662 -8.172 -13.086 1 95.38 204 GLN B O 1
ATOM 5056 N N . ASP B 1 205 ? 2.812 -8.289 -15.156 1 94.06 205 ASP B N 1
ATOM 5057 C CA . ASP B 1 205 ? 1.451 -8.086 -14.672 1 94.06 205 ASP B CA 1
ATOM 5058 C C . ASP B 1 205 ? 0.905 -9.344 -14.008 1 94.06 205 ASP B C 1
ATOM 5060 O O . ASP B 1 205 ? 1.124 -10.453 -14.492 1 94.06 205 ASP B O 1
ATOM 5064 N N . ALA B 1 206 ? 0.228 -9.188 -12.938 1 94.19 206 ALA B N 1
ATOM 5065 C CA . ALA B 1 206 ? -0.358 -10.328 -12.234 1 94.19 206 ALA B CA 1
ATOM 5066 C C . ALA B 1 206 ? -1.514 -10.922 -13.031 1 94.19 206 ALA B C 1
ATOM 5068 O O . ALA B 1 206 ? -2.354 -10.195 -13.562 1 94.19 206 ALA B O 1
ATOM 5069 N N . THR B 1 207 ? -1.525 -12.203 -13.078 1 94.06 207 THR B N 1
ATOM 5070 C CA . THR B 1 207 ? -2.615 -12.914 -13.742 1 94.06 207 THR B CA 1
ATOM 5071 C C . THR B 1 207 ? -3.93 -12.703 -13 1 94.06 207 THR B C 1
ATOM 5073 O O . THR B 1 207 ? -4.977 -12.5 -13.617 1 94.06 207 THR B O 1
ATOM 5076 N N . HIS B 1 208 ? -3.814 -12.805 -11.688 1 94.62 208 HIS B N 1
ATOM 5077 C CA . HIS B 1 208 ? -4.945 -12.617 -10.781 1 94.62 208 HIS B CA 1
ATOM 5078 C C . HIS B 1 208 ? -4.645 -11.539 -9.75 1 94.62 208 HIS B C 1
ATOM 5080 O O . HIS B 1 208 ? -4.125 -11.836 -8.672 1 94.62 208 HIS B O 1
ATOM 5086 N N . ASP B 1 209 ? -5.078 -10.383 -10.039 1 94 209 ASP B N 1
ATOM 5087 C CA . ASP B 1 209 ? -4.719 -9.25 -9.188 1 94 209 ASP B CA 1
ATOM 5088 C C . ASP B 1 209 ? -5.41 -9.352 -7.828 1 94 209 ASP B C 1
ATOM 5090 O O . ASP B 1 209 ? -4.93 -8.789 -6.844 1 94 209 ASP B O 1
ATOM 5094 N N . TYR B 1 210 ? -6.562 -10.07 -7.746 1 94.19 210 TYR B N 1
ATOM 5095 C CA . TYR B 1 210 ? -7.336 -10.125 -6.512 1 94.19 210 TYR B CA 1
ATOM 5096 C C . TYR B 1 210 ? -6.645 -11.008 -5.48 1 94.19 210 TYR B C 1
ATOM 5098 O O . TYR B 1 210 ? -7.031 -11.031 -4.309 1 94.19 210 TYR B O 1
ATOM 5106 N N . PHE B 1 211 ? -5.527 -11.672 -5.867 1 96.94 211 PHE B N 1
ATOM 5107 C CA . PHE B 1 211 ? -4.742 -12.477 -4.938 1 96.94 211 PHE B CA 1
ATOM 5108 C C . PHE B 1 211 ? -3.535 -11.703 -4.434 1 96.94 211 PHE B C 1
ATOM 5110 O O . PHE B 1 211 ? -2.836 -12.148 -3.523 1 96.94 211 PHE B O 1
ATOM 5117 N N . LEU B 1 212 ? -3.262 -10.547 -5.004 1 96.12 212 LEU B N 1
ATOM 5118 C CA . LEU B 1 212 ? -2.1 -9.766 -4.598 1 96.12 212 LEU B CA 1
ATOM 5119 C C . LEU B 1 212 ? -2.254 -9.266 -3.166 1 96.12 212 LEU B C 1
ATOM 5121 O O . LEU B 1 212 ? -3.344 -8.852 -2.766 1 96.12 212 LEU B O 1
ATOM 5125 N N . ASP B 1 213 ? -1.175 -9.289 -2.408 1 94.06 213 ASP B N 1
ATOM 5126 C CA . ASP B 1 213 ? -1.07 -8.734 -1.061 1 94.06 213 ASP B CA 1
ATOM 5127 C C . ASP B 1 213 ? -1.995 -9.469 -0.092 1 94.06 213 ASP B C 1
ATOM 5129 O O . ASP B 1 213 ? -2.535 -8.867 0.838 1 94.06 213 ASP B O 1
ATOM 5133 N N . ARG B 1 214 ? -2.346 -10.703 -0.411 1 97.12 214 ARG B N 1
ATOM 5134 C CA . ARG B 1 214 ? -3.096 -11.562 0.495 1 97.12 214 ARG B CA 1
ATOM 5135 C C . ARG B 1 214 ? -2.16 -12.32 1.435 1 97.12 214 ARG B C 1
ATOM 5137 O O . ARG B 1 214 ? -1.098 -12.789 1.018 1 97.12 214 ARG B O 1
ATOM 5144 N N . PRO B 1 215 ? -2.619 -12.406 2.711 1 96.81 215 PRO B N 1
ATOM 5145 C CA . PRO B 1 215 ? -1.79 -13.188 3.629 1 96.81 215 PRO B CA 1
ATOM 5146 C C . PRO B 1 215 ? -1.528 -14.609 3.125 1 96.81 215 PRO B C 1
ATOM 5148 O O . PRO B 1 215 ? -2.422 -15.234 2.553 1 96.81 215 PRO B O 1
ATOM 5151 N N . ASP B 1 216 ? -0.33 -15.047 3.209 1 96.62 216 ASP B N 1
ATOM 5152 C CA . ASP B 1 216 ? 0.096 -16.422 2.986 1 96.62 216 ASP B CA 1
ATOM 5153 C C . ASP B 1 216 ? 0.132 -16.75 1.496 1 96.62 216 ASP B C 1
ATOM 5155 O O . ASP B 1 216 ? 0.194 -17.922 1.115 1 96.62 216 ASP B O 1
ATOM 5159 N N . ILE B 1 217 ? -0.035 -15.781 0.611 1 98.12 217 ILE B N 1
ATOM 5160 C CA . ILE B 1 217 ? 0.191 -15.938 -0.822 1 98.12 217 ILE B CA 1
ATOM 5161 C C . ILE B 1 217 ? 1.345 -15.039 -1.261 1 98.12 217 ILE B C 1
ATOM 5163 O O . ILE B 1 217 ? 1.224 -13.812 -1.249 1 98.12 217 ILE B O 1
ATOM 5167 N N . ILE B 1 218 ? 2.43 -15.633 -1.594 1 98.12 218 ILE B N 1
ATOM 5168 C CA . ILE B 1 218 ? 3.631 -14.914 -1.993 1 98.12 218 ILE B CA 1
ATOM 5169 C C . ILE B 1 218 ? 3.811 -15.008 -3.508 1 98.12 218 ILE B C 1
ATOM 5171 O O . ILE B 1 218 ? 3.771 -16.094 -4.078 1 98.12 218 ILE B O 1
ATOM 5175 N N . PHE B 1 219 ? 4.004 -13.93 -4.145 1 98.38 219 PHE B N 1
ATOM 5176 C CA . PHE B 1 219 ? 4.227 -13.891 -5.586 1 98.38 219 PHE B CA 1
ATOM 5177 C C . PHE B 1 219 ? 5.703 -13.688 -5.898 1 98.38 219 PHE B C 1
ATOM 5179 O O . PHE B 1 219 ? 6.363 -12.836 -5.297 1 98.38 219 PHE B O 1
ATOM 5186 N N . ILE B 1 220 ? 6.215 -14.469 -6.684 1 98.56 220 ILE B N 1
ATOM 5187 C CA . ILE B 1 220 ? 7.465 -14.172 -7.375 1 98.56 220 ILE B CA 1
ATOM 5188 C C . ILE B 1 220 ? 7.168 -13.742 -8.812 1 98.56 220 ILE B C 1
ATOM 5190 O O . ILE B 1 220 ? 6.625 -14.523 -9.602 1 98.56 220 ILE B O 1
ATOM 5194 N N . ARG B 1 221 ? 7.461 -12.57 -9.148 1 97.75 221 ARG B N 1
ATOM 5195 C CA . ARG B 1 221 ? 7.219 -11.984 -10.461 1 97.75 221 ARG B CA 1
ATOM 5196 C C . ARG B 1 221 ? 8.516 -11.484 -11.086 1 97.75 221 ARG B C 1
ATOM 5198 O O . ARG B 1 221 ? 9.391 -10.969 -10.391 1 97.75 221 ARG B O 1
ATOM 5205 N N . PRO B 1 222 ? 8.594 -11.57 -12.391 1 98.25 222 PRO B N 1
ATOM 5206 C CA . PRO B 1 222 ? 9.836 -11.148 -13.039 1 98.25 222 PRO B CA 1
ATOM 5207 C C . PRO B 1 222 ? 10.086 -9.648 -12.906 1 98.25 222 PRO B C 1
ATOM 5209 O O . PRO B 1 222 ? 9.172 -8.844 -13.102 1 98.25 222 PRO B O 1
ATOM 5212 N N . SER B 1 223 ? 11.32 -9.297 -12.586 1 97.5 223 SER B N 1
ATOM 5213 C CA . SER B 1 223 ? 11.703 -7.895 -12.469 1 97.5 223 SER B CA 1
ATOM 5214 C C . SER B 1 223 ? 11.875 -7.254 -13.844 1 97.5 223 SER B C 1
ATOM 5216 O O . SER B 1 223 ? 11.922 -6.027 -13.961 1 97.5 223 SER B O 1
ATOM 5218 N N . TYR B 1 224 ? 12 -8.062 -14.891 1 96.56 224 TYR B N 1
ATOM 5219 C CA . TYR B 1 224 ? 12.078 -7.633 -16.281 1 96.56 224 TYR B CA 1
ATOM 5220 C C . TYR B 1 224 ? 11.094 -8.398 -17.156 1 96.56 224 TYR B C 1
ATOM 5222 O O . TYR B 1 224 ? 10.664 -9.5 -16.797 1 96.56 224 TYR B O 1
ATOM 5230 N N . ASP B 1 225 ? 10.758 -7.789 -18.234 1 95.62 225 ASP B N 1
ATOM 5231 C CA . ASP B 1 225 ? 9.945 -8.508 -19.219 1 95.62 225 ASP B CA 1
ATOM 5232 C C . ASP B 1 225 ? 10.695 -9.711 -19.766 1 95.62 225 ASP B C 1
ATOM 5234 O O . ASP B 1 225 ? 11.852 -9.602 -20.188 1 95.62 225 ASP B O 1
ATOM 5238 N N . LEU B 1 226 ? 10.078 -10.797 -19.781 1 96.06 226 LEU B N 1
ATOM 5239 C CA . LEU B 1 226 ? 10.742 -12.047 -20.156 1 96.06 226 LEU B CA 1
ATOM 5240 C C . LEU B 1 226 ? 10.727 -12.25 -21.656 1 96.06 226 LEU B C 1
ATOM 5242 O O . LEU B 1 226 ? 11.312 -13.203 -22.172 1 96.06 226 LEU B O 1
ATOM 5246 N N . GLY B 1 227 ? 10.055 -11.391 -22.344 1 91.38 227 GLY B N 1
ATOM 5247 C CA . GLY B 1 227 ? 10.039 -11.461 -23.797 1 91.38 227 GLY B CA 1
ATOM 5248 C C . GLY B 1 227 ? 8.992 -12.414 -24.328 1 91.38 227 GLY B C 1
ATOM 5249 O O . GLY B 1 227 ? 7.898 -12.523 -23.766 1 91.38 227 GLY B O 1
ATOM 5250 N N . GLY B 1 228 ? 9.273 -13.047 -25.469 1 85.56 228 GLY B N 1
ATOM 5251 C CA . GLY B 1 228 ? 8.305 -13.867 -26.172 1 85.56 228 GLY B CA 1
ATOM 5252 C C . GLY B 1 228 ? 8.211 -15.281 -25.641 1 85.56 228 GLY B C 1
ATOM 5253 O O . GLY B 1 228 ? 9.219 -15.852 -25.203 1 85.56 228 GLY B O 1
ATOM 5254 N N . PHE B 1 229 ? 7.105 -15.93 -25.75 1 82.38 229 PHE B N 1
ATOM 5255 C CA . PHE B 1 229 ? 6.867 -17.234 -25.141 1 82.38 229 PHE B CA 1
ATOM 5256 C C . PHE B 1 229 ? 7.43 -18.359 -26.016 1 82.38 229 PHE B C 1
ATOM 5258 O O . PHE B 1 229 ? 7.594 -19.484 -25.547 1 82.38 229 PHE B O 1
ATOM 5265 N N . LEU B 1 230 ? 7.844 -18.078 -27.281 1 79.75 230 LEU B N 1
ATOM 5266 C CA . LEU B 1 230 ? 8.406 -19.109 -28.125 1 79.75 230 LEU B CA 1
ATOM 5267 C C . LEU B 1 230 ? 9.867 -18.828 -28.453 1 79.75 230 LEU B C 1
ATOM 5269 O O . LEU B 1 230 ? 10.406 -19.328 -29.438 1 79.75 230 LEU B O 1
ATOM 5273 N N . ASP B 1 231 ? 10.484 -17.969 -27.672 1 84 231 ASP B N 1
ATOM 5274 C CA . ASP B 1 231 ? 11.906 -17.672 -27.844 1 84 231 ASP B CA 1
ATOM 5275 C C . ASP B 1 231 ? 12.773 -18.656 -27.078 1 84 231 ASP B C 1
ATOM 5277 O O . ASP B 1 231 ? 12.961 -18.531 -25.875 1 84 231 ASP B O 1
ATOM 5281 N N . PHE B 1 232 ? 13.406 -19.594 -27.844 1 85.12 232 PHE B N 1
ATOM 5282 C CA . PHE B 1 232 ? 14.211 -20.641 -27.219 1 85.12 232 PHE B CA 1
ATOM 5283 C C . PHE B 1 232 ? 15.695 -20.391 -27.453 1 85.12 232 PHE B C 1
ATOM 5285 O O . PHE B 1 232 ? 16.5 -21.328 -27.422 1 85.12 232 PHE B O 1
ATOM 5292 N N . GLY B 1 233 ? 16.047 -19.156 -27.719 1 86.38 233 GLY B N 1
ATOM 5293 C CA . GLY B 1 233 ? 17.469 -18.812 -27.812 1 86.38 233 GLY B CA 1
ATOM 5294 C C . GLY B 1 233 ? 18.219 -19.062 -26.516 1 86.38 233 GLY B C 1
ATOM 5295 O O . GLY B 1 233 ? 17.719 -18.766 -25.438 1 86.38 233 GLY B O 1
ATOM 5296 N N . ARG B 1 234 ? 19.422 -19.609 -26.656 1 91.25 234 ARG B N 1
ATOM 5297 C CA . ARG B 1 234 ? 20.188 -20.047 -25.484 1 91.25 234 ARG B CA 1
ATOM 5298 C C . ARG B 1 234 ? 20.484 -18.859 -24.562 1 91.25 234 ARG B C 1
ATOM 5300 O O . ARG B 1 234 ? 20.312 -18.969 -23.344 1 91.25 234 ARG B O 1
ATOM 5307 N N . GLU B 1 235 ? 20.906 -17.797 -25.141 1 90.44 235 GLU B N 1
ATOM 5308 C CA . GLU B 1 235 ? 21.25 -16.625 -24.344 1 90.44 235 GLU B CA 1
ATOM 5309 C C . GLU B 1 235 ? 20.062 -16.141 -23.516 1 90.44 235 GLU B C 1
ATOM 5311 O O . GLU B 1 235 ? 20.188 -15.836 -22.328 1 90.44 235 GLU B O 1
ATOM 5316 N N . ILE B 1 236 ? 18.922 -16.109 -24.141 1 92.94 236 ILE B N 1
ATOM 5317 C CA . ILE B 1 236 ? 17.719 -15.617 -23.484 1 92.94 236 ILE B CA 1
ATOM 5318 C C . ILE B 1 236 ? 17.281 -16.609 -22.406 1 92.94 236 ILE B C 1
ATOM 5320 O O . ILE B 1 236 ? 16.844 -16.203 -21.328 1 92.94 236 ILE B O 1
ATOM 5324 N N . LEU B 1 237 ? 17.328 -17.891 -22.703 1 94.12 237 LEU B N 1
ATOM 5325 C CA . LEU B 1 237 ? 16.953 -18.906 -21.734 1 94.12 237 LEU B CA 1
ATOM 5326 C C . LEU B 1 237 ? 17.859 -18.828 -20.5 1 94.12 237 LEU B C 1
ATOM 5328 O O . LEU B 1 237 ? 17.375 -18.875 -19.375 1 94.12 237 LEU B O 1
ATOM 5332 N N . ASP B 1 238 ? 19.172 -18.656 -20.781 1 94.62 238 ASP B N 1
ATOM 5333 C CA . ASP B 1 238 ? 20.125 -18.531 -19.672 1 94.62 238 ASP B CA 1
ATOM 5334 C C . ASP B 1 238 ? 19.812 -17.297 -18.812 1 94.62 238 ASP B C 1
ATOM 5336 O O . ASP B 1 238 ? 19.875 -17.359 -17.594 1 94.62 238 ASP B O 1
ATOM 5340 N N . TRP B 1 239 ? 19.5 -16.25 -19.453 1 95.38 239 TRP B N 1
ATOM 5341 C CA . TRP B 1 239 ? 19.172 -15.023 -18.75 1 95.38 239 TRP B CA 1
ATOM 5342 C C . TRP B 1 239 ? 17.922 -15.203 -17.906 1 95.38 239 TRP B C 1
ATOM 5344 O O . TRP B 1 239 ? 17.875 -14.75 -16.75 1 95.38 239 TRP B O 1
ATOM 5354 N N . ARG B 1 240 ? 16.891 -15.859 -18.406 1 97 240 ARG B N 1
ATOM 5355 C CA . ARG B 1 240 ? 15.633 -16.094 -17.688 1 97 240 ARG B CA 1
ATOM 5356 C C . ARG B 1 240 ? 15.867 -16.953 -16.438 1 97 240 ARG B C 1
ATOM 5358 O O . ARG B 1 240 ? 15.297 -16.672 -15.383 1 97 240 ARG B O 1
ATOM 5365 N N . ILE B 1 241 ? 16.75 -17.984 -16.609 1 97.25 241 ILE B N 1
ATOM 5366 C CA . ILE B 1 241 ? 17.094 -18.828 -15.461 1 97.25 241 ILE B CA 1
ATOM 5367 C C . ILE B 1 241 ? 17.734 -17.984 -14.367 1 97.25 241 ILE B C 1
ATOM 5369 O O . ILE B 1 241 ? 17.328 -18.047 -13.211 1 97.25 241 ILE B O 1
ATOM 5373 N N . LYS B 1 242 ? 18.688 -17.172 -14.773 1 97.06 242 LYS B N 1
ATOM 5374 C CA . LYS B 1 242 ? 19.406 -16.328 -13.82 1 97.06 242 LYS B CA 1
ATOM 5375 C C . LYS B 1 242 ? 18.469 -15.32 -13.164 1 97.06 242 LYS B C 1
ATOM 5377 O O . LYS B 1 242 ? 18.531 -15.109 -11.953 1 97.06 242 LYS B O 1
ATOM 5382 N N . LEU B 1 243 ? 17.672 -14.727 -13.961 1 97.88 243 LEU B N 1
ATOM 5383 C CA . LEU B 1 243 ? 16.719 -13.734 -13.461 1 97.88 243 LEU B CA 1
ATOM 5384 C C . LEU B 1 243 ? 15.797 -14.344 -12.414 1 97.88 243 LEU B C 1
ATOM 5386 O O . LEU B 1 243 ? 15.578 -13.766 -11.352 1 97.88 243 LEU B O 1
ATOM 5390 N N . GLY B 1 244 ? 15.242 -15.555 -12.727 1 98.5 244 GLY B N 1
ATOM 5391 C CA . GLY B 1 244 ? 14.383 -16.234 -11.773 1 98.5 244 GLY B CA 1
ATOM 5392 C C . GLY B 1 244 ? 15.07 -16.547 -10.461 1 98.5 244 GLY B C 1
ATOM 5393 O O . GLY B 1 244 ? 14.484 -16.375 -9.391 1 98.5 244 GLY B O 1
ATOM 5394 N N . TYR B 1 245 ? 16.297 -16.984 -10.625 1 98.12 245 TYR B N 1
ATOM 5395 C CA . TYR B 1 245 ? 17.109 -17.312 -9.453 1 98.12 245 TYR B CA 1
ATOM 5396 C C . TYR B 1 245 ? 17.297 -16.078 -8.562 1 98.12 245 TYR B C 1
ATOM 5398 O O . TYR B 1 245 ? 17.016 -16.125 -7.367 1 98.12 245 TYR B O 1
ATOM 5406 N N . HIS B 1 246 ? 17.672 -14.961 -9.125 1 98 246 HIS B N 1
ATOM 5407 C CA . HIS B 1 246 ? 17.969 -13.75 -8.375 1 98 246 HIS B CA 1
ATOM 5408 C C . HIS B 1 246 ? 16.688 -13.102 -7.848 1 98 246 HIS B C 1
ATOM 5410 O O . HIS B 1 246 ? 16.656 -12.609 -6.719 1 98 246 HIS B O 1
ATOM 5416 N N . ASP B 1 247 ? 15.602 -13.047 -8.641 1 98.31 247 ASP B N 1
ATOM 5417 C CA . ASP B 1 247 ? 14.336 -12.484 -8.188 1 98.31 247 ASP B CA 1
ATOM 5418 C C . ASP B 1 247 ? 13.82 -13.211 -6.949 1 98.31 247 ASP B C 1
ATOM 5420 O O . ASP B 1 247 ? 13.289 -12.586 -6.031 1 98.31 247 ASP B O 1
ATOM 5424 N N . THR B 1 248 ? 14.008 -14.531 -6.984 1 98.62 248 THR B N 1
ATOM 5425 C CA . THR B 1 248 ? 13.562 -15.328 -5.844 1 98.62 248 THR B CA 1
ATOM 5426 C C . THR B 1 248 ? 14.391 -15.008 -4.605 1 98.62 248 THR B C 1
ATOM 5428 O O . THR B 1 248 ? 13.844 -14.805 -3.518 1 98.62 248 THR B O 1
ATOM 5431 N N . LEU B 1 249 ? 15.688 -14.961 -4.773 1 97.62 249 LEU B N 1
ATOM 5432 C CA . LEU B 1 249 ? 16.562 -14.641 -3.648 1 97.62 249 LEU B CA 1
ATOM 5433 C C . LEU B 1 249 ? 16.234 -13.258 -3.084 1 97.62 249 LEU B C 1
ATOM 5435 O O . LEU B 1 249 ? 16.281 -13.055 -1.87 1 97.62 249 LEU B O 1
ATOM 5439 N N . LYS B 1 250 ? 15.906 -12.352 -3.928 1 96.62 250 LYS B N 1
ATOM 5440 C CA . LYS B 1 250 ? 15.531 -11.016 -3.473 1 96.62 250 LYS B CA 1
ATOM 5441 C C . LYS B 1 250 ? 14.195 -11.047 -2.734 1 96.62 250 LYS B C 1
ATOM 5443 O O . LYS B 1 250 ? 14.039 -10.398 -1.694 1 96.62 250 LYS B O 1
ATOM 5448 N N . LYS B 1 251 ? 13.219 -11.789 -3.305 1 97.25 251 LYS B N 1
ATOM 5449 C CA . LYS B 1 251 ? 11.906 -11.898 -2.672 1 97.25 251 LYS B CA 1
ATOM 5450 C C . LYS B 1 251 ? 12.023 -12.445 -1.253 1 97.25 251 LYS B C 1
ATOM 5452 O O . LYS B 1 251 ? 11.258 -12.062 -0.367 1 97.25 251 LYS B O 1
ATOM 5457 N N . PHE B 1 252 ? 13.055 -13.242 -1.015 1 97.25 252 PHE B N 1
ATOM 5458 C CA . PHE B 1 252 ? 13.211 -13.875 0.289 1 97.25 252 PHE B CA 1
ATOM 5459 C C . PHE B 1 252 ? 14.391 -13.273 1.047 1 97.25 252 PHE B C 1
ATOM 5461 O O . PHE B 1 252 ? 14.977 -13.922 1.914 1 97.25 252 PHE B O 1
ATOM 5468 N N . ASN B 1 253 ? 14.883 -12.109 0.671 1 93.94 253 ASN B N 1
ATOM 5469 C CA . ASN B 1 253 ? 15.797 -11.219 1.379 1 93.94 253 ASN B CA 1
ATOM 5470 C C . ASN B 1 253 ? 17.203 -11.82 1.492 1 93.94 253 ASN B C 1
ATOM 5472 O O . ASN B 1 253 ? 17.891 -11.617 2.494 1 93.94 253 ASN B O 1
ATOM 5476 N N . GLN B 1 254 ? 17.484 -12.672 0.572 1 95.38 254 GLN B N 1
ATOM 5477 C CA . GLN B 1 254 ? 18.844 -13.203 0.53 1 95.38 254 GLN B CA 1
ATOM 5478 C C . GLN B 1 254 ? 19.75 -12.32 -0.325 1 95.38 254 GLN B C 1
ATOM 5480 O O . GLN B 1 254 ? 20.984 -12.406 -0.231 1 95.38 254 GLN B O 1
ATOM 5485 N N . LEU B 1 255 ? 19.172 -11.555 -1.229 1 95.44 255 LEU B N 1
ATOM 5486 C CA . LEU B 1 255 ? 19.797 -10.492 -2 1 95.44 255 LEU B CA 1
ATOM 5487 C C . LEU B 1 255 ? 19.016 -9.188 -1.861 1 95.44 255 LEU B C 1
ATOM 5489 O O . LEU B 1 255 ? 17.844 -9.195 -1.471 1 95.44 255 LEU B O 1
ATOM 5493 N N . LYS B 1 256 ? 19.656 -8.102 -2.107 1 94.06 256 LYS B N 1
ATOM 5494 C CA . LYS B 1 256 ? 19 -6.801 -2.117 1 94.06 256 LYS B CA 1
ATOM 5495 C C . LYS B 1 256 ? 18.844 -6.27 -3.541 1 94.06 256 LYS B C 1
ATOM 5497 O O . LYS B 1 256 ? 19.516 -6.742 -4.457 1 94.06 256 LYS B O 1
ATOM 5502 N N . GLY B 1 257 ? 17.938 -5.301 -3.643 1 95.38 257 GLY B N 1
ATOM 5503 C CA . GLY B 1 257 ? 17.688 -4.672 -4.93 1 95.38 257 GLY B CA 1
ATOM 5504 C C . GLY B 1 257 ? 16.344 -5.043 -5.535 1 95.38 257 GLY B C 1
ATOM 5505 O O . GLY B 1 257 ? 15.609 -5.859 -4.973 1 95.38 257 GLY B O 1
ATOM 5506 N N . TYR B 1 258 ? 16.062 -4.434 -6.695 1 96.44 258 TYR B N 1
ATOM 5507 C CA . TYR B 1 258 ? 14.773 -4.613 -7.344 1 96.44 258 TYR B CA 1
ATOM 5508 C C . TYR B 1 258 ? 14.945 -4.934 -8.828 1 96.44 258 TYR B C 1
ATOM 5510 O O . TYR B 1 258 ? 14.406 -5.926 -9.32 1 96.44 258 TYR B O 1
ATOM 5518 N N . ARG B 1 259 ? 15.758 -4.133 -9.469 1 96.19 259 ARG B N 1
ATOM 5519 C CA . ARG B 1 259 ? 16.094 -4.371 -10.875 1 96.19 259 ARG B CA 1
ATOM 5520 C C . ARG B 1 259 ? 17.484 -4.953 -11.016 1 96.19 259 ARG B C 1
ATOM 5522 O O . ARG B 1 259 ? 17.797 -5.605 -12.016 1 96.19 259 ARG B O 1
ATOM 5529 N N . TYR B 1 260 ? 18.297 -4.641 -10.07 1 96.94 260 TYR B N 1
ATOM 5530 C CA . TYR B 1 260 ? 19.656 -5.18 -10 1 96.94 260 TYR B CA 1
ATOM 5531 C C . TYR B 1 260 ? 19.828 -6.066 -8.773 1 96.94 260 TYR B C 1
ATOM 5533 O O . TYR B 1 260 ? 18.906 -6.172 -7.945 1 96.94 260 TYR B O 1
ATOM 5541 N N . ASN B 1 261 ? 20.906 -6.777 -8.703 1 96.69 261 ASN B N 1
ATOM 5542 C CA . ASN B 1 261 ? 21.172 -7.715 -7.617 1 96.69 261 ASN B CA 1
ATOM 5543 C C . ASN B 1 261 ? 22.391 -7.293 -6.801 1 96.69 261 ASN B C 1
ATOM 5545 O O . ASN B 1 261 ? 23.484 -7.145 -7.344 1 96.69 261 ASN B O 1
ATOM 5549 N N . PHE B 1 262 ? 22.172 -7.105 -5.504 1 96.56 262 PHE B N 1
ATOM 5550 C CA . PHE B 1 262 ? 23.266 -6.723 -4.625 1 96.56 262 PHE B CA 1
ATOM 5551 C C . PHE B 1 262 ? 23.516 -7.793 -3.57 1 96.56 262 PHE B C 1
ATOM 5553 O O . PHE B 1 262 ? 22.594 -8.234 -2.895 1 96.56 262 PHE B O 1
ATOM 5560 N N . LYS B 1 263 ? 24.75 -8.258 -3.355 1 92.25 263 LYS B N 1
ATOM 5561 C CA . LYS B 1 263 ? 25.125 -9.273 -2.373 1 92.25 263 LYS B CA 1
ATOM 5562 C C . LYS B 1 263 ? 25.266 -8.664 -0.981 1 92.25 263 LYS B C 1
ATOM 5564 O O . LYS B 1 263 ? 25.031 -9.336 0.024 1 92.25 263 LYS B O 1
ATOM 5569 N N . ASN B 1 264 ? 25.859 -7.457 -0.946 1 71.38 264 ASN B N 1
ATOM 5570 C CA . ASN B 1 264 ? 26.125 -6.797 0.326 1 71.38 264 ASN B CA 1
ATOM 5571 C C . ASN B 1 264 ? 24.906 -6.055 0.849 1 71.38 264 ASN B C 1
ATOM 5573 O O . ASN B 1 264 ? 24.328 -5.227 0.141 1 71.38 264 ASN B O 1
ATOM 5577 N N . PHE B 1 265 ? 24.719 -6.355 2.221 1 67.5 265 PHE B N 1
ATOM 5578 C CA . PHE B 1 265 ? 23.484 -5.879 2.854 1 67.5 265 PHE B CA 1
ATOM 5579 C C . PHE B 1 265 ? 23.75 -4.617 3.666 1 67.5 265 PHE B C 1
ATOM 5581 O O . PHE B 1 265 ? 22.828 -4.012 4.207 1 67.5 265 PHE B O 1
ATOM 5588 N N . GLU B 1 266 ? 25.031 -4.18 3.684 1 79.88 266 GLU B N 1
ATOM 5589 C CA . GLU B 1 266 ? 25.25 -3.049 4.582 1 79.88 266 GLU B CA 1
ATOM 5590 C C . GLU B 1 266 ? 25.016 -1.721 3.865 1 79.88 266 GLU B C 1
ATOM 5592 O O . GLU B 1 266 ? 25.891 -1.258 3.115 1 79.88 266 GLU B O 1
ATOM 5597 N N . ILE B 1 267 ? 23.938 -1.276 3.84 1 82.62 267 ILE B N 1
ATOM 5598 C CA . ILE B 1 267 ? 23.594 0.039 3.309 1 82.62 267 ILE B CA 1
ATOM 5599 C C . ILE B 1 267 ? 23.969 1.117 4.324 1 82.62 267 ILE B C 1
ATOM 5601 O O . ILE B 1 267 ? 23.688 0.983 5.516 1 82.62 267 ILE B O 1
ATOM 5605 N N . ASN B 1 268 ? 24.781 2.033 3.852 1 88 268 ASN B N 1
ATOM 5606 C CA . ASN B 1 268 ? 25.078 3.178 4.707 1 88 268 ASN B CA 1
ATOM 5607 C C . ASN B 1 268 ? 23.812 3.961 5.051 1 88 268 ASN B C 1
ATOM 5609 O O . ASN B 1 268 ? 23.281 4.688 4.211 1 88 268 ASN B O 1
ATOM 5613 N N . HIS B 1 269 ? 23.375 3.848 6.281 1 90.12 269 HIS B N 1
ATOM 5614 C CA . HIS B 1 269 ? 22.109 4.438 6.711 1 90.12 269 HIS B CA 1
ATOM 5615 C C . HIS B 1 269 ? 22.156 5.961 6.656 1 90.12 269 HIS B C 1
ATOM 5617 O O . HIS B 1 269 ? 21.156 6.613 6.375 1 90.12 269 HIS B O 1
ATOM 5623 N N . GLU B 1 270 ? 23.328 6.492 6.895 1 91.88 270 GLU B N 1
ATOM 5624 C CA . GLU B 1 270 ? 23.484 7.945 6.859 1 91.88 270 GLU B CA 1
ATOM 5625 C C . GLU B 1 270 ? 23.297 8.484 5.441 1 91.88 270 GLU B C 1
ATOM 5627 O O . GLU B 1 270 ? 22.625 9.492 5.238 1 91.88 270 GLU B O 1
ATOM 5632 N N . LEU B 1 271 ? 23.875 7.742 4.516 1 94 271 LEU B N 1
ATOM 5633 C CA . LEU B 1 271 ? 23.734 8.141 3.117 1 94 271 LEU B CA 1
ATOM 5634 C C . LEU B 1 271 ? 22.281 8.023 2.654 1 94 271 LEU B C 1
ATOM 5636 O O . LEU B 1 271 ? 21.766 8.914 1.979 1 94 271 LEU B O 1
ATOM 5640 N N . ALA B 1 272 ? 21.672 6.914 3.061 1 95.88 272 ALA B N 1
ATOM 5641 C CA . ALA B 1 272 ? 20.281 6.68 2.674 1 95.88 272 ALA B CA 1
ATOM 5642 C C . ALA B 1 272 ? 19.359 7.758 3.24 1 95.88 272 ALA B C 1
ATOM 5644 O O . ALA B 1 272 ? 18.484 8.266 2.539 1 95.88 272 ALA B O 1
ATOM 5645 N N . HIS B 1 273 ? 19.625 8.141 4.449 1 95.62 273 HIS B N 1
ATOM 5646 C CA . HIS B 1 273 ? 18.812 9.172 5.102 1 95.62 273 HIS B CA 1
ATOM 5647 C C . HIS B 1 273 ? 19.031 10.531 4.441 1 95.62 273 HIS B C 1
ATOM 5649 O O . HIS B 1 273 ? 18.062 11.281 4.238 1 95.62 273 HIS B O 1
ATOM 5655 N N . LYS B 1 274 ? 20.25 10.844 4.184 1 95.25 274 LYS B N 1
ATOM 5656 C CA . LYS B 1 274 ? 20.578 12.102 3.518 1 95.25 274 LYS B CA 1
ATOM 5657 C C . LYS B 1 274 ? 19.875 12.211 2.168 1 95.25 274 LYS B C 1
ATOM 5659 O O . LYS B 1 274 ? 19.266 13.234 1.858 1 95.25 274 LYS B O 1
ATOM 5664 N N . PHE B 1 275 ? 19.969 11.156 1.389 1 97.25 275 PHE B N 1
ATOM 5665 C CA . PHE B 1 275 ? 19.344 11.141 0.075 1 97.25 275 PHE B CA 1
ATOM 5666 C C . PHE B 1 275 ? 17.828 11.297 0.198 1 97.25 275 PHE B C 1
ATOM 5668 O O . PHE B 1 275 ? 17.234 12.109 -0.506 1 97.25 275 PHE B O 1
ATOM 5675 N N . TYR B 1 276 ? 17.25 10.523 1.132 1 97.94 276 TYR B N 1
ATOM 5676 C CA . TYR B 1 276 ? 15.812 10.586 1.365 1 97.94 276 TYR B CA 1
ATOM 5677 C C . TYR B 1 276 ? 15.383 12.008 1.71 1 97.94 276 TYR B C 1
ATOM 5679 O O . TYR B 1 276 ? 14.375 12.5 1.195 1 97.94 276 TYR B O 1
ATOM 5687 N N . ARG B 1 277 ? 16.109 12.688 2.521 1 96.19 277 ARG B N 1
ATOM 5688 C CA . ARG B 1 277 ? 15.781 14.047 2.941 1 96.19 277 ARG B CA 1
ATOM 5689 C C . ARG B 1 277 ? 15.789 15.008 1.753 1 96.19 277 ARG B C 1
ATOM 5691 O O . ARG B 1 277 ? 14.961 15.914 1.676 1 96.19 277 ARG B O 1
ATOM 5698 N N . LEU B 1 278 ? 16.719 14.805 0.841 1 95.38 278 LEU B N 1
ATOM 5699 C CA . LEU B 1 278 ? 16.797 15.641 -0.35 1 95.38 278 LEU B CA 1
ATOM 5700 C C . LEU B 1 278 ? 15.539 15.477 -1.208 1 95.38 278 LEU B C 1
ATOM 5702 O O . LEU B 1 278 ? 14.992 16.453 -1.708 1 95.38 278 LEU B O 1
ATOM 5706 N N . ILE B 1 279 ? 15.094 14.211 -1.347 1 96.44 279 ILE B N 1
ATOM 5707 C CA . ILE B 1 279 ? 13.891 13.922 -2.121 1 96.44 279 ILE B CA 1
ATOM 5708 C C . ILE B 1 279 ? 12.68 14.57 -1.455 1 96.44 279 ILE B C 1
ATOM 5710 O O . ILE B 1 279 ? 11.875 15.227 -2.119 1 96.44 279 ILE B O 1
ATOM 5714 N N . LEU B 1 280 ? 12.602 14.375 -0.145 1 96.12 280 LEU B N 1
ATOM 5715 C CA . LEU B 1 280 ? 11.484 14.914 0.63 1 96.12 280 LEU B CA 1
ATOM 5716 C C . LEU B 1 280 ? 11.414 16.422 0.502 1 96.12 280 LEU B C 1
ATOM 5718 O O . LEU B 1 280 ? 10.344 16.984 0.276 1 96.12 280 LEU B O 1
ATOM 5722 N N . ASN B 1 281 ? 12.555 17.094 0.606 1 91.94 281 ASN B N 1
ATOM 5723 C CA . ASN B 1 281 ? 12.609 18.547 0.522 1 91.94 281 ASN B CA 1
ATOM 5724 C C . ASN B 1 281 ? 12.211 19.047 -0.864 1 91.94 281 ASN B C 1
ATOM 5726 O O . ASN B 1 281 ? 11.492 20.047 -0.988 1 91.94 281 ASN B O 1
ATOM 5730 N N . TYR B 1 282 ? 12.656 18.391 -1.876 1 90.12 282 TYR B N 1
ATOM 5731 C CA . TYR B 1 282 ? 12.289 18.75 -3.238 1 90.12 282 TYR B CA 1
ATOM 5732 C C . TYR B 1 282 ? 10.781 18.641 -3.449 1 90.12 282 TYR B C 1
ATOM 5734 O O . TYR B 1 282 ? 10.148 19.547 -3.973 1 90.12 282 TYR B O 1
ATOM 5742 N N . GLU B 1 283 ? 10.242 17.547 -3.053 1 91.88 283 GLU B N 1
ATOM 5743 C CA . GLU B 1 283 ? 8.828 17.312 -3.297 1 91.88 283 GLU B CA 1
ATOM 5744 C C . GLU B 1 283 ? 7.957 18.219 -2.422 1 91.88 283 GLU B C 1
ATOM 5746 O O . GLU B 1 283 ? 6.875 18.641 -2.836 1 91.88 283 GLU B O 1
ATOM 5751 N N . ASP B 1 284 ? 8.422 18.484 -1.225 1 91.19 284 ASP B N 1
ATOM 5752 C CA . ASP B 1 284 ? 7.742 19.484 -0.406 1 91.19 284 ASP B CA 1
ATOM 5753 C C . ASP B 1 284 ? 7.719 20.844 -1.104 1 91.19 284 ASP B C 1
ATOM 5755 O O . ASP B 1 284 ? 6.684 21.516 -1.132 1 91.19 284 ASP B O 1
ATOM 5759 N N . SER B 1 285 ? 8.805 21.266 -1.712 1 86.81 285 SER B N 1
ATOM 5760 C CA . SER B 1 285 ? 8.93 22.547 -2.383 1 86.81 285 SER B CA 1
ATOM 5761 C C . SER B 1 285 ? 7.977 22.641 -3.572 1 86.81 285 SER B C 1
ATOM 5763 O O . SER B 1 285 ? 7.375 23.688 -3.811 1 86.81 285 SER B O 1
ATOM 5765 N N . ILE B 1 286 ? 7.82 21.562 -4.277 1 85.44 286 ILE B N 1
ATOM 5766 C CA . ILE B 1 286 ? 6.969 21.594 -5.461 1 85.44 286 ILE B CA 1
ATOM 5767 C C . ILE B 1 286 ? 5.504 21.703 -5.039 1 85.44 286 ILE B C 1
ATOM 5769 O O . ILE B 1 286 ? 4.699 22.328 -5.73 1 85.44 286 ILE B O 1
ATOM 5773 N N . ASN B 1 287 ? 5.172 21.125 -3.971 1 88.12 287 ASN B N 1
ATOM 5774 C CA . ASN B 1 287 ? 3.779 21.109 -3.529 1 88.12 287 ASN B CA 1
ATOM 5775 C C . ASN B 1 287 ? 3.4 22.422 -2.85 1 88.12 287 ASN B C 1
ATOM 5777 O O . ASN B 1 287 ? 2.217 22.75 -2.717 1 88.12 287 ASN B O 1
ATOM 5781 N N . LYS B 1 288 ? 4.301 23.188 -2.371 1 81.88 288 LYS B N 1
ATOM 5782 C CA . LYS B 1 288 ? 4.047 24.484 -1.739 1 81.88 288 LYS B CA 1
ATOM 5783 C C . LYS B 1 288 ? 3.928 25.578 -2.781 1 81.88 288 LYS B C 1
ATOM 5785 O O . LYS B 1 288 ? 3.367 26.656 -2.504 1 81.88 288 LYS B O 1
ATOM 5790 N N . ASN B 1 289 ? 4.457 25.281 -3.91 1 70.94 289 ASN B N 1
ATOM 5791 C CA . ASN B 1 289 ? 4.406 26.266 -4.984 1 70.94 289 ASN B CA 1
ATOM 5792 C C . ASN B 1 289 ? 3.219 26.031 -5.914 1 70.94 289 ASN B C 1
ATOM 5794 O O . ASN B 1 289 ? 3.131 24.984 -6.555 1 70.94 289 ASN B O 1
ATOM 5798 N N . VAL B 1 290 ? 2.229 26.906 -5.855 1 60.5 290 VAL B N 1
ATOM 5799 C CA . VAL B 1 290 ? 0.984 26.797 -6.605 1 60.5 290 VAL B CA 1
ATOM 5800 C C . VAL B 1 290 ? 1.292 26.531 -8.078 1 60.5 290 VAL B C 1
ATOM 5802 O O . VAL B 1 290 ? 0.634 25.719 -8.727 1 60.5 290 VAL B O 1
ATOM 5805 N N . VAL B 1 291 ? 2.26 27.234 -8.523 1 56.12 291 VAL B N 1
ATOM 5806 C CA . VAL B 1 291 ? 2.604 27.125 -9.938 1 56.12 291 VAL B CA 1
ATOM 5807 C C . VAL B 1 291 ? 3.111 25.719 -10.234 1 56.12 291 VAL B C 1
ATOM 5809 O O . VAL B 1 291 ? 2.73 25.109 -11.242 1 56.12 291 VAL B O 1
ATOM 5812 N N . SER B 1 292 ? 3.83 25.328 -9.344 1 56.69 292 SER B N 1
ATOM 5813 C CA . SER B 1 292 ? 4.426 24 -9.539 1 56.69 292 SER B CA 1
ATOM 5814 C C . SER B 1 292 ? 3.367 22.906 -9.492 1 56.69 292 SER B C 1
ATOM 5816 O O . SER B 1 292 ? 3.426 21.953 -10.266 1 56.69 292 SER B O 1
ATOM 5818 N N . LYS B 1 293 ? 2.42 23.078 -8.672 1 62.03 293 LYS B N 1
ATOM 5819 C CA . LYS B 1 293 ? 1.384 22.062 -8.484 1 62.03 293 LYS B CA 1
ATOM 5820 C C . LYS B 1 293 ? 0.542 21.891 -9.742 1 62.03 293 LYS B C 1
ATOM 5822 O O . LYS B 1 293 ? 0.074 20.797 -10.047 1 62.03 293 LYS B O 1
ATOM 5827 N N . THR B 1 294 ? 0.508 22.922 -10.445 1 59.03 294 THR B N 1
ATOM 5828 C CA . THR B 1 294 ? -0.331 22.891 -11.641 1 59.03 294 THR B CA 1
ATOM 5829 C C . THR B 1 294 ? 0.408 22.25 -12.812 1 59.03 294 THR B C 1
ATOM 5831 O O . THR B 1 294 ? -0.213 21.641 -13.688 1 59.03 294 THR B O 1
ATOM 5834 N N . ILE B 1 295 ? 1.691 22.328 -12.727 1 58.91 295 ILE B N 1
ATOM 5835 C CA . ILE B 1 295 ? 2.471 21.875 -13.867 1 58.91 295 ILE B CA 1
ATOM 5836 C C . ILE B 1 295 ? 2.801 20.391 -13.719 1 58.91 295 ILE B C 1
ATOM 5838 O O . ILE B 1 295 ? 2.895 19.672 -14.711 1 58.91 295 ILE B O 1
ATOM 5842 N N . THR B 1 296 ? 2.822 20.141 -12.461 1 63.5 296 THR B N 1
ATOM 5843 C CA . THR B 1 296 ? 3.25 18.766 -12.258 1 63.5 296 THR B CA 1
ATOM 5844 C C . THR B 1 296 ? 2.043 17.844 -12.133 1 63.5 296 THR B C 1
ATOM 5846 O O . THR B 1 296 ? 1.039 18.203 -11.516 1 63.5 296 THR B O 1
ATOM 5849 N N . SER B 1 297 ? 2.064 16.828 -12.836 1 69.5 297 SER B N 1
ATOM 5850 C CA . SER B 1 297 ? 0.99 15.836 -12.812 1 69.5 297 SER B CA 1
ATOM 5851 C C . SER B 1 297 ? 1.017 15.023 -11.523 1 69.5 297 SER B C 1
ATOM 5853 O O . SER B 1 297 ? 0.02 14.398 -11.156 1 69.5 297 SER B O 1
ATOM 5855 N N . SER B 1 298 ? 2.211 15.086 -10.844 1 83.06 298 SER B N 1
ATOM 5856 C CA . SER B 1 298 ? 2.363 14.289 -9.633 1 83.06 298 SER B CA 1
ATOM 5857 C C . SER B 1 298 ? 2.83 15.148 -8.461 1 83.06 298 SER B C 1
ATOM 5859 O O . SER B 1 298 ? 3.668 16.031 -8.625 1 83.06 298 SER B O 1
ATOM 5861 N N . SER B 1 299 ? 2.303 14.836 -7.289 1 88.75 299 SER B N 1
ATOM 5862 C CA . SER B 1 299 ? 2.732 15.531 -6.082 1 88.75 299 SER B CA 1
ATOM 5863 C C . SER B 1 299 ? 4.035 14.945 -5.539 1 88.75 299 SER B C 1
ATOM 5865 O O . SER B 1 299 ? 4.688 15.555 -4.688 1 88.75 299 SER B O 1
ATOM 5867 N N . THR B 1 300 ? 4.422 13.766 -6.051 1 92.88 300 THR B N 1
ATOM 5868 C CA . THR B 1 300 ? 5.656 13.117 -5.617 1 92.88 300 THR B CA 1
ATOM 5869 C C . THR B 1 300 ? 6.414 12.539 -6.809 1 92.88 300 THR B C 1
ATOM 5871 O O . THR B 1 300 ? 6.676 11.336 -6.859 1 92.88 300 THR B O 1
ATOM 5874 N N . PRO B 1 301 ? 6.844 13.352 -7.742 1 91.88 301 PRO B N 1
ATOM 5875 C CA . PRO B 1 301 ? 7.391 12.883 -9.016 1 91.88 301 PRO B CA 1
ATOM 5876 C C . PRO B 1 301 ? 8.641 12.023 -8.844 1 91.88 301 PRO B C 1
ATOM 5878 O O . PRO B 1 301 ? 8.82 11.031 -9.555 1 91.88 301 PRO B O 1
ATOM 5881 N N . LEU B 1 302 ? 9.562 12.406 -7.957 1 94.69 302 LEU B N 1
ATOM 5882 C CA . LEU B 1 302 ? 10.789 11.633 -7.773 1 94.69 302 LEU B CA 1
ATOM 5883 C C . LEU B 1 302 ? 10.484 10.281 -7.129 1 94.69 302 LEU B C 1
ATOM 5885 O O . LEU B 1 302 ? 11.031 9.258 -7.543 1 94.69 302 LEU B O 1
ATOM 5889 N N . SER B 1 303 ? 9.617 10.297 -6.125 1 96.25 303 SER B N 1
ATOM 5890 C CA . SER B 1 303 ? 9.219 9.047 -5.488 1 96.25 303 SER B CA 1
ATOM 5891 C C . SER B 1 303 ? 8.547 8.109 -6.484 1 96.25 303 SER B C 1
ATOM 5893 O O . SER B 1 303 ? 8.781 6.898 -6.453 1 96.25 303 SER B O 1
ATOM 5895 N N . ASP B 1 304 ? 7.75 8.688 -7.348 1 95.06 304 ASP B N 1
ATOM 5896 C CA . ASP B 1 304 ? 7.098 7.887 -8.383 1 95.06 304 ASP B CA 1
ATOM 5897 C C . ASP B 1 304 ? 8.125 7.285 -9.336 1 95.06 304 ASP B C 1
ATOM 5899 O O . ASP B 1 304 ? 8 6.125 -9.734 1 95.06 304 ASP B O 1
ATOM 5903 N N . LEU B 1 305 ? 9.086 8.109 -9.688 1 95.38 305 LEU B N 1
ATOM 5904 C CA . LEU B 1 305 ? 10.164 7.637 -10.555 1 95.38 305 LEU B CA 1
ATOM 5905 C C . LEU B 1 305 ? 10.906 6.469 -9.906 1 95.38 305 LEU B C 1
ATOM 5907 O O . LEU B 1 305 ? 11.234 5.488 -10.578 1 95.38 305 LEU B O 1
ATOM 5911 N N . LEU B 1 306 ? 11.117 6.57 -8.633 1 97.69 306 LEU B N 1
ATOM 5912 C CA . LEU B 1 306 ? 11.844 5.539 -7.902 1 97.69 306 LEU B CA 1
ATOM 5913 C C . LEU B 1 306 ? 11.055 4.238 -7.863 1 97.69 306 LEU B C 1
ATOM 5915 O O . LEU B 1 306 ? 11.633 3.15 -7.828 1 97.69 306 LEU B O 1
ATOM 5919 N N . LYS B 1 307 ? 9.758 4.277 -7.875 1 97.38 307 LYS B N 1
ATOM 5920 C CA . LYS B 1 307 ? 8.906 3.092 -7.82 1 97.38 307 LYS B CA 1
ATOM 5921 C C . LYS B 1 307 ? 8.711 2.49 -9.211 1 97.38 307 LYS B C 1
ATOM 5923 O O . LYS B 1 307 ? 8.281 1.343 -9.336 1 97.38 307 LYS B O 1
ATOM 5928 N N . ASN B 1 308 ? 9.07 3.27 -10.18 1 94.75 308 ASN B N 1
ATOM 5929 C CA . ASN B 1 308 ? 8.836 2.828 -11.547 1 94.75 308 ASN B CA 1
ATOM 5930 C C . ASN B 1 308 ? 9.539 1.508 -11.844 1 94.75 308 ASN B C 1
ATOM 5932 O O . ASN B 1 308 ? 10.672 1.294 -11.406 1 94.75 308 ASN B O 1
ATOM 5936 N N . ASN B 1 309 ? 8.812 0.625 -12.578 1 94.56 309 ASN B N 1
ATOM 5937 C CA . ASN B 1 309 ? 9.32 -0.662 -13.047 1 94.56 309 ASN B CA 1
ATOM 5938 C C . ASN B 1 309 ? 9.633 -1.598 -11.883 1 94.56 309 ASN B C 1
ATOM 5940 O O . ASN B 1 309 ? 10.555 -2.408 -11.961 1 94.56 309 ASN B O 1
ATOM 5944 N N . THR B 1 310 ? 9.109 -1.338 -10.75 1 96.62 310 THR B N 1
ATOM 5945 C CA . THR B 1 310 ? 9.156 -2.229 -9.594 1 96.62 310 THR B CA 1
ATOM 5946 C C . THR B 1 310 ? 7.75 -2.549 -9.094 1 96.62 310 THR B C 1
ATOM 5948 O O . THR B 1 310 ? 6.766 -2.053 -9.641 1 96.62 310 THR B O 1
ATOM 5951 N N . TYR B 1 311 ? 7.664 -3.369 -8.141 1 96 311 TYR B N 1
ATOM 5952 C CA . TYR B 1 311 ? 6.371 -3.717 -7.562 1 96 311 TYR B CA 1
ATOM 5953 C C . TYR B 1 311 ? 6.168 -3.021 -6.219 1 96 311 TYR B C 1
ATOM 5955 O O . TYR B 1 311 ? 5.301 -3.408 -5.438 1 96 311 TYR B O 1
ATOM 5963 N N . LEU B 1 312 ? 7.039 -1.971 -5.914 1 94.62 312 LEU B N 1
ATOM 5964 C CA . LEU B 1 312 ? 7.012 -1.269 -4.637 1 94.62 312 LEU B CA 1
ATOM 5965 C C . LEU B 1 312 ? 5.797 -0.351 -4.547 1 94.62 312 LEU B C 1
ATOM 5967 O O . LEU B 1 312 ? 5.512 0.405 -5.48 1 94.62 312 LEU B O 1
ATOM 5971 N N . LYS B 1 313 ? 5.133 -0.425 -3.438 1 92.25 313 LYS B N 1
ATOM 5972 C CA . LYS B 1 313 ? 4.031 0.496 -3.16 1 92.25 313 LYS B CA 1
ATOM 5973 C C . LYS B 1 313 ? 4.496 1.65 -2.275 1 92.25 313 LYS B C 1
ATOM 5975 O O . LYS B 1 313 ? 4.16 2.809 -2.533 1 92.25 313 LYS B O 1
ATOM 5980 N N . GLU B 1 314 ? 5.254 1.369 -1.256 1 94.25 314 GLU B N 1
ATOM 5981 C CA . GLU B 1 314 ? 5.879 2.314 -0.336 1 94.25 314 GLU B CA 1
ATOM 5982 C C . GLU B 1 314 ? 7.395 2.127 -0.294 1 94.25 314 GLU B C 1
ATOM 5984 O O . GLU B 1 314 ? 7.898 1.059 -0.643 1 94.25 314 GLU B O 1
ATOM 5989 N N . LEU B 1 315 ? 8.086 3.172 0.057 1 97.38 315 LEU B N 1
ATOM 5990 C CA . LEU B 1 315 ? 9.539 3.127 0.063 1 97.38 315 LEU B CA 1
ATOM 5991 C C . LEU B 1 315 ? 10.086 3.305 1.478 1 97.38 315 LEU B C 1
ATOM 5993 O O . LEU B 1 315 ? 9.672 4.223 2.193 1 97.38 315 LEU B O 1
ATOM 5997 N N . THR B 1 316 ? 10.945 2.436 1.889 1 95.94 316 THR B N 1
ATOM 5998 C CA . THR B 1 316 ? 11.758 2.691 3.07 1 95.94 316 THR B CA 1
ATOM 5999 C C . THR B 1 316 ? 12.898 3.65 2.744 1 95.94 316 THR B C 1
ATOM 6001 O O . THR B 1 316 ? 13.172 3.922 1.572 1 95.94 316 THR B O 1
ATOM 6004 N N . THR B 1 317 ? 13.531 4.098 3.748 1 96.38 317 THR B N 1
ATOM 6005 C CA . THR B 1 317 ? 14.672 4.984 3.533 1 96.38 317 THR B CA 1
ATOM 6006 C C . THR B 1 317 ? 15.734 4.305 2.674 1 96.38 317 THR B C 1
ATOM 6008 O O . THR B 1 317 ? 16.312 4.93 1.788 1 96.38 317 THR B O 1
ATOM 6011 N N . GLU B 1 318 ? 15.922 3.049 2.906 1 94.88 318 GLU B N 1
ATOM 6012 C CA . GLU B 1 318 ? 16.891 2.289 2.127 1 94.88 318 GLU B CA 1
ATOM 6013 C C . GLU B 1 318 ? 16.438 2.133 0.678 1 94.88 318 GLU B C 1
ATOM 6015 O O . GLU B 1 318 ? 17.266 2.189 -0.242 1 94.88 318 GLU B O 1
ATOM 6020 N N . ASP B 1 319 ? 15.148 1.928 0.491 1 96.38 319 ASP B N 1
ATOM 6021 C CA . ASP B 1 319 ? 14.617 1.775 -0.858 1 96.38 319 ASP B CA 1
ATOM 6022 C C . ASP B 1 319 ? 14.891 3.018 -1.702 1 96.38 319 ASP B C 1
ATOM 6024 O O . ASP B 1 319 ? 15.219 2.91 -2.885 1 96.38 319 ASP B O 1
ATOM 6028 N N . TYR B 1 320 ? 14.703 4.199 -1.079 1 97.94 320 TYR B N 1
ATOM 6029 C CA . TYR B 1 320 ? 14.992 5.438 -1.797 1 97.94 320 TYR B CA 1
ATOM 6030 C C . TYR B 1 320 ? 16.406 5.418 -2.377 1 97.94 320 TYR B C 1
ATOM 6032 O O . TYR B 1 320 ? 16.594 5.73 -3.553 1 97.94 320 TYR B O 1
ATOM 6040 N N . PHE B 1 321 ? 17.328 5.031 -1.552 1 97 321 PHE B N 1
ATOM 6041 C CA . PHE B 1 321 ? 18.734 5.062 -1.91 1 97 321 PHE B CA 1
ATOM 6042 C C . PHE B 1 321 ? 19.062 3.986 -2.938 1 97 321 PHE B C 1
ATOM 6044 O O . PHE B 1 321 ? 19.641 4.277 -3.986 1 97 321 PHE B O 1
ATOM 6051 N N . VAL B 1 322 ? 18.641 2.766 -2.693 1 96.75 322 VAL B N 1
ATOM 6052 C CA . VAL B 1 322 ? 18.953 1.624 -3.545 1 96.75 322 VAL B CA 1
ATOM 6053 C C . VAL B 1 322 ? 18.375 1.84 -4.938 1 96.75 322 VAL B C 1
ATOM 6055 O O . VAL B 1 322 ? 19.031 1.602 -5.945 1 96.75 322 VAL B O 1
ATOM 6058 N N . ARG B 1 323 ? 17.141 2.316 -5.016 1 97.81 323 ARG B N 1
ATOM 6059 C CA . ARG B 1 323 ? 16.5 2.549 -6.301 1 97.81 323 ARG B CA 1
ATOM 6060 C C . ARG B 1 323 ? 17.203 3.652 -7.082 1 97.81 323 ARG B C 1
ATOM 6062 O O . ARG B 1 323 ? 17.312 3.582 -8.305 1 97.81 323 ARG B O 1
ATOM 6069 N N . ALA B 1 324 ? 17.656 4.668 -6.379 1 98.12 324 ALA B N 1
ATOM 6070 C CA . ALA B 1 324 ? 18.406 5.727 -7.047 1 98.12 324 ALA B CA 1
ATOM 6071 C C . ALA B 1 324 ? 19.688 5.18 -7.66 1 98.12 324 ALA B C 1
ATOM 6073 O O . ALA B 1 324 ? 20.062 5.547 -8.773 1 98.12 324 ALA B O 1
ATOM 6074 N N . VAL B 1 325 ? 20.359 4.328 -6.914 1 97.19 325 VAL B N 1
ATOM 6075 C CA . VAL B 1 325 ? 21.578 3.697 -7.422 1 97.19 325 VAL B CA 1
ATOM 6076 C C . VAL B 1 325 ? 21.25 2.877 -8.664 1 97.19 325 VAL B C 1
ATOM 6078 O O . VAL B 1 325 ? 21.953 2.967 -9.68 1 97.19 325 VAL B O 1
ATOM 6081 N N . GLU B 1 326 ? 20.172 2.127 -8.602 1 97.75 326 GLU B N 1
ATOM 6082 C CA . GLU B 1 326 ? 19.781 1.277 -9.727 1 97.75 326 GLU B CA 1
ATOM 6083 C C . GLU B 1 326 ? 19.469 2.111 -10.961 1 97.75 326 GLU B C 1
ATOM 6085 O O . GLU B 1 326 ? 19.859 1.752 -12.078 1 97.75 326 GLU B O 1
ATOM 6090 N N . ILE B 1 327 ? 18.734 3.205 -10.781 1 97.94 327 ILE B N 1
ATOM 6091 C CA . ILE B 1 327 ? 18.391 4.086 -11.898 1 97.94 327 ILE B CA 1
ATOM 6092 C C . ILE B 1 327 ? 19.672 4.668 -12.492 1 97.94 327 ILE B C 1
ATOM 6094 O O . ILE B 1 327 ? 19.797 4.789 -13.711 1 97.94 327 ILE B O 1
ATOM 6098 N N . THR B 1 328 ? 20.609 5.02 -11.68 1 98.12 328 THR B N 1
ATOM 6099 C CA . THR B 1 328 ? 21.891 5.527 -12.141 1 98.12 328 THR B CA 1
ATOM 6100 C C . THR B 1 328 ? 22.672 4.445 -12.883 1 98.12 328 THR B C 1
ATOM 6102 O O . THR B 1 328 ? 23.328 4.723 -13.883 1 98.12 328 THR B O 1
ATOM 6105 N N . MET B 1 329 ? 22.625 3.246 -12.344 1 97.88 329 MET B N 1
ATOM 6106 C CA . MET B 1 329 ? 23.25 2.119 -13.031 1 97.88 329 MET B CA 1
ATOM 6107 C C . MET B 1 329 ? 22.672 1.944 -14.43 1 97.88 329 MET B C 1
ATOM 6109 O O . MET B 1 329 ? 23.406 1.649 -15.375 1 97.88 329 MET B O 1
ATOM 6113 N N . ASP B 1 330 ? 21.344 2.125 -14.57 1 96.88 330 ASP B N 1
ATOM 6114 C CA . ASP B 1 330 ? 20.734 2.092 -15.891 1 96.88 330 ASP B CA 1
ATOM 6115 C C . ASP B 1 330 ? 21.359 3.145 -16.812 1 96.88 330 ASP B C 1
ATOM 6117 O O . ASP B 1 330 ? 21.641 2.865 -17.984 1 96.88 330 ASP B O 1
ATOM 6121 N N . HIS B 1 331 ? 21.484 4.309 -16.266 1 95.94 331 HIS B N 1
ATOM 6122 C CA . HIS B 1 331 ? 22.047 5.422 -17.016 1 95.94 331 HIS B CA 1
ATOM 6123 C C . HIS B 1 331 ? 23.453 5.094 -17.516 1 95.94 331 HIS B C 1
ATOM 6125 O O . HIS B 1 331 ? 23.812 5.457 -18.641 1 95.94 331 HIS B O 1
ATOM 6131 N N . TYR B 1 332 ? 24.219 4.418 -16.75 1 96.5 332 TYR B N 1
ATOM 6132 C CA . TYR B 1 332 ? 25.594 4.078 -17.109 1 96.5 332 TYR B CA 1
ATOM 6133 C C . TYR B 1 332 ? 25.672 2.707 -17.766 1 96.5 332 TYR B C 1
ATOM 6135 O O . TYR B 1 332 ? 26.75 2.146 -17.938 1 96.5 332 TYR B O 1
ATOM 6143 N N . HIS B 1 333 ? 24.594 2.014 -18 1 95.44 333 HIS B N 1
ATOM 6144 C CA . HIS B 1 333 ? 24.469 0.804 -18.812 1 95.44 333 HIS B CA 1
ATOM 6145 C C . HIS B 1 333 ? 25.141 -0.384 -18.141 1 95.44 333 HIS B C 1
ATOM 6147 O O . HIS B 1 333 ? 25.906 -1.114 -18.781 1 95.44 333 HIS B O 1
ATOM 6153 N N . TYR B 1 334 ? 24.922 -0.505 -16.859 1 96.75 334 TYR B N 1
ATOM 6154 C CA . TYR B 1 334 ? 25.359 -1.705 -16.156 1 96.75 334 TYR B CA 1
ATOM 6155 C C . TYR B 1 334 ? 24.578 -2.928 -16.625 1 96.75 334 TYR B C 1
ATOM 6157 O O . TYR B 1 334 ? 23.453 -2.805 -17.109 1 96.75 334 TYR B O 1
ATOM 6165 N N . GLN B 1 335 ? 25.156 -4.07 -16.422 1 93.94 335 GLN B N 1
ATOM 6166 C CA . GLN B 1 335 ? 24.469 -5.316 -16.734 1 93.94 335 GLN B CA 1
ATOM 6167 C C . GLN B 1 335 ? 23.547 -5.738 -15.602 1 93.94 335 GLN B C 1
ATOM 6169 O O . GLN B 1 335 ? 23.969 -5.77 -14.438 1 93.94 335 GLN B O 1
ATOM 6174 N N . SER B 1 336 ? 22.375 -6.086 -15.883 1 90.31 336 SER B N 1
ATOM 6175 C CA . SER B 1 336 ? 21.359 -6.297 -14.859 1 90.31 336 SER B CA 1
ATOM 6176 C C . SER B 1 336 ? 21.453 -7.707 -14.281 1 90.31 336 SER B C 1
ATOM 6178 O O . SER B 1 336 ? 20.875 -7.988 -13.227 1 90.31 336 SER B O 1
ATOM 6180 N N . ASP B 1 337 ? 22.094 -8.68 -14.898 1 89.5 337 ASP B N 1
ATOM 6181 C CA . ASP B 1 337 ? 22.047 -10.078 -14.492 1 89.5 337 ASP B CA 1
ATOM 6182 C C . ASP B 1 337 ? 23.266 -10.453 -13.656 1 89.5 337 ASP B C 1
ATOM 6184 O O . ASP B 1 337 ? 23.469 -11.633 -13.352 1 89.5 337 ASP B O 1
ATOM 6188 N N . LEU B 1 338 ? 24.109 -9.461 -13.297 1 94.19 338 LEU B N 1
ATOM 6189 C CA . LEU B 1 338 ? 25.281 -9.727 -12.484 1 94.19 338 LEU B CA 1
ATOM 6190 C C . LEU B 1 338 ? 25.016 -9.406 -11.016 1 94.19 338 LEU B C 1
ATOM 6192 O O . LEU B 1 338 ? 24.031 -8.758 -10.688 1 94.19 338 LEU B O 1
ATOM 6196 N N . LEU B 1 339 ? 25.828 -9.984 -10.219 1 95.56 339 LEU B N 1
ATOM 6197 C CA . LEU B 1 339 ? 25.828 -9.695 -8.789 1 95.56 339 LEU B CA 1
ATOM 6198 C C . LEU B 1 339 ? 26.828 -8.602 -8.453 1 95.56 339 LEU B C 1
ATOM 6200 O O . LEU B 1 339 ? 28 -8.688 -8.82 1 95.56 339 LEU B O 1
ATOM 6204 N N . TYR B 1 340 ? 26.359 -7.574 -7.793 1 96.31 340 TYR B N 1
ATOM 6205 C CA . TYR B 1 340 ? 27.203 -6.426 -7.48 1 96.31 340 TYR B CA 1
ATOM 6206 C C . TYR B 1 340 ? 27.344 -6.246 -5.973 1 96.31 340 TYR B C 1
ATOM 6208 O O . TYR B 1 340 ? 26.594 -6.844 -5.199 1 96.31 340 TYR B O 1
ATOM 6216 N N . ASP B 1 341 ? 28.359 -5.551 -5.59 1 94.94 341 ASP B N 1
ATOM 6217 C CA . ASP B 1 341 ? 28.469 -4.949 -4.262 1 94.94 341 ASP B CA 1
ATOM 6218 C C . ASP B 1 341 ? 28.016 -3.49 -4.285 1 94.94 341 ASP B C 1
ATOM 6220 O O . ASP B 1 341 ? 28.547 -2.68 -5.047 1 94.94 341 ASP B O 1
ATOM 6224 N N . LEU B 1 342 ? 27.047 -3.174 -3.537 1 94.81 342 LEU B N 1
ATOM 6225 C CA . LEU B 1 342 ? 26.406 -1.861 -3.596 1 94.81 342 LEU B CA 1
ATOM 6226 C C . LEU B 1 342 ? 27.438 -0.755 -3.354 1 94.81 342 LEU B C 1
ATOM 6228 O O . LEU B 1 342 ? 27.438 0.258 -4.059 1 94.81 342 LEU B O 1
ATOM 6232 N N . ASN B 1 343 ? 28.281 -0.873 -2.363 1 93.19 343 ASN B N 1
ATOM 6233 C CA . ASN B 1 343 ? 29.281 0.139 -2.039 1 93.19 343 ASN B CA 1
ATOM 6234 C C . ASN B 1 343 ? 30.297 0.319 -3.176 1 93.19 343 ASN B C 1
ATOM 6236 O O . ASN B 1 343 ? 30.688 1.443 -3.488 1 93.19 343 ASN B O 1
ATOM 6240 N N . GLU B 1 344 ? 30.656 -0.801 -3.748 1 94.38 344 GLU B N 1
ATOM 6241 C CA . GLU B 1 344 ? 31.594 -0.739 -4.875 1 94.38 344 GLU B CA 1
ATOM 6242 C C . GLU B 1 344 ? 30.969 -0.025 -6.066 1 94.38 344 GLU B C 1
ATOM 6244 O O . GLU B 1 344 ? 31.625 0.773 -6.738 1 94.38 344 GLU B O 1
ATOM 6249 N N . VAL B 1 345 ? 29.734 -0.339 -6.277 1 95.75 345 VAL B N 1
ATOM 6250 C CA . VAL B 1 345 ? 29.016 0.295 -7.383 1 95.75 345 VAL B CA 1
ATOM 6251 C C . VAL B 1 345 ? 28.938 1.802 -7.148 1 95.75 345 VAL B C 1
ATOM 6253 O O . VAL B 1 345 ? 29.172 2.592 -8.062 1 95.75 345 VAL B O 1
ATOM 6256 N N . CYS B 1 346 ? 28.594 2.219 -5.969 1 95.5 346 CYS B N 1
ATOM 6257 C CA . CYS B 1 346 ? 28.516 3.635 -5.633 1 95.5 346 CYS B CA 1
ATOM 6258 C C . CYS B 1 346 ? 29.828 4.34 -5.895 1 95.5 346 CYS B C 1
ATOM 6260 O O . CYS B 1 346 ? 29.859 5.43 -6.473 1 95.5 346 CYS B O 1
ATOM 6262 N N . HIS B 1 347 ? 30.906 3.73 -5.492 1 95.19 347 HIS B N 1
ATOM 6263 C CA . HIS B 1 347 ? 32.25 4.289 -5.711 1 95.19 347 HIS B CA 1
ATOM 6264 C C . HIS B 1 347 ? 32.562 4.402 -7.199 1 95.19 347 HIS B C 1
ATOM 6266 O O . HIS B 1 347 ? 33.094 5.414 -7.648 1 95.19 347 HIS B O 1
ATOM 6272 N N . GLU B 1 348 ? 32.219 3.377 -7.906 1 96.88 348 GLU B N 1
ATOM 6273 C CA . GLU B 1 348 ? 32.5 3.352 -9.344 1 96.88 348 GLU B CA 1
ATOM 6274 C C . GLU B 1 348 ? 31.703 4.438 -10.07 1 96.88 348 GLU B C 1
ATOM 6276 O O . GLU B 1 348 ? 32.25 5.148 -10.914 1 96.88 348 GLU B O 1
ATOM 6281 N N . ILE B 1 349 ? 30.453 4.551 -9.742 1 97.12 349 ILE B N 1
ATOM 6282 C CA . ILE B 1 349 ? 29.578 5.539 -10.359 1 97.12 349 ILE B CA 1
ATOM 6283 C C . ILE B 1 349 ? 30.109 6.945 -10.078 1 97.12 349 ILE B C 1
ATOM 6285 O O . ILE B 1 349 ? 30.203 7.77 -10.992 1 97.12 349 ILE B O 1
ATOM 6289 N N . PHE B 1 350 ? 30.453 7.195 -8.852 1 96.44 350 PHE B N 1
ATOM 6290 C CA . PHE B 1 350 ? 30.906 8.531 -8.477 1 96.44 350 PHE B CA 1
ATOM 6291 C C . PHE B 1 350 ? 32.219 8.867 -9.188 1 96.44 350 PHE B C 1
ATOM 6293 O O . PHE B 1 350 ? 32.406 9.984 -9.672 1 96.44 350 PHE B O 1
ATOM 6300 N N . ASN B 1 351 ? 33.125 7.922 -9.25 1 96.44 351 ASN B N 1
ATOM 6301 C CA . ASN B 1 351 ? 34.406 8.141 -9.914 1 96.44 351 ASN B CA 1
ATOM 6302 C C . ASN B 1 351 ? 34.25 8.406 -11.406 1 96.44 351 ASN B C 1
ATOM 6304 O O . ASN B 1 351 ? 34.875 9.289 -11.969 1 96.44 351 ASN B O 1
ATOM 6308 N N . THR B 1 352 ? 33.406 7.629 -11.977 1 95.88 352 THR B N 1
ATOM 6309 C CA . THR B 1 352 ? 33.094 7.836 -13.391 1 95.88 352 THR B CA 1
ATOM 6310 C C . THR B 1 352 ? 32.531 9.234 -13.625 1 95.88 352 THR B C 1
ATOM 6312 O O . THR B 1 352 ? 32.938 9.938 -14.539 1 95.88 352 THR B O 1
ATOM 6315 N N . PHE B 1 353 ? 31.594 9.602 -12.781 1 95.06 353 PHE B N 1
ATOM 6316 C CA . PHE B 1 353 ? 30.969 10.914 -12.898 1 95.06 353 PHE B CA 1
ATOM 6317 C C . PHE B 1 353 ? 31.984 12.023 -12.672 1 95.06 353 PHE B C 1
ATOM 6319 O O . PHE B 1 353 ? 31.984 13.031 -13.391 1 95.06 353 PHE B O 1
ATOM 6326 N N . LYS B 1 354 ? 32.781 11.859 -11.672 1 93.56 354 LYS B N 1
ATOM 6327 C CA . LYS B 1 354 ? 33.812 12.859 -11.344 1 93.56 354 LYS B CA 1
ATOM 6328 C C . LYS B 1 354 ? 34.688 13.156 -12.539 1 93.56 354 LYS B C 1
ATOM 6330 O O . LYS B 1 354 ? 35.031 14.312 -12.805 1 93.56 354 LYS B O 1
ATOM 6335 N N . GLU B 1 355 ? 35.062 12.188 -13.227 1 92.06 355 GLU B N 1
ATOM 6336 C CA . GLU B 1 355 ? 35.875 12.359 -14.43 1 92.06 355 GLU B CA 1
ATOM 6337 C C . GLU B 1 355 ? 35.125 13.133 -15.508 1 92.06 355 GLU B C 1
ATOM 6339 O O . GLU B 1 355 ? 35.656 14.039 -16.125 1 92.06 355 GLU B O 1
ATOM 6344 N N . GLU B 1 356 ? 33.875 12.828 -15.68 1 88.62 356 GLU B N 1
ATOM 6345 C CA . GLU B 1 356 ? 33.031 13.508 -16.656 1 88.62 356 GLU B CA 1
ATOM 6346 C C . GLU B 1 356 ? 32.812 14.969 -16.281 1 88.62 356 GLU B C 1
ATOM 6348 O O . GLU B 1 356 ? 32.781 15.844 -17.141 1 88.62 356 GLU B O 1
ATOM 6353 N N . TYR B 1 357 ? 32.594 15.133 -15.023 1 88.94 357 TYR B N 1
ATOM 6354 C CA . TYR B 1 357 ? 32.344 16.469 -14.492 1 88.94 357 TYR B CA 1
ATOM 6355 C C . TYR B 1 357 ? 33.531 17.375 -14.688 1 88.94 357 TYR B C 1
ATOM 6357 O O . TYR B 1 357 ? 33.406 18.531 -15.062 1 88.94 357 TYR B O 1
ATOM 6365 N N . GLN B 1 358 ? 34.75 16.859 -14.438 1 86.88 358 GLN B N 1
ATOM 6366 C CA . GLN B 1 358 ? 35.969 17.609 -14.594 1 86.88 358 GLN B CA 1
ATOM 6367 C C . GLN B 1 358 ? 36.219 17.969 -16.062 1 86.88 358 GLN B C 1
ATOM 6369 O O . GLN B 1 358 ? 36.688 19.062 -16.359 1 86.88 358 GLN B O 1
ATOM 6374 N N . GLU B 1 359 ? 35.844 17.109 -16.906 1 83.56 359 GLU B N 1
ATOM 6375 C CA . GLU B 1 359 ? 36 17.344 -18.344 1 83.56 359 GLU B CA 1
ATOM 6376 C C . GLU B 1 359 ? 35.062 18.438 -18.844 1 83.56 359 GLU B C 1
ATOM 6378 O O . GLU B 1 359 ? 35.375 19.156 -19.797 1 83.56 359 GLU B O 1
ATOM 6383 N N . ARG B 1 360 ? 33.938 18.562 -18.219 1 77.12 360 ARG B N 1
ATOM 6384 C CA . ARG B 1 360 ? 32.875 19.438 -18.734 1 77.12 360 ARG B CA 1
ATOM 6385 C C . ARG B 1 360 ? 32.812 20.734 -17.938 1 77.12 360 ARG B C 1
ATOM 6387 O O . ARG B 1 360 ? 32.062 21.656 -18.297 1 77.12 360 ARG B O 1
ATOM 6394 N N . TYR B 1 361 ? 33.594 20.75 -16.875 1 72.06 361 TYR B N 1
ATOM 6395 C CA . TYR B 1 361 ? 33.531 21.828 -15.914 1 72.06 361 TYR B CA 1
ATOM 6396 C C . TYR B 1 361 ? 33.812 23.172 -16.578 1 72.06 361 TYR B C 1
ATOM 6398 O O . TYR B 1 361 ? 33.062 24.156 -16.359 1 72.06 361 TYR B O 1
ATOM 6406 N N . ASP B 1 362 ? 34.875 23.188 -17.297 1 64.62 362 ASP B N 1
ATOM 6407 C CA . ASP B 1 362 ? 35.281 24.422 -17.953 1 64.62 362 ASP B CA 1
ATOM 6408 C C . ASP B 1 362 ? 34.188 24.922 -18.906 1 64.62 362 ASP B C 1
ATOM 6410 O O . ASP B 1 362 ? 33.906 26.109 -18.984 1 64.62 362 ASP B O 1
ATOM 6414 N N . ILE B 1 363 ? 33.531 24.031 -19.531 1 60.03 363 ILE B N 1
ATOM 6415 C CA . ILE B 1 363 ? 32.469 24.359 -20.469 1 60.03 363 ILE B CA 1
ATOM 6416 C C . ILE B 1 363 ? 31.25 24.906 -19.719 1 60.03 363 ILE B C 1
ATOM 6418 O O . ILE B 1 363 ? 30.641 25.891 -20.141 1 60.03 363 ILE B O 1
ATOM 6422 N N . LEU B 1 364 ? 30.969 24.328 -18.578 1 62.38 364 LEU B N 1
ATOM 6423 C CA . LEU B 1 364 ? 29.781 24.688 -17.797 1 62.38 364 LEU B CA 1
ATOM 6424 C C . LEU B 1 364 ? 30.016 26 -17.031 1 62.38 364 LEU B C 1
ATOM 6426 O O . LEU B 1 364 ? 29.109 26.812 -16.906 1 62.38 364 LEU B O 1
ATOM 6430 N N . GLU B 1 365 ? 31.234 26.125 -16.438 1 59.16 365 GLU B N 1
ATOM 6431 C CA . GLU B 1 365 ? 31.562 27.359 -15.734 1 59.16 365 GLU B CA 1
ATOM 6432 C C . GLU B 1 365 ? 31.422 28.562 -16.672 1 59.16 365 GLU B C 1
ATOM 6434 O O . GLU B 1 365 ? 30.953 29.625 -16.25 1 59.16 365 GLU B O 1
ATOM 6439 N N . LYS B 1 366 ? 31.984 28.469 -17.875 1 57.09 366 LYS B N 1
ATOM 6440 C CA . LYS B 1 366 ? 31.875 29.562 -18.828 1 57.09 366 LYS B CA 1
ATOM 6441 C C . LYS B 1 366 ? 30.438 29.766 -19.266 1 57.09 366 LYS B C 1
ATOM 6443 O O . LYS B 1 366 ? 29.984 30.906 -19.469 1 57.09 366 LYS B O 1
ATOM 6448 N N . ARG B 1 367 ? 29.75 28.688 -19.516 1 52.75 367 ARG B N 1
ATOM 6449 C CA . ARG B 1 367 ? 28.391 28.719 -20.031 1 52.75 367 ARG B CA 1
ATOM 6450 C C . ARG B 1 367 ? 27.391 29.094 -18.938 1 52.75 367 ARG B C 1
ATOM 6452 O O . ARG B 1 367 ? 26.391 29.766 -19.203 1 52.75 367 ARG B O 1
ATOM 6459 N N . PHE B 1 368 ? 27.547 28.547 -17.734 1 50.84 368 PHE B N 1
ATOM 6460 C CA . PHE B 1 368 ? 26.516 28.688 -16.719 1 50.84 368 PHE B CA 1
ATOM 6461 C C . PHE B 1 368 ? 26.781 29.891 -15.828 1 50.84 368 PHE B C 1
ATOM 6463 O O . PHE B 1 368 ? 25.938 30.266 -15.008 1 50.84 368 PHE B O 1
ATOM 6470 N N . VAL B 1 369 ? 28 30.453 -15.859 1 49.12 369 VAL B N 1
ATOM 6471 C CA . VAL B 1 369 ? 28.297 31.594 -15 1 49.12 369 VAL B CA 1
ATOM 6472 C C . VAL B 1 369 ? 27.344 32.75 -15.336 1 49.12 369 VAL B C 1
ATOM 6474 O O . VAL B 1 369 ? 26.844 33.438 -14.438 1 49.12 369 VAL B O 1
ATOM 6477 N N . ASP B 1 370 ? 27.219 33.094 -16.594 1 47.16 370 ASP B N 1
ATOM 6478 C CA . ASP B 1 370 ? 26.484 34.344 -16.891 1 47.16 370 ASP B CA 1
ATOM 6479 C C . ASP B 1 370 ? 25.031 34.031 -17.266 1 47.16 370 ASP B C 1
ATOM 6481 O O . ASP B 1 370 ? 24.312 34.906 -17.719 1 47.16 370 ASP B O 1
ATOM 6485 N N . ILE B 1 371 ? 24.625 32.875 -17.422 1 48.91 371 ILE B N 1
ATOM 6486 C CA . ILE B 1 371 ? 23.25 32.625 -17.859 1 48.91 371 ILE B CA 1
ATOM 6487 C C . ILE B 1 371 ? 22.359 32.344 -16.656 1 48.91 371 ILE B C 1
ATOM 6489 O O . ILE B 1 371 ? 22.594 31.375 -15.922 1 48.91 371 ILE B O 1
ATOM 6493 N N . PRO B 1 372 ? 21.609 33.375 -16.359 1 47.31 372 PRO B N 1
ATOM 6494 C CA . PRO B 1 372 ? 20.594 33.031 -15.352 1 47.31 372 PRO B CA 1
ATOM 6495 C C . PRO B 1 372 ? 19.938 31.688 -15.586 1 47.31 372 PRO B C 1
ATOM 6497 O O . PRO B 1 372 ? 19.812 31.25 -16.734 1 47.31 372 PRO B O 1
ATOM 6500 N N . ILE B 1 373 ? 19.844 30.875 -14.609 1 45.75 373 ILE B N 1
ATOM 6501 C CA . ILE B 1 373 ? 19.359 29.5 -14.641 1 45.75 373 ILE B CA 1
ATOM 6502 C C . ILE B 1 373 ? 18.141 29.391 -15.547 1 45.75 373 ILE B C 1
ATOM 6504 O O . ILE B 1 373 ? 17.891 28.344 -16.141 1 45.75 373 ILE B O 1
ATOM 6508 N N . LYS B 1 374 ? 17.359 30.469 -15.531 1 47.31 374 LYS B N 1
ATOM 6509 C CA . LYS B 1 374 ? 16.203 30.516 -16.406 1 47.31 374 LYS B CA 1
ATOM 6510 C C . LYS B 1 374 ? 16.609 30.391 -17.875 1 47.31 374 LYS B C 1
ATOM 6512 O O . LYS B 1 374 ? 15.938 29.734 -18.672 1 47.31 374 LYS B O 1
ATOM 6517 N N . GLU B 1 375 ? 17.562 31.047 -18.219 1 52.28 375 GLU B N 1
ATOM 6518 C CA . GLU B 1 375 ? 18 31.047 -19.609 1 52.28 375 GLU B CA 1
ATOM 6519 C C . GLU B 1 375 ? 18.703 29.734 -19.969 1 52.28 375 GLU B C 1
ATOM 6521 O O . GLU B 1 375 ? 18.766 29.359 -21.141 1 52.28 375 GLU B O 1
ATOM 6526 N N . LEU B 1 376 ? 19.203 29.172 -19.047 1 50.31 376 LEU B N 1
ATOM 6527 C CA . LEU B 1 376 ? 19.844 27.875 -19.219 1 50.31 376 LEU B CA 1
ATOM 6528 C C . LEU B 1 376 ? 18.844 26.828 -19.719 1 50.31 376 LEU B C 1
ATOM 6530 O O . LEU B 1 376 ? 19.172 26.031 -20.609 1 50.31 376 LEU B O 1
ATOM 6534 N N . PHE B 1 377 ? 17.656 26.906 -19.219 1 48.41 377 PHE B N 1
ATOM 6535 C CA . PHE B 1 377 ? 16.641 25.922 -19.578 1 48.41 377 PHE B CA 1
ATOM 6536 C C . PHE B 1 377 ? 16.266 26.062 -21.047 1 48.41 377 PHE B C 1
ATOM 6538 O O . PHE B 1 377 ? 16.031 25.062 -21.734 1 48.41 377 PHE B O 1
ATOM 6545 N N . SER B 1 378 ? 16.078 27.234 -21.438 1 52.84 378 SER B N 1
ATOM 6546 C CA . SER B 1 378 ? 15.844 27.406 -22.875 1 52.84 378 SER B CA 1
ATOM 6547 C C . SER B 1 378 ? 16.969 26.797 -23.688 1 52.84 378 SER B C 1
ATOM 6549 O O . SER B 1 378 ? 16.734 26.266 -24.781 1 52.84 378 SER B O 1
ATOM 6551 N N . LYS B 1 379 ? 18.031 26.812 -23.219 1 54.09 379 LYS B N 1
ATOM 6552 C CA . LYS B 1 379 ? 19.203 26.25 -23.875 1 54.09 379 LYS B CA 1
ATOM 6553 C C . LYS B 1 379 ? 19.391 24.781 -23.5 1 54.09 379 LYS B C 1
ATOM 6555 O O . LYS B 1 379 ? 20.047 24.031 -24.219 1 54.09 379 LYS B O 1
ATOM 6560 N N . ILE B 1 380 ? 18.766 24.406 -22.438 1 53.31 380 ILE B N 1
ATOM 6561 C CA . ILE B 1 380 ? 18.953 23.078 -21.844 1 53.31 380 ILE B CA 1
ATOM 6562 C C . ILE B 1 380 ? 18.25 22.031 -22.703 1 53.31 380 ILE B C 1
ATOM 6564 O O . ILE B 1 380 ? 18.734 20.891 -22.812 1 53.31 380 ILE B O 1
ATOM 6568 N N . LYS B 1 381 ? 17.219 22.594 -23.297 1 57.25 381 LYS B N 1
ATOM 6569 C CA . LYS B 1 381 ? 16.594 21.578 -24.156 1 57.25 381 LYS B CA 1
ATOM 6570 C C . LYS B 1 381 ? 17.609 20.969 -25.109 1 57.25 381 LYS B C 1
ATOM 6572 O O . LYS B 1 381 ? 17.375 19.891 -25.672 1 57.25 381 LYS B O 1
AT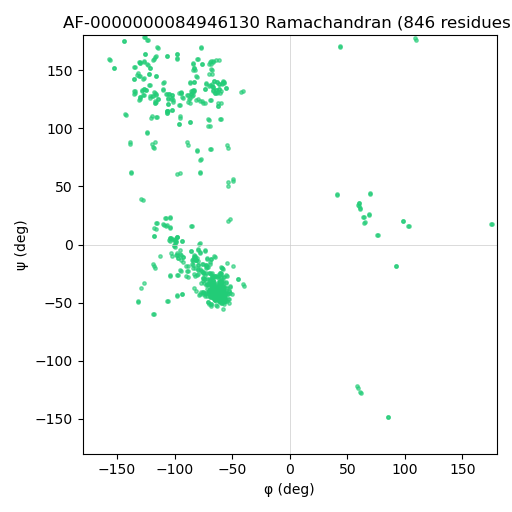OM 6577 N N . LYS B 1 382 ? 18.641 21.672 -25.172 1 60.38 382 LYS B N 1
ATOM 6578 C CA . LYS B 1 382 ? 19.672 21.172 -26.078 1 60.38 382 LYS B CA 1
ATOM 6579 C C . LYS B 1 382 ? 20.766 20.438 -25.297 1 60.38 382 LYS B C 1
ATOM 6581 O O . LYS B 1 382 ? 21.75 19.984 -25.891 1 60.38 382 LYS B O 1
ATOM 6586 N N . LEU B 1 383 ? 20.422 20.344 -23.922 1 70.06 383 LEU B N 1
ATOM 6587 C CA . LEU B 1 383 ? 21.438 19.688 -23.125 1 70.06 383 LEU B CA 1
ATOM 6588 C C . LEU B 1 383 ? 21.297 18.172 -23.172 1 70.06 383 LEU B C 1
ATOM 6590 O O . LEU B 1 383 ? 20.188 17.641 -23.141 1 70.06 383 LEU B O 1
ATOM 6594 N N . SER B 1 384 ? 22.422 17.578 -23.422 1 78.19 384 SER B N 1
ATOM 6595 C CA . SER B 1 384 ? 22.453 16.125 -23.266 1 78.19 384 SER B CA 1
ATOM 6596 C C . SER B 1 384 ? 22.156 15.719 -21.828 1 78.19 384 SER B C 1
ATOM 6598 O O . SER B 1 384 ? 22.203 16.547 -20.922 1 78.19 384 SER B O 1
ATOM 6600 N N . SER B 1 385 ? 21.766 14.602 -21.562 1 86.19 385 SER B N 1
ATOM 6601 C CA . SER B 1 385 ? 21.516 14.062 -20.234 1 86.19 385 SER B CA 1
ATOM 6602 C C . SER B 1 385 ? 22.719 14.258 -19.328 1 86.19 385 SER B C 1
ATOM 6604 O O . SER B 1 385 ? 22.578 14.648 -18.172 1 86.19 385 SER B O 1
ATOM 6606 N N . LYS B 1 386 ? 23.844 14.141 -19.922 1 87.38 386 LYS B N 1
ATOM 6607 C CA . LYS B 1 386 ? 25.078 14.281 -19.156 1 87.38 386 LYS B CA 1
ATOM 6608 C C . LYS B 1 386 ? 25.297 15.734 -18.719 1 87.38 386 LYS B C 1
ATOM 6610 O O . LYS B 1 386 ? 25.688 15.992 -17.578 1 87.38 386 LYS B O 1
ATOM 6615 N N . ASP B 1 387 ? 25 16.562 -19.609 1 84.75 387 ASP B N 1
ATOM 6616 C CA . ASP B 1 387 ? 25.141 17.984 -19.297 1 84.75 387 ASP B CA 1
ATOM 6617 C C . ASP B 1 387 ? 24.156 18.406 -18.188 1 84.75 387 ASP B C 1
ATOM 6619 O O . ASP B 1 387 ? 24.516 19.172 -17.297 1 84.75 387 ASP B O 1
ATOM 6623 N N . ALA B 1 388 ? 23 17.875 -18.312 1 85.56 388 ALA B N 1
ATOM 6624 C CA . ALA B 1 388 ? 21.969 18.219 -17.328 1 85.56 388 ALA B CA 1
ATOM 6625 C C . ALA B 1 388 ? 22.375 17.734 -15.93 1 85.56 388 ALA B C 1
ATOM 6627 O O . ALA B 1 388 ? 22.25 18.469 -14.953 1 85.56 388 ALA B O 1
ATOM 6628 N N . ILE B 1 389 ? 22.906 16.516 -15.836 1 91.44 389 ILE B N 1
ATOM 6629 C CA . ILE B 1 389 ? 23.328 15.938 -14.562 1 91.44 389 ILE B CA 1
ATOM 6630 C C . ILE B 1 389 ? 24.453 16.781 -13.961 1 91.44 389 ILE B C 1
ATOM 6632 O O . ILE B 1 389 ? 24.406 17.109 -12.773 1 91.44 389 ILE B O 1
ATOM 6636 N N . CYS B 1 390 ? 25.375 17.156 -14.82 1 89.25 390 CYS B N 1
ATOM 6637 C CA . CYS B 1 390 ? 26.5 17.969 -14.367 1 89.25 390 CYS B CA 1
ATOM 6638 C C . CYS B 1 390 ? 26.031 19.328 -13.867 1 89.25 390 CYS B C 1
ATOM 6640 O O . CYS B 1 390 ? 26.5 19.812 -12.836 1 89.25 390 CYS B O 1
ATOM 6642 N N . ALA B 1 391 ? 25.109 19.859 -14.578 1 84.25 391 ALA B N 1
ATOM 6643 C CA . ALA B 1 391 ? 24.578 21.172 -14.203 1 84.25 391 ALA B CA 1
ATOM 6644 C C . ALA B 1 391 ? 23.859 21.125 -12.867 1 84.25 391 ALA B C 1
ATOM 6646 O O . ALA B 1 391 ? 24.062 21.984 -12.008 1 84.25 391 ALA B O 1
ATOM 6647 N N . PHE B 1 392 ? 23 20.156 -12.711 1 88.5 392 PHE B N 1
ATOM 6648 C CA . PHE B 1 392 ? 22.266 20.016 -11.453 1 88.5 392 PHE B CA 1
ATOM 6649 C C . PHE B 1 392 ? 23.234 19.75 -10.297 1 88.5 392 PHE B C 1
ATOM 6651 O O . PHE B 1 392 ? 23.094 20.344 -9.227 1 88.5 392 PHE B O 1
ATOM 6658 N N . TYR B 1 393 ? 24.188 18.859 -10.578 1 90.88 393 TYR B N 1
ATOM 6659 C CA . TYR B 1 393 ? 25.172 18.547 -9.555 1 90.88 393 TYR B CA 1
ATOM 6660 C C . TYR B 1 393 ? 25.938 19.797 -9.141 1 90.88 393 TYR B C 1
ATOM 6662 O O . TYR B 1 393 ? 26.156 20.047 -7.949 1 90.88 393 TYR B O 1
ATOM 6670 N N . HIS B 1 394 ? 26.312 20.562 -10.125 1 87.62 394 HIS B N 1
ATOM 6671 C CA . HIS B 1 394 ? 27.031 21.797 -9.867 1 87.62 394 HIS B CA 1
ATOM 6672 C C . HIS B 1 394 ? 26.188 22.75 -9.016 1 87.62 394 HIS B C 1
ATOM 6674 O O . HIS B 1 394 ? 26.703 23.344 -8.062 1 87.62 394 HIS B O 1
ATOM 6680 N N . SER B 1 395 ? 24.969 22.875 -9.336 1 85.62 395 SER B N 1
ATOM 6681 C CA . SER B 1 395 ? 24.062 23.75 -8.609 1 85.62 395 SER B CA 1
ATOM 6682 C C . SER B 1 395 ? 23.875 23.281 -7.164 1 85.62 395 SER B C 1
ATOM 6684 O O . SER B 1 395 ? 23.875 24.109 -6.242 1 85.62 395 SER B O 1
ATOM 6686 N N . LEU B 1 396 ? 23.75 22.031 -6.965 1 89 396 LEU B N 1
ATOM 6687 C CA . LEU B 1 396 ? 23.594 21.469 -5.633 1 89 396 LEU B CA 1
ATOM 6688 C C . LEU B 1 396 ? 24.844 21.719 -4.785 1 89 396 LEU B C 1
ATOM 6690 O O . LEU B 1 396 ? 24.734 22.109 -3.619 1 89 396 LEU B O 1
ATOM 6694 N N . ASN B 1 397 ? 25.953 21.531 -5.41 1 87.31 397 ASN B N 1
ATOM 6695 C CA . ASN B 1 397 ? 27.234 21.688 -4.707 1 87.31 397 ASN B CA 1
ATOM 6696 C C . ASN B 1 397 ? 27.484 23.141 -4.324 1 87.31 397 ASN B C 1
ATOM 6698 O O . ASN B 1 397 ? 28.172 23.422 -3.332 1 87.31 397 ASN B O 1
ATOM 6702 N N . ASN B 1 398 ? 26.906 24.016 -5.09 1 84.5 398 ASN B N 1
ATOM 6703 C CA . ASN B 1 398 ? 27.125 25.438 -4.836 1 84.5 398 ASN B CA 1
ATOM 6704 C C . ASN B 1 398 ? 25.922 26.078 -4.145 1 84.5 398 ASN B C 1
ATOM 6706 O O . ASN B 1 398 ? 25.828 27.297 -4.059 1 84.5 398 ASN B O 1
ATOM 6710 N N . ASN B 1 399 ? 24.922 25.266 -3.777 1 82.56 399 ASN B N 1
ATOM 6711 C CA . ASN B 1 399 ? 23.719 25.703 -3.078 1 82.56 399 ASN B CA 1
ATOM 6712 C C . ASN B 1 399 ? 22.938 26.734 -3.891 1 82.56 399 ASN B C 1
ATOM 6714 O O . ASN B 1 399 ? 22.484 27.75 -3.348 1 82.56 399 ASN B O 1
ATOM 6718 N N . GLU B 1 400 ? 22.984 26.516 -5.141 1 77.81 400 GLU B N 1
ATOM 6719 C CA . GLU B 1 400 ? 22.219 27.375 -6.035 1 77.81 400 GLU B CA 1
ATOM 6720 C C . GLU B 1 400 ? 20.766 26.906 -6.121 1 77.81 400 GLU B C 1
ATOM 6722 O O . GLU B 1 400 ? 20.484 25.719 -6.074 1 77.81 400 GLU B O 1
ATOM 6727 N N . GLU B 1 401 ? 19.875 27.891 -6.141 1 73.38 401 GLU B N 1
ATOM 6728 C CA . GLU B 1 401 ? 18.453 27.562 -6.23 1 73.38 401 GLU B CA 1
ATOM 6729 C C . GLU B 1 401 ? 18.109 26.969 -7.594 1 73.38 401 GLU B C 1
ATOM 6731 O O . GLU B 1 401 ? 18.547 27.469 -8.625 1 73.38 401 GLU B O 1
ATOM 6736 N N . ILE B 1 402 ? 17.547 25.844 -7.609 1 71.69 402 ILE B N 1
ATOM 6737 C CA . ILE B 1 402 ? 17.078 25.203 -8.828 1 71.69 402 ILE B CA 1
ATOM 6738 C C . ILE B 1 402 ? 15.57 25.375 -8.953 1 71.69 402 ILE B C 1
ATOM 6740 O O . ILE B 1 402 ? 14.828 25.125 -8 1 71.69 402 ILE B O 1
ATOM 6744 N N . GLU B 1 403 ? 15.203 25.938 -10.07 1 66.38 403 GLU B N 1
ATOM 6745 C CA . GLU B 1 403 ? 13.766 26.078 -10.297 1 66.38 403 GLU B CA 1
ATOM 6746 C C . GLU B 1 403 ? 13.086 24.719 -10.367 1 66.38 403 GLU B C 1
ATOM 6748 O O . GLU B 1 403 ? 13.375 23.906 -11.258 1 66.38 403 GLU B O 1
ATOM 6753 N N . THR B 1 404 ? 12.188 24.438 -9.516 1 67.75 404 THR B N 1
ATOM 6754 C CA . THR B 1 404 ? 11.547 23.141 -9.344 1 67.75 404 THR B CA 1
ATOM 6755 C C . THR B 1 404 ? 10.695 22.797 -10.555 1 67.75 404 THR B C 1
ATOM 6757 O O . THR B 1 404 ? 10.547 21.625 -10.914 1 67.75 404 THR B O 1
ATOM 6760 N N . THR B 1 405 ? 10.203 23.797 -11.234 1 63.38 405 THR B N 1
ATOM 6761 C CA . THR B 1 405 ? 9.305 23.594 -12.359 1 63.38 405 THR B CA 1
ATOM 6762 C C . THR B 1 405 ? 10.055 22.984 -13.547 1 63.38 405 THR B C 1
ATOM 6764 O O . THR B 1 405 ? 9.469 22.25 -14.352 1 63.38 405 THR B O 1
ATOM 6767 N N . LEU B 1 406 ? 11.289 23.359 -13.688 1 61.97 406 LEU B N 1
ATOM 6768 C CA . LEU B 1 406 ? 12.109 22.859 -14.789 1 61.97 406 LEU B CA 1
ATOM 6769 C C . LEU B 1 406 ? 12.352 21.359 -14.656 1 61.97 406 LEU B C 1
ATOM 6771 O O . LEU B 1 406 ? 12.328 20.641 -15.648 1 61.97 406 LEU B O 1
ATOM 6775 N N . ILE B 1 407 ? 12.539 20.906 -13.516 1 68.5 407 ILE B N 1
ATOM 6776 C CA . ILE B 1 407 ? 12.891 19.531 -13.203 1 68.5 407 ILE B CA 1
ATOM 6777 C C . ILE B 1 407 ? 11.703 18.609 -13.5 1 68.5 407 ILE B C 1
ATOM 6779 O O . ILE B 1 407 ? 11.867 17.562 -14.109 1 68.5 407 ILE B O 1
ATOM 6783 N N . SER B 1 408 ? 10.453 18.953 -13.109 1 62.12 408 SER B N 1
ATOM 6784 C CA . SER B 1 408 ? 9.289 18.094 -12.977 1 62.12 408 SER B CA 1
ATOM 6785 C C . SER B 1 408 ? 8.93 17.438 -14.305 1 62.12 408 SER B C 1
ATOM 6787 O O . SER B 1 408 ? 8.445 16.312 -14.336 1 62.12 408 SER B O 1
ATOM 6789 N N . ASN B 1 409 ? 9.258 18.078 -15.469 1 61.88 409 ASN B N 1
ATOM 6790 C CA . ASN B 1 409 ? 8.68 17.5 -16.672 1 61.88 409 ASN B CA 1
ATOM 6791 C C . ASN B 1 409 ? 9.758 16.984 -17.625 1 61.88 409 ASN B C 1
ATOM 6793 O O . ASN B 1 409 ? 9.531 16.047 -18.391 1 61.88 409 ASN B O 1
ATOM 6797 N N . ILE B 1 410 ? 10.93 17.406 -17.516 1 72.5 410 ILE B N 1
ATOM 6798 C CA . ILE B 1 410 ? 11.812 17.109 -18.625 1 72.5 410 ILE B CA 1
ATOM 6799 C C . ILE B 1 410 ? 13.078 16.422 -18.109 1 72.5 410 ILE B C 1
ATOM 6801 O O . ILE B 1 410 ? 13.555 15.461 -18.734 1 72.5 410 ILE B O 1
ATOM 6805 N N . PHE B 1 411 ? 13.586 16.719 -16.922 1 84.25 411 PHE B N 1
ATOM 6806 C CA . PHE B 1 411 ? 14.875 16.219 -16.484 1 84.25 411 PHE B CA 1
ATOM 6807 C C . PHE B 1 411 ? 14.766 15.586 -15.094 1 84.25 411 PHE B C 1
ATOM 6809 O O . PHE B 1 411 ? 15.656 15.75 -14.258 1 84.25 411 PHE B O 1
ATOM 6816 N N . LEU B 1 412 ? 13.672 14.891 -14.875 1 90.06 412 LEU B N 1
ATOM 6817 C CA . LEU B 1 412 ? 13.43 14.297 -13.57 1 90.06 412 LEU B CA 1
ATOM 6818 C C . LEU B 1 412 ? 14.484 13.25 -13.242 1 90.06 412 LEU B C 1
ATOM 6820 O O . LEU B 1 412 ? 15.023 13.227 -12.133 1 90.06 412 LEU B O 1
ATOM 6824 N N . GLU B 1 413 ? 14.82 12.43 -14.227 1 93.56 413 GLU B N 1
ATOM 6825 C CA . GLU B 1 413 ? 15.805 11.367 -14.023 1 93.56 413 GLU B CA 1
ATOM 6826 C C . GLU B 1 413 ? 17.188 11.953 -13.789 1 93.56 413 GLU B C 1
ATOM 6828 O O . GLU B 1 413 ? 17.922 11.508 -12.891 1 93.56 413 GLU B O 1
ATOM 6833 N N . GLU B 1 414 ? 17.531 12.938 -14.641 1 92.38 414 GLU B N 1
ATOM 6834 C CA . GLU B 1 414 ? 18.844 13.578 -14.516 1 92.38 414 GLU B CA 1
ATOM 6835 C C . GLU B 1 414 ? 19 14.266 -13.164 1 92.38 414 GLU B C 1
ATOM 6837 O O . GLU B 1 414 ? 20.062 14.219 -12.555 1 92.38 414 GLU B O 1
ATOM 6842 N N . TYR B 1 415 ? 17.922 14.883 -12.742 1 92.62 415 TYR B N 1
ATOM 6843 C CA . TYR B 1 415 ? 17.969 15.547 -11.438 1 92.62 415 TYR B CA 1
ATOM 6844 C C . TYR B 1 415 ? 18.125 14.523 -10.312 1 92.62 415 TYR B C 1
ATOM 6846 O O . TYR B 1 415 ? 18.891 14.742 -9.375 1 92.62 415 TYR B O 1
ATOM 6854 N N . LEU B 1 416 ? 17.406 13.406 -10.391 1 96.38 416 LEU B N 1
ATOM 6855 C CA . LEU B 1 416 ? 17.5 12.336 -9.406 1 96.38 416 LEU B CA 1
ATOM 6856 C C . LEU B 1 416 ? 18.938 11.828 -9.305 1 96.38 416 LEU B C 1
ATOM 6858 O O . LEU B 1 416 ? 19.453 11.633 -8.203 1 96.38 416 LEU B O 1
ATOM 6862 N N . ILE B 1 417 ? 19.562 11.609 -10.453 1 97.19 417 ILE B N 1
ATOM 6863 C CA . ILE B 1 417 ? 20.922 11.117 -10.5 1 97.19 417 ILE B CA 1
ATOM 6864 C C . ILE B 1 417 ? 21.875 12.133 -9.859 1 97.19 417 ILE B C 1
ATOM 6866 O O . ILE B 1 417 ? 22.766 11.773 -9.094 1 97.19 417 ILE B O 1
ATOM 6870 N N . ALA B 1 418 ? 21.672 13.406 -10.18 1 94.75 418 ALA B N 1
ATOM 6871 C CA . ALA B 1 418 ? 22.484 14.461 -9.594 1 94.75 418 ALA B CA 1
ATOM 6872 C C . ALA B 1 418 ? 22.359 14.469 -8.07 1 94.75 418 ALA B C 1
ATOM 6874 O O . ALA B 1 418 ? 23.359 14.648 -7.363 1 94.75 418 ALA B O 1
ATOM 6875 N N . LEU B 1 419 ? 21.125 14.273 -7.547 1 96.75 419 LEU B N 1
ATOM 6876 C CA . LEU B 1 419 ? 20.906 14.211 -6.105 1 96.75 419 LEU B CA 1
ATOM 6877 C C . LEU B 1 419 ? 21.688 13.062 -5.48 1 96.75 419 LEU B C 1
ATOM 6879 O O . LEU B 1 419 ? 22.281 13.219 -4.406 1 96.75 419 LEU B O 1
ATOM 6883 N N . LEU B 1 420 ? 21.688 11.891 -6.156 1 98 420 LEU B N 1
ATOM 6884 C CA . LEU B 1 420 ? 22.438 10.742 -5.66 1 98 420 LEU B CA 1
ATOM 6885 C C . LEU B 1 420 ? 23.922 11.047 -5.613 1 98 420 LEU B C 1
ATOM 6887 O O . LEU B 1 420 ? 24.578 10.797 -4.598 1 98 420 LEU B O 1
ATOM 6891 N N . LEU B 1 421 ? 24.438 11.609 -6.73 1 97.25 421 LEU B N 1
ATOM 6892 C CA . LEU B 1 421 ? 25.859 11.922 -6.82 1 97.25 421 LEU B CA 1
ATOM 6893 C C . LEU B 1 421 ? 26.266 12.922 -5.742 1 97.25 421 LEU B C 1
ATOM 6895 O O . LEU B 1 421 ? 27.344 12.789 -5.141 1 97.25 421 LEU B O 1
ATOM 6899 N N . TYR B 1 422 ? 25.406 13.875 -5.527 1 96 422 TYR B N 1
ATOM 6900 C CA . TYR B 1 422 ? 25.625 14.867 -4.484 1 96 422 TYR B CA 1
ATOM 6901 C C . TYR B 1 422 ? 25.688 14.203 -3.111 1 96 422 TYR B C 1
ATOM 6903 O O . TYR B 1 422 ? 26.438 14.648 -2.238 1 96 422 TYR B O 1
ATOM 6911 N N . THR B 1 423 ? 24.922 13.133 -2.869 1 96.25 423 THR B N 1
ATOM 6912 C CA . THR B 1 423 ? 24.844 12.422 -1.598 1 96.25 423 THR B CA 1
ATOM 6913 C C . THR B 1 423 ? 26.078 11.57 -1.368 1 96.25 423 THR B C 1
ATOM 6915 O O . THR B 1 423 ? 26.5 11.359 -0.225 1 96.25 423 THR B O 1
ATOM 6918 N N . LEU B 1 424 ? 26.719 11.07 -2.43 1 94.25 424 LEU B N 1
ATOM 6919 C CA . LEU B 1 424 ? 27.828 10.125 -2.352 1 94.25 424 LEU B CA 1
ATOM 6920 C C . LEU B 1 424 ? 29.125 10.836 -2.008 1 94.25 424 LEU B C 1
ATOM 6922 O O . LEU B 1 424 ? 30.156 10.195 -1.807 1 94.25 424 LEU B O 1
ATOM 6926 N N . VAL B 1 425 ? 29.062 12.141 -1.823 1 83.94 425 VAL B N 1
ATOM 6927 C CA . VAL B 1 425 ? 30.266 12.898 -1.468 1 83.94 425 VAL B CA 1
ATOM 6928 C C . VAL B 1 425 ? 30.469 12.844 0.044 1 83.94 425 VAL B C 1
ATOM 6930 O O . VAL B 1 425 ? 29.516 12.945 0.816 1 83.94 425 VAL B O 1
#

Radius of gyration: 32.28 Å; Cα contacts (8 Å, |Δi|>4): 1452; chains: 2; bounding box: 77×92×73 Å

Nearest PDB structures (foldseek):
  5fya-assembly1_A  TM=7.414E-01  e=9.076E-11  Pseudomonas aeruginosa PAO1
  5fya-assembly1_B  TM=7.238E-01  e=1.695E-10  Pseudomonas aeruginosa PAO1
  5fqu-assembly1_A  TM=6.907E-01  e=1.053E-09  Pseudomonas aeruginosa PAO1
  5fqu-assembly1_B  TM=6.648E-01  e=2.623E-09  Pseudomonas aeruginosa PAO1
  4kyi-assembly2_C  TM=3.894E-01  e=2.182E-07  Legionella pneumophila subsp. pneumophila str. Philadelphia 1

Organism: NCBI:txid445974